Protein 6J8E (pdb70)

Solvent-accessible surface area: 66584 Å² total; per-residue (Å²): 8,148,77,12,135,28,88,34,40,79,66,35,80,15,105,68,39,45,64,2,97,1,46,0,56,7,105,5,43,9,109,16,55,73,157,109,5,40,0,29,0,10,2,9,103,50,101,150,53,96,82,74,60,5,0,46,11,170,110,134,54,60,42,72,118,37,165,91,2,96,99,32,6,66,50,32,25,56,10,57,152,66,27,0,0,3,25,5,84,84,0,67,79,104,4,80,5,15,2,0,0,31,0,74,1,27,72,6,123,33,136,1,89,3,83,0,72,0,59,25,81,124,96,101,129,129,89,3,58,116,69,41,116,111,84,126,22,66,109,81,7,64,66,10,0,83,60,6,13,98,49,22,46,63,46,102,93,51,133,156,3,129,102,44,61,129,70,11,23,38,46,1,45,104,9,18,72,8,30,88,90,18,127,28,88,103,176,101,133,112,39,15,74,199,53,90,62,9,146,26,5,127,43,1,28,59,80,18,92,55,105,118,139,143,131,113,46,162,141,54,85,102,118,14,85,106,11,39,22,1,55,3,5,10,31,14,23,122,33,0,100,104,30,36,46,42,19,121,77,8,67,152,71,10,68,48,2,80,98,6,11,76,28,28,11,10,16,32,0,0,39,0,1,2,17,1,57,1,32,2,43,22,8,2,0,51,172,66,104,171,193,142,119,115,105,46,11,121,69,75,86,39,21,63,78,83,109,34,79,70,39,7,33,6,0,12,142,55,104,61,7,0,125,42,56,180,52,61,78,22,35,76,7,18,116,16,6,27,41,18,18,1,1,1,17,52,30,80,62,0,65,18,2,1,40,6,1,15,36,59,6,45,2,31,48,0,2,37,26,0,0,31,9,11,0,49,76,41,70,104,18,0,52,81,4,12,66,59,2,0,21,9,4,46,0,4,31,63,0,21,1,12,46,3,48,78,89,55,52,111,52,80,98,77,118,80,122,152,136,102,84,135,50,150,107,131,105,33,98,122,22,79,122,64,48,158,112,78,156,55,75,106,35,25,47,97,33,2,56,71,6,15,100,55,3,20,88,34,64,53,102,52,96,147,141,63,42,54,75,12,68,94,16,24,97,84,22,10,38,68,3,21,44,33,24,110,105,49,58,73,25,81,78,58,174,154,1,106,136,108,34,69,17,82,52,6,13,109,2,6,45,39,11,73,133,54,93,57,128,86,111,51,157,73,104,56,64,59,51,3,58,24,4,45,3,9,26,32,39,0,137,98,100,83,8,5,51,87,2,53,130,6,36,43,26,9,123,48,96,27,13,62,13,44,60,3,38,58,21,35,13,42,16,31,0,2,24,1,10,61,46,0,4,139,20,2,47,56,2,3,26,76,0,12,57,89,28,70,18,4,12,27,15,4,30,47,42,34,11,0,46,7,2,5,29,5,3,31,18,32,27,2,2,28,6,0,14,10,0,8,51,10,21,34,83,111,74,0,52,82,22,4,41,102,5,18,90,70,2,58,24,2,37,33,8,9,30,18,0,0,10,48,45,55,72,120,78,195,145,180,161,93,92,59,108,70,11,96,134,74,22,99,88,101,196,42,87,90,84,2,26,116,22,4,94,81,5,8,33,18,3,16,109,39,25,37,116,22,72,96,91,134,85,63,66,74,126,29,101,161,24,49,80,84,24,17,108,38,10,39,108,11,10,80,33,29,70,50,10,52,20,130,140,78,2,64,96,70,79,69,14,104,44,15,43,101,13,3,44,46,26,67,68,35,42,82,7,108,79,132,55,132,62,131,98,70,51,28,109,55,43,137,53,63,37,1,55,26,2,40,14,4,16,19,56,72,92,11,15,66,37,0,19,85,8,34,120,45,14,70,91,31,18,85,62,2,71,78,3,21,81,58,12,32,20,13,14,0,2,40,0,6,30,25,3,12,3,38,7,47,25,0,19,37,118,101,53,31,31,27,33,91,43,115,89,0,65,37,79,71,86,0,96,60,46,73,137,67,136,93,44,5,61,52,60,30,40,80,16,4,1,16,57,21,52,56,0,56,15,0,0,32,10,0,19,38,49,57,14,10,15,69,2,5,20,18,0,0,10,1,60,70,53,76,55,0,8,94,47,28,76,49,35,134,39,6,79,15,4,15,83,0,13,69,62,0,22,43,10,17,59,1,8,21,23,9,30,15,37,70,29,21,54,108,24,59,134,171,130,67,42,104,34,18,6,8,10,122,106,27,52,147,148,19,76,62,45,76,146,106,38,86,123,145,93,128,176,72,80,85,127,7,68,144,146,176,47,13,137,59,18,73,144,23,80,107,118,114,52,51,80,54,10,35,101,47,2,56,100,0,26,89,18,0,53,65,26,48,19,105,60,65,134,118,67,60,69,108,18,100,157,64,19,44,84,15,32,95,76,13,41,32,10,6,74,58,45,61,100,3,40,129,164,75,8,99,89,80,46,69,36,76,74,18,69,74,14,9,71,82,13,54,56,24,65,153,76,22,86,74,34,128,154,150,175,91,36,100,78,95,74,60,62,64,51,38,22,33,7,12,16,0,67,30,43,15,56,46,35,138,18,8,74,51,21,66,37,2,22,82,5,0,70,22,3,15,120,3,0,25,50,16,24,107,14,25,14,24,13,28,0,10,44,0,6,68,62,4,12,55,10,74,138,55,96,20,4,36,83,14,2,4,0,35,26,49,42,13,0,35,7,1,0,37,6,2,22,34,22,7,13,0,39,12,6,1,34,1,0,16,7,77,21,92,95,38,10,70,66,105,113,81,45,124,58,22,105,68,119,8,14,37,15,73,37,85,63,0,55,147,10,0,34,22,3,14,91,66,7,93,33,4,36,17,19,19,62,14,10,1,31,46,19,10,53,44,32,45,109,120,149,103,34,46,26,71,4,72,56,2,56,13,19,6,94,27,45

InterPro domains:
  IPR000048 IQ motif, EF-hand binding site [SM00015] (1904-1926)
  IPR001696 Voltage gated sodium channel, alpha subunit [PR00170] (1758-1777)
  IPR001696 Voltage gated sodium channel, alpha subunit [PR00170] (1793-1806)
  IPR005821 Ion transport domain [PF00520] (128-434)
  IPR005821 Ion transport domain [PF00520] (759-990)
  IPR005821 Ion transport domain [PF00520] (1207-1482)
  IPR005821 Ion transport domain [PF00520] (1531-1786)
  IPR010526 Sodium ion transport-associated domain [PF06512] (997-1203)
  IPR024583 Voltage-gated Na+ ion channel, cytoplasmic domain [PF11933] (558-709)
  IPR027359 Voltage-dependent channel domain superfamily [G3DSA:1.20.120.350] (121-232)
  IPR027359 Voltage-dependent channel domain superfamily [G3DSA:1.20.120.350] (751-865)
  IPR027359 Voltage-dependent channel domain superfamily [G3DSA:1.20.120.350] (1200-1326)
  IPR027359 Voltage-dependent channel domain superfamily [G3DSA:1.20.120.350] (1523-1643)
  IPR043203 Voltage-gated cation channel calcium and sodium [PTHR10037] (41-1985)
  IPR044564 Voltage-gated sodium channel alpha subunit, inactivation gate [cd13433] (1474-1526)
  IPR058542 SCN5A-like, C-terminal IQ motif [PF24609] (1898-1930)

Foldseek 3Di:
DQAWDKDWDQEAEEEAQAKDKGWIFTDDPDFADLQPKKKWKWWAAAPPGDTHTAWMRHSHIDGNQDPVQGPQKAFDFDVRRRIGMIMRGRDHQVPFGKMKMWIDRPPRPHIDIDIYGYHYDD/DQLVVLAVCLPDVVNLVVLLVLLVVVLVVLQDQDDDPVCVVVLVVSLVSLVVNVVSQQRNADDDPDPTGPPPDPLVVLSVVQNVVSCQVVPVDRDDPCLPPLNVCSSLVCNCVRPPPNVVVVVLLVVLVVLCVQLVVVLLLVLLLLLLLCLLQFFLLQQKAKFADDPPVPDVNVLPDLVRTDDDLPPSFGAHAEPDPQAADDDPRIHIDRDDQGPDQSQAGSFFSVSSSVLLVCLQLVALNVVVVNSRCNRRHPVCCVSVVVSCCVRNPQSVLVSLLSSLVSVVVVVVVVVVVVVCVVVVVLVVVQVVLQPDDPDDCPVVVLLVLLVVVLVLLQFAFPPDDPVSVVCSVVVVVVSLVCLLVVLVSVCRHCDPPVLVVPVVSVVSVVLSVLSCVLVVCVPPVVPNLNVLVNNPCNLVCCVPLVLSVLLVVLVVCCCPVVVSLVVVLVSLLSSLLSSCLSNQQVQCLVPVVQPDDPSDHDPQGNNGSVSSSVLLVVVLLSHLPSVLSSSCSRRNNPVSVVSSVVSNVVNNSSLSVSLSVSQCVSPCPPVLVVVLVVLQCQVPDPVNLVVVLVLLVVLLVLLQPPFPCLVVPVPVVVVSVVSLVVSLVVLVVNLVSCCSNQNPVRQVVDVLSVLSVVLSVLSVVLVVCVVVPVPDDPVSVVSVLVSLSSNVNCQVSDPLNVLVVVVLVVCVVLQVSLVVSLVSVVSSLLSSQLVLWAQQQWFKDQVVSGDTDACVQFWFQVSQVVVVVVPGRIDRDGLLQARRRSVSSVVQVVCLLSVFNVVSHVQSSLQRDDHGTHGDGRPNVPCVVSSVVCNVSSRSSSVSSNLSSVVVVVVVVQVVPVHDAGSFDPVRVVVLVVLVVVLPDDDDDPQDWPPDDVLRVVVVVCPDVVVVVVLLVVVVVVSVLSSPGGRPDDPVNVVVSVVVLVVVLVVLVVNLVSCCVGVPDPLVPDVLSVLSVVLSVLCVCLVVCVVVCVVDDHDVSVNSVSNSSNSSSVVSNVVPDDPVSLSVSLVVSLVNSLVSLVVNVVSVLSSLLSSQLVAWLQADCPFPRDPSATNRRSSNSSVNLVCCLSPNNLVRRLVSQSFDDPPNWFQACCDPPDPHGIRYHDNVVSCVSNVVSNVVSVSSVVVVSVSSSVSSVVSVVVD/DDDPVDPCCVVPHDVD

Structure (mmCIF, N/CA/C/O backbone):
data_6J8E
#
_entry.id   6J8E
#
_cell.length_a   1
_cell.length_b   1
_cell.length_c   1
_cell.angle_alpha   90
_cell.angle_beta   90
_cell.angle_gamma   90
#
_symmetry.space_group_name_H-M   'P 1'
#
loop_
_entity.id
_entity.type
_entity.pdbx_description
1 polymer 'Sodium channel subunit beta-2'
2 polymer 'Sodium channel protein type 2 subunit alpha'
3 polymer 'Mu-conotoxin KIIIA'
4 branched beta-D-mannopyranose-(1-4)-2-acetamido-2-deoxy-beta-D-glucopyranose-(1-4)-2-acetamido-2-deoxy-beta-D-glucopyranose
5 branched 2-acetamido-2-deoxy-beta-D-glucopyranose-(1-4)-2-acetamido-2-deoxy-beta-D-glucopyranose
6 non-polymer 2-acetamido-2-deoxy-beta-D-glucopyranose
7 non-polymer (3beta,14beta,17beta,25R)-3-[4-methoxy-3-(methoxymethyl)butoxy]spirost-5-en
8 non-polymer 'SODIUM ION'
#
loop_
_atom_site.group_PDB
_atom_site.id
_atom_site.type_symbol
_atom_site.label_atom_id
_atom_site.label_alt_id
_atom_site.label_comp_id
_atom_site.label_asym_id
_atom_site.label_entity_id
_atom_site.label_seq_id
_atom_site.pdbx_PDB_ins_code
_atom_site.Cartn_x
_atom_site.Cartn_y
_atom_site.Cartn_z
_atom_site.occupancy
_atom_site.B_iso_or_equiv
_atom_site.auth_seq_id
_atom_site.auth_comp_id
_atom_site.auth_asym_id
_atom_site.auth_atom_id
_atom_site.pdbx_PDB_model_num
ATOM 1 N N . GLY A 1 1 ? 143.657 157.131 154.988 1.00 59.29 27 GLY C N 1
ATOM 2 C CA . GLY A 1 1 ? 143.235 157.106 156.376 1.00 98.25 27 GLY C CA 1
ATOM 3 C C . GLY A 1 1 ? 144.363 156.767 157.332 1.00 128.37 27 GLY C C 1
ATOM 4 O O . GLY A 1 1 ? 144.158 156.076 158.331 1.00 86.15 27 GLY C O 1
ATOM 5 N N .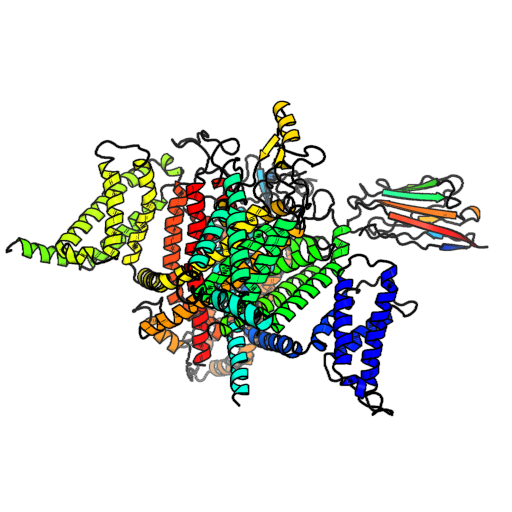 ARG A 1 2 ? 145.558 157.264 157.023 1.00 158.46 28 ARG C N 1
ATOM 6 C CA . ARG A 1 2 ? 146.746 157.035 157.844 1.00 90.52 28 ARG C CA 1
ATOM 7 C C . ARG A 1 2 ? 146.571 157.639 159.240 1.00 57.96 28 ARG C C 1
ATOM 8 O O . ARG A 1 2 ? 147.007 157.065 160.241 1.00 58.42 28 ARG C O 1
ATOM 16 N N . SER A 1 3 ? 145.942 158.810 159.286 1.00 53.93 29 SER C N 1
ATOM 17 C CA . SER A 1 3 ? 145.554 159.449 160.539 1.00 49.22 29 SER C CA 1
ATOM 18 C C . SER A 1 3 ? 144.122 159.975 160.426 1.00 44.19 29 SER C C 1
ATOM 19 O O . SER A 1 3 ? 143.609 160.166 159.322 1.00 43.87 29 SER C O 1
ATOM 22 N N . MET A 1 4 ? 143.478 160.183 161.571 1.00 38.95 30 MET C N 1
ATOM 23 C CA . MET A 1 4 ? 142.116 160.698 161.619 1.00 33.40 30 MET C CA 1
ATOM 24 C C . MET A 1 4 ? 142.127 162.221 161.796 1.00 31.75 30 MET C C 1
ATOM 25 O O . MET A 1 4 ? 142.611 162.725 162.805 1.00 30.82 30 MET C O 1
ATOM 30 N N . GLU A 1 5 ? 141.603 162.948 160.811 1.00 30.04 31 GLU C N 1
ATOM 31 C CA . GLU A 1 5 ? 141.480 164.353 160.451 1.00 28.69 31 GLU C CA 1
ATOM 32 C C . GLU A 1 5 ? 140.797 165.095 161.594 1.00 26.25 31 GLU C C 1
ATOM 33 O O . GLU A 1 5 ? 139.682 164.741 161.994 1.00 26.97 31 GLU C O 1
ATOM 39 N N . VAL A 1 6 ? 141.476 166.109 162.121 1.00 23.24 32 VAL C N 1
ATOM 40 C CA . VAL A 1 6 ? 140.956 166.971 163.175 1.00 20.87 32 VAL C CA 1
ATOM 41 C C . VAL A 1 6 ? 140.992 168.396 162.652 1.00 22.34 32 VAL C C 1
ATOM 42 O O . VAL A 1 6 ? 142.045 168.871 162.218 1.00 25.95 32 VAL C O 1
ATOM 46 N N . THR A 1 7 ? 139.852 169.071 162.697 1.00 19.66 33 THR C N 1
ATOM 47 C CA . THR A 1 7 ? 139.712 170.409 162.146 1.00 20.85 33 THR C CA 1
ATOM 48 C C . THR A 1 7 ? 139.652 171.412 163.287 1.00 18.42 33 THR C C 1
ATOM 49 O O . THR A 1 7 ? 138.720 171.380 164.101 1.00 18.39 33 THR C O 1
ATOM 53 N N . VAL A 1 8 ? 140.644 172.294 163.335 1.00 18.60 34 VAL C N 1
ATOM 54 C CA . VAL A 1 8 ? 140.699 173.397 164.294 1.00 16.25 34 VAL C CA 1
ATOM 55 C C . VAL A 1 8 ? 141.284 174.603 163.584 1.00 18.82 34 VAL C C 1
ATOM 56 O O . VAL A 1 8 ? 141.981 174.468 162.570 1.00 20.71 34 VAL C O 1
ATOM 60 N N . PRO A 1 9 ? 141.040 175.799 164.116 1.00 18.56 35 PRO C N 1
ATOM 61 C CA . PRO A 1 9 ? 141.760 176.979 163.619 1.00 18.00 35 PRO C CA 1
ATOM 62 C C . PRO A 1 9 ? 143.177 176.979 164.171 1.00 17.83 35 PRO C C 1
ATOM 63 O O . PRO A 1 9 ? 143.393 176.865 165.377 1.00 19.39 35 PRO C O 1
ATOM 67 N N . ALA A 1 10 ? 144.154 177.124 163.284 1.00 18.14 36 ALA C N 1
ATOM 68 C CA . ALA A 1 10 ? 145.538 177.144 163.740 1.00 18.92 36 ALA C CA 1
ATOM 69 C C . ALA A 1 10 ? 145.802 178.332 164.658 1.00 18.89 36 ALA C C 1
ATOM 70 O O . ALA A 1 10 ? 146.566 178.217 165.619 1.00 18.68 36 ALA C O 1
ATOM 72 N N . THR A 1 11 ? 145.182 179.477 164.374 1.00 19.31 37 THR C N 1
ATOM 73 C CA . THR A 1 11 ? 145.281 180.675 165.193 1.00 19.16 37 THR C CA 1
ATOM 74 C C . THR A 1 11 ? 143.867 181.136 165.496 1.00 19.05 37 THR C C 1
ATOM 75 O O . THR A 1 11 ? 143.011 181.146 164.607 1.00 20.90 37 THR C O 1
ATOM 79 N N . LEU A 1 12 ? 143.615 181.485 166.750 1.00 18.57 38 LEU C N 1
ATOM 80 C CA . LEU A 1 12 ? 142.322 182.004 167.172 1.00 18.17 38 LEU C CA 1
ATOM 81 C C . LEU A 1 12 ? 142.578 183.284 167.947 1.00 17.51 38 LEU C C 1
ATOM 82 O O . LEU A 1 12 ? 143.254 183.258 168.978 1.00 19.44 38 LEU C O 1
ATOM 87 N N . ASN A 1 13 ? 142.070 184.399 167.433 1.00 17.92 39 ASN C N 1
ATOM 88 C CA . ASN A 1 13 ? 142.281 185.721 168.009 1.00 18.34 39 ASN C CA 1
ATOM 89 C C . ASN A 1 13 ? 140.986 186.167 168.661 1.00 21.18 39 ASN C C 1
ATOM 90 O O . ASN A 1 13 ? 139.954 186.271 167.990 1.00 23.01 39 ASN C O 1
ATOM 95 N N . VAL A 1 14 ? 141.046 186.451 169.958 1.00 19.83 40 VAL C N 1
ATOM 96 C CA . VAL A 1 14 ? 139.864 186.757 170.752 1.00 21.28 40 VAL C CA 1
ATOM 97 C C . VAL A 1 14 ? 140.134 188.002 171.587 1.00 22.59 40 VAL C C 1
ATOM 98 O O . VAL A 1 14 ? 141.228 188.165 172.134 1.00 24.24 40 VAL C O 1
ATOM 102 N N . LEU A 1 15 ? 139.132 188.871 171.698 1.00 23.47 41 LEU C N 1
ATOM 103 C CA . LEU A 1 15 ? 139.264 190.069 172.515 1.00 26.53 41 LEU C CA 1
ATOM 104 C C . LEU A 1 15 ? 139.242 189.716 173.997 1.00 26.75 41 LEU C C 1
ATOM 105 O O . LEU A 1 15 ? 138.473 188.858 174.441 1.00 27.09 41 LEU C O 1
ATOM 110 N N . ASN A 1 16 ? 140.089 190.397 174.765 1.00 29.56 42 ASN C N 1
ATOM 111 C CA . ASN A 1 16 ? 140.075 190.258 176.214 1.00 32.41 42 ASN C CA 1
ATOM 112 C C . ASN A 1 16 ? 138.679 190.541 176.749 1.00 31.51 42 ASN C C 1
ATOM 113 O O . ASN A 1 16 ? 138.070 191.565 176.429 1.00 34.01 42 ASN C O 1
ATOM 118 N N . GLY A 1 17 ? 138.170 189.621 177.565 1.00 28.77 43 GLY C N 1
ATOM 119 C CA . GLY A 1 17 ? 136.861 189.751 178.162 1.00 29.70 43 GLY C CA 1
ATOM 120 C C . GLY A 1 17 ? 135.743 189.069 177.405 1.00 29.16 43 GLY C C 1
ATOM 121 O O . GLY A 1 17 ? 134.671 188.855 177.975 1.00 32.81 43 GLY C O 1
ATOM 122 N N . SER A 1 18 ? 135.953 188.725 176.139 1.00 27.84 44 SER C N 1
ATOM 123 C CA A SER A 1 18 ? 134.937 188.013 175.381 0.54 27.21 44 SER C CA 1
ATOM 124 C CA B SER A 1 18 ? 134.934 188.016 175.387 0.46 27.56 44 SER C CA 1
ATOM 125 C C . SER A 1 18 ? 135.031 186.517 175.659 1.00 25.46 44 SER C C 1
ATOM 126 O O . SER A 1 18 ? 135.954 186.032 176.315 1.00 26.78 44 SER C O 1
ATOM 131 N N . ASP A 1 19 ? 134.051 185.780 175.146 1.00 25.46 45 ASP C N 1
ATOM 132 C CA . ASP A 1 19 ? 134.052 184.330 175.244 1.00 24.43 45 ASP C CA 1
ATOM 133 C C . ASP A 1 19 ? 134.751 183.765 174.017 1.00 22.21 45 ASP C C 1
ATOM 134 O O . ASP A 1 19 ? 134.539 184.236 172.896 1.00 25.88 45 ASP C O 1
ATOM 139 N N . ALA A 1 20 ? 135.604 182.779 174.234 1.00 19.62 46 ALA C N 1
ATOM 140 C CA . ALA A 1 20 ? 136.359 182.148 173.161 1.00 18.66 46 ALA C CA 1
ATOM 141 C C . ALA A 1 20 ? 135.904 180.703 173.033 1.00 17.74 46 ALA C C 1
ATOM 142 O O . ALA A 1 20 ? 136.187 179.882 173.911 1.00 18.51 46 ALA C O 1
ATOM 144 N N . ARG A 1 21 ? 135.222 180.387 171.941 1.00 18.83 47 ARG C N 1
ATOM 145 C CA . ARG A 1 21 ? 134.951 179.000 171.610 1.00 18.33 47 ARG C CA 1
ATOM 146 C C . ARG A 1 21 ? 136.144 178.463 170.838 1.00 15.48 47 ARG C C 1
ATOM 147 O O . ARG A 1 21 ? 136.559 179.048 169.830 1.00 17.63 47 ARG C O 1
ATOM 155 N N . LEU A 1 22 ? 136.722 177.397 171.344 1.00 15.02 48 LEU C N 1
ATOM 156 C CA . LEU A 1 22 ? 137.815 176.712 170.678 1.00 14.66 48 LEU C CA 1
ATOM 157 C C . LEU A 1 22 ? 137.198 175.588 169.860 1.00 14.09 48 LEU C C 1
ATOM 158 O O . LEU A 1 22 ? 136.865 174.532 170.418 1.00 15.90 48 LEU C O 1
ATOM 163 N N . PRO A 1 23 ? 136.990 175.779 168.554 1.00 16.07 49 PRO C N 1
ATOM 164 C CA . PRO A 1 23 ? 136.296 174.751 167.770 1.00 17.30 49 PRO C CA 1
ATOM 165 C C . PRO A 1 23 ? 137.195 173.568 167.472 1.00 16.74 49 PRO C C 1
ATOM 166 O O . PRO A 1 23 ? 138.369 173.723 167.134 1.00 20.84 49 PRO C O 1
ATOM 170 N N . CYS A 1 24 ? 136.616 172.368 167.494 1.00 15.67 50 CYS C N 1
ATOM 171 C CA . CYS A 1 24 ? 137.389 171.146 167.275 1.00 16.15 50 CYS C CA 1
ATOM 172 C C . CYS A 1 24 ? 136.523 169.941 166.865 1.00 16.52 50 CYS C C 1
ATOM 173 O O . CYS A 1 24 ? 135.967 169.259 167.728 1.00 17.77 50 CYS C O 1
ATOM 176 N N . THR A 1 25 ? 136.413 169.678 165.558 1.00 16.56 51 THR C N 1
ATOM 177 C CA . THR A 1 25 ? 135.647 168.540 165.073 1.00 17.81 51 THR C CA 1
ATOM 178 C C . THR A 1 25 ? 136.613 167.515 164.494 1.00 18.92 51 THR C C 1
ATOM 179 O O . THR A 1 25 ? 137.765 167.826 164.182 1.00 19.52 51 THR C O 1
ATOM 183 N N . PHE A 1 26 ? 136.148 166.281 164.374 1.00 18.18 52 PHE C N 1
ATOM 184 C CA . PHE A 1 26 ? 136.947 165.221 163.791 1.00 18.30 52 PHE C CA 1
ATOM 185 C C . PHE A 1 26 ? 136.028 164.366 162.946 1.00 21.15 52 PHE C C 1
ATOM 186 O O . PHE A 1 26 ? 134.832 164.288 163.217 1.00 23.35 52 PHE C O 1
ATOM 194 N N . ASN A 1 27 ? 136.561 163.774 161.892 1.00 22.61 53 ASN C N 1
ATOM 195 C CA . ASN A 1 27 ? 135.826 162.728 161.245 1.00 26.34 53 ASN C CA 1
ATOM 196 C C . ASN A 1 27 ? 136.586 161.453 161.477 1.00 26.62 53 ASN C C 1
ATOM 197 O O . ASN A 1 27 ? 137.715 161.294 161.027 1.00 27.31 53 ASN C O 1
ATOM 202 N N . SER A 1 28 ? 135.939 160.551 162.195 1.00 26.17 54 SER C N 1
ATOM 203 C CA . SER A 1 28 ? 136.390 159.197 162.366 1.00 27.76 54 SER C CA 1
ATOM 204 C C . SER A 1 28 ? 135.200 158.396 161.895 1.00 29.14 54 SER C C 1
ATOM 205 O O . SER A 1 28 ? 134.068 158.683 162.270 1.00 29.99 54 SER C O 1
ATOM 208 N N . CYS A 1 29 ? 135.461 157.386 161.072 1.00 29.53 55 CYS C N 1
ATOM 209 C CA . CYS A 1 29 ? 134.421 156.634 160.367 1.00 30.45 55 CYS C CA 1
ATOM 210 C C . CYS A 1 29 ? 133.498 155.757 161.232 1.00 30.60 55 CYS C C 1
ATOM 211 O O . CYS A 1 29 ? 132.384 155.452 160.837 1.00 35.00 55 CYS C O 1
ATOM 214 N N . TYR A 1 30 ? 133.977 155.355 162.401 1.00 29.95 56 TYR C N 1
ATOM 215 C CA . TYR A 1 30 ? 133.195 154.621 163.403 1.00 31.64 56 TYR C CA 1
ATOM 216 C C . TYR A 1 30 ? 132.379 155.516 164.338 1.00 29.84 56 TYR C C 1
ATOM 217 O O . TYR A 1 30 ? 132.771 156.641 164.630 1.00 27.25 56 TYR C O 1
ATOM 226 N N . THR A 1 31 ? 131.250 154.997 164.815 1.00 31.56 57 THR C N 1
ATOM 227 C CA . THR A 1 31 ? 130.342 155.743 165.686 1.00 31.01 57 THR C CA 1
ATOM 228 C C . THR A 1 31 ? 130.970 156.014 167.043 1.00 29.47 57 THR C C 1
ATOM 229 O O . THR A 1 31 ? 131.801 155.239 167.495 1.00 29.43 57 THR C O 1
ATOM 233 N N . VAL A 1 32 ? 130.602 157.121 167.686 1.00 29.38 58 VAL C N 1
ATOM 234 C CA . VAL A 1 32 ? 131.272 157.484 168.924 1.00 26.68 58 VAL C CA 1
ATOM 235 C C . VAL A 1 32 ? 130.595 156.735 170.059 1.00 30.17 58 VAL C C 1
ATOM 236 O O . VAL A 1 32 ? 129.445 157.020 170.411 1.00 32.69 58 VAL C O 1
ATOM 240 N N . ASN A 1 33 ? 131.323 155.781 170.635 1.00 30.62 59 ASN C N 1
ATOM 241 C CA . ASN A 1 33 ? 130.843 154.997 171.766 1.00 31.34 59 ASN C CA 1
ATOM 242 C C . ASN A 1 33 ? 131.293 155.699 173.039 1.00 29.94 59 ASN C C 1
ATOM 243 O O . ASN A 1 33 ? 132.487 155.725 173.346 1.00 27.73 59 ASN C O 1
ATOM 248 N N . HIS A 1 34 ? 130.340 156.268 173.780 1.00 27.81 60 HIS C N 1
ATOM 249 C CA . HIS A 1 34 ? 130.704 157.021 174.974 1.00 29.69 60 HIS C CA 1
ATOM 250 C C . HIS A 1 34 ? 131.422 156.167 176.007 1.00 29.15 60 HIS C C 1
ATOM 251 O O . HIS A 1 34 ? 132.105 156.720 176.877 1.00 28.01 60 HIS C O 1
ATOM 258 N N . LYS A 1 35 ? 131.282 154.840 175.953 1.00 30.15 61 LYS C N 1
ATOM 259 C CA . LYS A 1 35 ? 131.969 153.988 176.919 1.00 28.85 61 LYS C CA 1
ATOM 260 C C . LYS A 1 35 ? 133.435 153.761 176.576 1.00 27.60 61 LYS C C 1
ATOM 261 O O . LYS A 1 35 ? 134.191 153.284 177.433 1.00 30.47 61 LYS C O 1
ATOM 267 N N . GLN A 1 36 ? 133.859 154.130 175.366 1.00 25.50 62 GLN C N 1
ATOM 268 C CA . GLN A 1 36 ? 135.240 153.941 174.933 1.00 25.67 62 GLN C CA 1
ATOM 269 C C . GLN A 1 36 ? 135.893 155.205 174.402 1.00 24.87 62 GLN C C 1
ATOM 270 O O . GLN A 1 36 ? 137.128 155.281 174.409 1.00 25.76 62 GLN C O 1
ATOM 276 N N . PHE A 1 37 ? 135.120 156.190 173.965 1.00 24.94 63 PHE C N 1
ATOM 277 C CA . PHE A 1 37 ? 135.666 157.421 173.414 1.00 22.11 63 PHE C CA 1
ATOM 278 C C . PHE A 1 37 ? 136.550 158.124 174.432 1.00 20.75 63 PHE C C 1
ATOM 279 O O . PHE A 1 37 ? 136.234 158.174 175.622 1.00 21.85 63 PHE C O 1
ATOM 287 N N . SER A 1 38 ? 137.640 158.715 173.949 1.00 19.15 64 SER C N 1
ATOM 288 C CA . SER A 1 38 ? 138.588 159.418 174.806 1.00 19.96 64 SER C CA 1
ATOM 289 C C . SER A 1 38 ? 138.897 160.785 174.227 1.00 16.53 64 SER C C 1
ATOM 290 O O . SER A 1 38 ? 139.173 160.909 173.033 1.00 18.08 64 SER C O 1
ATOM 293 N N . LEU A 1 39 ? 138.858 161.803 175.080 1.00 15.90 65 LEU C N 1
ATOM 294 C CA . LEU A 1 39 ? 139.217 163.169 174.709 1.00 15.19 65 LEU C CA 1
ATOM 295 C C . LEU A 1 39 ? 140.050 163.762 175.828 1.00 14.13 65 LEU C C 1
ATOM 296 O O . LEU A 1 39 ? 139.665 163.667 176.990 1.00 15.20 65 LEU C O 1
ATOM 301 N N . ASN A 1 40 ? 141.165 164.392 175.477 1.00 13.32 66 ASN C N 1
ATOM 302 C CA . ASN A 1 40 ? 141.957 165.158 176.431 1.00 14.55 66 ASN C CA 1
ATOM 303 C C . ASN A 1 40 ? 142.203 166.527 175.826 1.00 13.47 66 ASN C C 1
ATOM 304 O O . ASN A 1 40 ? 142.652 166.615 174.684 1.00 15.54 66 ASN C O 1
ATOM 309 N N . TRP A 1 41 ? 141.931 167.580 176.593 1.00 11.88 67 TRP C N 1
ATOM 310 C CA . TRP A 1 41 ? 142.322 168.938 176.245 1.00 12.40 67 TRP C CA 1
ATOM 311 C C . TRP A 1 41 ? 143.430 169.389 177.182 1.00 12.55 67 TRP C C 1
ATOM 312 O O . TRP A 1 41 ? 143.304 169.254 178.409 1.00 13.01 67 TRP C O 1
ATOM 323 N N . THR A 1 42 ? 144.499 169.955 176.607 1.00 13.50 68 THR C N 1
ATOM 324 C CA . THR A 1 42 ? 145.609 170.468 177.392 1.00 14.27 68 THR C CA 1
ATOM 325 C C . THR A 1 42 ? 145.967 171.875 176.960 1.00 14.30 68 THR C C 1
ATOM 326 O O . THR A 1 42 ? 145.673 172.314 175.845 1.00 16.12 68 THR C O 1
ATOM 330 N N . TYR A 1 43 ? 146.728 172.522 177.823 1.00 13.98 69 TYR C N 1
ATOM 331 C CA . TYR A 1 43 ? 147.336 173.805 177.537 1.00 14.64 69 TYR C CA 1
ATOM 332 C C . TYR A 1 43 ? 148.845 173.700 177.709 1.00 15.53 69 TYR C C 1
ATOM 333 O O . TYR A 1 43 ? 149.326 173.074 178.658 1.00 19.55 69 TYR C O 1
ATOM 342 N N . GLN A 1 44 ? 149.588 174.314 176.794 1.00 14.57 70 GLN C N 1
ATOM 343 C CA . GLN A 1 44 ? 151.008 174.566 177.008 1.00 14.18 70 GLN C CA 1
ATOM 344 C C . GLN A 1 44 ? 151.333 176.000 176.608 1.00 14.68 70 GLN C C 1
ATOM 345 O O . GLN A 1 44 ? 150.803 176.514 175.616 1.00 14.79 70 GLN C O 1
ATOM 351 N N . GLU A 1 45 ? 152.201 176.642 177.395 1.00 14.47 71 GLU C N 1
ATOM 352 C CA . GLU A 1 45 ? 152.557 178.035 177.146 1.00 16.27 71 GLU C CA 1
ATOM 353 C C . GLU A 1 45 ? 153.330 178.190 175.842 1.00 16.83 71 GLU C C 1
ATOM 354 O O . GLU A 1 45 ? 153.257 179.244 175.201 1.00 19.71 71 GLU C O 1
ATOM 360 N N . CYS A 1 46 ? 154.065 177.156 175.439 1.00 14.14 72 CYS C N 1
ATOM 361 C CA . CYS A 1 46 ? 154.914 177.211 174.258 1.00 17.31 72 CYS C CA 1
ATOM 362 C C . CYS A 1 46 ? 155.107 175.792 173.744 1.00 18.14 72 CYS C C 1
ATOM 363 O O . CYS A 1 46 ? 154.830 174.817 174.448 1.00 17.56 72 CYS C O 1
ATOM 366 N N . ASN A 1 47 ? 155.603 175.686 172.507 1.00 22.50 73 ASN C N 1
ATOM 367 C CA . ASN A 1 47 ? 155.732 174.374 171.877 1.00 23.47 73 ASN C CA 1
ATOM 368 C C . ASN A 1 47 ? 156.658 173.455 172.663 1.00 22.09 73 ASN C C 1
ATOM 369 O O . ASN A 1 47 ? 156.527 172.228 172.589 1.00 24.02 73 ASN C O 1
ATOM 374 N N . ASN A 1 48 ? 157.599 174.021 173.411 1.00 24.28 74 ASN C N 1
ATOM 375 C CA . ASN A 1 48 ? 158.571 173.244 174.163 1.00 28.08 74 ASN C CA 1
ATOM 376 C C . ASN A 1 48 ? 158.359 173.389 175.670 1.00 28.52 74 ASN C C 1
ATOM 377 O O . ASN A 1 48 ? 159.291 173.204 176.459 1.00 30.49 74 ASN C O 1
ATOM 382 N N . CYS A 1 49 ? 157.126 173.696 176.077 1.00 27.87 75 CYS C N 1
ATOM 383 C CA . CYS A 1 49 ? 156.736 173.921 177.465 1.00 28.14 75 CYS C CA 1
ATOM 384 C C . CYS A 1 49 ? 155.838 172.790 177.950 1.00 26.86 75 CYS C C 1
ATOM 385 O O . CYS A 1 49 ? 155.383 171.945 177.171 1.00 23.06 75 CYS C O 1
ATOM 388 N N . SER A 1 50 ? 155.534 172.803 179.250 1.00 29.28 76 SER C N 1
ATOM 389 C CA . SER A 1 50 ? 154.736 171.719 179.823 1.00 27.64 76 SER C CA 1
ATOM 390 C C . SER A 1 50 ? 153.246 171.815 179.516 1.00 27.42 76 SER C C 1
ATOM 391 O O . SER A 1 50 ? 152.650 172.894 179.591 1.00 27.43 76 SER C O 1
ATOM 394 N N . GLU A 1 51 ? 152.629 170.673 179.218 1.00 25.37 77 GLU C N 1
ATOM 395 C CA . GLU A 1 51 ? 151.199 170.623 178.963 1.00 24.06 77 GLU C CA 1
ATOM 396 C C . GLU A 1 51 ? 150.438 170.378 180.257 1.00 21.62 77 GLU C C 1
ATOM 397 O O . GLU A 1 51 ? 150.842 169.558 181.083 1.00 25.21 77 GLU C O 1
ATOM 403 N N . GLU A 1 52 ? 149.343 171.117 180.437 1.00 19.66 78 GLU C N 1
ATOM 404 C CA . GLU A 1 52 ? 148.457 170.982 181.592 1.00 18.16 78 GLU C CA 1
ATOM 405 C C . GLU A 1 52 ? 147.091 170.523 181.094 1.00 17.21 78 GLU C C 1
ATOM 406 O O . GLU A 1 52 ? 146.399 171.272 180.397 1.00 17.42 78 GLU C O 1
ATOM 412 N N . MET A 1 53 ? 146.694 169.300 181.448 1.00 17.09 79 MET C N 1
ATOM 413 C CA . MET A 1 53 ? 145.371 168.817 181.071 1.00 17.22 79 MET C CA 1
ATOM 414 C C . MET A 1 53 ? 144.322 169.593 181.850 1.00 17.20 79 MET C C 1
ATOM 415 O O . MET A 1 53 ? 144.437 169.753 183.070 1.00 19.15 79 MET C O 1
ATOM 420 N N . PHE A 1 54 ? 143.299 170.093 181.156 1.00 16.07 80 PHE C N 1
ATOM 421 C CA . PHE A 1 54 ? 142.251 170.842 181.835 1.00 15.52 80 PHE C CA 1
ATOM 422 C C . PHE A 1 54 ? 140.852 170.281 181.668 1.00 15.88 80 PHE C C 1
ATOM 423 O O . PHE A 1 54 ? 139.971 170.637 182.453 1.00 16.24 80 PHE C O 1
ATOM 431 N N . LEU A 1 55 ? 140.630 169.394 180.702 1.00 14.10 81 LEU C N 1
ATOM 432 C CA . LEU A 1 55 ? 139.337 168.764 180.534 1.00 15.34 81 LEU C CA 1
ATOM 433 C C . LEU A 1 55 ? 139.564 167.418 179.874 1.00 14.24 81 LEU C C 1
ATOM 434 O O . LEU A 1 55 ? 140.456 167.268 179.037 1.00 14.49 81 LEU C O 1
ATOM 439 N N . GLN A 1 56 ? 138.724 166.451 180.231 1.00 16.23 82 GLN C N 1
ATOM 440 C CA . GLN A 1 56 ? 138.842 165.100 179.717 1.00 17.80 82 GLN C CA 1
ATOM 441 C C . GLN A 1 56 ? 137.448 164.517 179.549 1.00 17.82 82 GLN C C 1
ATOM 442 O O . GLN A 1 56 ? 136.545 164.797 180.342 1.00 18.29 82 GLN C O 1
ATOM 448 N N . PHE A 1 57 ? 137.275 163.696 178.515 1.00 17.38 83 PHE C N 1
ATOM 449 C CA . PHE A 1 57 ? 136.081 162.866 178.392 1.00 19.17 83 PHE C CA 1
ATOM 450 C C . PHE A 1 57 ? 136.494 161.425 178.647 1.00 22.03 83 PHE C C 1
ATOM 451 O O . PHE A 1 57 ? 137.299 160.868 177.899 1.00 23.48 83 PHE C O 1
ATOM 459 N N . ARG A 1 58 ? 135.956 160.852 179.725 1.00 23.53 84 ARG C N 1
ATOM 460 C CA . ARG A 1 58 ? 136.113 159.438 180.060 1.00 26.08 84 ARG C CA 1
ATOM 461 C C . ARG A 1 58 ? 134.760 159.018 180.625 1.00 24.48 84 ARG C C 1
ATOM 462 O O . ARG A 1 58 ? 134.478 159.272 181.800 1.00 25.28 84 ARG C O 1
ATOM 470 N N . MET A 1 59 ? 133.914 158.422 179.772 1.00 24.74 85 MET C N 1
ATOM 471 C CA . MET A 1 59 ? 132.524 158.080 180.104 1.00 25.70 85 MET C CA 1
ATOM 472 C C . MET A 1 59 ? 131.628 159.320 180.133 1.00 24.26 85 MET C C 1
ATOM 473 O O . MET A 1 59 ? 130.463 159.275 179.719 1.00 27.10 85 MET C O 1
ATOM 478 N N . LYS A 1 60 ? 132.173 160.437 180.597 1.00 23.36 86 LYS C N 1
ATOM 479 C CA . LYS A 1 60 ? 131.473 161.708 180.702 1.00 21.83 86 LYS C CA 1
ATOM 480 C C . LYS A 1 60 ? 132.554 162.781 180.737 1.00 17.91 86 LYS C C 1
ATOM 481 O O . LYS A 1 60 ? 133.746 162.479 180.819 1.00 18.26 86 LYS C O 1
ATOM 487 N N . ILE A 1 61 ? 132.125 164.041 180.713 1.00 19.79 87 ILE C N 1
ATOM 488 C CA . ILE A 1 61 ? 133.068 165.154 180.800 1.00 18.61 87 ILE C CA 1
ATOM 489 C C . ILE A 1 61 ? 133.606 165.255 182.220 1.00 17.65 87 ILE C C 1
ATOM 490 O O . ILE A 1 61 ? 132.844 165.246 183.194 1.00 19.25 87 ILE C O 1
ATOM 495 N N . ILE A 1 62 ? 134.928 165.391 182.330 1.00 16.19 88 ILE C N 1
ATOM 496 C CA . ILE A 1 62 ? 135.611 165.673 183.585 1.00 16.09 88 ILE C CA 1
ATOM 497 C C . ILE A 1 62 ? 136.321 167.006 183.398 1.00 16.10 88 ILE C C 1
ATOM 498 O O . ILE A 1 62 ? 137.254 167.119 182.589 1.00 17.31 88 ILE C O 1
ATOM 503 N N . ASN A 1 63 ? 135.885 168.017 184.134 1.00 15.93 89 ASN C N 1
ATOM 504 C CA . ASN A 1 63 ? 136.528 169.322 184.131 1.00 17.90 89 ASN C CA 1
ATOM 505 C C . ASN A 1 63 ? 137.484 169.360 185.316 1.00 16.05 89 ASN C C 1
ATOM 506 O O . ASN A 1 63 ? 137.050 169.227 186.465 1.00 17.58 89 ASN C O 1
ATOM 511 N N . LEU A 1 64 ? 138.784 169.494 185.036 1.00 16.56 90 LEU C N 1
ATOM 512 C CA . LEU A 1 64 ? 139.781 169.418 186.102 1.00 17.81 90 LEU C CA 1
ATOM 513 C C . LEU A 1 64 ? 139.839 170.675 186.953 1.00 19.44 90 LEU C C 1
ATOM 514 O O . LEU A 1 64 ? 140.503 170.667 187.997 1.00 19.53 90 LEU C O 1
ATOM 519 N N . LYS A 1 65 ? 139.166 171.744 186.543 1.00 20.90 91 LYS C N 1
ATOM 520 C CA . LYS A 1 65 ? 139.088 172.973 187.328 1.00 21.86 91 LYS C CA 1
ATOM 521 C C . LYS A 1 65 ? 140.475 173.494 187.700 1.00 22.27 91 LYS C C 1
ATOM 522 O O . LYS A 1 65 ? 140.755 173.818 188.853 1.00 24.53 91 LYS C O 1
ATOM 528 N N . LEU A 1 66 ? 141.328 173.662 186.696 1.00 23.63 92 LEU C N 1
ATOM 529 C CA . LEU A 1 66 ? 142.678 174.152 186.944 1.00 24.98 92 LEU C CA 1
ATOM 530 C C . LEU A 1 66 ? 142.603 175.537 187.576 1.00 24.08 92 LEU C C 1
ATOM 531 O O . LEU A 1 66 ? 141.758 176.354 187.209 1.00 25.83 92 LEU C O 1
ATOM 536 N N . GLU A 1 67 ? 143.485 175.789 188.538 1.00 26.28 93 GLU C N 1
ATOM 537 C CA . GLU A 1 67 ? 143.420 177.000 189.351 1.00 25.10 93 GLU C CA 1
ATOM 538 C C . GLU A 1 67 ? 143.585 178.280 188.538 1.00 26.30 93 GLU C C 1
ATOM 539 O O . GLU A 1 67 ? 142.885 179.265 188.777 1.00 28.20 93 GLU C O 1
ATOM 545 N N . ARG A 1 68 ? 144.632 178.314 187.716 1.00 30.00 94 ARG C N 1
ATOM 546 C CA . ARG A 1 68 ? 144.924 179.480 186.887 1.00 30.00 94 ARG C CA 1
ATOM 547 C C . ARG A 1 68 ? 143.858 179.710 185.827 1.00 30.00 94 ARG C C 1
ATOM 548 O O . ARG A 1 68 ? 143.417 180.838 185.604 1.00 30.00 94 ARG C O 1
ATOM 556 N N . PHE A 1 69 ? 143.380 178.642 185.200 1.00 22.44 95 PHE C N 1
ATOM 557 C CA . PHE A 1 69 ? 142.288 178.789 184.239 1.00 24.72 95 PHE C CA 1
ATOM 558 C C . PHE A 1 69 ? 140.993 179.245 184.919 1.00 29.97 95 PHE C C 1
ATOM 559 O O . PHE A 1 69 ? 140.515 180.351 184.671 1.00 30.87 95 PHE C O 1
ATOM 567 N N . GLN A 1 70 ? 140.434 178.396 185.780 1.00 34.85 96 GLN C N 1
ATOM 568 C CA . GLN A 1 70 ? 139.208 178.726 186.508 1.00 40.29 96 GLN C CA 1
ATOM 569 C C . GLN A 1 70 ? 138.012 177.867 186.095 1.00 43.19 96 GLN C C 1
ATOM 570 O O . GLN A 1 70 ? 138.155 176.892 185.358 1.00 46.11 96 GLN C O 1
ATOM 576 N N . ASP A 1 71 ? 137.178 178.455 186.809 1.00 41.13 97 ASP C N 1
ATOM 577 C CA . ASP A 1 71 ? 135.947 177.704 186.577 1.00 38.19 97 ASP C CA 1
ATOM 578 C C . ASP A 1 71 ? 135.256 178.135 185.287 1.00 30.48 97 ASP C C 1
ATOM 579 O O . ASP A 1 71 ? 134.205 177.606 184.925 1.00 30.73 97 ASP C O 1
ATOM 584 N N . ARG A 1 72 ? 135.854 179.102 184.601 1.00 26.58 98 ARG C N 1
ATOM 585 C CA . ARG A 1 72 ? 135.283 179.663 183.383 1.00 24.52 98 ARG C CA 1
ATOM 586 C C . ARG A 1 72 ? 135.136 178.617 182.280 1.00 20.81 98 ARG C C 1
ATOM 587 O O . ARG A 1 72 ? 134.159 178.630 181.531 1.00 22.37 98 ARG C O 1
ATOM 595 N N . VAL A 1 73 ? 136.109 177.718 182.179 1.00 20.55 99 VAL C N 1
ATOM 596 C CA . VAL A 1 73 ? 136.131 176.735 181.100 1.00 19.11 99 VAL C CA 1
ATOM 597 C C . VAL A 1 73 ? 134.918 175.806 181.127 1.00 19.06 99 VAL C C 1
ATOM 598 O O . VAL A 1 73 ? 134.460 175.383 182.189 1.00 22.28 99 VAL C O 1
ATOM 602 N N . GLU A 1 74 ? 134.409 175.503 179.937 1.00 18.99 100 GLU C N 1
ATOM 603 C CA . GLU A 1 74 ? 133.220 174.685 179.757 1.00 19.25 100 GLU C CA 1
ATOM 604 C C . GLU A 1 74 ? 133.406 173.812 178.529 1.00 16.60 100 GLU C C 1
ATOM 605 O O . GLU A 1 74 ? 134.000 174.230 177.535 1.00 18.53 100 GLU C O 1
ATOM 611 N N . PHE A 1 75 ? 132.861 172.606 178.583 1.00 16.34 101 PHE C N 1
ATOM 612 C CA . PHE A 1 75 ? 132.723 171.840 177.354 1.00 15.92 101 PHE C CA 1
ATOM 613 C C . PHE A 1 75 ? 131.656 172.495 176.485 1.00 17.01 101 PHE C C 1
ATOM 614 O O . PHE A 1 75 ? 130.668 173.040 176.984 1.00 22.94 101 PHE C O 1
ATOM 622 N N . SER A 1 76 ? 131.885 172.482 175.180 1.00 16.17 102 SER C N 1
ATOM 623 C CA A SER A 1 76 ? 131.014 173.157 174.226 0.71 19.87 102 SER C CA 1
ATOM 624 C CA B SER A 1 76 ? 130.958 173.124 174.254 0.29 19.30 102 SER C CA 1
ATOM 625 C C . SER A 1 76 ? 130.781 172.287 173.000 1.00 21.28 102 SER C C 1
ATOM 626 O O . SER A 1 76 ? 130.517 172.825 171.918 1.00 27.12 102 SER C O 1
ATOM 631 N N . GLY A 1 77 ? 130.907 170.971 173.136 1.00 20.32 103 GLY C N 1
ATOM 632 C CA . GLY A 1 77 ? 130.773 170.081 172.006 1.00 19.99 103 GLY C CA 1
ATOM 633 C C . GLY A 1 77 ? 129.661 169.074 172.161 1.00 20.42 103 GLY C C 1
ATOM 634 O O . GLY A 1 77 ? 128.727 169.256 172.949 1.00 22.54 103 GLY C O 1
ATOM 635 N N . ASN A 1 78 ? 129.772 168.002 171.398 1.00 19.91 104 ASN C N 1
ATOM 636 C CA . ASN A 1 78 ? 128.787 166.936 171.332 1.00 20.90 104 ASN C CA 1
ATOM 637 C C . ASN A 1 78 ? 129.512 165.756 170.708 1.00 21.42 104 ASN C C 1
ATOM 638 O O . ASN A 1 78 ? 129.614 165.682 169.480 1.00 20.79 104 ASN C O 1
ATOM 643 N N . PRO A 1 79 ? 130.079 164.850 171.513 1.00 21.64 105 PRO C N 1
ATOM 644 C CA . PRO A 1 79 ? 130.941 163.808 170.931 1.00 21.47 105 PRO C CA 1
ATOM 645 C C . PRO A 1 79 ? 130.252 162.964 169.877 1.00 21.58 105 PRO C C 1
ATOM 646 O O . PRO A 1 79 ? 130.877 162.615 168.868 1.00 21.73 105 PRO C O 1
ATOM 650 N N . SER A 1 80 ? 128.977 162.623 170.079 1.00 23.72 106 SER C N 1
ATOM 651 C CA A SER A 1 80 ? 128.276 161.790 169.107 0.80 24.99 106 SER C CA 1
ATOM 652 C CA B SER A 1 80 ? 128.263 161.793 169.113 0.20 24.47 106 SER C CA 1
ATOM 653 C C . SER A 1 80 ? 128.161 162.470 167.752 1.00 25.24 106 SER C C 1
ATOM 654 O O . SER A 1 80 ? 128.014 161.782 166.730 1.00 28.86 106 SER C O 1
ATOM 659 N N . LYS A 1 81 ? 128.205 163.799 167.718 1.00 25.32 107 LYS C N 1
ATOM 660 C CA . LYS A 1 81 ? 128.221 164.570 166.487 1.00 25.36 107 LYS C CA 1
ATOM 661 C C . LYS A 1 81 ? 129.634 164.976 166.086 1.00 22.26 107 LYS C C 1
ATOM 662 O O . LYS A 1 81 ? 129.809 165.894 165.272 1.00 24.67 107 LYS C O 1
ATOM 668 N N . TYR A 1 82 ? 130.647 164.320 166.656 1.00 20.45 108 TYR C N 1
ATOM 669 C CA . TYR A 1 82 ? 132.038 164.498 166.247 1.00 19.46 108 TYR C CA 1
ATOM 670 C C . TYR A 1 82 ? 132.559 165.898 166.550 1.00 19.85 108 TYR C C 1
ATOM 671 O O . TYR A 1 82 ? 133.449 166.398 165.864 1.00 20.12 108 TYR C O 1
ATOM 680 N N . ASP A 1 83 ? 132.011 166.529 167.584 1.00 18.74 109 ASP C N 1
ATOM 681 C CA . ASP A 1 83 ? 132.391 167.876 167.985 1.00 17.94 109 ASP C CA 1
ATOM 682 C C . ASP A 1 83 ? 132.895 167.812 169.420 1.00 15.80 109 ASP C C 1
ATOM 683 O O . ASP A 1 83 ? 132.177 167.357 170.317 1.00 17.15 109 ASP C O 1
ATOM 688 N N . VAL A 1 84 ? 134.138 168.240 169.632 1.00 14.47 110 VAL C N 1
ATOM 689 C CA . VAL A 1 84 ? 134.753 168.201 170.960 1.00 13.02 110 VAL C CA 1
ATOM 690 C C . VAL A 1 84 ? 135.206 169.591 171.394 1.00 12.12 110 VAL C C 1
ATOM 691 O O . VAL A 1 84 ? 136.136 169.731 172.193 1.00 13.06 110 VAL C O 1
ATOM 695 N N . SER A 1 85 ? 134.521 170.621 170.910 1.00 13.47 111 SER C N 1
ATOM 696 C CA A SER A 1 85 ? 134.897 171.999 171.190 0.86 12.13 111 SER C CA 1
ATOM 697 C CA B SER A 1 85 ? 134.915 171.991 171.186 0.14 13.85 111 SER C CA 1
ATOM 698 C C . SER A 1 85 ? 134.786 172.322 172.674 1.00 13.14 111 SER C C 1
ATOM 699 O O . SER A 1 85 ? 134.002 171.719 173.420 1.00 14.01 111 SER C O 1
ATOM 704 N N . VAL A 1 86 ? 135.567 173.315 173.094 1.00 13.43 112 VAL C N 1
ATOM 705 C CA . VAL A 1 86 ? 135.496 173.844 174.445 1.00 15.46 112 VAL C CA 1
ATOM 706 C C . VAL A 1 86 ? 135.256 175.345 174.368 1.00 17.19 112 VAL C C 1
ATOM 707 O O . VAL A 1 86 ? 135.442 175.982 173.329 1.00 16.90 112 VAL C O 1
ATOM 711 N N . MET A 1 87 ? 134.814 175.897 175.488 1.00 18.07 113 MET C N 1
ATOM 712 C CA . MET A 1 87 ? 134.510 177.310 175.629 1.00 20.49 113 MET C CA 1
ATOM 713 C C . MET A 1 87 ? 135.335 177.851 176.784 1.00 19.74 113 MET C C 1
ATOM 714 O O . MET A 1 87 ? 135.388 177.243 177.860 1.00 22.42 113 MET C O 1
ATOM 719 N N . LEU A 1 88 ? 135.984 178.978 176.566 1.00 19.36 114 LEU C N 1
ATOM 720 C CA . LEU A 1 88 ? 136.690 179.681 177.623 1.00 19.66 114 LEU C CA 1
ATOM 721 C C . LEU A 1 88 ? 135.975 181.012 177.810 1.00 20.36 114 LEU C C 1
ATOM 722 O O . LEU A 1 88 ? 136.080 181.900 176.964 1.00 21.05 114 LEU C O 1
ATOM 727 N N . ARG A 1 89 ? 135.221 181.131 178.895 1.00 21.88 115 ARG C N 1
ATOM 728 C CA . ARG A 1 89 ? 134.456 182.344 179.136 1.00 24.67 115 ARG C CA 1
ATOM 729 C C . ARG A 1 89 ? 135.367 183.481 179.583 1.00 26.11 115 ARG C C 1
ATOM 730 O O . ARG A 1 89 ? 136.389 183.269 180.242 1.00 26.63 115 ARG C O 1
ATOM 738 N N . ASN A 1 90 ? 134.975 184.702 179.215 1.00 26.52 116 ASN C N 1
ATOM 739 C CA . ASN A 1 90 ? 135.570 185.923 179.752 1.00 26.93 116 ASN C CA 1
ATOM 740 C C . ASN A 1 90 ? 137.100 185.834 179.709 1.00 26.60 116 ASN C C 1
ATOM 741 O O . ASN A 1 90 ? 137.797 185.885 180.721 1.00 28.91 116 ASN C O 1
ATOM 746 N N . VAL A 1 91 ? 137.616 185.679 178.487 1.00 26.44 117 VAL C N 1
ATOM 747 C CA . VAL A 1 91 ? 139.027 185.371 178.305 1.00 25.99 117 VAL C CA 1
ATOM 748 C C . VAL A 1 91 ? 139.902 186.471 178.883 1.00 28.41 117 VAL C C 1
ATOM 749 O O . VAL A 1 91 ? 139.616 187.668 178.741 1.00 29.73 117 VAL C O 1
ATOM 753 N N . GLN A 1 92 ? 140.998 186.058 179.505 1.00 29.34 118 GLN C N 1
ATOM 754 C CA . GLN A 1 92 ? 141.972 186.921 180.151 1.00 30.19 118 GLN C CA 1
ATOM 755 C C . GLN A 1 92 ? 143.301 186.866 179.404 1.00 29.44 118 GLN C C 1
ATOM 756 O O . GLN A 1 92 ? 143.582 185.902 178.686 1.00 29.09 118 GLN C O 1
ATOM 762 N N . PRO A 1 93 ? 144.159 187.881 179.559 1.00 31.14 119 PRO C N 1
ATOM 763 C CA . PRO A 1 93 ? 145.432 187.862 178.819 1.00 31.20 119 PRO C CA 1
ATOM 764 C C . PRO A 1 93 ? 146.282 186.640 179.096 1.00 30.10 119 PRO C C 1
ATOM 765 O O . PRO A 1 93 ? 146.968 186.162 178.187 1.00 32.45 119 PRO C O 1
ATOM 769 N N . GLU A 1 94 ? 146.242 186.100 180.317 1.00 29.30 120 GLU C N 1
ATOM 770 C CA . GLU A 1 94 ? 147.051 184.934 180.651 1.00 30.62 120 GLU C CA 1
ATOM 771 C C . GLU A 1 94 ? 146.583 183.670 179.937 1.00 26.80 120 GLU C C 1
ATOM 772 O O . GLU A 1 94 ? 147.317 182.677 179.938 1.00 28.27 120 GLU C O 1
ATOM 778 N N . ASP A 1 95 ? 145.394 183.686 179.328 1.00 24.93 121 ASP C N 1
ATOM 779 C CA . ASP A 1 95 ? 144.906 182.529 178.584 1.00 24.29 121 ASP C CA 1
ATOM 780 C C . ASP A 1 95 ? 145.640 182.349 177.256 1.00 23.05 121 ASP C C 1
ATOM 781 O O . ASP A 1 95 ? 145.530 181.289 176.633 1.00 23.57 121 ASP C O 1
ATOM 786 N N . GLU A 1 96 ? 146.366 183.362 176.791 1.00 23.64 122 GLU C N 1
ATOM 787 C CA . GLU A 1 96 ? 147.150 183.207 175.580 1.00 23.14 122 GLU C CA 1
ATOM 788 C C . GLU A 1 96 ? 148.056 181.985 175.685 1.00 21.52 122 GLU C C 1
ATOM 789 O O . GLU A 1 96 ? 148.692 181.747 176.715 1.00 25.60 122 GLU C O 1
ATOM 795 N N . GLY A 1 97 ? 148.113 181.204 174.611 1.00 21.36 123 GLY C N 1
ATOM 796 C CA . GLY A 1 97 ? 148.976 180.038 174.579 1.00 21.61 123 GLY C CA 1
ATOM 797 C C . GLY A 1 97 ? 148.464 179.008 173.585 1.00 19.82 123 GLY C C 1
ATOM 798 O O . GLY A 1 97 ? 147.741 179.339 172.651 1.00 20.96 123 GLY C O 1
ATOM 799 N N . ILE A 1 98 ? 148.868 177.760 173.811 1.00 18.91 124 ILE C N 1
ATOM 800 C CA . ILE A 1 98 ? 148.577 176.657 172.900 1.00 18.86 124 ILE C CA 1
ATOM 801 C C . ILE A 1 98 ? 147.589 175.715 173.569 1.00 16.06 124 ILE C C 1
ATOM 802 O O . ILE A 1 98 ? 147.803 175.277 174.707 1.00 16.99 124 ILE C O 1
ATOM 807 N N . TYR A 1 99 ? 146.517 175.403 172.857 1.00 16.27 125 TYR C N 1
ATOM 808 C CA . TYR A 1 99 ? 145.487 174.482 173.323 1.00 15.58 125 TYR C CA 1
ATOM 809 C C . TYR A 1 99 ? 145.496 173.252 172.421 1.00 15.42 125 TYR C C 1
ATOM 810 O O . TYR A 1 99 ? 145.394 173.379 171.194 1.00 17.68 125 TYR C O 1
ATOM 819 N N . ASN A 1 100 ? 145.652 172.070 173.023 1.00 14.44 126 ASN C N 1
ATOM 820 C CA . ASN A 1 100 ? 145.733 170.805 172.299 1.00 13.89 126 ASN C CA 1
ATOM 821 C C . ASN A 1 100 ? 144.507 169.960 172.607 1.00 14.62 126 ASN C C 1
ATOM 822 O O . ASN A 1 100 ? 144.133 169.824 173.777 1.00 14.68 126 ASN C O 1
ATOM 827 N N . CYS A 1 101 ? 143.900 169.397 171.555 1.00 14.77 127 CYS C N 1
ATOM 828 C CA . CYS A 1 101 ? 142.803 168.413 171.643 1.00 17.15 127 CYS C CA 1
ATOM 829 C C . CYS A 1 101 ? 143.364 167.072 171.170 1.00 14.98 127 CYS C C 1
ATOM 830 O O . CYS A 1 101 ? 143.879 166.982 170.056 1.00 18.77 127 CYS C O 1
ATOM 833 N N . TYR A 1 102 ? 143.267 166.035 172.011 1.00 14.24 128 TYR C N 1
ATOM 834 C CA . TYR A 1 102 ? 143.678 164.681 171.646 1.00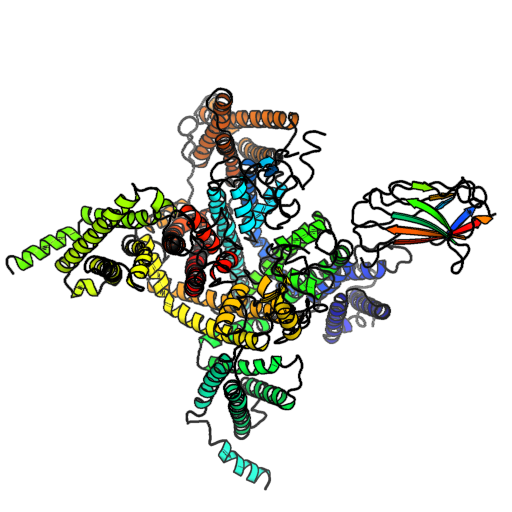 13.91 128 TYR C CA 1
ATOM 835 C C . TYR A 1 102 ? 142.463 163.768 171.694 1.00 15.46 128 TYR C C 1
ATOM 836 O O . TYR A 1 102 ? 141.737 163.745 172.689 1.00 16.09 128 TYR C O 1
ATOM 845 N N . ILE A 1 103 ? 142.249 163.012 170.620 1.00 15.55 129 ILE C N 1
ATOM 846 C CA . ILE A 1 103 ? 141.003 162.286 170.402 1.00 15.65 129 ILE C CA 1
ATOM 847 C C . ILE A 1 103 ? 141.314 160.834 170.061 1.00 17.16 129 ILE C C 1
ATOM 848 O O . ILE A 1 103 ? 142.113 160.554 169.158 1.00 18.94 129 ILE C O 1
ATOM 853 N N . MET A 1 104 ? 140.650 159.912 170.751 1.00 19.94 130 MET C N 1
ATOM 854 C CA . MET A 1 104 ? 140.672 158.507 170.382 1.00 25.11 130 MET C CA 1
ATOM 855 C C . MET A 1 104 ? 139.239 158.017 170.296 1.00 23.27 130 MET C C 1
ATOM 856 O O . MET A 1 104 ? 138.439 158.257 171.205 1.00 21.98 130 MET C O 1
ATOM 861 N N . ASN A 1 105 ? 138.917 157.338 169.202 1.00 24.71 131 ASN C N 1
ATOM 862 C CA . ASN A 1 105 ? 137.570 156.837 168.934 1.00 27.34 131 ASN C CA 1
ATOM 863 C C . ASN A 1 105 ? 137.692 155.357 168.603 1.00 30.31 131 ASN C C 1
ATOM 864 O O . ASN A 1 105 ? 137.598 154.961 167.433 1.00 32.64 131 ASN C O 1
ATOM 869 N N . PRO A 1 106 ? 137.912 154.501 169.614 1.00 29.01 132 PRO C N 1
ATOM 870 C CA . PRO A 1 106 ? 138.039 153.062 169.363 1.00 29.53 132 PRO C CA 1
ATOM 871 C C . PRO A 1 106 ? 136.807 152.522 168.631 1.00 32.11 132 PRO C C 1
ATOM 872 O O . PRO A 1 106 ? 135.699 152.977 168.914 1.00 33.25 132 PRO C O 1
ATOM 876 N N . PRO A 1 107 ? 136.987 151.555 167.711 1.00 34.72 133 PRO C N 1
ATOM 877 C CA . PRO A 1 107 ? 138.224 150.849 167.375 1.00 36.67 133 PRO C CA 1
ATOM 878 C C . PRO A 1 107 ? 139.052 151.531 166.287 1.00 40.44 133 PRO C C 1
ATOM 879 O O . PRO A 1 107 ? 139.974 150.912 165.761 1.00 40.71 133 PRO C O 1
ATOM 883 N N . ASP A 1 108 ? 138.735 152.781 165.953 1.00 41.80 134 ASP C N 1
ATOM 884 C CA . ASP A 1 108 ? 139.579 153.530 165.030 1.00 44.85 134 ASP C CA 1
ATOM 885 C C . ASP A 1 108 ? 141.000 153.546 165.576 1.00 49.38 134 ASP C C 1
ATOM 886 O O . ASP A 1 108 ? 141.226 153.864 166.747 1.00 50.76 134 ASP C O 1
ATOM 891 N N . ARG A 1 109 ? 141.962 153.188 164.725 1.00 51.70 135 ARG C N 1
ATOM 892 C CA . ARG A 1 109 ? 143.323 152.969 165.208 1.00 56.08 135 ARG C CA 1
ATOM 893 C C . ARG A 1 109 ? 144.033 154.279 165.526 1.00 56.53 135 ARG C C 1
ATOM 894 O O . ARG A 1 109 ? 144.737 154.377 166.538 1.00 58.65 135 ARG C O 1
ATOM 902 N N . HIS A 1 110 ? 143.868 155.270 164.656 1.00 55.63 136 HIS C N 1
ATOM 903 C CA . HIS A 1 110 ? 144.623 156.515 164.755 1.00 54.01 136 HIS C CA 1
ATOM 904 C C . HIS A 1 110 ? 144.095 157.492 165.803 1.00 46.82 136 HIS C C 1
ATOM 905 O O . HIS A 1 110 ? 142.890 157.712 165.918 1.00 45.28 136 HIS C O 1
ATOM 912 N N . ARG A 1 111 ? 145.020 158.079 166.557 1.00 39.43 137 ARG C N 1
ATOM 913 C CA . ARG A 1 111 ? 144.703 159.132 167.507 1.00 34.42 137 ARG C CA 1
ATOM 914 C C . ARG A 1 111 ? 144.759 160.469 166.777 1.00 30.14 137 ARG C C 1
ATOM 915 O O . ARG A 1 111 ? 145.633 160.694 165.938 1.00 33.78 137 ARG C O 1
ATOM 923 N N . GLY A 1 112 ? 143.804 161.344 167.079 1.00 24.27 138 GLY C N 1
ATOM 924 C CA . GLY A 1 112 ? 143.752 162.666 166.491 1.00 22.80 138 GLY C CA 1
ATOM 925 C C . GLY A 1 112 ? 144.360 163.713 167.406 1.00 19.17 138 GLY C C 1
ATOM 926 O O . GLY A 1 112 ? 144.367 163.568 168.630 1.00 19.61 138 GLY C O 1
ATOM 927 N N . HIS A 1 113 ? 144.871 164.780 166.798 1.00 19.95 139 HIS C N 1
ATOM 928 C CA . HIS A 1 113 ? 145.471 165.873 167.554 1.00 18.17 139 HIS C CA 1
ATOM 929 C C . HIS A 1 113 ? 145.199 167.180 166.834 1.00 16.82 139 HIS C C 1
ATOM 930 O O . HIS A 1 113 ? 145.630 167.351 165.689 1.00 21.58 139 HIS C O 1
ATOM 937 N N . GLY A 1 114 ? 144.501 168.093 167.497 1.00 15.91 140 GLY C N 1
ATOM 938 C CA . GLY A 1 114 ? 144.322 169.455 167.011 1.00 17.14 140 GLY C CA 1
ATOM 939 C C . GLY A 1 114 ? 145.080 170.409 167.917 1.00 16.58 140 GLY C C 1
ATOM 940 O O . GLY A 1 114 ? 145.151 170.196 169.130 1.00 17.02 140 GLY C O 1
ATOM 941 N N . LYS A 1 115 ? 145.657 171.449 167.323 1.00 17.55 141 LYS C N 1
ATOM 942 C CA . LYS A 1 115 ? 146.437 172.431 168.069 1.00 16.38 141 LYS C CA 1
ATOM 943 C C . LYS A 1 115 ? 145.984 173.831 167.680 1.00 16.10 141 LYS C C 1
ATOM 944 O O . LYS A 1 115 ? 146.004 174.184 166.498 1.00 19.85 141 LYS C O 1
ATOM 950 N N . ILE A 1 116 ? 145.569 174.619 168.667 1.00 14.99 142 ILE C N 1
ATOM 951 C CA . ILE A 1 116 ? 145.101 175.988 168.458 1.00 15.43 142 ILE C CA 1
ATOM 952 C C . ILE A 1 116 ? 146.031 176.943 169.199 1.00 14.14 142 ILE C C 1
ATOM 953 O O . ILE A 1 116 ? 146.311 176.750 170.387 1.00 17.18 142 ILE C O 1
ATOM 958 N N . HIS A 1 117 ? 146.473 177.991 168.512 1.00 16.21 143 HIS C N 1
ATOM 959 C CA . HIS A 1 117 ? 147.214 179.072 169.143 1.00 17.53 143 HIS C CA 1
ATOM 960 C C . HIS A 1 117 ? 146.220 180.184 169.440 1.00 16.05 143 HIS C C 1
ATOM 961 O O . HIS A 1 117 ? 145.724 180.844 168.519 1.00 17.64 143 HIS C O 1
ATOM 968 N N . LEU A 1 118 ? 145.907 180.366 170.717 1.00 15.98 144 LEU C N 1
ATOM 969 C CA . LEU A 1 118 ? 144.964 181.382 171.151 1.00 16.73 144 LEU C CA 1
ATOM 970 C C . LEU A 1 118 ? 145.732 182.658 171.463 1.00 16.57 144 LEU C C 1
ATOM 971 O O . LEU A 1 118 ? 146.651 182.641 172.286 1.00 19.08 144 LEU C O 1
ATOM 976 N N . GLN A 1 119 ? 145.344 183.756 170.825 1.00 17.20 145 GLN C N 1
ATOM 977 C CA . GLN A 1 119 ? 145.938 185.063 171.071 1.00 18.16 145 GLN C CA 1
ATOM 978 C C . GLN A 1 119 ? 144.871 185.996 171.622 1.00 19.21 145 GLN C C 1
ATOM 979 O O . GLN A 1 119 ? 143.730 185.996 171.149 1.00 20.72 145 GLN C O 1
ATOM 985 N N . VAL A 1 120 ? 145.236 186.779 172.635 1.00 22.64 146 VAL C N 1
ATOM 986 C CA . VAL A 1 120 ? 144.290 187.643 173.327 1.00 22.77 146 VAL C CA 1
ATOM 987 C C . VAL A 1 120 ? 144.571 189.084 172.926 1.00 22.33 146 VAL C C 1
ATOM 988 O O . VAL A 1 120 ? 145.664 189.611 173.171 1.00 24.09 146 VAL C O 1
ATOM 992 N N . LEU A 1 121 ? 143.579 189.714 172.319 1.00 22.44 147 LEU C N 1
ATOM 993 C CA . LEU A 1 121 ? 143.678 191.079 171.835 1.00 24.02 147 LEU C CA 1
ATOM 994 C C . LEU A 1 121 ? 143.213 192.060 172.904 1.00 26.60 147 LEU C C 1
ATOM 995 O O . LEU A 1 121 ? 142.453 191.716 173.810 1.00 30.06 147 LEU C O 1
ATOM 1000 N N . MET A 1 122 ? 143.677 193.300 172.781 1.00 28.04 148 MET C N 1
ATOM 1001 C CA . MET A 1 122 ? 143.326 194.362 173.724 1.00 31.94 148 MET C CA 1
ATOM 1002 C C . MET A 1 122 ? 141.824 194.622 173.709 1.00 36.25 148 MET C C 1
ATOM 1003 O O . MET A 1 122 ? 141.200 194.769 174.764 1.00 41.03 148 MET C O 1
ATOM 1005 N N . PRO B 2 160 ? 151.304 183.841 107.815 1.00 78.96 117 PRO A N 1
ATOM 1006 C CA . PRO B 2 160 ? 151.188 183.592 109.256 1.00 78.96 117 PRO A CA 1
ATOM 1007 C C . PRO B 2 160 ? 149.741 183.345 109.662 1.00 78.96 117 PRO A C 1
ATOM 1008 O O . PRO B 2 160 ? 149.023 182.639 108.953 1.00 78.96 117 PRO A O 1
ATOM 1012 N N . ILE B 2 161 ? 149.333 183.939 110.783 1.00 77.55 118 ILE A N 1
ATOM 1013 C CA . ILE B 2 161 ? 147.975 183.819 111.324 1.00 77.55 118 ILE A CA 1
ATOM 1014 C C . ILE B 2 161 ? 147.406 182.395 111.265 1.00 77.55 118 ILE A C 1
ATOM 1015 O O . ILE B 2 161 ? 147.979 181.467 111.837 1.00 77.55 118 ILE A O 1
ATOM 1020 N N . ARG B 2 162 ? 146.288 182.229 110.565 1.00 77.93 119 ARG A N 1
ATOM 1021 C CA . ARG B 2 162 ? 145.648 180.927 110.436 1.00 77.93 119 ARG A CA 1
ATOM 1022 C C . ARG B 2 162 ? 146.575 179.923 109.759 1.00 77.93 119 ARG A C 1
ATOM 1023 O O . ARG B 2 162 ? 146.655 178.766 110.169 1.00 77.93 119 ARG A O 1
ATOM 1031 N N . LYS B 2 163 ? 147.276 180.374 108.724 1.00 80.75 120 LYS A N 1
ATOM 1032 C CA . LYS B 2 163 ? 148.201 179.514 107.995 1.00 80.75 120 LYS A CA 1
ATOM 1033 C C . LYS B 2 163 ? 149.313 179.034 108.916 1.00 80.75 120 LYS A C 1
ATOM 1034 O O . LYS B 2 163 ? 149.698 177.866 108.887 1.00 80.75 120 LYS A O 1
ATOM 1040 N N . LEU B 2 164 ? 149.821 179.958 109.726 1.00 78.30 121 LEU A N 1
ATOM 1041 C CA . LEU B 2 164 ? 150.905 179.683 110.661 1.00 78.30 121 LEU A CA 1
ATOM 1042 C C . LEU B 2 164 ? 150.539 178.660 111.731 1.00 78.30 121 LEU A C 1
ATOM 1043 O O . LEU B 2 164 ? 151.213 177.642 111.882 1.00 78.30 121 LEU A O 1
ATOM 1048 N N . ALA B 2 165 ? 149.469 178.933 112.471 1.00 77.69 122 ALA A N 1
ATOM 1049 C CA . ALA B 2 165 ? 149.030 178.038 113.538 1.00 77.69 122 ALA A CA 1
ATOM 1050 C C . ALA B 2 165 ? 148.043 176.978 113.057 1.00 77.69 122 ALA A C 1
ATOM 1051 O O . ALA B 2 165 ? 146.931 176.875 113.571 1.00 77.69 122 ALA A O 1
ATOM 1053 N N . ILE B 2 166 ? 148.457 176.192 112.068 1.00 78.16 123 ILE A N 1
ATOM 1054 C CA . ILE B 2 166 ? 147.616 175.135 111.520 1.00 78.16 123 ILE A CA 1
ATOM 1055 C C . ILE B 2 166 ? 148.453 173.906 111.189 1.00 78.16 123 ILE A C 1
ATOM 1056 O O . ILE B 2 166 ? 148.039 172.774 111.434 1.00 78.16 123 ILE A O 1
ATOM 1061 N N . LYS B 2 167 ? 149.637 174.143 110.634 1.00 79.09 124 LYS A N 1
ATOM 1062 C CA . LYS B 2 167 ? 150.541 173.065 110.256 1.00 79.09 124 LYS A CA 1
ATOM 1063 C C . LYS B 2 167 ? 150.798 172.105 111.412 1.00 79.09 124 LYS A C 1
ATOM 1064 O O . LYS B 2 167 ? 150.672 170.891 111.259 1.00 79.09 124 LYS A O 1
ATOM 1070 N N . ILE B 2 168 ? 151.155 172.653 112.568 1.00 78.18 125 ILE A N 1
ATOM 1071 C CA . ILE B 2 168 ? 151.440 171.827 113.736 1.00 78.18 125 ILE A CA 1
ATOM 1072 C C . ILE B 2 168 ? 150.352 170.778 113.948 1.00 78.18 125 ILE A C 1
ATOM 1073 O O . ILE B 2 168 ? 150.644 169.641 114.329 1.00 78.18 125 ILE A O 1
ATOM 1078 N N . LEU B 2 169 ? 149.095 171.119 113.653 1.00 75.62 126 LEU A N 1
ATOM 1079 C CA . LEU B 2 169 ? 147.938 170.282 113.968 1.00 75.62 126 LEU A CA 1
ATOM 1080 C C . LEU B 2 169 ? 147.905 168.972 113.182 1.00 75.62 126 LEU A C 1
ATOM 1081 O O . LEU B 2 169 ? 147.306 167.985 113.621 1.00 75.62 126 LEU A O 1
ATOM 1086 N N . VAL B 2 170 ? 148.586 168.932 112.043 1.00 76.78 127 VAL A N 1
ATOM 1087 C CA . VAL B 2 170 ? 148.381 167.866 111.072 1.00 76.78 127 VAL A CA 1
ATOM 1088 C C . VAL B 2 170 ? 149.469 166.802 111.199 1.00 76.78 127 VAL A C 1
ATOM 1089 O O . VAL B 2 170 ? 149.216 165.621 110.930 1.00 76.78 127 VAL A O 1
ATOM 1093 N N . HIS B 2 171 ? 150.664 167.189 111.660 1.00 75.92 128 HIS A N 1
ATOM 1094 C CA . HIS B 2 171 ? 151.779 166.243 111.740 1.00 75.92 128 HIS A CA 1
ATOM 1095 C C . HIS B 2 171 ? 151.520 165.134 112.749 1.00 75.92 128 HIS A C 1
ATOM 1096 O O . HIS B 2 171 ? 150.949 165.366 113.817 1.00 75.92 128 HIS A O 1
ATOM 1103 N N . SER B 2 172 ? 151.950 163.920 112.398 1.00 72.29 129 SER A N 1
ATOM 1104 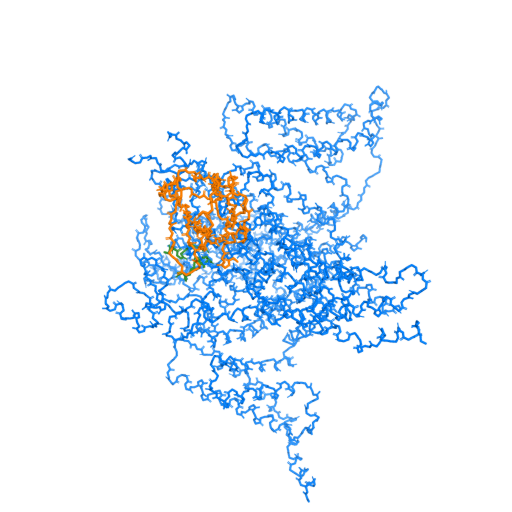C CA . SER B 2 172 ? 151.871 162.796 113.318 1.00 72.29 129 SER A CA 1
ATOM 1105 C C . SER B 2 172 ? 152.820 162.959 114.497 1.00 72.29 129 SER A C 1
ATOM 1106 O O . SER B 2 172 ? 152.611 162.334 115.540 1.00 72.29 129 SER A O 1
ATOM 1109 N N . LEU B 2 173 ? 153.850 163.793 114.349 1.00 72.05 130 LEU A N 1
ATOM 1110 C CA . LEU B 2 173 ? 154.760 164.094 115.449 1.00 72.05 130 LEU A CA 1
ATOM 1111 C C . LEU B 2 173 ? 154.045 164.856 116.559 1.00 72.05 130 LEU A C 1
ATOM 1112 O O . LEU B 2 173 ? 154.420 164.757 117.732 1.00 72.05 130 LEU A O 1
ATOM 1117 N N . PHE B 2 174 ? 153.014 165.624 116.208 1.00 68.60 131 PHE A N 1
ATOM 1118 C CA . PHE B 2 174 ? 152.217 166.299 117.222 1.00 68.60 131 PHE A CA 1
ATOM 1119 C C . PHE B 2 174 ? 151.247 165.339 117.890 1.00 68.60 131 PHE A C 1
ATOM 1120 O O . PHE B 2 174 ? 150.852 165.546 119.042 1.00 68.60 131 PHE A O 1
ATOM 1128 N N . ASN B 2 175 ? 150.854 164.277 117.193 1.00 65.94 132 ASN A N 1
ATOM 1129 C CA . ASN B 2 175 ? 149.940 163.325 117.808 1.00 65.94 132 ASN A CA 1
ATOM 1130 C C . ASN B 2 175 ? 150.701 162.296 118.634 1.00 65.94 132 ASN A C 1
ATOM 1131 O O . ASN B 2 175 ? 150.083 161.464 119.304 1.00 65.94 132 ASN A O 1
ATOM 1136 N N . MET B 2 176 ? 152.034 162.311 118.589 1.00 67.09 133 MET A N 1
ATOM 1137 C CA . MET B 2 176 ? 152.782 161.308 119.340 1.00 67.09 133 MET A CA 1
ATOM 1138 C C . MET B 2 176 ? 153.168 161.806 120.723 1.00 67.09 133 MET A C 1
ATOM 1139 O O . MET B 2 176 ? 153.176 161.025 121.680 1.00 67.09 133 MET A O 1
ATOM 1144 N N . LEU B 2 177 ? 153.508 163.092 120.859 1.00 63.68 134 LEU A N 1
ATOM 1145 C CA . LEU B 2 177 ? 153.936 163.556 122.173 1.00 63.68 134 LEU A CA 1
ATOM 1146 C C . LEU B 2 177 ? 152.746 163.707 123.106 1.00 63.68 134 LEU A C 1
ATOM 1147 O O . LEU B 2 177 ? 152.902 163.619 124.324 1.00 63.68 134 LEU A O 1
ATOM 1152 N N . ILE B 2 178 ? 151.546 163.917 122.557 1.00 62.74 135 ILE A N 1
ATOM 1153 C CA . ILE B 2 178 ? 150.349 163.864 123.392 1.00 62.74 135 ILE A CA 1
ATOM 1154 C C . ILE B 2 178 ? 150.032 162.421 123.775 1.00 62.74 135 ILE A C 1
ATOM 1155 O O . ILE B 2 178 ? 149.611 162.143 124.903 1.00 62.74 135 ILE A O 1
ATOM 1160 N N . MET B 2 179 ? 150.294 161.476 122.871 1.00 59.76 136 MET A N 1
ATOM 1161 C CA . MET B 2 179 ? 149.944 160.083 123.123 1.00 59.76 136 MET A CA 1
ATOM 1162 C C . MET B 2 179 ? 150.868 159.464 124.162 1.00 59.76 136 MET A C 1
ATOM 1163 O O . MET B 2 179 ? 150.468 158.555 124.893 1.00 59.76 136 MET A O 1
ATOM 1168 N N . CYS B 2 180 ? 152.096 159.968 124.271 1.00 59.72 137 CYS A N 1
ATOM 1169 C CA . CYS B 2 180 ? 152.989 159.459 125.303 1.00 59.72 137 CYS A CA 1
ATOM 1170 C C . CYS B 2 180 ? 152.914 160.307 126.566 1.00 59.72 137 CYS A C 1
ATOM 1171 O O . CYS B 2 180 ? 153.385 159.886 127.624 1.00 59.72 137 CYS A O 1
ATOM 1174 N N . THR B 2 181 ? 152.343 161.512 126.474 1.00 60.48 138 THR A N 1
ATOM 1175 C CA . THR B 2 181 ? 152.082 162.300 127.677 1.00 60.48 138 THR A CA 1
ATOM 1176 C C . THR B 2 181 ? 150.967 161.675 128.502 1.00 60.48 138 THR A C 1
ATOM 1177 O O . THR B 2 181 ? 151.039 161.645 129.737 1.00 60.48 138 THR A O 1
ATOM 1181 N N . ILE B 2 182 ? 149.931 161.163 127.836 1.00 56.51 139 ILE A N 1
ATOM 1182 C CA . ILE B 2 182 ? 148.846 160.502 128.551 1.00 56.51 139 ILE A CA 1
ATOM 1183 C C . ILE B 2 182 ? 149.337 159.207 129.181 1.00 56.51 139 ILE A C 1
ATOM 1184 O O . ILE B 2 182 ? 149.033 158.912 130.342 1.00 56.51 139 ILE A O 1
ATOM 1189 N N . LEU B 2 183 ? 150.131 158.432 128.437 1.00 53.91 140 LEU A N 1
ATOM 1190 C CA . LEU B 2 183 ? 150.670 157.185 128.969 1.00 53.91 140 LEU A CA 1
ATOM 1191 C C . LEU B 2 183 ? 151.663 157.439 130.090 1.00 53.91 140 LEU A C 1
ATOM 1192 O O . LEU B 2 183 ? 151.792 156.621 131.004 1.00 53.91 140 LEU A O 1
ATOM 1197 N N . THR B 2 184 ? 152.368 158.569 130.046 1.00 54.44 141 THR A N 1
ATOM 1198 C CA . THR B 2 184 ? 153.222 158.945 131.168 1.00 54.44 141 THR A CA 1
ATOM 1199 C C . THR B 2 184 ? 152.385 159.287 132.392 1.00 54.44 141 THR A C 1
ATOM 1200 O O . THR B 2 184 ? 152.750 158.946 133.523 1.00 54.44 141 THR A O 1
ATOM 1204 N N . ASN B 2 185 ? 151.232 159.924 132.184 1.00 56.33 142 ASN A N 1
ATOM 1205 C CA . ASN B 2 185 ? 150.425 160.335 133.324 1.00 56.33 142 ASN A CA 1
ATOM 1206 C C . ASN B 2 185 ? 149.596 159.170 133.859 1.00 56.33 142 ASN A C 1
ATOM 1207 O O . ASN B 2 185 ? 149.283 159.123 135.053 1.00 56.33 142 ASN A O 1
ATOM 1212 N N . CYS B 2 186 ? 149.247 158.209 132.993 1.00 48.99 143 CYS A N 1
ATOM 1213 C CA . CYS B 2 186 ? 148.567 156.997 133.449 1.00 48.99 143 CYS A CA 1
ATOM 1214 C C . CYS B 2 186 ? 149.453 156.169 134.375 1.00 48.99 143 CYS A C 1
ATOM 1215 O O . CYS B 2 186 ? 148.950 155.429 135.224 1.00 48.99 143 CYS A O 1
ATOM 1218 N N . VAL B 2 187 ? 150.772 156.280 134.229 1.00 50.27 144 VAL A N 1
ATOM 1219 C CA . VAL B 2 187 ? 151.685 155.670 135.192 1.00 50.27 144 VAL A CA 1
ATOM 1220 C C . VAL B 2 187 ? 151.638 156.422 136.519 1.00 50.27 144 VAL A C 1
ATOM 1221 O O . VAL B 2 187 ? 151.791 155.828 137.592 1.00 50.27 144 VAL A O 1
ATOM 1225 N N . PHE B 2 188 ? 151.375 157.728 136.483 1.00 53.40 145 PHE A N 1
ATOM 1226 C CA . PHE B 2 188 ? 151.406 158.497 137.726 1.00 53.40 145 PHE A CA 1
ATOM 1227 C C . PHE B 2 188 ? 150.081 158.421 138.475 1.00 53.40 145 PHE A C 1
ATOM 1228 O O . PHE B 2 188 ? 150.016 158.762 139.660 1.00 53.40 145 PHE A O 1
ATOM 1236 N N . MET B 2 189 ? 149.010 157.985 137.804 1.00 50.95 146 MET A N 1
ATOM 1237 C CA . MET B 2 189 ? 147.757 157.711 138.504 1.00 50.95 146 MET A CA 1
ATOM 1238 C C . MET B 2 189 ? 147.873 156.475 139.387 1.00 50.95 146 MET A C 1
ATOM 1239 O O . MET B 2 189 ? 147.092 156.304 140.328 1.00 50.95 146 MET A O 1
ATOM 1244 N N . THR B 2 190 ? 148.828 155.599 139.074 1.00 48.41 147 THR A N 1
ATOM 1245 C CA . THR B 2 190 ? 149.039 154.365 139.816 1.00 48.41 147 THR A CA 1
ATOM 1246 C C . THR B 2 190 ? 149.506 154.633 141.244 1.00 48.41 147 THR A C 1
ATOM 1247 O O . THR B 2 190 ? 149.111 153.917 142.171 1.00 48.41 147 THR A O 1
ATOM 1251 N N . MET B 2 191 ? 150.311 155.676 141.451 1.00 54.77 148 MET A N 1
ATOM 1252 C CA . MET B 2 191 ? 150.898 155.930 142.765 1.00 54.77 148 MET A CA 1
ATOM 1253 C C . MET B 2 191 ? 149.842 156.405 143.754 1.00 54.77 148 MET A C 1
ATOM 1254 O O . MET B 2 191 ? 149.053 157.303 143.451 1.00 54.77 148 MET A O 1
ATOM 1259 N N . SER B 2 192 ? 149.834 155.794 144.941 1.00 58.10 149 SER A N 1
ATOM 1260 C CA . SER B 2 192 ? 148.751 156.019 145.893 1.00 58.10 149 SER A CA 1
ATOM 1261 C C . SER B 2 192 ? 148.876 157.386 146.545 1.00 58.10 149 SER A C 1
ATOM 1262 O O . SER B 2 192 ? 148.010 158.252 146.377 1.00 58.10 149 SER A O 1
ATOM 1265 N N . ASN B 2 193 ? 149.954 157.599 147.288 1.00 67.99 150 ASN A N 1
ATOM 1266 C CA . ASN B 2 193 ? 150.279 158.941 147.744 1.00 67.99 150 ASN A CA 1
ATOM 1267 C C . ASN B 2 193 ? 151.251 159.602 146.775 1.00 67.99 150 ASN A C 1
ATOM 1268 O O . ASN B 2 193 ? 152.336 159.060 146.511 1.00 67.99 150 ASN A O 1
ATOM 1273 N N . PRO B 2 194 ? 150.879 160.725 146.176 1.00 70.19 151 PRO A N 1
ATOM 1274 C CA . PRO B 2 194 ? 151.818 161.469 145.348 1.00 70.19 151 PRO A CA 1
ATOM 1275 C C . PRO B 2 194 ? 152.897 162.102 146.205 1.00 70.19 151 PRO A C 1
ATOM 1276 O O . PRO B 2 194 ? 152.595 162.762 147.211 1.00 70.19 151 PRO A O 1
ATOM 1280 N N . PRO B 2 195 ? 154.171 161.913 145.850 1.00 77.52 152 PRO A N 1
ATOM 1281 C CA . PRO B 2 195 ? 155.254 162.598 146.571 1.00 77.52 152 PRO A CA 1
ATOM 1282 C C . PRO B 2 195 ? 155.263 164.108 146.374 1.00 77.52 152 PRO A C 1
ATOM 1283 O O . PRO B 2 195 ? 154.475 164.650 145.593 1.00 77.52 152 PRO A O 1
ATOM 1287 N N . ASP B 2 196 ? 156.154 164.801 147.084 1.00 82.08 153 ASP A N 1
ATOM 1288 C CA . ASP B 2 196 ? 156.247 166.249 146.930 1.00 82.08 153 ASP A CA 1
ATOM 1289 C C . ASP B 2 196 ? 156.872 166.639 145.595 1.00 82.08 153 ASP A C 1
ATOM 1290 O O . ASP B 2 196 ? 156.501 167.660 145.005 1.00 82.08 153 ASP A O 1
ATOM 1295 N N . TRP B 2 197 ? 157.822 165.834 145.112 1.00 85.42 154 TRP A N 1
ATOM 1296 C CA . TRP B 2 197 ? 158.558 166.176 143.906 1.00 85.42 154 TRP A CA 1
ATOM 1297 C C . TRP B 2 197 ? 157.760 165.922 142.638 1.00 85.42 154 TRP A C 1
ATOM 1298 O O . TRP B 2 197 ? 158.157 166.400 141.576 1.00 85.42 154 TRP A O 1
ATOM 1309 N N . THR B 2 198 ? 156.661 165.169 142.712 1.00 81.58 155 THR A N 1
ATOM 1310 C CA . THR B 2 198 ? 155.894 164.884 141.502 1.00 81.58 155 THR A CA 1
ATOM 1311 C C . THR B 2 198 ? 154.968 166.029 141.127 1.00 81.58 155 THR A C 1
ATOM 1312 O O . THR B 2 198 ? 154.300 165.960 140.092 1.00 81.58 155 THR A O 1
ATOM 1316 N N . LYS B 2 199 ? 154.908 167.077 141.950 1.00 79.72 156 LYS A N 1
ATOM 1317 C CA . LYS B 2 199 ? 153.913 168.123 141.747 1.00 79.72 156 LYS A CA 1
ATOM 1318 C C . LYS B 2 199 ? 154.264 169.001 140.550 1.00 79.72 156 LYS A C 1
ATOM 1319 O O . LYS B 2 199 ? 153.373 169.455 139.823 1.00 79.72 156 LYS A O 1
ATOM 1325 N N . ASN B 2 200 ? 155.559 169.229 140.311 1.00 78.67 157 ASN A N 1
ATOM 1326 C CA . ASN B 2 200 ? 155.959 170.044 139.167 1.00 78.67 157 ASN A CA 1
ATOM 1327 C C . ASN B 2 200 ? 155.847 169.260 137.862 1.00 78.67 157 ASN A C 1
ATOM 1328 O O . ASN B 2 200 ? 155.846 169.843 136.772 1.00 78.67 157 ASN A O 1
ATOM 1333 N N . VAL B 2 201 ? 155.761 167.930 137.956 1.00 75.77 158 VAL A N 1
ATOM 1334 C CA . VAL B 2 201 ? 155.517 167.116 136.768 1.00 75.77 158 VAL A CA 1
ATOM 1335 C C . VAL B 2 201 ? 154.028 167.105 136.450 1.00 75.77 158 VAL A C 1
ATOM 1336 O O . VAL B 2 201 ? 153.621 167.036 135.284 1.00 75.77 158 VAL A O 1
ATOM 1340 N N . GLU B 2 202 ? 153.191 167.222 137.483 1.00 78.38 159 GLU A N 1
ATOM 1341 C CA . GLU B 2 202 ? 151.755 167.372 137.271 1.00 78.38 159 GLU A CA 1
ATOM 1342 C C . GLU B 2 202 ? 151.417 168.739 136.679 1.00 78.38 159 GLU A C 1
ATOM 1343 O O . GLU B 2 202 ? 150.335 168.925 136.113 1.00 78.38 159 GLU A O 1
ATOM 1349 N N . TYR B 2 203 ? 152.317 169.717 136.827 1.00 75.75 160 TYR A N 1
ATOM 1350 C CA . TYR B 2 203 ? 152.121 171.009 136.178 1.00 75.75 160 TYR A CA 1
ATOM 1351 C C . TYR B 2 203 ? 152.521 170.965 134.715 1.00 75.75 160 TYR A C 1
ATOM 1352 O O . TYR B 2 203 ? 151.961 171.706 133.902 1.00 75.75 160 TYR A O 1
ATOM 1361 N N . THR B 2 204 ? 153.490 170.116 134.370 1.00 72.61 161 THR A N 1
ATOM 1362 C CA . THR B 2 204 ? 153.891 169.957 132.978 1.00 72.61 161 THR A CA 1
ATOM 1363 C C . THR B 2 204 ? 152.764 169.350 132.151 1.00 72.61 161 THR A C 1
ATOM 1364 O O . THR B 2 204 ? 152.514 169.772 131.017 1.00 72.61 161 THR A O 1
ATOM 1368 N N . PHE B 2 205 ? 152.054 168.378 132.725 1.00 68.13 162 PHE A N 1
ATOM 1369 C CA . PHE B 2 205 ? 150.948 167.729 132.033 1.00 68.13 162 PHE A CA 1
ATOM 1370 C C . PHE B 2 205 ? 149.793 168.693 131.812 1.00 68.13 162 PHE A C 1
ATOM 1371 O O . PHE B 2 205 ? 149.096 168.613 130.797 1.00 68.13 162 PHE A O 1
ATOM 1379 N N . THR B 2 206 ? 149.588 169.623 132.742 1.00 70.68 163 THR A N 1
ATOM 1380 C CA . THR B 2 206 ? 148.574 170.652 132.548 1.00 70.68 163 THR A CA 1
ATOM 1381 C C . THR B 2 206 ? 149.035 171.668 131.506 1.00 70.68 163 THR A C 1
ATOM 1382 O O . THR B 2 206 ? 148.216 172.278 130.809 1.00 70.68 163 THR A O 1
ATOM 1386 N N . GLY B 2 207 ? 150.350 171.825 131.350 1.00 67.94 164 GLY A N 1
ATOM 1387 C CA . GLY B 2 207 ? 150.861 172.752 130.355 1.00 67.94 164 GLY A CA 1
ATOM 1388 C C . GLY B 2 207 ? 150.782 172.207 128.942 1.00 67.94 164 GLY A C 1
ATOM 1389 O O . GLY B 2 207 ? 150.505 172.951 127.997 1.00 67.94 164 GLY A O 1
ATOM 1390 N N . ILE B 2 208 ? 151.028 170.906 128.777 1.00 67.40 165 ILE A N 1
ATOM 1391 C CA . ILE B 2 208 ? 150.990 170.293 127.450 1.00 67.40 165 ILE A CA 1
ATOM 1392 C C . ILE B 2 208 ? 149.554 170.193 126.946 1.00 67.40 165 ILE A C 1
ATOM 1393 O O . ILE B 2 208 ? 149.278 170.412 125.761 1.00 67.40 165 ILE A O 1
ATOM 1398 N N . TYR B 2 209 ? 148.615 169.896 127.843 1.00 67.10 166 TYR A N 1
ATOM 1399 C CA . TYR B 2 209 ? 147.217 169.778 127.445 1.00 67.10 166 TYR A CA 1
ATOM 1400 C C . TYR B 2 209 ? 146.609 171.143 127.164 1.00 67.10 166 TYR A C 1
ATOM 1401 O O . TYR B 2 209 ? 145.619 171.253 126.433 1.00 67.10 166 TYR A O 1
ATOM 1410 N N . THR B 2 210 ? 147.169 172.195 127.758 1.00 72.01 167 THR A N 1
ATOM 1411 C CA . THR B 2 210 ? 146.746 173.544 127.406 1.00 72.01 167 THR A CA 1
ATOM 1412 C C . THR B 2 210 ? 147.280 173.926 126.033 1.00 72.01 167 THR A C 1
ATOM 1413 O O . THR B 2 210 ? 146.569 174.524 125.219 1.00 72.01 167 THR A O 1
ATOM 1417 N N . PHE B 2 211 ? 148.532 173.558 125.756 1.00 71.62 168 PHE A N 1
ATOM 1418 C CA . PHE B 2 211 ? 149.157 173.885 124.479 1.00 71.62 168 PHE A CA 1
ATOM 1419 C C . PHE B 2 211 ? 148.500 173.130 123.334 1.00 71.62 168 PHE A C 1
ATOM 1420 O O . PHE B 2 211 ? 148.343 173.665 122.234 1.00 71.62 168 PHE A O 1
ATOM 1428 N N . GLU B 2 212 ? 148.100 171.883 123.583 1.00 72.75 169 GLU A N 1
ATOM 1429 C CA . GLU B 2 212 ? 147.413 171.092 122.569 1.00 72.75 169 GLU A CA 1
ATOM 1430 C C . GLU B 2 212 ? 146.029 171.652 122.269 1.00 72.75 169 GLU A C 1
ATOM 1431 O O . GLU B 2 212 ? 145.542 171.546 121.139 1.00 72.75 169 GLU A O 1
ATOM 1437 N N . SER B 2 213 ? 145.381 172.260 123.261 1.00 74.00 170 SER A N 1
ATOM 1438 C CA . SER B 2 213 ? 144.122 172.940 122.990 1.00 74.00 170 SER A CA 1
ATOM 1439 C C . SER B 2 213 ? 144.352 174.394 122.607 1.00 74.00 170 SER A C 1
ATOM 1440 O O . SER B 2 213 ? 143.403 175.099 122.259 1.00 74.00 170 SER A O 1
ATOM 1443 N N . LEU B 2 214 ? 145.597 174.870 122.680 1.00 73.17 171 LEU A N 1
ATOM 1444 C CA . LEU B 2 214 ? 145.898 176.204 122.168 1.00 73.17 171 LEU A CA 1
ATOM 1445 C C . LEU B 2 214 ? 146.119 176.164 120.667 1.00 73.17 171 LEU A C 1
ATOM 1446 O O . LEU B 2 214 ? 145.804 177.126 119.964 1.00 73.17 171 LEU A O 1
ATOM 1451 N N . ILE B 2 215 ? 146.676 175.065 120.158 1.00 73.24 172 ILE A N 1
ATOM 1452 C CA . ILE B 2 215 ? 146.864 174.934 118.716 1.00 73.24 172 ILE A CA 1
ATOM 1453 C C . ILE B 2 215 ? 145.530 174.623 118.046 1.00 73.24 172 ILE A C 1
ATOM 1454 O O . ILE B 2 215 ? 145.325 174.912 116.864 1.00 73.24 172 ILE A O 1
ATOM 1459 N N . LYS B 2 216 ? 144.570 174.111 118.814 1.00 74.35 173 LYS A N 1
ATOM 1460 C CA . LYS B 2 216 ? 143.313 173.679 118.218 1.00 74.35 173 LYS A CA 1
ATOM 1461 C C . LYS B 2 216 ? 142.249 174.774 118.296 1.00 74.35 173 LYS A C 1
ATOM 1462 O O . LYS B 2 216 ? 141.278 174.754 117.537 1.00 74.35 173 LYS A O 1
ATOM 1468 N N . ILE B 2 217 ? 142.411 175.749 119.197 1.00 74.90 174 ILE A N 1
ATOM 1469 C CA . ILE B 2 217 ? 141.546 176.929 119.141 1.00 74.90 174 ILE A CA 1
ATOM 1470 C C . ILE B 2 217 ? 142.064 177.906 118.099 1.00 74.90 174 ILE A C 1
ATOM 1471 O O . ILE B 2 217 ? 141.332 178.783 117.624 1.00 74.90 174 ILE A O 1
ATOM 1476 N N . LEU B 2 218 ? 143.337 177.777 117.738 1.00 74.59 175 LEU A N 1
ATOM 1477 C CA . LEU B 2 218 ? 143.970 178.754 116.869 1.00 74.59 175 LEU A CA 1
ATOM 1478 C C . LEU B 2 218 ? 144.075 178.203 115.454 1.00 74.59 175 LEU A C 1
ATOM 1479 O O . LEU B 2 218 ? 144.679 178.825 114.574 1.00 74.59 175 LEU A O 1
ATOM 1484 N N . ALA B 2 219 ? 143.488 177.029 115.220 1.00 75.45 176 ALA A N 1
ATOM 1485 C CA . ALA B 2 219 ? 143.506 176.446 113.885 1.00 75.45 176 ALA A CA 1
ATOM 1486 C C . ALA B 2 219 ? 142.158 176.576 113.195 1.00 75.45 176 ALA A C 1
ATOM 1487 O O . ALA B 2 219 ? 142.088 176.639 111.964 1.00 75.45 176 ALA A O 1
ATOM 1489 N N . ARG B 2 220 ? 141.073 176.599 113.964 1.00 74.33 177 ARG A N 1
ATOM 1490 C CA . ARG B 2 220 ? 139.764 176.362 113.369 1.00 74.33 177 ARG A CA 1
ATOM 1491 C C . ARG B 2 220 ? 139.175 177.626 112.753 1.00 74.33 177 ARG A C 1
ATOM 1492 O O . ARG B 2 220 ? 138.992 177.698 111.532 1.00 74.33 177 ARG A O 1
ATOM 1500 N N . GLY B 2 221 ? 138.878 178.635 113.567 1.00 80.71 178 GLY A N 1
ATOM 1501 C CA . GLY B 2 221 ? 138.266 179.849 113.049 1.00 80.71 178 GLY A CA 1
ATOM 1502 C C . GLY B 2 221 ? 138.636 181.046 113.894 1.00 80.71 178 GLY A C 1
ATOM 1503 O O . GLY B 2 221 ? 138.657 180.976 115.127 1.00 80.71 178 GLY A O 1
ATOM 1504 N N . PHE B 2 222 ? 138.976 182.152 113.239 1.00 82.65 179 PHE A N 1
ATOM 1505 C CA . PHE B 2 222 ? 139.404 183.352 113.957 1.00 82.65 179 PHE A CA 1
ATOM 1506 C C . PHE B 2 222 ? 138.599 184.607 113.640 1.00 82.65 179 PHE A C 1
ATOM 1507 O O . PHE B 2 222 ? 137.655 184.573 112.854 1.00 82.65 179 PHE A O 1
ATOM 1515 N N . CYS B 2 223 ? 139.004 185.711 114.266 1.00 84.00 180 CYS A N 1
ATOM 1516 C CA . CYS B 2 223 ? 138.367 187.018 114.099 1.00 84.00 180 CYS A CA 1
ATOM 1517 C C . CYS B 2 223 ? 136.861 186.980 114.347 1.00 84.00 180 CYS A C 1
ATOM 1518 O O . CYS B 2 223 ? 136.063 187.099 113.416 1.00 84.00 180 CYS A O 1
ATOM 1521 N N . LEU B 2 224 ? 136.490 186.823 115.615 1.00 83.18 181 LEU A N 1
ATOM 1522 C CA . LEU B 2 224 ? 135.090 186.769 116.029 1.00 83.18 181 LEU A CA 1
ATOM 1523 C C . LEU B 2 224 ? 134.270 185.796 115.188 1.00 83.18 181 LEU A C 1
ATOM 1524 O O . LEU B 2 224 ? 133.268 186.176 114.583 1.00 83.18 181 LEU A O 1
ATOM 1529 N N . GLU B 2 225 ? 134.702 184.539 115.155 1.00 81.04 182 GLU A N 1
ATOM 1530 C CA . GLU B 2 225 ? 134.001 183.512 114.393 1.00 81.04 182 GLU A CA 1
ATOM 1531 C C . GLU B 2 225 ? 133.635 182.327 115.278 1.00 81.04 182 GLU A C 1
ATOM 1532 O O . GLU B 2 225 ? 134.326 181.308 115.280 1.00 81.04 182 GLU A O 1
ATOM 1538 N N . ASP B 2 226 ? 132.504 182.451 115.963 1.00 80.11 183 ASP A N 1
ATOM 1539 C CA . ASP B 2 226 ? 131.975 181.397 116.823 1.00 80.11 183 ASP A CA 1
ATOM 1540 C C . ASP B 2 226 ? 133.022 180.681 117.664 1.00 80.11 183 ASP A C 1
ATOM 1541 O O . ASP B 2 226 ? 133.652 181.282 118.534 1.00 80.11 183 ASP A O 1
ATOM 1546 N N . PHE B 2 227 ? 133.204 179.391 117.398 1.00 81.61 184 PHE A N 1
ATOM 1547 C CA . PHE B 2 227 ? 134.146 178.598 118.174 1.00 81.61 184 PHE A CA 1
ATOM 1548 C C . PHE B 2 227 ? 135.110 177.902 117.218 1.00 81.61 184 PHE A C 1
ATOM 1549 O O . PHE B 2 227 ? 135.630 178.523 116.292 1.00 81.61 184 PHE A O 1
ATOM 1557 N N . THR B 2 228 ? 135.376 176.612 117.435 1.00 80.81 185 THR A N 1
ATOM 1558 C CA . THR B 2 228 ? 136.268 175.841 116.577 1.00 80.81 185 THR A CA 1
ATOM 1559 C C . THR B 2 228 ? 135.869 174.365 116.602 1.00 80.81 185 THR A C 1
ATOM 1560 O O . THR B 2 228 ? 135.192 173.892 115.690 1.00 80.81 185 THR A O 1
ATOM 1564 N N . PHE B 2 229 ? 136.302 173.657 117.639 1.00 77.39 186 PHE A N 1
ATOM 1565 C CA . PHE B 2 229 ? 135.998 172.240 117.787 1.00 77.39 186 PHE A CA 1
ATOM 1566 C C . PHE B 2 229 ? 134.925 172.024 118.847 1.00 77.39 186 PHE A C 1
ATOM 1567 O O . PHE B 2 229 ? 135.098 171.223 119.766 1.00 77.39 186 PHE A O 1
ATOM 1575 N N . LEU B 2 230 ? 133.815 172.742 118.712 1.00 77.45 187 LEU A N 1
ATOM 1576 C CA . LEU B 2 230 ? 132.709 172.629 119.655 1.00 77.45 187 LEU A CA 1
ATOM 1577 C C . LEU B 2 230 ? 131.606 171.726 119.110 1.00 77.45 187 LEU A C 1
ATOM 1578 O O . LEU B 2 230 ? 130.448 171.830 119.517 1.00 77.45 187 LEU A O 1
ATOM 1583 N N . ARG B 2 231 ? 131.972 170.840 118.189 1.00 79.23 188 ARG A N 1
ATOM 1584 C CA . ARG B 2 231 ? 131.019 169.918 117.587 1.00 79.23 188 ARG A CA 1
ATOM 1585 C C . ARG B 2 231 ? 131.418 168.470 117.850 1.00 79.23 188 ARG A C 1
ATOM 1586 O O . ARG B 2 231 ? 130.574 167.574 117.837 1.00 79.23 188 ARG A O 1
ATOM 1594 N N . ASP B 2 232 ? 132.707 168.245 118.087 1.00 75.31 189 ASP A N 1
ATOM 1595 C CA . ASP B 2 232 ? 133.200 166.905 118.350 1.00 75.31 189 ASP A CA 1
ATOM 1596 C C . ASP B 2 232 ? 132.913 166.530 119.798 1.00 75.31 189 ASP A C 1
ATOM 1597 O O . ASP B 2 232 ? 133.089 167.362 120.691 1.00 75.31 189 ASP A O 1
ATOM 1602 N N . PRO B 2 233 ? 132.460 165.304 120.066 1.00 72.55 190 PRO A N 1
ATOM 1603 C CA . PRO B 2 233 ? 132.206 164.916 121.460 1.00 72.55 190 PRO A CA 1
ATOM 1604 C C . PRO B 2 233 ? 133.468 164.753 122.284 1.00 72.55 190 PRO A C 1
ATOM 1605 O O . PRO B 2 233 ? 133.387 164.678 123.515 1.00 72.55 190 PRO A O 1
ATOM 1609 N N . TRP B 2 234 ? 134.637 164.688 121.644 1.00 65.74 191 TRP A N 1
ATOM 1610 C CA . TRP B 2 234 ? 135.859 164.394 122.379 1.00 65.74 191 TRP A CA 1
ATOM 1611 C C . TRP B 2 234 ? 136.572 165.664 122.807 1.00 65.74 191 TRP A C 1
ATOM 1612 O O . TRP B 2 234 ? 137.404 165.638 123.719 1.00 65.74 191 TRP A O 1
ATOM 1623 N N . ASN B 2 235 ? 136.263 166.789 122.164 1.00 73.17 192 ASN A N 1
ATOM 1624 C CA . ASN B 2 235 ? 136.814 168.055 122.626 1.00 73.17 192 ASN A CA 1
ATOM 1625 C C . ASN B 2 235 ? 136.036 168.596 123.815 1.00 73.17 192 ASN A C 1
ATOM 1626 O O . ASN B 2 235 ? 136.507 169.505 124.507 1.00 73.17 192 ASN A O 1
ATOM 1631 N N . TRP B 2 236 ? 134.838 168.061 124.064 1.00 72.41 193 TRP A N 1
ATOM 1632 C CA . TRP B 2 236 ? 134.157 168.358 125.320 1.00 72.41 193 TRP A CA 1
ATOM 1633 C C . TRP B 2 236 ? 134.925 167.755 126.481 1.00 72.41 193 TRP A C 1
ATOM 1634 O O . TRP B 2 236 ? 135.040 168.367 127.546 1.00 72.41 193 TRP A O 1
ATOM 1645 N N . LEU B 2 237 ? 135.467 166.551 126.280 1.00 73.50 194 LEU A N 1
ATOM 1646 C CA . LEU B 2 237 ? 136.306 165.922 127.292 1.00 73.50 194 LEU A CA 1
ATOM 1647 C C . LEU B 2 237 ? 137.615 166.678 127.466 1.00 73.50 194 LEU A C 1
ATOM 1648 O O . LEU B 2 237 ? 138.170 166.722 128.570 1.00 73.50 194 LEU A O 1
ATOM 1653 N N . ASP B 2 238 ? 138.120 167.287 126.390 1.00 74.67 195 ASP A N 1
ATOM 1654 C CA . ASP B 2 238 ? 139.311 168.119 126.518 1.00 74.67 195 ASP A CA 1
ATOM 1655 C C . ASP B 2 238 ? 138.990 169.429 127.220 1.00 74.67 195 ASP A C 1
ATOM 1656 O O . ASP B 2 238 ? 139.810 169.946 127.982 1.00 74.67 195 ASP A O 1
ATOM 1661 N N . PHE B 2 239 ? 137.802 169.982 126.978 1.00 77.72 196 PHE A N 1
ATOM 1662 C CA . PHE B 2 239 ? 137.409 171.204 127.669 1.00 77.72 196 PHE A CA 1
ATOM 1663 C C . PHE B 2 239 ? 137.105 170.927 129.133 1.00 77.72 196 PHE A C 1
ATOM 1664 O O . PHE B 2 239 ? 137.370 171.766 130.000 1.00 77.72 196 PHE A O 1
ATOM 1672 N N . THR B 2 240 ? 136.554 169.746 129.423 1.00 77.38 197 THR A N 1
ATOM 1673 C CA . THR B 2 240 ? 136.280 169.356 130.801 1.00 77.38 197 THR A CA 1
ATOM 1674 C C . THR B 2 240 ? 137.574 169.168 131.581 1.00 77.38 197 THR A C 1
ATOM 1675 O O . THR B 2 240 ? 137.668 169.566 132.747 1.00 77.38 197 THR A O 1
ATOM 1679 N N . VAL B 2 241 ? 138.602 168.611 130.941 1.00 78.00 198 VAL A N 1
ATOM 1680 C CA . VAL B 2 241 ? 139.810 168.294 131.686 1.00 78.00 198 VAL A CA 1
ATOM 1681 C C . VAL B 2 241 ? 140.719 169.513 131.819 1.00 78.00 198 VAL A C 1
ATOM 1682 O O . VAL B 2 241 ? 141.525 169.573 132.751 1.00 78.00 198 VAL A O 1
ATOM 1686 N N . ILE B 2 242 ? 140.594 170.512 130.943 1.00 79.35 199 ILE A N 1
ATOM 1687 C CA . ILE B 2 242 ? 141.362 171.742 131.099 1.00 79.35 199 ILE A CA 1
ATOM 1688 C C . ILE B 2 242 ? 140.720 172.598 132.181 1.00 79.35 199 ILE A C 1
ATOM 1689 O O . ILE B 2 242 ? 141.402 173.076 133.095 1.00 79.35 199 ILE A O 1
ATOM 1694 N N . THR B 2 243 ? 139.400 172.773 132.107 1.00 82.47 200 THR A N 1
ATOM 1695 C CA . THR B 2 243 ? 138.679 173.589 133.081 1.00 82.47 200 THR A CA 1
ATOM 1696 C C . THR B 2 243 ? 138.626 172.955 134.467 1.00 82.47 200 THR A C 1
ATOM 1697 O O . THR B 2 243 ? 138.324 173.642 135.444 1.00 82.47 200 THR A O 1
ATOM 1701 N N . PHE B 2 244 ? 138.897 171.651 134.577 1.00 83.20 201 PHE A N 1
ATOM 1702 C CA . PHE B 2 244 ? 139.080 171.064 135.903 1.00 83.20 201 PHE A CA 1
ATOM 1703 C C . PHE B 2 244 ? 140.519 171.181 136.383 1.00 83.20 201 PHE A C 1
ATOM 1704 O O . PHE B 2 244 ? 140.758 171.280 137.590 1.00 83.20 201 PHE A O 1
ATOM 1712 N N . ALA B 2 245 ? 141.492 171.146 135.471 1.00 82.30 202 ALA A N 1
ATOM 1713 C CA . ALA B 2 245 ? 142.885 171.162 135.905 1.00 82.30 202 ALA A CA 1
ATOM 1714 C C . ALA B 2 245 ? 143.352 172.541 136.334 1.00 82.30 202 ALA A C 1
ATOM 1715 O O . ALA B 2 245 ? 144.367 172.641 137.031 1.00 82.30 202 ALA A O 1
ATOM 1717 N N . TYR B 2 246 ? 142.653 173.595 135.940 1.00 84.47 203 TYR A N 1
ATOM 1718 C CA . TYR B 2 246 ? 142.954 174.925 136.439 1.00 84.47 203 TYR A CA 1
ATOM 1719 C C . TYR B 2 246 ? 142.100 175.345 137.617 1.00 84.47 203 TYR A C 1
ATOM 1720 O O . TYR B 2 246 ? 142.506 176.249 138.343 1.00 84.47 203 TYR A O 1
ATOM 1729 N N . VAL B 2 247 ? 140.950 174.703 137.849 1.00 84.79 204 VAL A N 1
ATOM 1730 C CA . VAL B 2 247 ? 140.017 175.191 138.867 1.00 84.79 204 VAL A CA 1
ATOM 1731 C C . VAL B 2 247 ? 140.534 174.848 140.263 1.00 84.79 204 VAL A C 1
ATOM 1732 O O . VAL B 2 247 ? 140.118 175.436 141.267 1.00 84.79 204 VAL A O 1
ATOM 1736 N N . THR B 2 248 ? 141.486 173.916 140.342 1.00 85.07 205 THR A N 1
ATOM 1737 C CA . THR B 2 248 ? 142.248 173.700 141.564 1.00 85.07 205 THR A CA 1
ATOM 1738 C C . THR B 2 248 ? 143.448 174.644 141.682 1.00 85.07 205 THR A C 1
ATOM 1739 O O . THR B 2 248 ? 144.324 174.413 142.522 1.00 85.07 205 THR A O 1
ATOM 1743 N N . GLU B 2 249 ? 143.493 175.702 140.869 1.00 87.07 206 GLU A N 1
ATOM 1744 C CA . GLU B 2 249 ? 144.570 176.682 140.888 1.00 87.07 206 GLU A CA 1
ATOM 1745 C C . GLU B 2 249 ? 143.918 178.069 140.804 1.00 87.07 206 GLU A C 1
ATOM 1746 O O . GLU B 2 249 ? 144.366 178.982 140.123 1.00 87.07 206 GLU A O 1
ATOM 1752 N N . PHE B 2 250 ? 142.821 178.212 141.539 1.00 89.31 207 PHE A N 1
ATOM 1753 C CA . PHE B 2 250 ? 142.092 179.472 141.579 1.00 89.31 207 PHE A CA 1
ATOM 1754 C C . PHE B 2 250 ? 142.084 180.037 142.995 1.00 89.31 207 PHE A C 1
ATOM 1755 O O . PHE B 2 250 ? 141.024 180.218 143.595 1.00 89.31 207 PHE A O 1
ATOM 1763 N N . VAL B 2 251 ? 143.278 180.306 143.517 1.00 88.44 208 VAL A N 1
ATOM 1764 C CA . VAL B 2 251 ? 143.447 180.849 144.863 1.00 88.44 208 VAL A CA 1
ATOM 1765 C C . VAL B 2 251 ? 142.665 180.054 145.905 1.00 88.44 208 VAL A C 1
ATOM 1766 O O . VAL B 2 251 ? 143.176 179.090 146.475 1.00 88.44 208 VAL A O 1
ATOM 1770 N N . ASP B 2 252 ? 141.424 180.463 146.148 1.00 90.22 209 ASP A N 1
ATOM 1771 C CA . ASP B 2 252 ? 140.573 179.790 147.122 1.00 90.22 209 ASP A CA 1
ATOM 1772 C C . ASP B 2 252 ? 139.311 179.246 146.460 1.00 90.22 209 ASP A C 1
ATOM 1773 O O . ASP B 2 252 ? 138.322 179.963 146.310 1.00 90.22 209 ASP A O 1
ATOM 1778 N N . LEU B 2 253 ? 139.350 177.977 146.065 1.00 90.27 210 LEU A N 1
ATOM 1779 C CA . LEU B 2 253 ? 138.204 177.351 145.421 1.00 90.27 210 LEU A CA 1
ATOM 1780 C C . LEU B 2 253 ? 137.751 176.122 146.209 1.00 90.27 210 LEU A C 1
ATOM 1781 O O . LEU B 2 253 ? 136.566 175.991 146.532 1.00 90.27 210 LEU A O 1
ATOM 1786 N N . GLY B 2 254 ? 138.674 175.217 146.518 1.00 89.46 211 GLY A N 1
ATOM 1787 C CA . GLY B 2 254 ? 138.299 174.000 147.211 1.00 89.46 211 GLY A CA 1
ATOM 1788 C C . GLY B 2 254 ? 138.533 173.454 148.602 1.00 89.46 211 GLY A C 1
ATOM 1789 O O . GLY B 2 254 ? 137.634 173.476 149.447 1.00 89.46 211 GLY A O 1
ATOM 1790 N N . ASN B 2 255 ? 139.749 172.959 148.851 1.00 90.50 212 ASN A N 1
ATOM 1791 C CA . ASN B 2 255 ? 140.083 172.448 150.177 1.00 90.50 212 ASN A CA 1
ATOM 1792 C C . ASN B 2 255 ? 139.819 170.955 150.321 1.00 90.50 212 ASN A C 1
ATOM 1793 O O . ASN B 2 255 ? 140.762 170.159 150.399 1.00 90.50 212 ASN A O 1
ATOM 1798 N N . VAL B 2 256 ? 138.546 170.558 150.376 1.00 86.86 213 VAL A N 1
ATOM 1799 C CA . VAL B 2 256 ? 138.177 169.151 150.513 1.00 86.86 213 VAL A CA 1
ATOM 1800 C C . VAL B 2 256 ? 138.549 168.365 149.256 1.00 86.86 213 VAL A C 1
ATOM 1801 O O . VAL B 2 256 ? 139.356 167.431 149.338 1.00 86.86 213 VAL A O 1
ATOM 1805 N N . SER B 2 257 ? 138.003 168.764 148.097 1.00 80.59 214 SER A N 1
ATOM 1806 C CA . SER B 2 257 ? 138.250 168.177 146.779 1.00 80.59 214 SER A CA 1
ATOM 1807 C C . SER B 2 257 ? 138.047 166.666 146.758 1.00 80.59 214 SER A C 1
ATOM 1808 O O . SER B 2 257 ? 139.005 165.910 146.558 1.00 80.59 214 SER A O 1
ATOM 1811 N N . ALA B 2 258 ? 136.809 166.217 146.995 1.00 77.60 215 ALA A N 1
ATOM 1812 C CA . ALA B 2 258 ? 136.511 164.788 146.933 1.00 77.60 215 ALA A CA 1
ATOM 1813 C C . ALA B 2 258 ? 136.607 164.253 145.511 1.00 77.60 215 ALA A C 1
ATOM 1814 O O . ALA B 2 258 ? 136.814 163.051 145.311 1.00 77.60 215 ALA A O 1
ATOM 1816 N N . LEU B 2 259 ? 136.463 165.123 144.514 1.00 76.39 216 LEU A N 1
ATOM 1817 C CA . LEU B 2 259 ? 136.495 164.705 143.116 1.00 76.39 216 LEU A CA 1
ATOM 1818 C C . LEU B 2 259 ? 137.885 164.915 142.513 1.00 76.39 216 LEU A C 1
ATOM 1819 O O . LEU B 2 259 ? 138.093 165.674 141.568 1.00 76.39 216 LEU A O 1
ATOM 1824 N N . ARG B 2 260 ? 138.851 164.197 143.089 1.00 71.26 217 ARG A N 1
ATOM 1825 C CA . ARG B 2 260 ? 140.083 163.869 142.386 1.00 71.26 217 ARG A CA 1
ATOM 1826 C C . ARG B 2 260 ? 139.877 162.751 141.376 1.00 71.26 217 ARG A C 1
ATOM 1827 O O . ARG B 2 260 ? 140.804 162.430 140.628 1.00 71.26 217 ARG A O 1
ATOM 1835 N N . THR B 2 261 ? 138.687 162.150 141.351 1.00 65.83 218 THR A N 1
ATOM 1836 C CA . THR B 2 261 ? 138.380 161.052 140.456 1.00 65.83 218 THR A CA 1
ATOM 1837 C C . THR B 2 261 ? 138.005 161.565 139.068 1.00 65.83 218 THR A C 1
ATOM 1838 O O . THR B 2 261 ? 137.837 160.776 138.137 1.00 65.83 218 THR A O 1
ATOM 1842 N N . PHE B 2 262 ? 137.889 162.883 138.901 1.00 71.14 219 PHE A N 1
ATOM 1843 C CA . PHE B 2 262 ? 137.799 163.474 137.572 1.00 71.14 219 PHE A CA 1
ATOM 1844 C C . PHE B 2 262 ? 139.151 163.592 136.891 1.00 71.14 219 PHE A C 1
ATOM 1845 O O . PHE B 2 262 ? 139.208 164.023 135.737 1.00 71.14 219 PHE A O 1
ATOM 1853 N N . ARG B 2 263 ? 140.231 163.203 137.568 1.00 70.36 220 ARG A N 1
ATOM 1854 C CA . ARG B 2 263 ? 141.533 163.141 136.923 1.00 70.36 220 ARG A CA 1
ATOM 1855 C C . ARG B 2 263 ? 141.681 161.894 136.058 1.00 70.36 220 ARG A C 1
ATOM 1856 O O . ARG B 2 263 ? 142.675 161.764 135.344 1.00 70.36 220 ARG A O 1
ATOM 1864 N N . VAL B 2 264 ? 140.724 160.962 136.11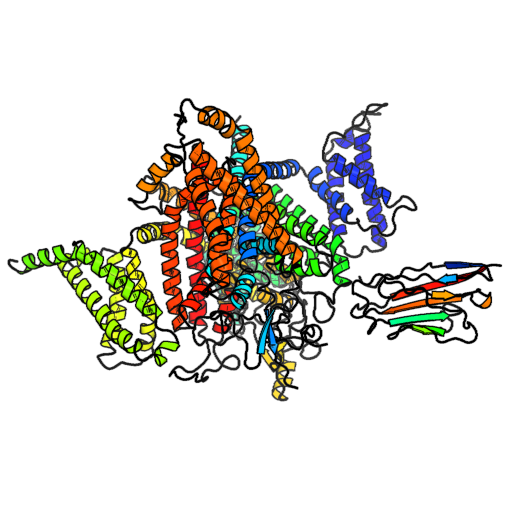2 1.00 61.40 221 VAL A N 1
ATOM 1865 C CA . VAL B 2 264 ? 140.792 159.803 135.232 1.00 61.40 221 VAL A CA 1
ATOM 1866 C C . VAL B 2 264 ? 140.179 160.118 133.885 1.00 61.40 221 VAL A C 1
ATOM 1867 O O . VAL B 2 264 ? 140.245 159.295 132.968 1.00 61.40 221 VAL A O 1
ATOM 1871 N N . LEU B 2 265 ? 139.561 161.292 133.743 1.00 68.10 222 LEU A N 1
ATOM 1872 C CA . LEU B 2 265 ? 138.967 161.649 132.463 1.00 68.10 222 LEU A CA 1
ATOM 1873 C C . LEU B 2 265 ? 140.035 161.943 131.422 1.00 68.10 222 LEU A C 1
ATOM 1874 O O . LEU B 2 265 ? 139.784 161.809 130.221 1.00 68.10 222 LEU A O 1
ATOM 1879 N N . ARG B 2 266 ? 141.242 162.306 131.861 1.00 66.62 223 ARG A N 1
ATOM 1880 C CA . ARG B 2 266 ? 142.341 162.473 130.921 1.00 66.62 223 ARG A CA 1
ATOM 1881 C C . ARG B 2 266 ? 142.927 161.126 130.517 1.00 66.62 223 ARG A C 1
ATOM 1882 O O . ARG B 2 266 ? 143.728 161.051 129.581 1.00 66.62 223 ARG A O 1
ATOM 1890 N N . ALA B 2 267 ? 142.542 160.051 131.209 1.00 61.49 224 ALA A N 1
ATOM 1891 C CA . ALA B 2 267 ? 142.896 158.709 130.758 1.00 61.49 224 ALA A CA 1
ATOM 1892 C C . ALA B 2 267 ? 141.895 158.192 129.733 1.00 61.49 224 ALA A C 1
ATOM 1893 O O . ALA B 2 267 ? 142.139 157.179 129.071 1.00 61.49 224 ALA A O 1
ATOM 1895 N N . LEU B 2 268 ? 140.754 158.874 129.595 1.00 60.75 225 LEU A N 1
ATOM 1896 C CA . LEU B 2 268 ? 139.843 158.600 128.488 1.00 60.75 225 LEU A CA 1
ATOM 1897 C C . LEU B 2 268 ? 140.258 159.346 127.234 1.00 60.75 225 LEU A C 1
ATOM 1898 O O . LEU B 2 268 ? 139.579 159.258 126.208 1.00 60.75 225 LEU A O 1
ATOM 1903 N N . LYS B 2 269 ? 141.355 160.102 127.302 1.00 61.63 226 LYS A N 1
ATOM 1904 C CA . LYS B 2 269 ? 141.832 160.824 126.131 1.00 61.63 226 LYS A CA 1
ATOM 1905 C C . LYS B 2 269 ? 142.680 159.911 125.250 1.00 61.63 226 LYS A C 1
ATOM 1906 O O . LYS B 2 269 ? 143.032 160.272 124.122 1.00 61.63 226 LYS A O 1
ATOM 1912 N N . THR B 2 270 ? 142.998 158.712 125.744 1.00 54.93 227 THR A N 1
ATOM 1913 C CA . THR B 2 270 ? 143.665 157.668 124.973 1.00 54.93 227 THR A CA 1
ATOM 1914 C C . THR B 2 270 ? 142.826 157.248 123.778 1.00 54.93 227 THR A C 1
ATOM 1915 O O . THR B 2 270 ? 143.368 156.897 122.730 1.00 54.93 227 THR A O 1
ATOM 1919 N N . ILE B 2 271 ? 141.504 157.269 123.941 1.00 54.72 228 ILE A N 1
ATOM 1920 C CA . ILE B 2 271 ? 140.592 156.955 122.846 1.00 54.72 228 ILE A CA 1
ATOM 1921 C C . ILE B 2 271 ? 140.698 158.010 121.753 1.00 54.72 228 ILE A C 1
ATOM 1922 O O . ILE B 2 271 ? 140.679 157.695 120.556 1.00 54.72 228 ILE A O 1
ATOM 1927 N N . SER B 2 272 ? 140.877 159.269 122.145 1.00 58.72 229 SER A N 1
ATOM 1928 C CA . SER B 2 272 ? 140.889 160.353 121.170 1.00 58.72 229 SER A CA 1
ATOM 1929 C C . SER B 2 272 ? 142.176 160.380 120.351 1.00 58.72 229 SER A C 1
ATOM 1930 O O . SER B 2 272 ? 142.174 160.855 119.212 1.00 58.72 229 SER A O 1
ATOM 1933 N N . VAL B 2 273 ? 143.283 159.873 120.902 1.00 54.86 230 VAL A N 1
ATOM 1934 C CA . VAL B 2 273 ? 144.581 160.127 120.280 1.00 54.86 230 VAL A CA 1
ATOM 1935 C C . VAL B 2 273 ? 145.140 158.874 119.612 1.00 54.86 230 VAL A C 1
ATOM 1936 O O . VAL B 2 273 ? 145.960 158.968 118.693 1.00 54.86 230 VAL A O 1
ATOM 1940 N N . ILE B 2 274 ? 144.728 157.694 120.054 1.00 49.88 231 ILE A N 1
ATOM 1941 C CA . ILE B 2 274 ? 145.249 156.456 119.468 1.00 49.88 231 ILE A CA 1
ATOM 1942 C C . ILE B 2 274 ? 144.391 156.086 118.263 1.00 49.88 231 ILE A C 1
ATOM 1943 O O . ILE B 2 274 ? 143.167 155.959 118.406 1.00 49.88 231 ILE A O 1
ATOM 1948 N N . PRO B 2 275 ? 144.986 155.915 117.077 1.00 47.56 232 PRO A N 1
ATOM 1949 C CA . PRO B 2 275 ? 144.183 155.768 115.852 1.00 47.56 232 PRO A CA 1
ATOM 1950 C C . PRO B 2 275 ? 143.461 154.437 115.713 1.00 47.56 232 PRO A C 1
ATOM 1951 O O . PRO B 2 275 ? 144.076 153.406 115.431 1.00 47.56 232 PRO A O 1
ATOM 1955 N N . GLY B 2 276 ? 142.145 154.457 115.893 1.00 42.91 233 GLY A N 1
ATOM 1956 C CA . GLY B 2 276 ? 141.344 153.269 115.704 1.00 42.91 233 GLY A CA 1
ATOM 1957 C C . GLY B 2 276 ? 140.481 152.905 116.891 1.00 42.91 233 GLY A C 1
ATOM 1958 O O . GLY B 2 276 ? 139.772 151.895 116.856 1.00 42.91 233 GLY A O 1
ATOM 1959 N N . LEU B 2 277 ? 140.517 153.718 117.947 1.00 40.44 234 LEU A N 1
ATOM 1960 C CA . LEU B 2 277 ? 139.748 153.388 119.143 1.00 40.44 234 LEU A CA 1
ATOM 1961 C C . LEU B 2 277 ? 138.436 154.155 119.209 1.00 40.44 234 LEU A C 1
ATOM 1962 O O . LEU B 2 277 ? 137.585 153.857 120.051 1.00 40.44 234 LEU A O 1
ATOM 1967 N N . LYS B 2 278 ? 138.252 155.157 118.352 1.00 42.20 235 LYS A N 1
ATOM 1968 C CA . LYS B 2 278 ? 136.937 155.783 118.256 1.00 42.20 235 LYS A CA 1
ATOM 1969 C C . LYS B 2 278 ? 135.956 154.869 117.542 1.00 42.20 235 LYS A C 1
ATOM 1970 O O . LYS B 2 278 ? 134.746 154.929 117.784 1.00 42.20 235 LYS A O 1
ATOM 1976 N N . THR B 2 279 ? 136.467 154.023 116.650 1.00 37.94 236 THR A N 1
ATOM 1977 C CA . THR B 2 279 ? 135.620 153.124 115.878 1.00 37.94 236 THR A CA 1
ATOM 1978 C C . THR B 2 279 ? 135.065 152.014 116.758 1.00 37.94 236 THR A C 1
ATOM 1979 O O . THR B 2 279 ? 133.890 151.647 116.650 1.00 37.94 236 THR A O 1
ATOM 1983 N N . ILE B 2 280 ? 135.885 151.505 117.675 1.00 35.62 237 ILE A N 1
ATOM 1984 C CA . ILE B 2 280 ? 135.500 150.337 118.460 1.00 35.62 237 ILE A CA 1
ATOM 1985 C C . ILE B 2 280 ? 134.581 150.732 119.607 1.00 35.62 237 ILE A C 1
ATOM 1986 O O . ILE B 2 280 ? 133.564 150.076 119.858 1.00 35.62 237 ILE A O 1
ATOM 1991 N N . VAL B 2 281 ? 134.913 151.822 120.302 1.00 36.71 238 VAL A N 1
ATOM 1992 C CA . VAL B 2 281 ? 134.034 152.356 121.338 1.00 36.71 238 VAL A CA 1
ATOM 1993 C C . VAL B 2 281 ? 132.708 152.810 120.735 1.00 36.71 238 VAL A C 1
ATOM 1994 O O . VAL B 2 281 ? 131.643 152.627 121.330 1.00 36.71 238 VAL A O 1
ATOM 1998 N N . GLY B 2 282 ? 132.736 153.317 119.505 1.00 37.00 239 GLY A N 1
ATOM 1999 C CA . GLY B 2 282 ? 131.493 153.659 118.833 1.00 37.00 239 GLY A CA 1
ATOM 2000 C C . GLY B 2 282 ? 130.746 152.446 118.307 1.00 37.00 239 GLY A C 1
ATOM 2001 O O . GLY B 2 282 ? 129.577 152.543 117.934 1.00 37.00 239 GLY A O 1
ATOM 2002 N N . ALA B 2 283 ? 131.410 151.290 118.257 1.00 37.36 240 ALA A N 1
ATOM 2003 C CA . ALA B 2 283 ? 130.743 150.078 117.789 1.00 37.36 240 ALA A CA 1
ATOM 2004 C C . ALA B 2 283 ? 130.198 149.258 118.949 1.00 37.36 240 ALA A C 1
ATOM 2005 O O . ALA B 2 283 ? 129.436 148.309 118.740 1.00 37.36 240 ALA A O 1
ATOM 2007 N N . LEU B 2 284 ? 130.595 149.588 120.179 1.00 35.37 241 LEU A N 1
ATOM 2008 C CA . LEU B 2 284 ? 130.051 148.889 121.339 1.00 35.37 241 LEU A CA 1
ATOM 2009 C C . LEU B 2 284 ? 128.843 149.610 121.912 1.00 35.37 241 LEU A C 1
ATOM 2010 O O . LEU B 2 284 ? 127.964 148.978 122.503 1.00 35.37 241 LEU A O 1
ATOM 2015 N N . ILE B 2 285 ? 128.782 150.932 121.758 1.00 39.98 242 ILE A N 1
ATOM 2016 C CA . ILE B 2 285 ? 127.578 151.660 122.146 1.00 39.98 242 ILE A CA 1
ATOM 2017 C C . ILE B 2 285 ? 126.438 151.317 121.199 1.00 39.98 242 ILE A C 1
ATOM 2018 O O . ILE B 2 285 ? 125.275 151.225 121.606 1.00 39.98 242 ILE A O 1
ATOM 2023 N N . GLN B 2 286 ? 126.768 151.075 119.929 1.00 42.31 243 GLN A N 1
ATOM 2024 C CA . GLN B 2 286 ? 125.776 150.694 118.931 1.00 42.31 243 GLN A CA 1
ATOM 2025 C C . GLN B 2 286 ? 125.191 149.318 119.226 1.00 42.31 243 GLN A C 1
ATOM 2026 O O . GLN B 2 286 ? 124.040 149.036 118.875 1.00 42.31 243 GLN A O 1
ATOM 2032 N N . SER B 2 287 ? 125.950 148.462 119.911 1.00 42.25 244 SER A N 1
ATOM 2033 C CA . SER B 2 287 ? 125.477 147.108 120.177 1.00 42.25 244 SER A CA 1
ATOM 2034 C C . SER B 2 287 ? 124.650 147.040 121.459 1.00 42.25 244 SER A C 1
ATOM 2035 O O . SER B 2 287 ? 123.876 146.097 121.656 1.00 42.25 244 SER A O 1
ATOM 2038 N N . VAL B 2 288 ? 124.805 148.024 122.349 1.00 45.22 245 VAL A N 1
ATOM 2039 C CA . VAL B 2 288 ? 123.953 148.125 123.534 1.00 45.22 245 VAL A CA 1
ATOM 2040 C C . VAL B 2 288 ? 122.531 148.515 123.143 1.00 45.22 245 VAL A C 1
ATOM 2041 O O . VAL B 2 288 ? 121.559 148.095 123.783 1.00 45.22 245 VAL A O 1
ATOM 2045 N N . LYS B 2 289 ? 122.385 149.265 122.049 1.00 48.81 246 LYS A N 1
ATOM 2046 C CA . LYS B 2 289 ? 121.072 149.668 121.550 1.00 48.81 246 LYS A CA 1
ATOM 2047 C C . LYS B 2 289 ? 120.250 148.470 121.076 1.00 48.81 246 LYS A C 1
ATOM 2048 O O . LYS B 2 289 ? 119.016 148.529 121.059 1.00 48.81 246 LYS A O 1
ATOM 2054 N N . LYS B 2 290 ? 120.912 147.370 120.713 1.00 46.11 247 LYS A N 1
ATOM 2055 C CA . LYS B 2 290 ? 120.194 146.152 120.352 1.00 46.11 247 LYS A CA 1
ATOM 2056 C C . LYS B 2 290 ? 119.709 145.412 121.591 1.00 46.11 247 LYS A C 1
ATOM 2057 O O . LYS B 2 290 ? 118.734 144.657 121.532 1.00 46.11 247 LYS A O 1
ATOM 2063 N N . LEU B 2 291 ? 120.367 145.623 122.726 1.00 44.34 248 LEU A N 1
ATOM 2064 C CA . LEU B 2 291 ? 120.031 144.883 123.935 1.00 44.34 248 LEU A CA 1
ATOM 2065 C C . LEU B 2 291 ? 118.839 145.442 124.687 1.00 44.34 248 LEU A C 1
ATOM 2066 O O . LEU B 2 291 ? 118.516 144.933 125.758 1.00 44.34 248 LEU A O 1
ATOM 2071 N N . SER B 2 292 ? 118.178 146.469 124.151 1.00 49.14 249 SER A N 1
ATOM 2072 C CA . SER B 2 292 ? 117.181 147.213 124.917 1.00 49.14 249 SER A CA 1
ATOM 2073 C C . SER B 2 292 ? 115.938 146.383 125.199 1.00 49.14 249 SER A C 1
ATOM 2074 O O . SER B 2 292 ? 115.231 146.629 126.177 1.00 49.14 249 SER A O 1
ATOM 2077 N N . ASP B 2 293 ? 115.667 145.384 124.367 1.00 44.42 250 ASP A N 1
ATOM 2078 C CA . ASP B 2 293 ? 114.432 144.632 124.523 1.00 44.42 250 ASP A CA 1
ATOM 2079 C C . ASP B 2 293 ? 114.648 143.412 125.409 1.00 44.42 250 ASP A C 1
ATOM 2080 O O . ASP B 2 293 ? 113.714 142.935 126.060 1.00 44.42 250 ASP A O 1
ATOM 2085 N N . VAL B 2 294 ? 115.875 142.894 125.447 1.00 38.61 251 VAL A N 1
ATOM 2086 C CA . VAL B 2 294 ? 116.214 141.851 126.408 1.00 38.61 251 VAL A CA 1
ATOM 2087 C C . VAL B 2 294 ? 116.238 142.429 127.815 1.00 38.61 251 VAL A C 1
ATOM 2088 O O . VAL B 2 294 ? 115.753 141.808 128.763 1.00 38.61 251 VAL A O 1
ATOM 2092 N N . MET B 2 295 ? 116.752 143.652 127.963 1.00 40.18 252 MET A N 1
ATOM 2093 C CA . MET B 2 295 ? 116.935 144.226 129.292 1.00 40.18 252 MET A CA 1
ATOM 2094 C C . MET B 2 295 ? 115.619 144.694 129.900 1.00 40.18 252 MET A C 1
ATOM 2095 O O . MET B 2 295 ? 115.558 144.993 131.096 1.00 40.18 252 MET A O 1
ATOM 2100 N N . ILE B 2 296 ? 114.558 144.778 129.099 1.00 37.81 253 ILE A N 1
ATOM 2101 C CA . ILE B 2 296 ? 113.232 144.969 129.674 1.00 37.81 253 ILE A CA 1
ATOM 2102 C C . ILE B 2 296 ? 112.693 143.644 130.202 1.00 37.81 253 ILE A C 1
ATOM 2103 O O . ILE B 2 296 ? 112.063 143.596 131.261 1.00 37.81 253 ILE A O 1
ATOM 2108 N N . LEU B 2 297 ? 112.981 142.541 129.506 1.00 34.36 254 LEU A N 1
ATOM 2109 C CA . LEU B 2 297 ? 112.523 141.231 129.960 1.00 34.36 254 LEU A CA 1
ATOM 2110 C C . LEU B 2 297 ? 113.309 140.748 131.173 1.00 34.36 254 LEU A C 1
ATOM 2111 O O . LEU B 2 297 ? 112.748 140.090 132.054 1.00 34.36 254 LEU A O 1
ATOM 2116 N N . THR B 2 298 ? 114.606 141.060 131.243 1.00 32.33 255 THR A N 1
ATOM 2117 C CA . THR B 2 298 ? 115.391 140.658 132.405 1.00 32.33 255 THR A CA 1
ATOM 2118 C C . THR B 2 298 ? 114.965 141.414 133.652 1.00 32.33 255 THR A C 1
ATOM 2119 O O . THR B 2 298 ? 114.921 140.839 134.740 1.00 32.33 255 THR A O 1
ATOM 2123 N N . VAL B 2 299 ? 114.637 142.700 133.522 1.00 31.10 256 VAL A N 1
ATOM 2124 C CA . VAL B 2 299 ? 114.251 143.453 134.710 1.00 31.10 256 VAL A CA 1
ATOM 2125 C C . VAL B 2 299 ? 112.808 143.128 135.086 1.00 31.10 256 VAL A C 1
ATOM 2126 O O . VAL B 2 299 ? 112.414 143.248 136.249 1.00 31.10 256 VAL A O 1
ATOM 2130 N N . PHE B 2 300 ? 112.012 142.669 134.118 1.00 32.02 257 PHE A N 1
ATOM 2131 C CA . PHE B 2 300 ? 110.674 142.175 134.418 1.00 32.02 257 PHE A CA 1
ATOM 2132 C C . PHE B 2 300 ? 110.735 140.854 135.172 1.00 32.02 257 PHE A C 1
ATOM 2133 O O . PHE B 2 300 ? 110.046 140.678 136.181 1.00 32.02 257 PHE A O 1
ATOM 2141 N N . CYS B 2 301 ? 111.560 139.917 134.702 1.00 28.78 258 CYS A N 1
ATOM 2142 C CA . CYS B 2 301 ? 111.650 138.606 135.339 1.00 28.78 258 CYS A CA 1
ATOM 2143 C C . CYS B 2 301 ? 112.372 138.676 136.674 1.00 28.78 258 CYS A C 1
ATOM 2144 O O . CYS B 2 301 ? 112.044 137.930 137.597 1.00 28.78 258 CYS A O 1
ATOM 2147 N N . LEU B 2 302 ? 113.336 139.583 136.823 1.00 27.12 259 LEU A N 1
ATOM 2148 C CA . LEU B 2 302 ? 113.958 139.740 138.132 1.00 27.12 259 LEU A CA 1
ATOM 2149 C C . LEU B 2 302 ? 113.079 140.544 139.073 1.00 27.12 259 LEU A C 1
ATOM 2150 O O . LEU B 2 302 ? 113.453 140.764 140.223 1.00 27.12 259 LEU A O 1
ATOM 2155 N N . SER B 2 303 ? 111.937 141.040 138.593 1.00 27.07 260 SER A N 1
ATOM 2156 C CA . SER B 2 303 ? 110.971 141.676 139.481 1.00 27.07 260 SER A CA 1
ATOM 2157 C C . SER B 2 303 ? 109.845 140.718 139.842 1.00 27.07 260 SER A C 1
ATOM 2158 O O . SER B 2 303 ? 109.347 140.734 140.971 1.00 27.07 260 SER A O 1
ATOM 2161 N N . VAL B 2 304 ? 109.408 139.899 138.884 1.00 26.42 261 VAL A N 1
ATOM 2162 C CA . VAL B 2 304 ? 108.366 138.913 139.153 1.00 26.42 261 VAL A CA 1
ATOM 2163 C C . VAL B 2 304 ? 108.899 137.816 140.061 1.00 26.42 261 VAL A C 1
ATOM 2164 O O . VAL B 2 304 ? 108.201 137.346 140.961 1.00 26.42 261 VAL A O 1
ATOM 2168 N N . PHE B 2 305 ? 110.159 137.429 139.881 1.00 24.88 262 PHE A N 1
ATOM 2169 C CA . PHE B 2 305 ? 110.758 136.470 140.799 1.00 24.88 262 PHE A CA 1
ATOM 2170 C C . PHE B 2 305 ? 111.141 137.118 142.123 1.00 24.88 262 PHE A C 1
ATOM 2171 O O . PHE B 2 305 ? 111.282 136.426 143.133 1.00 24.88 262 PHE A O 1
ATOM 2179 N N . ALA B 2 306 ? 111.294 138.442 142.152 1.00 23.90 263 ALA A N 1
ATOM 2180 C CA . ALA B 2 306 ? 111.617 139.108 143.412 1.00 23.90 263 ALA A CA 1
ATOM 2181 C C . ALA B 2 306 ? 110.371 139.371 144.240 1.00 23.90 263 ALA A C 1
ATOM 2182 O O . ALA B 2 306 ? 110.465 139.601 145.448 1.00 23.90 263 ALA A O 1
ATOM 2184 N N . LEU B 2 307 ? 109.194 139.360 143.611 1.00 27.10 264 LEU A N 1
ATOM 2185 C CA . LEU B 2 307 ? 107.966 139.435 144.391 1.00 27.10 264 LEU A CA 1
ATOM 2186 C C . LEU B 2 307 ? 107.548 138.072 144.925 1.00 27.10 264 LEU A C 1
ATOM 2187 O O . LEU B 2 307 ? 106.819 138.002 145.919 1.00 27.10 264 LEU A O 1
ATOM 2192 N N . ILE B 2 308 ? 107.982 136.985 144.282 1.00 25.70 265 ILE A N 1
ATOM 2193 C CA . ILE B 2 308 ? 107.652 135.651 144.771 1.00 25.70 265 ILE A CA 1
ATOM 2194 C C . ILE B 2 308 ? 108.434 135.336 146.036 1.00 25.70 265 ILE A C 1
ATOM 2195 O O . ILE B 2 308 ? 107.872 134.844 147.017 1.00 25.70 265 ILE A O 1
ATOM 2200 N N . GLY B 2 309 ? 109.730 135.645 146.052 1.00 24.57 266 GLY A N 1
ATOM 2201 C CA . GLY B 2 309 ? 110.510 135.442 147.260 1.00 24.57 266 GLY A CA 1
ATOM 2202 C C . GLY B 2 309 ? 110.165 136.428 148.357 1.00 24.57 266 GLY A C 1
ATOM 2203 O O . GLY B 2 309 ? 110.370 136.149 149.534 1.00 24.57 266 GLY A O 1
ATOM 2204 N N . LEU B 2 310 ? 109.622 137.588 147.989 1.00 27.80 267 LEU A N 1
ATOM 2205 C CA . LEU B 2 310 ? 109.202 138.562 148.993 1.00 27.80 267 LEU A CA 1
ATOM 2206 C C . LEU B 2 310 ? 107.869 138.175 149.620 1.00 27.80 267 LEU A C 1
ATOM 2207 O O . LEU B 2 310 ? 107.543 138.635 150.713 1.00 27.80 267 LEU A O 1
ATOM 2212 N N . GLN B 2 311 ? 107.079 137.329 148.956 1.00 33.15 268 GLN A N 1
ATOM 2213 C CA . GLN B 2 311 ? 105.906 136.769 149.625 1.00 33.15 268 GLN A CA 1
ATOM 2214 C C . GLN B 2 311 ? 106.251 135.498 150.396 1.00 33.15 268 GLN A C 1
ATOM 2215 O O . GLN B 2 311 ? 105.707 135.258 151.477 1.00 33.15 268 GLN A O 1
ATOM 2221 N N . LEU B 2 312 ? 107.149 134.670 149.859 1.00 28.67 269 LEU A N 1
ATOM 2222 C CA . LEU B 2 312 ? 107.460 133.405 150.516 1.00 28.67 269 LEU A CA 1
ATOM 2223 C C . LEU B 2 312 ? 108.423 133.601 151.681 1.00 28.67 269 LEU A C 1
ATOM 2224 O O . LEU B 2 312 ? 108.157 133.144 152.797 1.00 28.67 269 LEU A O 1
ATOM 2229 N N . PHE B 2 313 ? 109.552 134.264 151.448 1.00 28.13 270 PHE A N 1
ATOM 2230 C CA . PHE B 2 313 ? 110.621 134.327 152.431 1.00 28.13 270 PHE A CA 1
ATOM 2231 C C . PHE B 2 313 ? 110.722 135.717 153.032 1.00 28.13 270 PHE A C 1
ATOM 2232 O O . PHE B 2 313 ? 111.525 136.523 152.591 1.00 28.13 270 PHE A O 1
ATOM 2240 N N . MET B 2 314 ? 109.792 136.012 153.933 1.00 31.33 271 MET A N 1
ATOM 2241 C CA . MET B 2 314 ? 109.710 137.315 154.569 1.00 31.33 271 MET A CA 1
ATOM 2242 C C . MET B 2 314 ? 110.445 137.317 155.890 1.00 31.33 271 MET A C 1
ATOM 2243 O O . MET B 2 314 ? 109.923 136.876 156.912 1.00 31.33 271 MET A O 1
ATOM 2248 N N . GLY B 2 315 ? 111.669 137.821 155.859 1.00 26.18 272 GLY A N 1
ATOM 2249 C CA . GLY B 2 315 ? 112.479 137.869 157.050 1.00 26.18 272 GLY A CA 1
ATOM 2250 C C . GLY B 2 315 ? 112.896 136.491 157.513 1.00 26.18 272 GLY A C 1
ATOM 2251 O O . GLY B 2 315 ? 113.672 136.380 158.462 1.00 26.18 272 GLY A O 1
ATOM 2252 N N . ASN B 2 316 ? 112.403 135.431 156.873 1.00 23.97 273 ASN A N 1
ATOM 2253 C CA . ASN B 2 316 ? 112.838 134.120 157.343 1.00 23.97 273 ASN A CA 1
ATOM 2254 C C . ASN B 2 316 ? 114.331 134.074 157.619 1.00 23.97 273 ASN A C 1
ATOM 2255 O O . ASN B 2 316 ? 114.792 133.209 158.364 1.00 23.97 273 ASN A O 1
ATOM 2260 N N . LEU B 2 317 ? 115.109 134.983 157.037 1.00 18.34 274 LEU A N 1
ATOM 2261 C CA . LEU B 2 317 ? 116.543 134.915 157.278 1.00 18.34 274 LEU A CA 1
ATOM 2262 C C . LEU B 2 317 ? 116.945 135.540 158.602 1.00 18.34 274 LEU A C 1
ATOM 2263 O O . LEU B 2 317 ? 118.135 135.554 158.920 1.00 18.34 274 LEU A O 1
ATOM 2268 N N . ARG B 2 318 ? 115.992 136.043 159.380 1.00 25.66 275 ARG A N 1
ATOM 2269 C CA . ARG B 2 318 ? 116.261 136.532 160.719 1.00 25.66 275 ARG A CA 1
ATOM 2270 C C . ARG B 2 318 ? 115.913 135.530 161.801 1.00 25.66 275 ARG A C 1
ATOM 2271 O O . ARG B 2 318 ? 115.860 135.925 162.965 1.00 25.66 275 ARG A O 1
ATOM 2279 N N . ASN B 2 319 ? 115.682 134.259 161.474 1.00 22.95 276 ASN A N 1
ATOM 2280 C CA . ASN B 2 319 ? 115.519 133.271 162.532 1.00 22.95 276 ASN A CA 1
ATOM 2281 C C . ASN B 2 319 ? 116.876 132.930 163.127 1.00 22.95 276 ASN A C 1
ATOM 2282 O O . ASN B 2 319 ? 117.778 132.463 162.433 1.00 22.95 276 ASN A O 1
ATOM 2287 N N . LYS B 2 320 ? 117.013 133.157 164.424 1.00 20.68 277 LYS A N 1
ATOM 2288 C CA . LYS B 2 320 ? 118.210 132.795 165.156 1.00 20.68 277 LYS A CA 1
ATOM 2289 C C . LYS B 2 320 ? 117.797 131.841 166.261 1.00 20.68 277 LYS A C 1
ATOM 2290 O O . LYS B 2 320 ? 116.641 131.823 166.682 1.00 20.68 277 LYS A O 1
ATOM 2296 N N . CYS B 2 321 ? 118.737 131.031 166.722 1.00 25.83 278 CYS A N 1
ATOM 2297 C CA . CYS B 2 321 ? 118.412 129.902 167.576 1.00 25.83 278 CYS A CA 1
ATOM 2298 C C . CYS B 2 321 ? 118.827 130.261 168.996 1.00 25.83 278 CYS A C 1
ATOM 2299 O O . CYS B 2 321 ? 119.984 130.074 169.376 1.00 25.83 278 CYS A O 1
ATOM 2302 N N . LEU B 2 322 ? 117.874 130.776 169.770 1.00 29.38 279 LEU A N 1
ATOM 2303 C CA . LEU B 2 322 ? 118.113 131.401 171.064 1.00 29.38 279 LEU A CA 1
ATOM 2304 C C . LEU B 2 322 ? 117.906 130.428 172.212 1.00 29.38 279 LEU A C 1
ATOM 2305 O O . LEU B 2 322 ? 116.976 129.622 172.192 1.00 29.38 279 LEU A O 1
ATOM 2310 N N . GLN B 2 323 ? 118.766 130.532 173.229 1.00 35.09 280 GLN A N 1
ATOM 2311 C CA . GLN B 2 323 ? 118.693 129.681 174.413 1.00 35.09 280 GLN A CA 1
ATOM 2312 C C . GLN B 2 323 ? 117.675 130.224 175.408 1.00 35.09 280 GLN A C 1
ATOM 2313 O O . GLN B 2 323 ? 117.563 131.434 175.605 1.00 35.09 280 GLN A O 1
ATOM 2319 N N . TRP B 2 324 ? 116.938 129.320 176.034 1.00 39.99 281 TRP A N 1
ATOM 2320 C CA . TRP B 2 324 ? 115.980 129.664 177.072 1.00 39.99 281 TRP A CA 1
ATOM 2321 C C . TRP B 2 324 ? 116.697 129.678 178.423 1.00 39.99 281 TRP A C 1
ATOM 2322 O O . TRP B 2 324 ? 117.323 128.667 178.774 1.00 39.99 281 TRP A O 1
ATOM 2333 N N . PRO B 2 325 ? 116.576 130.751 179.224 1.00 44.41 282 PRO A N 1
ATOM 2334 C CA . PRO B 2 325 ? 117.691 131.216 180.092 1.00 44.41 282 PRO A CA 1
ATOM 2335 C C . PRO B 2 325 ? 118.105 130.205 181.144 1.00 44.41 282 PRO A C 1
ATOM 2336 O O . PRO B 2 325 ? 117.283 129.771 181.965 1.00 44.41 282 PRO A O 1
ATOM 2340 N N . PRO B 2 326 ? 119.384 129.811 181.149 1.00 47.96 283 PRO A N 1
ATOM 2341 C CA . PRO B 2 326 ? 119.845 128.779 182.086 1.00 47.96 283 PRO A CA 1
ATOM 2342 C C . PRO B 2 326 ? 119.968 129.279 183.518 1.00 47.96 283 PRO A C 1
ATOM 2343 O O . PRO B 2 326 ? 119.630 128.555 184.462 1.00 47.96 283 PRO A O 1
ATOM 2347 N N . ASP B 2 327 ? 120.437 130.512 183.689 1.00 49.63 284 ASP A N 1
ATOM 2348 C CA . ASP B 2 327 ? 120.576 131.130 185.005 1.00 49.63 284 ASP A CA 1
ATOM 2349 C C . ASP B 2 327 ? 120.563 132.653 184.896 1.00 49.63 284 ASP A C 1
ATOM 2350 O O . ASP B 2 327 ? 119.612 133.232 184.376 1.00 49.63 284 ASP A O 1
ATOM 2355 N N . PHE B 2 357 ? 113.757 144.971 181.411 1.00 65.58 314 PHE A N 1
ATOM 2356 C CA . PHE B 2 357 ? 114.260 144.562 180.105 1.00 65.58 314 PHE A CA 1
ATOM 2357 C C . PHE B 2 357 ? 114.043 143.071 179.886 1.00 65.58 314 PHE A C 1
ATOM 2358 O O . PHE B 2 357 ? 114.992 142.300 179.770 1.00 65.58 314 PHE A O 1
ATOM 2366 N N . ASN B 2 358 ? 112.781 142.670 179.843 1.00 56.41 315 ASN A N 1
ATOM 2367 C CA . ASN B 2 358 ? 112.402 141.400 179.256 1.00 56.41 315 ASN A CA 1
ATOM 2368 C C . ASN B 2 358 ? 111.986 141.613 177.808 1.00 56.41 315 ASN A C 1
ATOM 2369 O O . ASN B 2 358 ? 111.173 142.491 177.529 1.00 56.41 315 ASN A O 1
ATOM 2374 N N . TRP B 2 359 ? 112.521 140.719 176.983 1.00 48.93 316 TRP A N 1
ATOM 2375 C CA . TRP B 2 359 ? 112.326 140.592 175.545 1.00 48.93 316 TRP A CA 1
ATOM 2376 C C . TRP B 2 359 ? 113.175 141.437 174.627 1.00 48.93 316 TRP A C 1
ATOM 2377 O O . TRP B 2 359 ? 113.977 140.883 173.904 1.00 48.93 316 TRP A O 1
ATOM 2388 N N . ASP B 2 360 ? 112.991 142.747 174.611 1.00 49.57 317 ASP A N 1
ATOM 2389 C CA . ASP B 2 360 ? 113.809 143.568 173.735 1.00 49.57 317 ASP A CA 1
ATOM 2390 C C . ASP B 2 360 ? 115.254 143.444 174.203 1.00 49.57 317 ASP A C 1
ATOM 2391 O O . ASP B 2 360 ? 116.135 142.963 173.478 1.00 49.57 317 ASP A O 1
ATOM 2396 N N . GLU B 2 361 ? 115.475 143.802 175.463 1.00 46.17 318 GLU A N 1
ATOM 2397 C CA . GLU B 2 361 ? 116.802 143.756 176.074 1.00 46.17 318 GLU A CA 1
ATOM 2398 C C . GLU B 2 361 ? 117.455 142.371 176.154 1.00 46.17 318 GLU A C 1
ATOM 2399 O O . GLU B 2 361 ? 118.677 142.271 176.217 1.00 46.17 318 GLU A O 1
ATOM 2405 N N . TYR B 2 362 ? 116.660 141.308 176.185 1.00 40.11 319 TYR A N 1
ATOM 2406 C CA . TYR B 2 362 ? 117.235 139.976 176.240 1.00 40.11 319 TYR A CA 1
ATOM 2407 C C . TYR B 2 362 ? 117.465 139.367 174.868 1.00 40.11 319 TYR A C 1
ATOM 2408 O O . TYR B 2 362 ? 118.355 138.537 174.708 1.00 40.11 319 TYR A O 1
ATOM 2417 N N . ILE B 2 363 ? 116.680 139.767 173.874 1.00 40.01 320 ILE A N 1
ATOM 2418 C CA . ILE B 2 363 ? 116.853 139.162 172.561 1.00 40.01 320 ILE A CA 1
ATOM 2419 C C . ILE B 2 363 ? 117.803 139.989 171.724 1.00 40.01 320 ILE A C 1
ATOM 2420 O O . ILE B 2 363 ? 117.963 139.747 170.535 1.00 40.01 320 ILE A O 1
ATOM 2425 N N . GLU B 2 364 ? 118.457 140.957 172.356 1.00 40.14 321 GLU A N 1
ATOM 2426 C CA . GLU B 2 364 ? 119.369 141.826 171.622 1.00 40.14 321 GLU A CA 1
ATOM 2427 C C . GLU B 2 364 ? 120.774 141.787 172.205 1.00 40.14 321 GLU A C 1
ATOM 2428 O O . GLU B 2 364 ? 121.395 142.836 172.384 1.00 40.14 321 GLU A O 1
ATOM 2434 N N . ASP B 2 365 ? 121.287 140.596 172.512 1.00 36.85 322 ASP A N 1
ATOM 2435 C CA . ASP B 2 365 ? 122.568 140.510 173.201 1.00 36.85 322 ASP A CA 1
ATOM 2436 C C . ASP B 2 365 ? 123.670 140.021 172.272 1.00 36.85 322 ASP A C 1
ATOM 2437 O O . ASP B 2 365 ? 124.841 140.368 172.474 1.00 36.85 322 ASP A O 1
ATOM 2442 N N . LYS B 2 366 ? 123.322 139.142 171.312 1.00 35.56 323 LYS A N 1
ATOM 2443 C CA . LYS B 2 366 ? 124.173 138.489 170.302 1.00 35.56 323 LYS A CA 1
ATOM 2444 C C . LYS B 2 366 ? 125.058 137.406 170.940 1.00 35.56 323 LYS A C 1
ATOM 2445 O O . LYS B 2 366 ? 125.676 136.602 170.237 1.00 35.56 323 LYS A O 1
ATOM 2451 N N . SER B 2 367 ? 125.055 137.303 172.268 1.00 36.11 324 SER A N 1
ATOM 2452 C CA . SER B 2 367 ? 125.673 136.190 172.971 1.00 36.11 324 SER A CA 1
ATOM 2453 C C . SER B 2 367 ? 124.670 135.127 173.391 1.00 36.11 324 SER A C 1
ATOM 2454 O O . SER B 2 367 ? 125.079 134.040 173.808 1.00 36.11 324 SER A O 1
ATOM 2457 N N . HIS B 2 368 ? 123.372 135.419 173.296 1.00 34.40 325 HIS A N 1
ATOM 2458 C CA . HIS B 2 368 ? 122.344 134.457 173.677 1.00 34.40 325 HIS A CA 1
ATOM 2459 C C . HIS B 2 368 ? 121.977 133.563 172.507 1.00 34.40 325 HIS A C 1
ATOM 2460 O O . HIS B 2 368 ? 121.176 132.636 172.656 1.00 34.40 325 HIS A O 1
ATOM 2467 N N . PHE B 2 369 ? 122.538 133.850 171.341 1.00 28.82 326 PHE A N 1
ATOM 2468 C CA . PHE B 2 369 ? 122.348 133.064 170.142 1.00 28.82 326 PHE A CA 1
ATOM 2469 C C . PHE B 2 369 ? 123.448 132.004 170.077 1.00 28.82 326 PHE A C 1
ATOM 2470 O O . PHE B 2 369 ? 124.355 131.969 170.906 1.00 28.82 326 PHE A O 1
ATOM 2478 N N . TYR B 2 370 ? 123.371 131.145 169.066 1.00 23.04 327 TYR A N 1
ATOM 2479 C CA . TYR B 2 370 ? 124.299 130.029 168.924 1.00 23.04 327 TYR A CA 1
ATOM 2480 C C . TYR B 2 370 ? 125.140 130.172 167.676 1.00 23.04 327 TYR A C 1
ATOM 2481 O O . TYR B 2 370 ? 124.601 130.170 166.583 1.00 23.04 327 TYR A O 1
ATOM 2490 N N . PHE B 2 371 ? 126.458 130.280 167.835 1.00 26.97 328 PHE A N 1
ATOM 2491 C CA . PHE B 2 371 ? 127.353 130.428 166.694 1.00 26.97 328 PHE A CA 1
ATOM 2492 C C . PHE B 2 371 ? 128.036 129.096 166.440 1.00 26.97 328 PHE A C 1
ATOM 2493 O O . PHE B 2 371 ? 128.618 128.511 167.357 1.00 26.97 328 PHE A O 1
ATOM 2501 N N . LEU B 2 372 ? 127.985 128.630 165.200 1.00 30.66 329 LEU A N 1
ATOM 2502 C CA . LEU B 2 372 ? 128.569 127.346 164.834 1.00 30.66 329 LEU A CA 1
ATOM 2503 C C . LEU B 2 372 ? 130.017 127.536 164.397 1.00 30.66 329 LEU A C 1
ATOM 2504 O O . LEU B 2 372 ? 130.277 128.160 163.365 1.00 30.66 329 LEU A O 1
ATOM 2509 N N . GLU B 2 373 ? 130.893 126.880 165.151 1.00 35.72 330 GLU A N 1
ATOM 2510 C CA . GLU B 2 373 ? 132.326 126.838 164.918 1.00 35.72 330 GLU A CA 1
ATOM 2511 C C . GLU B 2 373 ? 132.855 128.145 164.404 1.00 35.72 330 GLU A C 1
ATOM 2512 O O . GLU B 2 373 ? 133.452 128.228 163.333 1.00 35.72 330 GLU A O 1
ATOM 2518 N N . GLY B 2 374 ? 132.614 129.173 165.202 1.00 38.76 331 GLY A N 1
ATOM 2519 C CA . GLY B 2 374 ? 133.128 130.502 164.916 1.00 38.76 331 GLY A CA 1
ATOM 2520 C C . GLY B 2 374 ? 132.829 130.975 163.512 1.00 38.76 331 GLY A C 1
ATOM 2521 O O . GLY B 2 374 ? 133.759 131.186 162.727 1.00 38.76 331 GLY A O 1
ATOM 2522 N N . GLN B 2 375 ? 131.562 131.154 163.152 1.00 37.40 332 GLN A N 1
ATOM 2523 C CA . GLN B 2 375 ? 131.225 131.555 161.785 1.00 37.40 332 GLN A CA 1
ATOM 2524 C C . GLN B 2 375 ? 130.836 133.026 161.694 1.00 37.40 332 GLN A C 1
ATOM 2525 O O . GLN B 2 375 ? 130.640 133.578 160.621 1.00 37.40 332 GLN A O 1
ATOM 2531 N N . ASN B 2 376 ? 130.774 133.639 162.863 1.00 35.71 333 ASN A N 1
ATOM 2532 C CA . ASN B 2 376 ? 130.258 134.993 163.138 1.00 35.71 333 ASN A CA 1
ATOM 2533 C C . ASN B 2 376 ? 128.925 135.320 162.471 1.00 35.71 333 ASN A C 1
ATOM 2534 O O . ASN B 2 376 ? 128.587 136.496 162.334 1.00 35.71 333 ASN A O 1
ATOM 2539 N N . ASP B 2 377 ? 128.113 134.315 162.142 1.00 29.22 334 ASP A N 1
ATOM 2540 C CA . ASP B 2 377 ? 126.867 134.526 161.430 1.00 29.22 334 ASP A CA 1
ATOM 2541 C C . ASP B 2 377 ? 125.686 133.705 161.904 1.00 29.22 334 ASP A C 1
ATOM 2542 O O . ASP B 2 377 ? 124.804 133.448 161.078 1.00 29.22 334 ASP A O 1
ATOM 2547 N N . ALA B 2 378 ? 125.669 133.236 163.161 1.00 23.03 335 ALA A N 1
ATOM 2548 C CA . ALA B 2 378 ? 124.430 133.032 163.912 1.00 23.03 335 ALA A CA 1
ATOM 2549 C C . ALA B 2 378 ? 123.411 132.091 163.287 1.00 23.03 335 ALA A C 1
ATOM 2550 O O . ALA B 2 378 ? 122.532 132.606 162.591 1.00 23.03 335 ALA A O 1
ATOM 2552 N N . LEU B 2 379 ? 123.599 130.760 163.425 1.00 21.54 336 LEU A N 1
ATOM 2553 C CA . LEU B 2 379 ? 122.834 129.715 162.725 1.00 21.54 336 LEU A CA 1
ATOM 2554 C C . LEU B 2 379 ? 121.353 129.994 162.559 1.00 21.54 336 LEU A C 1
ATOM 2555 O O . LEU B 2 379 ? 120.704 130.564 163.434 1.00 21.54 336 LEU A O 1
ATOM 2560 N N . LEU B 2 380 ? 120.847 129.625 161.397 1.00 21.02 337 LEU A N 1
ATOM 2561 C CA . LEU B 2 380 ? 119.452 129.781 161.065 1.00 21.02 337 LEU A CA 1
ATOM 2562 C C . LEU B 2 380 ? 118.697 128.500 161.399 1.00 21.02 337 LEU A C 1
ATOM 2563 O O . LEU B 2 380 ? 119.231 127.394 161.336 1.00 21.02 337 LEU A O 1
ATOM 2568 N N . CYS B 2 381 ? 117.442 128.661 161.787 1.00 23.29 338 CYS A N 1
ATOM 2569 C CA . CYS B 2 381 ? 116.655 127.522 162.217 1.00 23.29 338 CYS A CA 1
ATOM 2570 C C . CYS B 2 381 ? 115.241 127.690 161.693 1.00 23.29 338 CYS A C 1
ATOM 2571 O O . CYS B 2 381 ? 114.851 128.778 161.276 1.00 23.29 338 CYS A O 1
ATOM 2574 N N . GLY B 2 382 ? 114.477 126.613 161.721 1.00 23.81 339 GLY A N 1
ATOM 2575 C CA . GLY B 2 382 ? 113.068 126.652 161.365 1.00 23.81 339 GLY A CA 1
ATOM 2576 C C . GLY B 2 382 ? 112.223 125.898 162.372 1.00 23.81 339 GLY A C 1
ATOM 2577 O O . GLY B 2 382 ? 112.678 124.918 162.959 1.00 23.81 339 GLY A O 1
ATOM 2578 N N . ASN B 2 383 ? 110.993 126.379 162.585 1.00 29.55 340 ASN A N 1
ATOM 2579 C CA . ASN B 2 383 ? 109.999 125.578 163.294 1.00 29.55 340 ASN A CA 1
ATOM 2580 C C . ASN B 2 383 ? 109.428 124.488 162.402 1.00 29.55 340 ASN A C 1
ATOM 2581 O O . ASN B 2 383 ? 108.883 123.494 162.897 1.00 29.55 340 ASN A O 1
ATOM 2586 N N . SER B 2 384 ? 109.531 124.664 161.090 1.00 29.03 341 SER A N 1
ATOM 2587 C CA . SER B 2 384 ? 109.109 123.638 160.152 1.00 29.03 341 SER A CA 1
ATOM 2588 C C . SER B 2 384 ? 109.984 122.399 160.273 1.00 29.03 341 SER A C 1
ATOM 2589 O O . SER B 2 384 ? 111.136 122.464 160.707 1.00 29.03 341 SER A O 1
ATOM 2592 N N . SER B 2 385 ? 109.409 121.255 159.930 1.00 30.69 342 SER A N 1
ATOM 2593 C CA . SER B 2 385 ? 110.188 120.033 159.865 1.00 30.69 342 SER A CA 1
ATOM 2594 C C . SER B 2 385 ? 110.461 119.687 158.414 1.00 30.69 342 SER A C 1
ATOM 2595 O O . SER B 2 385 ? 109.524 119.544 157.627 1.00 30.69 342 SER A O 1
ATOM 2598 N N . ASP B 2 386 ? 111.731 119.349 158.148 1.00 25.62 343 ASP A N 1
ATOM 2599 C CA . ASP B 2 386 ? 112.591 119.475 156.960 1.00 25.62 343 ASP A CA 1
ATOM 2600 C C . ASP B 2 386 ? 113.260 120.844 156.903 1.00 25.62 343 ASP A C 1
ATOM 2601 O O . ASP B 2 386 ? 113.840 121.206 155.876 1.00 25.62 343 ASP A O 1
ATOM 2606 N N . ALA B 2 387 ? 113.181 121.611 157.985 1.00 24.24 344 ALA A N 1
ATOM 2607 C CA . ALA B 2 387 ? 114.013 122.793 158.106 1.00 24.24 344 ALA A CA 1
ATOM 2608 C C . ALA B 2 387 ? 115.181 122.509 159.038 1.00 24.24 344 ALA A C 1
ATOM 2609 O O . ALA B 2 387 ? 115.412 121.378 159.463 1.00 24.24 344 ALA A O 1
ATOM 2611 N N . GLY B 2 388 ? 115.934 123.558 159.343 1.00 24.16 345 GLY A N 1
ATOM 2612 C CA . GLY B 2 388 ? 117.083 123.389 160.210 1.00 24.16 345 GLY A CA 1
ATOM 2613 C C . GLY B 2 388 ? 116.659 123.231 161.656 1.00 24.16 345 GLY A C 1
ATOM 2614 O O . GLY B 2 388 ? 115.744 123.903 162.134 1.00 24.16 345 GLY A O 1
ATOM 2615 N N . GLN B 2 389 ? 117.317 122.320 162.349 1.00 25.88 346 GLN A N 1
ATOM 2616 C CA . GLN B 2 389 ? 117.024 122.113 163.753 1.00 25.88 346 GLN A CA 1
ATOM 2617 C C . GLN B 2 389 ? 117.967 122.934 164.621 1.00 25.88 346 GLN A C 1
ATOM 2618 O O . GLN B 2 389 ? 119.045 123.353 164.200 1.00 25.88 346 GLN A O 1
ATOM 2624 N N . CYS B 2 390 ? 117.545 123.159 165.856 1.00 27.16 347 CYS A N 1
ATOM 2625 C CA . CYS B 2 390 ? 118.369 123.787 166.865 1.00 27.16 347 CYS A CA 1
ATOM 2626 C C . CYS B 2 390 ? 118.803 122.749 167.889 1.00 27.16 347 CYS A C 1
ATOM 2627 O O . CYS B 2 390 ? 118.072 121.789 168.147 1.00 27.16 347 CYS A O 1
ATOM 2630 N N . PRO B 2 391 ? 119.993 122.887 168.464 1.00 22.40 348 PRO A N 1
ATOM 2631 C CA . PRO B 2 391 ? 120.414 121.929 169.492 1.00 22.40 348 PRO A CA 1
ATOM 2632 C C . PRO B 2 391 ? 119.660 122.126 170.797 1.00 22.40 348 PRO A C 1
ATOM 2633 O O . PRO B 2 391 ? 118.976 123.131 170.996 1.00 22.40 348 PRO A O 1
ATOM 2637 N N . GLU B 2 392 ? 119.789 121.142 171.684 1.00 28.50 349 GLU A N 1
ATOM 2638 C CA . GLU B 2 392 ? 118.915 120.972 172.838 1.00 28.50 349 GLU A CA 1
ATOM 2639 C C . GLU B 2 392 ? 119.011 122.108 173.848 1.00 28.50 349 GLU A C 1
ATOM 2640 O O . GLU B 2 392 ? 120.106 122.491 174.272 1.00 28.50 349 GLU A O 1
ATOM 2646 N N . GLY B 2 393 ? 117.862 122.649 174.234 1.00 28.15 350 GLY A N 1
ATOM 2647 C CA . GLY B 2 393 ? 117.821 123.818 175.077 1.00 28.15 350 GLY A CA 1
ATOM 2648 C C . GLY B 2 393 ? 117.732 125.135 174.344 1.00 28.15 350 GLY A C 1
ATOM 2649 O O . GLY B 2 393 ? 117.830 126.184 174.989 1.00 28.15 350 GLY A O 1
ATOM 2650 N N . TYR B 2 394 ? 117.578 125.127 173.018 1.00 24.52 351 TYR A N 1
ATOM 2651 C CA . TYR B 2 394 ? 117.474 126.361 172.246 1.00 24.52 351 TYR A CA 1
ATOM 2652 C C . TYR B 2 394 ? 116.136 126.351 171.525 1.00 24.52 351 TYR A C 1
ATOM 2653 O O . TYR B 2 394 ? 115.532 125.288 171.370 1.00 24.52 351 TYR A O 1
ATOM 2662 N N . ILE B 2 395 ? 115.663 127.527 171.105 1.00 31.19 352 ILE A N 1
ATOM 2663 C CA . ILE B 2 395 ? 114.453 127.677 170.297 1.00 31.19 352 ILE A CA 1
ATOM 2664 C C . ILE B 2 395 ? 114.741 128.701 169.210 1.00 31.19 352 ILE A C 1
ATOM 2665 O O . ILE B 2 395 ? 115.654 129.520 169.344 1.00 31.19 352 ILE A O 1
ATOM 2670 N N . CYS B 2 396 ? 113.963 128.671 168.131 1.00 27.99 353 CYS A N 1
ATOM 2671 C CA . CYS B 2 396 ? 114.163 129.608 167.032 1.00 27.99 353 CYS A CA 1
ATOM 2672 C C . CYS B 2 396 ? 113.189 130.770 167.173 1.00 27.99 353 CYS A C 1
ATOM 2673 O O . CYS B 2 396 ? 111.990 130.565 167.379 1.00 27.99 353 CYS A O 1
ATOM 2676 N N . VAL B 2 397 ? 113.719 131.989 167.126 1.00 27.44 354 VAL A N 1
ATOM 2677 C CA . VAL B 2 397 ? 112.936 133.211 167.214 1.00 27.44 354 VAL A CA 1
ATOM 2678 C C . VAL B 2 397 ? 113.473 134.159 166.153 1.00 27.44 354 VAL A C 1
ATOM 2679 O O . VAL B 2 397 ? 114.685 134.274 165.965 1.00 27.44 354 VAL A O 1
ATOM 2683 N N . LYS B 2 398 ? 112.567 134.818 165.432 1.00 26.72 355 LYS A N 1
ATOM 2684 C CA . LYS B 2 398 ? 112.948 135.882 164.504 1.00 26.72 355 LYS A CA 1
ATOM 2685 C C . LYS B 2 398 ? 113.324 137.138 165.286 1.00 26.72 355 LYS A C 1
ATOM 2686 O O . LYS B 2 398 ? 112.476 137.918 165.722 1.00 26.72 355 LYS A O 1
ATOM 2692 N N . ALA B 2 399 ? 114.632 137.310 165.463 1.00 27.43 356 ALA A N 1
ATOM 2693 C CA . ALA B 2 399 ? 115.214 138.508 166.055 1.00 27.43 356 ALA A CA 1
ATOM 2694 C C . ALA B 2 399 ? 116.693 138.530 165.735 1.00 27.43 356 ALA A C 1
ATOM 2695 O O . ALA B 2 399 ? 117.399 137.572 166.048 1.00 27.43 356 ALA A O 1
ATOM 2697 N N . GLY B 2 400 ? 117.159 139.615 165.154 1.00 25.22 357 GLY A N 1
ATOM 2698 C CA . GLY B 2 400 ? 118.556 139.732 164.792 1.00 25.22 357 GLY A CA 1
ATOM 2699 C C . GLY B 2 400 ? 118.710 140.654 163.604 1.00 25.22 357 GLY A C 1
ATOM 2700 O O . GLY B 2 400 ? 117.793 141.366 163.223 1.00 25.22 357 GLY A O 1
ATOM 2701 N N . ARG B 2 401 ? 119.911 140.632 163.028 1.00 23.32 358 ARG A N 1
ATOM 2702 C CA . ARG B 2 401 ? 120.203 141.591 161.974 1.00 23.32 358 ARG A CA 1
ATOM 2703 C C . ARG B 2 401 ? 119.760 141.087 160.600 1.00 23.32 358 ARG A C 1
ATOM 2704 O O . ARG B 2 401 ? 118.673 141.445 160.137 1.00 23.32 358 ARG A O 1
ATOM 2712 N N . ASN B 2 402 ? 120.559 140.217 159.970 1.00 21.71 359 ASN A N 1
ATOM 2713 C CA . ASN B 2 402 ? 120.417 139.440 158.732 1.00 21.71 359 ASN A CA 1
ATOM 2714 C C . ASN B 2 402 ? 121.769 138.773 158.506 1.00 21.71 359 ASN A C 1
ATOM 2715 O O . ASN B 2 402 ? 122.738 139.144 159.178 1.00 21.71 359 ASN A O 1
ATOM 2720 N N . PRO B 2 403 ? 121.902 137.808 157.601 1.00 22.06 360 PRO A N 1
ATOM 2721 C CA . PRO B 2 403 ? 123.239 137.333 157.249 1.00 22.06 360 PRO A CA 1
ATOM 2722 C C . PRO B 2 403 ? 124.087 138.316 156.451 1.00 22.06 360 PRO A C 1
ATOM 2723 O O . PRO B 2 403 ? 123.612 139.243 155.799 1.00 22.06 360 PRO A O 1
ATOM 2727 N N . ASN B 2 404 ? 125.386 138.057 156.569 1.00 23.48 361 ASN A N 1
ATOM 2728 C CA . ASN B 2 404 ? 126.617 138.503 155.917 1.00 23.48 361 ASN A CA 1
ATOM 2729 C C . ASN B 2 404 ? 127.135 139.882 156.290 1.00 23.48 361 ASN A C 1
ATOM 2730 O O . ASN B 2 404 ? 128.328 139.993 156.578 1.00 23.48 361 ASN A O 1
ATOM 2735 N N . TYR B 2 405 ? 126.227 140.850 156.340 1.00 25.40 362 TYR A N 1
ATOM 2736 C CA . TYR B 2 405 ? 126.452 142.141 156.954 1.00 25.40 362 TYR A CA 1
ATOM 2737 C C . TYR B 2 405 ? 125.109 142.808 157.168 1.00 25.40 362 TYR A C 1
ATOM 2738 O O . TYR B 2 405 ? 125.046 144.019 157.273 1.00 25.40 362 TYR A O 1
ATOM 2747 N N . GLY B 2 406 ? 124.019 142.052 157.200 1.00 21.82 363 GLY A N 1
ATOM 2748 C CA . GLY B 2 406 ? 122.744 142.719 157.080 1.00 21.82 363 GLY A CA 1
ATOM 2749 C C . GLY B 2 406 ? 122.216 142.801 155.668 1.00 21.82 363 GLY A C 1
ATOM 2750 O O . GLY B 2 406 ? 121.019 143.039 155.489 1.00 21.82 363 GLY A O 1
ATOM 2751 N N . TYR B 2 407 ? 123.063 142.515 154.683 1.00 20.97 364 TYR A N 1
ATOM 2752 C CA . TYR B 2 407 ? 122.701 142.600 153.268 1.00 20.97 364 TYR A CA 1
ATOM 2753 C C . TYR B 2 407 ? 122.020 141.415 152.586 1.00 20.97 364 TYR A C 1
ATOM 2754 O O . TYR B 2 407 ? 121.977 141.387 151.366 1.00 20.97 364 TYR A O 1
ATOM 2763 N N . THR B 2 408 ? 121.564 140.412 153.316 1.00 22.18 365 THR A N 1
ATOM 2764 C CA . THR B 2 408 ? 120.935 139.280 152.646 1.00 22.18 365 THR A CA 1
ATOM 2765 C C . THR B 2 408 ? 119.554 138.986 153.190 1.00 22.18 365 THR A C 1
ATOM 2766 O O . THR B 2 408 ? 119.422 138.417 154.258 1.00 22.18 365 THR A O 1
ATOM 2770 N N . SER B 2 409 ? 118.523 139.375 152.449 1.00 22.56 366 SER A N 1
ATOM 2771 C CA . SER B 2 409 ? 117.163 139.269 152.949 1.00 22.56 366 SER A CA 1
ATOM 2772 C C . SER B 2 409 ? 116.100 139.310 151.866 1.00 22.56 366 SER A C 1
ATOM 2773 O O . SER B 2 409 ? 116.393 139.541 150.707 1.00 22.56 366 SER A O 1
ATOM 2776 N N . PHE B 2 410 ? 114.865 139.056 152.285 1.00 24.88 367 PHE A N 1
ATOM 2777 C CA . PHE B 2 410 ? 113.668 139.083 151.452 1.00 24.88 367 PHE A CA 1
ATOM 2778 C C . PHE B 2 410 ? 112.684 139.808 152.361 1.00 24.88 367 PHE A C 1
ATOM 2779 O O . PHE B 2 410 ? 111.657 139.283 152.758 1.00 24.88 367 PHE A O 1
ATOM 2787 N N . ASP B 2 411 ? 113.027 141.047 152.684 1.00 27.36 368 ASP A N 1
ATOM 2788 C CA . ASP B 2 411 ? 112.187 141.913 153.496 1.00 27.36 368 ASP A CA 1
ATOM 2789 C C . ASP B 2 411 ? 112.586 143.325 153.126 1.00 27.36 368 ASP A C 1
ATOM 2790 O O . ASP B 2 411 ? 113.512 143.902 153.679 1.00 27.36 368 ASP A O 1
ATOM 2795 N N . THR B 2 412 ? 111.858 143.857 152.163 1.00 28.67 369 THR A N 1
ATOM 2796 C CA . THR B 2 412 ? 112.072 145.174 151.559 1.00 28.67 369 THR A CA 1
ATOM 2797 C C . THR B 2 412 ? 112.568 145.036 150.125 1.00 28.67 369 THR A C 1
ATOM 2798 O O . THR B 2 412 ? 113.783 145.001 149.913 1.00 28.67 369 THR A O 1
ATOM 2802 N N . PHE B 2 413 ? 111.614 144.931 149.174 1.00 27.68 370 PHE A N 1
ATOM 2803 C CA . PHE B 2 413 ? 111.765 144.542 147.756 1.00 27.68 370 PHE A CA 1
ATOM 2804 C C . PHE B 2 413 ? 113.112 144.883 147.115 1.00 27.68 370 PHE A C 1
ATOM 2805 O O . PHE B 2 413 ? 113.575 144.153 146.233 1.00 27.68 370 PHE A O 1
ATOM 2813 N N . SER B 2 414 ? 113.715 146.015 147.485 1.00 27.84 371 SER A N 1
ATOM 2814 C CA . SER B 2 414 ? 115.069 146.342 147.054 1.00 27.84 371 SER A CA 1
ATOM 2815 C C . SER B 2 414 ? 116.083 145.268 147.441 1.00 27.84 371 SER A C 1
ATOM 2816 O O . SER B 2 414 ? 116.979 144.953 146.655 1.00 27.84 371 SER A O 1
ATOM 2819 N N . TRP B 2 415 ? 115.969 144.694 148.641 1.00 26.11 372 TRP A N 1
ATOM 2820 C CA . TRP B 2 415 ? 116.927 143.664 149.031 1.00 26.11 372 TRP A CA 1
ATOM 2821 C C . TRP B 2 415 ? 116.618 142.326 148.380 1.00 26.11 372 TRP A C 1
ATOM 2822 O O . TRP B 2 415 ? 117.523 141.518 148.158 1.00 26.11 372 TRP A O 1
ATOM 2833 N N . ALA B 2 416 ? 115.345 142.051 148.107 1.00 24.27 373 ALA A N 1
ATOM 2834 C CA . ALA B 2 416 ? 115.001 140.855 147.348 1.00 24.27 373 ALA A CA 1
ATOM 2835 C C . ALA B 2 416 ? 115.405 141.000 145.889 1.00 24.27 373 ALA A C 1
ATOM 2836 O O . ALA B 2 416 ? 115.654 140.007 145.206 1.00 24.27 373 ALA A O 1
ATOM 2838 N N . PHE B 2 417 ? 115.468 142.231 145.385 1.00 24.54 374 PHE A N 1
ATOM 2839 C CA . PHE B 2 417 ? 115.926 142.435 144.016 1.00 24.54 374 PHE A CA 1
ATOM 2840 C C . PHE B 2 417 ? 117.429 142.223 143.913 1.00 24.54 374 PHE A C 1
ATOM 2841 O O . PHE B 2 417 ? 117.937 141.850 142.852 1.00 24.54 374 PHE A O 1
ATOM 2849 N N . LEU B 2 418 ? 118.158 142.458 145.004 1.00 23.23 375 LEU A N 1
ATOM 2850 C CA . LEU B 2 418 ? 119.602 142.257 144.990 1.00 23.23 375 LEU A CA 1
ATOM 2851 C C . LEU B 2 418 ? 119.953 140.778 144.954 1.00 23.23 375 LEU A C 1
ATOM 2852 O O . LEU B 2 418 ? 120.918 140.377 144.296 1.00 23.23 375 LEU A O 1
ATOM 2857 N N . SER B 2 419 ? 119.164 139.948 145.635 1.00 22.32 376 SER A N 1
ATOM 2858 C CA . SER B 2 419 ? 119.543 138.553 145.809 1.00 22.32 376 SER A CA 1
ATOM 2859 C C . SER B 2 419 ? 119.022 137.674 144.691 1.00 22.32 376 SER A C 1
ATOM 2860 O O . SER B 2 419 ? 119.448 136.525 144.558 1.00 22.32 376 SER A O 1
ATOM 2863 N N . LEU B 2 420 ? 118.106 138.179 143.876 1.00 22.84 377 LEU A N 1
ATOM 2864 C CA . LEU B 2 420 ? 117.745 137.411 142.694 1.00 22.84 377 LEU A CA 1
ATOM 2865 C C . LEU B 2 420 ? 118.519 137.888 141.480 1.00 22.84 377 LEU A C 1
ATOM 2866 O O . LEU B 2 420 ? 118.567 137.201 140.459 1.00 22.84 377 LEU A O 1
ATOM 2871 N N . PHE B 2 421 ? 119.149 139.054 141.575 1.00 24.49 378 PHE A N 1
ATOM 2872 C CA . PHE B 2 421 ? 120.167 139.397 140.596 1.00 24.49 378 PHE A CA 1
ATOM 2873 C C . PHE B 2 421 ? 121.459 138.643 140.886 1.00 24.49 378 PHE A C 1
ATOM 2874 O O . PHE B 2 421 ? 122.249 138.368 139.980 1.00 24.49 378 PHE A O 1
ATOM 2882 N N . ARG B 2 422 ? 121.680 138.295 142.150 1.00 22.18 379 ARG A N 1
ATOM 2883 C CA . ARG B 2 422 ? 122.824 137.477 142.537 1.00 22.18 379 ARG A CA 1
ATOM 2884 C C . ARG B 2 422 ? 122.595 136.005 142.196 1.00 22.18 379 ARG A C 1
ATOM 2885 O O . ARG B 2 422 ? 123.551 135.256 141.982 1.00 22.18 379 ARG A O 1
ATOM 2893 N N . LEU B 2 423 ? 121.335 135.574 142.118 1.00 23.61 380 LEU A N 1
ATOM 2894 C CA . LEU B 2 423 ? 121.042 134.229 141.635 1.00 23.61 380 LEU A CA 1
ATOM 2895 C C . LEU B 2 423 ? 121.084 134.158 140.119 1.00 23.61 380 LEU A C 1
ATOM 2896 O O . LEU B 2 423 ? 121.272 133.078 139.559 1.00 23.61 380 LEU A O 1
ATOM 2901 N N . MET B 2 424 ? 120.889 135.284 139.444 1.00 25.31 381 MET A N 1
ATOM 2902 C CA . MET B 2 424 ? 120.911 135.315 137.990 1.00 25.31 381 MET A CA 1
ATOM 2903 C C . MET B 2 424 ? 122.336 135.318 137.456 1.00 25.31 381 MET A C 1
ATOM 2904 O O . MET B 2 424 ? 122.586 134.807 136.362 1.00 25.31 381 MET A O 1
ATOM 2909 N N . THR B 2 425 ? 123.276 135.865 138.218 1.00 24.46 382 THR A N 1
ATOM 2910 C CA . THR B 2 425 ? 124.685 135.856 137.867 1.00 24.46 382 THR A CA 1
ATOM 2911 C C . THR B 2 425 ? 125.436 134.711 138.525 1.00 24.46 382 THR A C 1
ATOM 2912 O O . THR B 2 425 ? 126.623 134.528 138.241 1.00 24.46 382 THR A O 1
ATOM 2916 N N . GLN B 2 426 ? 124.717 133.914 139.302 1.00 23.23 383 GLN A N 1
ATOM 2917 C CA . GLN B 2 426 ? 125.264 132.745 139.956 1.00 23.23 383 GLN A CA 1
ATOM 2918 C C . GLN B 2 426 ? 126.576 133.104 140.574 1.00 23.23 383 GLN A C 1
ATOM 2919 O O . GLN B 2 426 ? 127.629 132.725 140.089 1.00 23.23 383 GLN A O 1
ATOM 2925 N N . ASP B 2 427 ? 126.505 133.853 141.656 1.00 21.59 384 ASP A N 1
ATOM 2926 C CA . ASP B 2 427 ? 127.697 134.361 142.283 1.00 21.59 384 ASP A CA 1
ATOM 2927 C C . ASP B 2 427 ? 127.672 134.069 143.758 1.00 21.59 384 ASP A C 1
ATOM 2928 O O . ASP B 2 427 ? 127.254 134.902 144.534 1.00 21.59 384 ASP A O 1
ATOM 2933 N N . PHE B 2 428 ? 128.117 132.881 144.141 1.00 20.15 385 PHE A N 1
ATOM 2934 C CA . PHE B 2 428 ? 128.162 132.493 145.540 1.00 20.15 385 PHE A CA 1
ATOM 2935 C C . PHE B 2 428 ? 126.751 132.201 145.973 1.00 20.15 385 PHE A C 1
ATOM 2936 O O . PHE B 2 428 ? 126.417 132.298 147.136 1.00 20.15 385 PHE A O 1
ATOM 2944 N N . TRP B 2 429 ? 125.925 131.836 145.008 1.00 19.02 386 TRP A N 1
ATOM 2945 C CA . TRP B 2 429 ? 124.486 131.712 145.201 1.00 19.02 386 TRP A CA 1
ATOM 2946 C C . TRP B 2 429 ? 124.150 130.525 146.073 1.00 19.02 386 TRP A C 1
ATOM 2947 O O . TRP B 2 429 ? 123.047 130.444 146.617 1.00 19.02 386 TRP A O 1
ATOM 2958 N N . GLU B 2 430 ? 125.099 129.612 146.197 1.00 19.04 387 GLU A N 1
ATOM 2959 C CA . GLU B 2 430 ? 124.899 128.390 146.945 1.00 19.04 387 GLU A CA 1
ATOM 2960 C C . GLU B 2 430 ? 125.003 128.603 148.439 1.00 19.04 387 GLU A C 1
ATOM 2961 O O . GLU B 2 430 ? 124.639 127.728 149.205 1.00 19.04 387 GLU A O 1
ATOM 2967 N N . ASN B 2 431 ? 125.494 129.759 148.864 1.00 19.07 388 ASN A N 1
ATOM 2968 C CA . ASN B 2 431 ? 125.325 130.157 150.253 1.00 19.07 388 ASN A CA 1
ATOM 2969 C C . ASN B 2 431 ? 123.945 130.758 150.461 1.00 19.07 388 ASN A C 1
ATOM 2970 O O . ASN B 2 431 ? 123.339 130.570 151.514 1.00 19.07 388 ASN A O 1
ATOM 2975 N N . LEU B 2 432 ? 123.422 131.460 149.457 1.00 19.30 389 LEU A N 1
ATOM 2976 C CA . LEU B 2 432 ? 122.064 131.983 149.542 1.00 19.30 389 LEU A CA 1
ATOM 2977 C C . LEU B 2 432 ? 121.046 130.853 149.457 1.00 19.30 389 LEU A C 1
ATOM 2978 O O . LEU B 2 432 ? 119.996 130.899 150.104 1.00 19.30 389 LEU A O 1
ATOM 2983 N N . TYR B 2 433 ? 121.351 129.835 148.657 1.00 18.33 390 TYR A N 1
ATOM 2984 C CA . TYR B 2 433 ? 120.566 128.608 148.566 1.00 18.33 390 TYR A CA 1
ATOM 2985 C C . TYR B 2 433 ? 120.488 127.881 149.902 1.00 18.33 390 TYR A C 1
ATOM 2986 O O . TYR B 2 433 ? 119.403 127.490 150.337 1.00 18.33 390 TYR A O 1
ATOM 2995 N N . GLN B 2 434 ? 121.619 127.728 150.587 1.00 19.64 391 GLN A N 1
ATOM 2996 C CA . GLN B 2 434 ? 121.642 126.920 151.798 1.00 19.64 391 GLN A CA 1
ATOM 2997 C C . GLN B 2 434 ? 121.217 127.707 153.028 1.00 19.64 391 GLN A C 1
ATOM 2998 O O . GLN B 2 434 ? 120.835 127.109 154.037 1.00 19.64 391 GLN A O 1
ATOM 3004 N N . LEU B 2 435 ? 121.328 129.039 152.996 1.00 19.39 392 LEU A N 1
ATOM 3005 C CA . LEU B 2 435 ? 120.792 129.847 154.089 1.00 19.39 392 LEU A CA 1
ATOM 3006 C C . LEU B 2 435 ? 119.280 129.783 154.124 1.00 19.39 392 LEU A C 1
ATOM 3007 O O . LEU B 2 435 ? 118.675 129.702 155.195 1.00 19.39 392 LEU A O 1
ATOM 3012 N N . THR B 2 436 ? 118.654 129.839 152.955 1.00 19.28 393 THR A N 1
ATOM 3013 C CA . THR B 2 436 ? 117.208 129.955 152.892 1.00 19.28 393 THR A CA 1
ATOM 3014 C C . THR B 2 436 ? 116.533 128.637 153.234 1.00 19.28 393 THR A C 1
ATOM 3015 O O . THR B 2 436 ? 115.532 128.616 153.954 1.00 19.28 393 THR A O 1
ATOM 3019 N N . LEU B 2 437 ? 117.084 127.519 152.759 1.00 18.88 394 LEU A N 1
ATOM 3020 C CA . LEU B 2 437 ? 116.476 126.225 153.041 1.00 18.88 394 LEU A CA 1
ATOM 3021 C C . LEU B 2 437 ? 116.715 125.795 154.480 1.00 18.88 394 LEU A C 1
ATOM 3022 O O . LEU B 2 437 ? 116.059 124.876 154.974 1.00 18.88 394 LEU A O 1
ATOM 3027 N N . ARG B 2 438 ? 117.643 126.443 155.175 1.00 37.35 395 ARG A N 1
ATOM 3028 C CA . ARG B 2 438 ? 117.843 126.111 156.575 1.00 37.35 395 ARG A CA 1
ATOM 3029 C C . ARG B 2 438 ? 116.774 126.765 157.441 1.00 37.35 395 ARG A C 1
ATOM 3030 O O . ARG B 2 438 ? 116.441 126.266 158.517 1.00 37.35 395 ARG A O 1
ATOM 3038 N N . ALA B 2 439 ? 116.186 127.861 156.965 1.00 23.76 396 ALA A N 1
ATOM 3039 C CA . ALA B 2 439 ? 115.227 128.590 157.789 1.00 23.76 396 ALA A CA 1
ATOM 3040 C C . ALA B 2 439 ? 113.814 128.515 157.228 1.00 23.76 396 ALA A C 1
ATOM 3041 O O . ALA B 2 439 ? 112.845 128.724 157.963 1.00 23.76 396 ALA A O 1
ATOM 3043 N N . ALA B 2 440 ? 113.663 128.225 155.942 1.00 21.60 397 ALA A N 1
ATOM 3044 C CA . ALA B 2 440 ? 112.346 128.005 155.360 1.00 21.60 397 ALA A CA 1
ATOM 3045 C C . ALA B 2 440 ? 111.966 126.538 155.314 1.00 21.60 397 ALA A C 1
ATOM 3046 O O . ALA B 2 440 ? 110.787 126.208 155.476 1.00 21.60 397 ALA A O 1
ATOM 3048 N N . GLY B 2 441 ? 112.927 125.655 155.125 1.00 20.43 398 GLY A N 1
ATOM 3049 C CA . GLY B 2 441 ? 112.646 124.256 154.913 1.00 20.43 398 GLY A CA 1
ATOM 3050 C C . GLY B 2 441 ? 113.216 123.768 153.596 1.00 20.43 398 GLY A C 1
ATOM 3051 O O . GLY B 2 441 ? 113.382 124.516 152.641 1.00 20.43 398 GLY A O 1
ATOM 3052 N N . LYS B 2 442 ? 113.496 122.476 153.544 1.00 21.59 399 LYS A N 1
ATOM 3053 C CA . LYS B 2 442 ? 114.103 121.885 152.360 1.00 21.59 399 LYS A CA 1
ATOM 3054 C C . LYS B 2 442 ? 113.143 121.648 151.212 1.00 21.59 399 LYS A C 1
ATOM 3055 O O . LYS B 2 442 ? 113.577 121.138 150.181 1.00 21.59 399 LYS A O 1
ATOM 3061 N N . THR B 2 443 ? 111.864 121.975 151.348 1.00 23.22 400 THR A N 1
ATOM 3062 C CA . THR B 2 443 ? 110.940 121.806 150.235 1.00 23.22 400 THR A CA 1
ATOM 3063 C C . THR B 2 443 ? 110.782 123.067 149.401 1.00 23.22 400 THR A C 1
ATOM 3064 O O . THR B 2 443 ? 110.080 123.039 148.389 1.00 23.22 400 THR A O 1
ATOM 3068 N N . TYR B 2 444 ? 111.420 124.163 149.788 1.00 23.37 401 TYR A N 1
ATOM 3069 C CA . TYR B 2 444 ? 111.466 125.364 148.972 1.00 23.37 401 TYR A CA 1
ATOM 3070 C C . TYR B 2 444 ? 112.640 125.378 148.011 1.00 23.37 401 TYR A C 1
ATOM 3071 O O . TYR B 2 444 ? 113.011 126.448 147.525 1.00 23.37 401 TYR A O 1
ATOM 3080 N N . MET B 2 445 ? 113.233 124.219 147.714 1.00 22.68 402 MET A N 1
ATOM 3081 C CA . MET B 2 445 ? 114.195 124.153 146.623 1.00 22.68 402 MET A CA 1
ATOM 3082 C C . MET B 2 445 ? 113.506 124.277 145.277 1.00 22.68 402 MET A C 1
ATOM 3083 O O . MET B 2 445 ? 114.171 124.514 144.268 1.00 22.68 402 MET A O 1
ATOM 3088 N N . ILE B 2 446 ? 112.183 124.096 145.238 1.00 23.08 403 ILE A N 1
ATOM 3089 C CA . ILE B 2 446 ? 111.427 124.221 143.999 1.00 23.08 403 ILE A CA 1
ATOM 3090 C C . ILE B 2 446 ? 111.441 125.668 143.527 1.00 23.08 403 ILE A C 1
ATOM 3091 O O . ILE B 2 446 ? 111.393 125.946 142.324 1.00 23.08 403 ILE A O 1
ATOM 3096 N N . PHE B 2 447 ? 111.545 126.609 144.463 1.00 22.34 404 PHE A N 1
ATOM 3097 C CA . PHE B 2 447 ? 111.822 127.989 144.091 1.00 22.34 404 PHE A CA 1
ATOM 3098 C C . PHE B 2 447 ? 113.199 128.129 143.464 1.00 22.34 404 PHE A C 1
ATOM 3099 O O . PHE B 2 447 ? 113.360 128.835 142.469 1.00 22.34 404 PHE A O 1
ATOM 3107 N N . PHE B 2 448 ? 114.202 127.460 144.026 1.00 20.86 405 PHE A N 1
ATOM 3108 C CA . PHE B 2 448 ? 115.571 127.655 143.563 1.00 20.86 405 PHE A CA 1
ATOM 3109 C C . PHE B 2 448 ? 115.846 126.928 142.256 1.00 20.86 405 PHE A C 1
ATOM 3110 O O . PHE B 2 448 ? 116.626 127.414 141.437 1.00 20.86 405 PHE A O 1
ATOM 3118 N N . VAL B 2 449 ? 115.242 125.758 142.047 1.00 20.58 406 VAL A N 1
ATOM 3119 C CA . VAL B 2 449 ? 115.423 125.048 140.782 1.00 20.58 406 VAL A CA 1
ATOM 3120 C C . VAL B 2 449 ? 114.736 125.802 139.652 1.00 20.58 406 VAL A C 1
ATOM 3121 O O . VAL B 2 449 ? 115.262 125.893 138.537 1.00 20.58 406 VAL A O 1
ATOM 3125 N N . LEU B 2 450 ? 113.579 126.405 139.938 1.00 20.70 407 LEU A N 1
ATOM 3126 C CA . LEU B 2 450 ? 112.861 127.181 138.931 1.00 20.70 407 LEU A CA 1
ATOM 3127 C C . LEU B 2 450 ? 113.558 128.494 138.609 1.00 20.70 407 LEU A C 1
ATOM 3128 O O . LEU B 2 450 ? 113.476 128.972 137.475 1.00 20.70 407 LEU A O 1
ATOM 3133 N N . VAL B 2 451 ? 114.242 129.099 139.580 1.00 21.56 408 VAL A N 1
ATOM 3134 C CA . VAL B 2 451 ? 114.800 130.424 139.338 1.00 21.56 408 VAL A CA 1
ATOM 3135 C C . VAL B 2 451 ? 116.208 130.314 138.750 1.00 21.56 408 VAL A C 1
ATOM 3136 O O . VAL B 2 451 ? 116.667 131.215 138.046 1.00 21.56 408 VAL A O 1
ATOM 3140 N N . ILE B 2 452 ? 116.911 129.207 139.009 1.00 21.19 409 ILE A N 1
ATOM 3141 C CA . ILE B 2 452 ? 118.155 128.940 138.292 1.00 21.19 409 ILE A CA 1
ATOM 3142 C C . ILE B 2 452 ? 117.849 128.598 136.843 1.00 21.19 409 ILE A C 1
ATOM 3143 O O . ILE B 2 452 ? 118.574 129.001 135.928 1.00 21.19 409 ILE A O 1
ATOM 3148 N N . PHE B 2 453 ? 116.740 127.919 136.599 1.00 23.86 410 PHE A N 1
ATOM 3149 C CA . PHE B 2 453 ? 116.391 127.566 135.236 1.00 23.86 410 PHE A CA 1
ATOM 3150 C C . PHE B 2 453 ? 115.804 128.732 134.447 1.00 23.86 410 PHE A C 1
ATOM 3151 O O . PHE B 2 453 ? 116.218 128.980 133.315 1.00 23.86 410 PHE A O 1
ATOM 3159 N N . LEU B 2 454 ? 114.836 129.452 135.012 1.00 24.43 411 LEU A N 1
ATOM 3160 C CA . LEU B 2 454 ? 114.248 130.568 134.276 1.00 24.43 411 LEU A CA 1
ATOM 3161 C C . LEU B 2 454 ? 115.158 131.791 134.286 1.00 24.43 411 LEU A C 1
ATOM 3162 O O . LEU B 2 454 ? 115.182 132.561 133.322 1.00 24.43 411 LEU A O 1
ATOM 3167 N N . GLY B 2 455 ? 115.906 131.992 135.363 1.00 24.50 412 GLY A N 1
ATOM 3168 C CA . GLY B 2 455 ? 116.716 133.188 135.482 1.00 24.50 412 GLY A CA 1
ATOM 3169 C C . GLY B 2 455 ? 118.179 133.063 135.112 1.00 24.50 412 GLY A C 1
ATOM 3170 O O . GLY B 2 455 ? 118.694 133.886 134.358 1.00 24.50 412 GLY A O 1
ATOM 3171 N N . SER B 2 456 ? 118.872 132.053 135.624 1.00 26.59 413 SER A N 1
ATOM 3172 C CA . SER B 2 456 ? 120.300 131.953 135.346 1.00 26.59 413 SER A CA 1
ATOM 3173 C C . SER B 2 456 ? 120.559 131.303 133.995 1.00 26.59 413 SER A C 1
ATOM 3174 O O . SER B 2 456 ? 121.626 131.488 133.405 1.00 26.59 413 SER A O 1
ATOM 3177 N N . PHE B 2 457 ? 119.616 130.513 133.495 1.00 29.57 414 PHE A N 1
ATOM 3178 C CA . PHE B 2 457 ? 119.857 129.846 132.225 1.00 29.57 414 PHE A CA 1
ATOM 3179 C C . PHE B 2 457 ? 119.280 130.645 131.060 1.00 29.57 414 PHE A C 1
ATOM 3180 O O . PHE B 2 457 ? 120.001 130.989 130.122 1.00 29.57 414 PHE A O 1
ATOM 3188 N N . TYR B 2 458 ? 117.983 130.962 131.107 1.00 32.62 415 TYR A N 1
ATOM 3189 C CA . TYR B 2 458 ? 117.321 131.594 129.964 1.00 32.62 415 TYR A CA 1
ATOM 3190 C C . TYR B 2 458 ? 117.765 133.029 129.743 1.00 32.62 415 TYR A C 1
ATOM 3191 O O . TYR B 2 458 ? 117.885 133.467 128.595 1.00 32.62 415 TYR A O 1
ATOM 3200 N N . LEU B 2 459 ? 117.976 133.792 130.810 1.00 30.32 416 LEU A N 1
ATOM 3201 C CA . LEU B 2 459 ? 118.370 135.180 130.616 1.00 30.32 416 LEU A CA 1
ATOM 3202 C C . LEU B 2 459 ? 119.817 135.275 130.148 1.00 30.32 416 LEU A C 1
ATOM 3203 O O . LEU B 2 459 ? 120.157 136.166 129.369 1.00 30.32 416 LEU A O 1
ATOM 3208 N N . ILE B 2 460 ? 120.674 134.346 130.576 1.00 30.87 417 ILE A N 1
ATOM 3209 C CA . ILE B 2 460 ? 122.051 134.337 130.088 1.00 30.87 417 ILE A CA 1
ATOM 3210 C C . ILE B 2 460 ? 122.112 133.809 128.656 1.00 30.87 417 ILE A C 1
ATOM 3211 O O . ILE B 2 460 ? 122.952 134.246 127.862 1.00 30.87 417 ILE A O 1
ATOM 3216 N N . ASN B 2 461 ? 121.186 132.917 128.277 1.00 31.54 418 ASN A N 1
ATOM 3217 C CA . ASN B 2 461 ? 121.043 132.573 126.860 1.00 31.54 418 ASN A CA 1
ATOM 3218 C C . ASN B 2 461 ? 120.631 133.767 126.022 1.00 31.54 418 ASN A C 1
ATOM 3219 O O . ASN B 2 461 ? 121.274 134.050 125.012 1.00 31.54 418 ASN A O 1
ATOM 3224 N N . LEU B 2 462 ? 119.592 134.485 126.437 1.00 31.17 419 LEU A N 1
ATOM 3225 C CA . LEU B 2 462 ? 119.027 135.553 125.620 1.00 31.17 419 LEU A CA 1
ATOM 3226 C C . LEU B 2 462 ? 119.931 136.770 125.542 1.00 31.17 419 LEU A C 1
ATOM 3227 O O . LEU B 2 462 ? 119.903 137.485 124.542 1.00 31.17 419 LEU A O 1
ATOM 3232 N N . ILE B 2 463 ? 120.720 137.043 126.581 1.00 30.55 420 ILE A N 1
ATOM 3233 C CA . ILE B 2 463 ? 121.682 138.135 126.481 1.00 30.55 420 ILE A CA 1
ATOM 3234 C C . ILE B 2 463 ? 122.796 137.771 125.512 1.00 30.55 420 ILE A C 1
ATOM 3235 O O . ILE B 2 463 ? 123.142 138.554 124.624 1.00 30.55 420 ILE A O 1
ATOM 3240 N N . LEU B 2 464 ? 123.325 136.558 125.619 1.00 32.24 421 LEU A N 1
ATOM 3241 C CA . LEU B 2 464 ? 124.476 136.189 124.807 1.00 32.24 421 LEU A CA 1
ATOM 3242 C C . LEU B 2 464 ? 124.069 135.820 123.390 1.00 32.24 421 LEU A C 1
ATOM 3243 O O . LEU B 2 464 ? 124.913 135.783 122.491 1.00 32.24 421 LEU A O 1
ATOM 3248 N N . ALA B 2 465 ? 122.781 135.558 123.162 1.00 30.10 422 ALA A N 1
ATOM 3249 C CA . ALA B 2 465 ? 122.320 135.304 121.802 1.00 30.10 422 ALA A CA 1
ATOM 3250 C C . ALA B 2 465 ? 122.094 136.597 121.029 1.00 30.10 422 ALA A C 1
ATOM 3251 O O . ALA B 2 465 ? 122.226 136.617 119.804 1.00 30.10 422 ALA A O 1
ATOM 3253 N N . VAL B 2 466 ? 121.742 137.682 121.717 1.00 29.73 423 VAL A N 1
ATOM 3254 C CA . VAL B 2 466 ? 121.420 138.927 121.025 1.00 29.73 423 VAL A CA 1
ATOM 3255 C C . VAL B 2 466 ? 122.678 139.775 120.836 1.00 29.73 423 VAL A C 1
ATOM 3256 O O . VAL B 2 466 ? 122.786 140.547 119.876 1.00 29.73 423 VAL A O 1
ATOM 3260 N N . VAL B 2 467 ? 123.681 139.592 121.696 1.00 28.89 424 VAL A N 1
ATOM 3261 C CA . VAL B 2 467 ? 124.981 140.204 121.441 1.00 28.89 424 VAL A CA 1
ATOM 3262 C C . VAL B 2 467 ? 125.662 139.540 120.250 1.00 28.89 424 VAL A C 1
ATOM 3263 O O . VAL B 2 467 ? 126.238 140.215 119.390 1.00 28.89 424 VAL A O 1
ATOM 3267 N N . ALA B 2 468 ? 125.587 138.212 120.164 1.00 30.61 425 ALA A N 1
ATOM 3268 C CA . ALA B 2 468 ? 126.238 137.507 119.066 1.00 30.61 425 ALA A CA 1
ATOM 3269 C C . ALA B 2 468 ? 125.480 137.688 117.766 1.00 30.61 425 ALA A C 1
ATOM 3270 O O . ALA B 2 468 ? 126.045 137.515 116.684 1.00 30.61 425 ALA A O 1
ATOM 3272 N N . MET B 2 469 ? 124.195 138.022 117.853 1.00 34.13 426 MET A N 1
ATOM 3273 C CA . MET B 2 469 ? 123.433 138.348 116.656 1.00 34.13 426 MET A CA 1
ATOM 3274 C C . MET B 2 469 ? 123.729 139.768 116.205 1.00 34.13 426 MET A C 1
ATOM 3275 O O . MET B 2 469 ? 123.723 140.061 115.007 1.00 34.13 426 MET A O 1
ATOM 3280 N N . ALA B 2 470 ? 124.003 140.660 117.155 1.00 33.16 427 ALA A N 1
ATOM 3281 C CA . ALA B 2 470 ? 124.342 142.034 116.815 1.00 33.16 427 ALA A CA 1
ATOM 3282 C C . ALA B 2 470 ? 125.734 142.130 116.218 1.00 33.16 427 ALA A C 1
ATOM 3283 O O . ALA B 2 470 ? 125.944 142.873 115.259 1.00 33.16 427 ALA A O 1
ATOM 3285 N N . TYR B 2 471 ? 126.701 141.398 116.775 1.00 35.24 428 TYR A N 1
ATOM 3286 C CA . TYR B 2 471 ? 128.051 141.406 116.220 1.00 35.24 428 TYR A CA 1
ATOM 3287 C C . TYR B 2 471 ? 128.094 140.740 114.847 1.00 35.24 428 TYR A C 1
ATOM 3288 O O . TYR B 2 471 ? 128.942 141.070 114.013 1.00 35.24 428 TYR A O 1
ATOM 3297 N N . GLU B 2 472 ? 127.182 139.805 114.591 1.00 37.77 429 GLU A N 1
ATOM 3298 C CA . GLU B 2 472 ? 127.210 139.064 113.336 1.00 37.77 429 GLU A CA 1
ATOM 3299 C C . GLU B 2 472 ? 126.792 139.943 112.166 1.00 37.77 429 GLU A C 1
ATOM 3300 O O . GLU B 2 472 ? 127.214 139.717 111.027 1.00 37.77 429 GLU A O 1
ATOM 3306 N N . GLU B 2 473 ? 125.968 140.956 112.421 1.00 43.91 430 GLU A N 1
ATOM 3307 C CA . GLU B 2 473 ? 125.559 141.842 111.339 1.00 43.91 430 GLU A CA 1
ATOM 3308 C C . GLU B 2 473 ? 126.391 143.118 111.316 1.00 43.91 430 GLU A C 1
ATOM 3309 O O . GLU B 2 473 ? 126.214 143.964 110.434 1.00 43.91 430 GLU A O 1
ATOM 3315 N N . GLN B 2 474 ? 127.294 143.285 112.283 1.00 47.20 431 GLN A N 1
ATOM 3316 C CA . GLN B 2 474 ? 128.259 144.376 112.204 1.00 47.20 431 GLN A CA 1
ATOM 3317 C C . GLN B 2 474 ? 129.392 144.035 111.248 1.00 47.20 431 GLN A C 1
ATOM 3318 O O . GLN B 2 474 ? 129.735 144.828 110.367 1.00 47.20 431 GLN A O 1
ATOM 3324 N N . ASN B 2 475 ? 129.988 142.851 111.397 1.00 49.26 432 ASN A N 1
ATOM 3325 C CA . ASN B 2 475 ? 131.074 142.501 110.492 1.00 49.26 432 ASN A CA 1
ATOM 3326 C C . ASN B 2 475 ? 130.541 142.081 109.129 1.00 49.26 432 ASN A C 1
ATOM 3327 O O . ASN B 2 475 ? 131.276 142.090 108.141 1.00 49.26 432 ASN A O 1
ATOM 3332 N N . GLN B 2 476 ? 129.262 141.716 109.053 1.00 53.77 433 GLN A N 1
ATOM 3333 C CA . GLN B 2 476 ? 128.656 141.455 107.753 1.00 53.77 433 GLN A CA 1
ATOM 3334 C C . GLN B 2 476 ? 128.499 142.738 106.948 1.00 53.77 433 GLN A C 1
ATOM 3335 O O . GLN B 2 476 ? 128.772 142.759 105.743 1.00 53.77 433 GLN A O 1
ATOM 3341 N N . ALA B 2 477 ? 128.076 143.823 107.600 1.00 56.80 434 ALA A N 1
ATOM 3342 C CA . ALA B 2 477 ? 127.876 145.085 106.895 1.00 56.80 434 ALA A CA 1
ATOM 3343 C C . ALA B 2 477 ? 129.201 145.754 106.556 1.00 56.80 434 ALA A C 1
ATOM 3344 O O . ALA B 2 477 ? 129.258 146.619 105.677 1.00 56.80 434 ALA A O 1
ATOM 3346 N N . THR B 2 478 ? 130.247 145.368 107.279 1.00 61.59 435 THR A N 1
ATOM 3347 C CA . THR B 2 478 ? 131.579 145.909 107.061 1.00 61.59 435 THR A CA 1
ATOM 3348 C C . THR B 2 478 ? 132.198 145.186 105.878 1.00 61.59 435 THR A C 1
ATOM 3349 O O . THR B 2 478 ? 132.847 145.796 105.030 1.00 61.59 435 THR A O 1
ATOM 3353 N N . LEU B 2 479 ? 131.992 143.873 105.829 1.00 67.08 436 LEU A N 1
ATOM 3354 C CA . LEU B 2 479 ? 132.509 143.060 104.739 1.00 67.08 436 LEU A CA 1
ATOM 3355 C C . LEU B 2 479 ? 131.791 143.461 103.458 1.00 67.08 436 LEU A C 1
ATOM 3356 O O . LEU B 2 479 ? 132.411 143.615 102.406 1.00 67.08 436 LEU A O 1
ATOM 3361 N N . GLU B 2 480 ? 130.477 143.630 103.560 1.00 71.28 437 GLU A N 1
ATOM 3362 C CA . GLU B 2 480 ? 129.664 144.037 102.420 1.00 71.28 437 GLU A CA 1
ATOM 3363 C C . GLU B 2 480 ? 130.075 145.426 101.946 1.00 71.28 437 GLU A C 1
ATOM 3364 O O . GLU B 2 480 ? 130.167 145.682 100.745 1.00 71.28 437 GLU A O 1
ATOM 3370 N N . GLU B 2 481 ? 130.332 146.317 102.899 1.00 75.88 438 GLU A N 1
ATOM 3371 C CA . GLU B 2 481 ? 130.748 147.680 102.589 1.00 75.88 438 GLU A CA 1
ATOM 3372 C C . GLU B 2 481 ? 132.098 147.684 101.878 1.00 75.88 438 GLU A C 1
ATOM 3373 O O . GLU B 2 481 ? 132.323 148.472 100.961 1.00 75.88 438 GLU A O 1
ATOM 3379 N N . ALA B 2 482 ? 132.994 146.799 102.306 1.00 79.97 439 ALA A N 1
ATOM 3380 C CA . ALA B 2 482 ? 134.312 146.694 101.701 1.00 79.97 439 ALA A CA 1
ATOM 3381 C C . ALA B 2 482 ? 134.184 146.145 100.286 1.00 79.97 439 ALA A C 1
ATOM 3382 O O . ALA B 2 482 ? 134.911 146.555 99.382 1.00 79.97 439 ALA A O 1
ATOM 3384 N N . GLU B 2 483 ? 133.249 145.218 100.103 1.00 81.28 440 GLU A N 1
ATOM 3385 C CA . GLU B 2 483 ? 132.917 144.718 98.776 1.00 81.28 440 GLU A CA 1
ATOM 3386 C C . GLU B 2 483 ? 132.444 145.853 97.876 1.00 81.28 440 GLU A C 1
ATOM 3387 O O . GLU B 2 483 ? 132.848 145.951 96.718 1.00 81.28 440 GLU A O 1
ATOM 3393 N N . GLN B 2 484 ? 131.585 146.711 98.418 1.00 83.82 441 GLN A N 1
ATOM 3394 C CA . GLN B 2 484 ? 131.056 147.842 97.666 1.00 83.82 441 GLN A CA 1
ATOM 3395 C C . GLN B 2 484 ? 132.161 148.831 97.312 1.00 83.82 441 GLN A C 1
ATOM 3396 O O . GLN B 2 484 ? 133.124 148.995 98.061 1.00 83.82 441 GLN A O 1
ATOM 3402 N N . ASP B 2 783 ? 191.863 133.887 100.859 1.00 87.40 740 ASP A N 1
ATOM 3403 C CA . ASP B 2 783 ? 191.092 132.649 100.826 1.00 87.40 740 ASP A CA 1
ATOM 3404 C C . ASP B 2 783 ? 189.946 132.686 101.831 1.00 87.40 740 ASP A C 1
ATOM 3405 O O . ASP B 2 783 ? 189.479 131.641 102.290 1.00 87.40 740 ASP A O 1
ATOM 3410 N N . CYS B 2 784 ? 189.501 133.894 102.167 1.00 89.47 741 CYS A N 1
ATOM 3411 C CA . CYS B 2 784 ? 188.410 134.088 103.117 1.00 89.47 741 CYS A CA 1
ATOM 3412 C C . CYS B 2 784 ? 187.090 133.566 102.560 1.00 89.47 741 CYS A C 1
ATOM 3413 O O . CYS B 2 784 ? 186.649 132.474 102.920 1.00 89.47 741 CYS A O 1
ATOM 3416 N N . CYS B 2 785 ? 186.476 134.345 101.669 1.00 91.55 742 CYS A N 1
ATOM 3417 C CA . CYS B 2 785 ? 185.204 133.980 101.038 1.00 91.55 742 CYS A CA 1
ATOM 3418 C C . CYS B 2 785 ? 185.252 132.564 100.471 1.00 91.55 742 CYS A C 1
ATOM 3419 O O . CYS B 2 785 ? 184.390 131.734 100.779 1.00 91.55 742 CYS A O 1
ATOM 3422 N N . LYS B 2 786 ? 186.294 132.298 99.686 1.00 88.61 743 LYS A N 1
ATOM 3423 C CA . LYS B 2 786 ? 186.522 130.994 99.082 1.00 88.61 743 LYS A CA 1
ATOM 3424 C C . LYS B 2 786 ? 186.408 129.857 100.096 1.00 88.61 743 LYS A C 1
ATOM 3425 O O . LYS B 2 786 ? 185.488 129.023 99.985 1.00 88.61 743 LYS A O 1
ATOM 3431 N N . PRO B 2 787 ? 187.313 129.807 101.083 1.00 89.22 744 PRO A N 1
ATOM 3432 C CA . PRO B 2 787 ? 187.198 128.704 102.032 1.00 89.22 744 PRO A CA 1
ATOM 3433 C C . PRO B 2 787 ? 186.071 128.760 103.059 1.00 89.22 744 PRO A C 1
ATOM 3434 O O . PRO B 2 787 ? 185.724 127.733 103.638 1.00 89.22 744 PRO A O 1
ATOM 3438 N N . TRP B 2 788 ? 185.447 129.922 103.202 1.00 89.65 745 TRP A N 1
ATOM 3439 C CA . TRP B 2 788 ? 184.288 130.057 104.070 1.00 89.65 745 TRP A CA 1
ATOM 3440 C C . TRP B 2 788 ? 183.206 129.241 103.369 1.00 89.65 745 TRP A C 1
ATOM 3441 O O . TRP B 2 788 ? 182.553 128.397 103.985 1.00 89.65 745 TRP A O 1
ATOM 3452 N N . LEU B 2 789 ? 183.066 129.453 102.054 1.00 87.90 746 LEU A N 1
ATOM 3453 C CA . LEU B 2 789 ? 182.111 128.714 101.239 1.00 87.90 746 LEU A CA 1
ATOM 3454 C C . LEU B 2 789 ? 182.496 127.234 101.185 1.00 87.90 746 LEU A C 1
ATOM 3455 O O . LEU B 2 789 ? 181.625 126.364 101.161 1.00 87.90 746 LEU A O 1
ATOM 3460 N N . LYS B 2 790 ? 183.800 126.946 101.174 1.00 87.60 747 LYS A N 1
ATOM 3461 C CA . LYS B 2 790 ? 184.276 125.569 101.154 1.00 87.60 747 LYS A CA 1
ATOM 3462 C C . LYS B 2 790 ? 183.838 124.819 102.414 1.00 87.60 747 LYS A C 1
ATOM 3463 O O . LYS B 2 790 ? 183.479 123.644 102.350 1.00 87.60 747 LYS A O 1
ATOM 3469 N N . VAL B 2 791 ? 183.869 125.502 103.557 1.00 88.27 748 VAL A N 1
ATOM 3470 C CA . VAL B 2 791 ? 183.473 124.895 104.823 1.00 88.27 748 VAL A CA 1
ATOM 3471 C C . VAL B 2 791 ? 181.959 124.923 105.015 1.00 88.27 748 VAL A C 1
ATOM 3472 O O . VAL B 2 791 ? 181.413 124.167 105.819 1.00 88.27 748 VAL A O 1
ATOM 3476 N N . LYS B 2 792 ? 181.285 125.797 104.275 1.00 84.10 749 LYS A N 1
ATOM 3477 C CA . LYS B 2 792 ? 179.836 125.924 104.367 1.00 84.10 749 LYS A CA 1
ATOM 3478 C C . LYS B 2 792 ? 179.134 124.795 103.621 1.00 84.10 749 LYS A C 1
ATOM 3479 O O . LYS B 2 792 ? 178.380 124.022 104.212 1.00 84.10 749 LYS A O 1
ATOM 3485 N N . HIS B 2 793 ? 179.388 124.705 102.320 1.00 85.51 750 HIS A N 1
ATOM 3486 C CA . HIS B 2 793 ? 178.779 123.670 101.493 1.00 85.51 750 HIS A CA 1
ATOM 3487 C C . HIS B 2 793 ? 178.447 122.439 102.329 1.00 85.51 750 HIS A C 1
ATOM 3488 O O . HIS B 2 793 ? 177.334 121.915 102.267 1.00 85.51 750 HIS A O 1
ATOM 3495 N N . LEU B 2 794 ? 179.420 121.984 103.113 1.00 83.13 751 LEU A N 1
ATOM 3496 C CA . LEU B 2 794 ? 179.231 120.816 103.964 1.00 83.13 751 LEU A CA 1
ATOM 3497 C C . LEU B 2 794 ? 178.014 120.992 104.865 1.00 83.13 751 LEU A C 1
ATOM 3498 O O . LEU B 2 794 ? 177.136 120.131 104.914 1.00 83.13 751 LEU A O 1
ATOM 3503 N N . VAL B 2 795 ? 177.968 122.114 105.577 1.00 82.00 752 VAL A N 1
ATOM 3504 C CA . VAL B 2 795 ? 176.857 122.403 106.475 1.00 82.00 752 VAL A CA 1
ATOM 3505 C C . VAL B 2 795 ? 175.529 122.363 105.727 1.00 82.00 752 VAL A C 1
ATOM 3506 O O . VAL B 2 795 ? 174.573 121.728 106.173 1.00 82.00 752 VAL A O 1
ATOM 3510 N N . ASN B 2 796 ? 175.477 123.045 104.588 1.00 84.29 753 ASN A N 1
ATOM 3511 C CA . ASN B 2 796 ? 174.268 123.088 103.775 1.00 84.29 753 ASN A CA 1
ATOM 3512 C C . ASN B 2 796 ? 173.786 121.692 103.397 1.00 84.29 753 ASN A C 1
ATOM 3513 O O . ASN B 2 796 ? 172.597 121.389 103.488 1.00 84.29 753 ASN A O 1
ATOM 3518 N N . LEU B 2 797 ? 174.719 120.844 102.974 1.00 85.23 754 LEU A N 1
ATOM 3519 C CA . LEU B 2 797 ? 174.389 119.479 102.583 1.00 85.23 754 LEU A CA 1
ATOM 3520 C C . LEU B 2 797 ? 173.994 118.643 103.796 1.00 85.23 754 LEU A C 1
ATOM 3521 O O . LEU B 2 797 ? 174.507 117.543 103.996 1.00 85.23 754 LEU A O 1
ATOM 3526 N N . VAL B 2 798 ? 173.080 119.172 104.602 1.00 82.92 755 VAL A N 1
ATOM 3527 C CA . VAL B 2 798 ? 172.619 118.473 105.795 1.00 82.92 755 VAL A CA 1
ATOM 3528 C C . VAL B 2 798 ? 171.202 118.908 106.169 1.00 82.92 755 VAL A C 1
ATOM 3529 O O . VAL B 2 798 ? 170.706 119.912 105.657 1.00 82.92 755 VAL A O 1
ATOM 3533 N N . VAL B 2 799 ? 170.568 118.134 107.051 1.00 81.61 756 VAL A N 1
ATOM 3534 C CA . VAL B 2 799 ? 169.205 118.377 107.545 1.00 81.61 756 VAL A CA 1
ATOM 3535 C C . VAL B 2 799 ? 168.204 118.885 106.502 1.00 81.61 756 VAL A C 1
ATOM 3536 O O . VAL B 2 799 ? 167.507 119.876 106.718 1.00 81.61 756 VAL A O 1
ATOM 3540 N N . MET B 2 800 ? 168.136 118.186 105.373 1.00 87.89 757 MET A N 1
ATOM 3541 C CA . MET B 2 800 ? 167.224 118.547 104.295 1.00 87.89 757 MET A CA 1
ATOM 3542 C C . MET B 2 800 ? 166.530 117.300 103.760 1.00 87.89 757 MET A C 1
ATOM 3543 O O . MET B 2 800 ? 165.614 117.384 102.942 1.00 87.89 757 MET A O 1
ATOM 3548 N N . ASP B 2 801 ? 166.976 116.142 104.236 1.00 88.61 758 ASP A N 1
ATOM 3549 C CA . ASP B 2 801 ? 166.415 114.856 103.819 1.00 88.61 758 ASP A CA 1
ATOM 3550 C C . ASP B 2 801 ? 166.301 113.743 104.872 1.00 88.61 758 ASP A C 1
ATOM 3551 O O . ASP B 2 801 ? 165.273 113.049 104.867 1.00 88.61 758 ASP A O 1
ATOM 3556 N N . PRO B 2 802 ? 167.288 113.484 105.783 1.00 86.94 759 PRO A N 1
ATOM 3557 C CA . PRO B 2 802 ? 167.007 112.485 106.825 1.00 86.94 759 PRO A CA 1
ATOM 3558 C C . PRO B 2 802 ? 166.075 113.023 107.897 1.00 86.94 759 PRO A C 1
ATOM 3559 O O . PRO B 2 802 ? 165.748 114.214 107.920 1.00 86.94 759 PRO A O 1
ATOM 3563 N N . PHE B 2 803 ? 165.651 112.145 108.807 1.00 79.67 760 PHE A N 1
ATOM 3564 C CA . PHE B 2 803 ? 164.725 112.515 109.869 1.00 79.67 760 PHE A CA 1
ATOM 3565 C C . PHE B 2 803 ? 165.457 113.129 111.062 1.00 79.67 760 PHE A C 1
ATOM 3566 O O . PHE B 2 803 ? 165.159 112.832 112.219 1.00 79.67 760 PHE A O 1
ATOM 3574 N N . VAL B 2 804 ? 166.359 114.071 110.777 1.00 74.23 761 VAL A N 1
ATOM 3575 C CA . VAL B 2 804 ? 167.073 114.820 111.803 1.00 74.23 761 VAL A CA 1
ATOM 3576 C C . VAL B 2 804 ? 166.313 116.071 112.206 1.00 74.23 761 VAL A C 1
ATOM 3577 O O . VAL B 2 804 ? 166.553 116.617 113.289 1.00 74.23 761 VAL A O 1
ATOM 3581 N N . ASP B 2 805 ? 165.375 116.526 111.379 1.00 71.15 762 ASP A N 1
ATOM 3582 C CA . ASP B 2 805 ? 164.384 117.494 111.812 1.00 71.15 762 ASP A CA 1
ATOM 3583 C C . ASP B 2 805 ? 163.212 116.817 112.500 1.00 71.15 762 ASP A C 1
ATOM 3584 O O . ASP B 2 805 ? 162.439 117.493 113.186 1.00 71.15 762 ASP A O 1
ATOM 3589 N N . LEU B 2 806 ? 163.056 115.506 112.329 1.00 65.33 763 LEU A N 1
ATOM 3590 C CA . LEU B 2 806 ? 162.116 114.709 113.104 1.00 65.33 763 LEU A CA 1
ATOM 3591 C C . LEU B 2 806 ? 162.750 114.150 114.367 1.00 65.33 763 LEU A C 1
ATOM 3592 O O . LEU B 2 806 ? 162.035 113.790 115.305 1.00 65.33 763 LEU A O 1
ATOM 3597 N N . ALA B 2 807 ? 164.080 114.108 114.427 1.00 61.94 764 ALA A N 1
ATOM 3598 C CA . ALA B 2 807 ? 164.757 113.689 115.647 1.00 61.94 764 ALA A CA 1
ATOM 3599 C C . ALA B 2 807 ? 164.741 114.796 116.691 1.00 61.94 764 ALA A C 1
ATOM 3600 O O . ALA B 2 807 ? 165.042 114.561 117.863 1.00 61.94 764 ALA A O 1
ATOM 3602 N N . ILE B 2 808 ? 164.409 116.021 116.283 1.00 57.55 765 ILE A N 1
ATOM 3603 C CA . ILE B 2 808 ? 164.322 117.117 117.242 1.00 57.55 765 ILE A CA 1
ATOM 3604 C C . ILE B 2 808 ? 162.963 117.117 117.928 1.00 57.55 765 ILE A C 1
ATOM 3605 O O . ILE B 2 808 ? 162.863 117.367 119.135 1.00 57.55 765 ILE A O 1
ATOM 3610 N N . THR B 2 809 ? 161.901 116.777 117.192 1.00 53.82 766 THR A N 1
ATOM 3611 C CA . THR B 2 809 ? 160.571 116.775 117.797 1.00 53.82 766 THR A CA 1
ATOM 3612 C C . THR B 2 809 ? 160.374 115.574 118.715 1.00 53.82 766 THR A C 1
ATOM 3613 O O . THR B 2 809 ? 159.408 115.528 119.480 1.00 53.82 766 THR A O 1
ATOM 3617 N N . ILE B 2 810 ? 161.269 114.588 118.652 1.00 51.97 767 ILE A N 1
ATOM 3618 C CA . ILE B 2 810 ? 161.233 113.516 119.639 1.00 51.97 767 ILE A CA 1
ATOM 3619 C C . ILE B 2 810 ? 162.146 113.863 120.810 1.00 51.97 767 ILE A C 1
ATOM 3620 O O . ILE B 2 810 ? 162.009 113.323 121.913 1.00 51.97 767 ILE A O 1
ATOM 3625 N N . CYS B 2 811 ? 163.062 114.809 120.603 1.00 50.70 768 CYS A N 1
ATOM 3626 C CA . CYS B 2 811 ? 163.849 115.322 121.718 1.00 50.70 768 CYS A CA 1
ATOM 3627 C C . CYS B 2 811 ? 163.104 116.416 122.466 1.00 50.70 768 CYS A C 1
ATOM 3628 O O . CYS B 2 811 ? 163.494 116.786 123.575 1.00 50.70 768 CYS A O 1
ATOM 3631 N N . ILE B 2 812 ? 162.031 116.945 121.881 1.00 46.76 769 ILE A N 1
ATOM 3632 C CA . ILE B 2 812 ? 161.219 117.925 122.596 1.00 46.76 769 ILE A CA 1
ATOM 3633 C C . ILE B 2 812 ? 160.162 117.225 123.442 1.00 46.76 769 ILE A C 1
ATOM 3634 O O . ILE B 2 812 ? 159.947 117.578 124.609 1.00 46.76 769 ILE A O 1
ATOM 3639 N N . VAL B 2 813 ? 159.517 116.192 122.895 1.00 43.15 770 VAL A N 1
ATOM 3640 C CA . VAL B 2 813 ? 158.477 115.502 123.655 1.00 43.15 770 VAL A CA 1
ATOM 3641 C C . VAL B 2 813 ? 159.093 114.545 124.667 1.00 43.15 770 VAL A C 1
ATOM 3642 O O . VAL B 2 813 ? 158.393 114.001 125.525 1.00 43.15 770 VAL A O 1
ATOM 3646 N N . LEU B 2 814 ? 160.402 114.304 124.577 1.00 42.91 771 LEU A N 1
ATOM 3647 C CA . LEU B 2 814 ? 161.107 113.698 125.703 1.00 42.91 771 LEU A CA 1
ATOM 3648 C C . LEU B 2 814 ? 161.467 114.745 126.743 1.00 42.91 771 LEU A C 1
ATOM 3649 O O . LEU B 2 814 ? 161.402 114.474 127.944 1.00 42.91 771 LEU A O 1
ATOM 3654 N N . ASN B 2 815 ? 161.836 115.950 126.299 1.00 42.71 772 ASN A N 1
ATOM 3655 C CA . ASN B 2 815 ? 162.236 117.011 127.220 1.00 42.71 772 ASN A CA 1
ATOM 3656 C C . ASN B 2 815 ? 161.064 117.476 128.069 1.00 42.71 772 ASN A C 1
ATOM 3657 O O . ASN B 2 815 ? 161.240 117.848 129.232 1.00 42.71 772 ASN A O 1
ATOM 3662 N N . THR B 2 816 ? 159.862 117.476 127.492 1.00 40.20 773 THR A N 1
ATOM 3663 C CA . THR B 2 816 ? 158.654 117.768 128.252 1.00 40.20 773 THR A CA 1
ATOM 3664 C C . THR B 2 816 ? 158.424 116.725 129.337 1.00 40.20 773 THR A C 1
ATOM 3665 O O . THR B 2 816 ? 158.035 117.063 130.459 1.00 40.20 773 THR A O 1
ATOM 3669 N N . LEU B 2 817 ? 158.724 115.460 129.044 1.00 39.94 774 LEU A N 1
ATOM 3670 C CA . LEU B 2 817 ? 158.398 114.401 129.988 1.00 39.94 774 LEU A CA 1
ATOM 3671 C C . LEU B 2 817 ? 159.427 114.284 131.099 1.00 39.94 774 LEU A C 1
ATOM 3672 O O . LEU B 2 817 ? 159.102 113.818 132.195 1.00 39.94 774 LEU A O 1
ATOM 3677 N N . PHE B 2 818 ? 160.681 114.649 130.837 1.00 42.18 775 PHE A N 1
ATOM 3678 C CA . PHE B 2 818 ? 161.643 114.697 131.933 1.00 42.18 775 PHE A CA 1
ATOM 3679 C C . PHE B 2 818 ? 161.310 115.816 132.904 1.00 42.18 775 PHE A C 1
ATOM 3680 O O . PHE B 2 818 ? 161.457 115.655 134.118 1.00 42.18 775 PHE A O 1
ATOM 3688 N N . MET B 2 819 ? 160.815 116.942 132.396 1.00 39.80 776 MET A N 1
ATOM 3689 C CA . MET B 2 819 ? 160.464 118.040 133.285 1.00 39.80 776 MET A CA 1
ATOM 3690 C C . MET B 2 819 ? 159.160 117.768 134.017 1.00 39.80 776 MET A C 1
ATOM 3691 O O . MET B 2 819 ? 158.938 118.296 135.109 1.00 39.80 776 MET A O 1
ATOM 3696 N N . ALA B 2 820 ? 158.297 116.923 133.449 1.00 36.14 777 ALA A N 1
ATOM 3697 C CA . ALA B 2 820 ? 157.049 116.577 134.117 1.00 36.14 777 ALA A CA 1
ATOM 3698 C C . ALA B 2 820 ? 157.251 115.618 135.279 1.00 36.14 777 ALA A C 1
ATOM 3699 O O . ALA B 2 820 ? 156.367 115.508 136.129 1.00 36.14 777 ALA A O 1
ATOM 3701 N N . MET B 2 821 ? 158.384 114.918 135.340 1.00 38.88 778 MET A N 1
ATOM 3702 C CA . MET B 2 821 ? 158.633 113.988 136.435 1.00 38.88 778 MET A CA 1
ATOM 3703 C C . MET B 2 821 ? 159.190 114.653 137.682 1.00 38.88 778 MET A C 1
ATOM 3704 O O . MET B 2 821 ? 159.435 113.953 138.667 1.00 38.88 778 MET A O 1
ATOM 3709 N N . GLU B 2 822 ? 159.398 115.965 137.674 1.00 36.57 779 GLU A N 1
ATOM 3710 C CA . GLU B 2 822 ? 159.844 116.645 138.880 1.00 36.57 779 GLU A CA 1
ATOM 3711 C C . GLU B 2 822 ? 158.699 116.720 139.883 1.00 36.57 779 GLU A C 1
ATOM 3712 O O . GLU B 2 822 ? 157.541 116.917 139.506 1.00 36.57 779 GLU A O 1
ATOM 3718 N N . HIS B 2 823 ? 159.021 116.542 141.159 1.00 35.53 780 HIS A N 1
ATOM 3719 C CA . HIS B 2 823 ? 158.001 116.487 142.193 1.00 35.53 780 HIS A CA 1
ATOM 3720 C C . HIS B 2 823 ? 158.652 116.814 143.535 1.00 35.53 780 HIS A C 1
ATOM 3721 O O . HIS B 2 823 ? 159.807 117.247 143.585 1.00 35.53 780 HIS A O 1
ATOM 3728 N N . TYR B 2 824 ? 157.903 116.629 144.622 1.00 33.98 781 TYR A N 1
ATOM 3729 C CA . TYR B 2 824 ? 158.377 116.865 145.962 1.00 33.98 781 TYR A CA 1
ATOM 3730 C C . TYR B 2 824 ? 157.785 115.790 146.863 1.00 33.98 781 TYR A C 1
ATOM 3731 O O . TYR B 2 824 ? 156.579 115.529 146.777 1.00 33.98 781 TYR A O 1
ATOM 3740 N N . PRO B 2 825 ? 158.584 115.157 147.732 1.00 35.57 782 PRO A N 1
ATOM 3741 C CA . PRO B 2 825 ? 160.039 115.288 147.812 1.00 35.57 782 PRO A CA 1
ATOM 3742 C C . PRO B 2 825 ? 160.726 114.197 147.022 1.00 35.57 782 PRO A C 1
ATOM 3743 O O . PRO B 2 825 ? 160.341 113.034 147.101 1.00 35.57 782 PRO A O 1
ATOM 3747 N N . MET B 2 826 ? 161.724 114.563 146.231 1.00 43.96 783 MET A N 1
ATOM 3748 C CA . MET B 2 826 ? 162.461 113.598 145.434 1.00 43.96 783 MET A CA 1
ATOM 3749 C C . MET B 2 826 ? 163.883 113.512 145.962 1.00 43.96 783 MET A C 1
ATOM 3750 O O . MET B 2 826 ? 164.472 114.525 146.351 1.00 43.96 783 MET A O 1
ATOM 3755 N N . THR B 2 827 ? 164.410 112.296 146.017 1.00 53.87 784 THR A N 1
ATOM 3756 C CA . THR B 2 827 ? 165.729 112.076 146.584 1.00 53.87 784 THR A CA 1
ATOM 3757 C C . THR B 2 827 ? 166.821 112.386 145.575 1.00 53.87 784 THR A C 1
ATOM 3758 O O . THR B 2 827 ? 166.564 112.590 144.387 1.00 53.87 784 THR A O 1
ATOM 3762 N N . GLU B 2 828 ? 168.057 112.430 146.064 1.00 61.31 785 GLU A N 1
ATOM 3763 C CA . GLU B 2 828 ? 169.191 112.459 145.159 1.00 61.31 785 GLU A CA 1
ATOM 3764 C C . GLU B 2 828 ? 169.334 111.069 144.546 1.00 61.31 785 GLU A C 1
ATOM 3765 O O . GLU B 2 828 ? 168.858 110.083 145.120 1.00 61.31 785 GLU A O 1
ATOM 3771 N N . GLN B 2 829 ? 169.978 111.020 143.361 1.00 61.20 786 GLN A N 1
ATOM 3772 C CA . GLN B 2 829 ? 170.024 109.973 142.326 1.00 61.20 786 GLN A CA 1
ATOM 3773 C C . GLN B 2 829 ? 168.725 109.979 141.514 1.00 61.20 786 GLN A C 1
ATOM 3774 O O . GLN B 2 829 ? 168.655 109.370 140.444 1.00 61.20 786 GLN A O 1
ATOM 3780 N N . PHE B 2 830 ? 167.724 110.751 141.926 1.00 54.11 787 PHE A N 1
ATOM 3781 C CA . PHE B 2 830 ? 166.630 111.069 141.020 1.00 54.11 787 PHE A CA 1
ATOM 3782 C C . PHE B 2 830 ? 166.701 112.501 140.529 1.00 54.11 787 PHE A C 1
ATOM 3783 O O . PHE B 2 830 ? 166.370 112.769 139.372 1.00 54.11 787 PHE A O 1
ATOM 3791 N N . SER B 2 831 ? 167.116 113.429 141.390 1.00 56.89 788 SER A N 1
ATOM 3792 C CA . SER B 2 831 ? 167.358 114.794 140.943 1.00 56.89 788 SER A CA 1
ATOM 3793 C C . SER B 2 831 ? 168.607 114.877 140.079 1.00 56.89 788 SER A C 1
ATOM 3794 O O . SER B 2 831 ? 168.751 115.801 139.271 1.00 56.89 788 SER A O 1
ATOM 3797 N N . SER B 2 832 ? 169.528 113.924 140.242 1.00 56.12 789 SER A N 1
ATOM 3798 C CA . SER B 2 832 ? 170.720 113.891 139.404 1.00 56.12 789 SER A CA 1
ATOM 3799 C C . SER B 2 832 ? 170.382 113.479 137.978 1.00 56.12 789 SER A C 1
ATOM 3800 O O . SER B 2 832 ? 171.062 113.882 137.032 1.00 56.12 789 SER A O 1
ATOM 3803 N N . VAL B 2 833 ? 169.340 112.667 137.803 1.00 52.49 790 VAL A N 1
ATOM 3804 C CA . VAL B 2 833 ? 168.843 112.380 136.464 1.00 52.49 790 VAL A CA 1
ATOM 3805 C C . VAL B 2 833 ? 168.139 113.607 135.899 1.00 52.49 790 VAL A C 1
ATOM 3806 O O . VAL B 2 833 ? 168.175 113.864 134.690 1.00 52.49 790 VAL A O 1
ATOM 3810 N N . LEU B 2 834 ? 167.532 114.410 136.770 1.00 50.66 791 LEU A N 1
ATOM 3811 C CA . LEU B 2 834 ? 166.849 115.621 136.334 1.00 50.66 791 LEU A CA 1
ATOM 3812 C C . LEU B 2 834 ? 167.828 116.736 135.984 1.00 50.66 791 LEU A C 1
ATOM 3813 O O . LEU B 2 834 ? 167.499 117.622 135.188 1.00 50.66 791 LEU A O 1
ATOM 3818 N N . SER B 2 835 ? 169.030 116.723 136.565 1.00 53.09 792 SER A N 1
ATOM 3819 C CA . SER B 2 835 ? 169.926 117.865 136.399 1.00 53.09 792 SER A CA 1
ATOM 3820 C C . SER B 2 835 ? 171.007 117.590 135.365 1.00 53.09 792 SER A C 1
ATOM 3821 O O . SER B 2 835 ? 171.475 118.511 134.689 1.00 53.09 792 SER A O 1
ATOM 3824 N N . VAL B 2 836 ? 171.440 116.337 135.244 1.00 51.93 793 VAL A N 1
ATOM 3825 C CA . VAL B 2 836 ? 172.279 115.960 134.111 1.00 51.93 793 VAL A CA 1
ATOM 3826 C C . VAL B 2 836 ? 171.442 115.937 132.839 1.00 51.93 793 VAL A C 1
ATOM 3827 O O . VAL B 2 836 ? 171.911 116.312 131.758 1.00 51.93 793 VAL A O 1
ATOM 3831 N N . GLY B 2 837 ? 170.166 115.570 132.965 1.00 50.67 794 GLY A N 1
ATOM 3832 C CA . GLY B 2 837 ? 169.316 115.442 131.794 1.00 50.67 794 GLY A CA 1
ATOM 3833 C C . GLY B 2 837 ? 168.941 116.768 131.162 1.00 50.67 794 GLY A C 1
ATOM 3834 O O . GLY B 2 837 ? 168.709 116.838 129.957 1.00 50.67 794 GLY A O 1
ATOM 3835 N N . ASN B 2 838 ? 168.862 117.834 131.962 1.00 50.48 795 ASN A N 1
ATOM 3836 C CA . ASN B 2 838 ? 168.499 119.132 131.398 1.00 50.48 795 ASN A CA 1
ATOM 3837 C C . ASN B 2 838 ? 169.646 119.738 130.605 1.00 50.48 795 ASN A C 1
ATOM 3838 O O . ASN B 2 838 ? 169.417 120.498 129.658 1.00 50.48 795 ASN A O 1
ATOM 3843 N N . LEU B 2 839 ? 170.887 119.408 130.965 1.00 50.91 796 LEU A N 1
ATOM 3844 C CA . LEU B 2 839 ? 172.028 119.891 130.195 1.00 50.91 796 LEU A CA 1
ATOM 3845 C C . LEU B 2 839 ? 172.130 119.185 128.849 1.00 50.91 796 LEU A C 1
ATOM 3846 O O . LEU B 2 839 ? 172.675 119.741 127.891 1.00 50.91 796 LEU A O 1
ATOM 3851 N N . VAL B 2 840 ? 171.601 117.964 128.755 1.00 49.56 797 VAL A N 1
ATOM 3852 C CA . VAL B 2 840 ? 171.740 117.177 127.533 1.00 49.56 797 VAL A CA 1
ATOM 3853 C C . VAL B 2 840 ? 170.844 117.725 126.429 1.00 49.56 797 VAL A C 1
ATOM 3854 O O . VAL B 2 840 ? 171.280 117.887 125.283 1.00 49.56 797 VAL A O 1
ATOM 3858 N N . PHE B 2 841 ? 169.587 118.030 126.753 1.00 48.83 798 PHE A N 1
ATOM 3859 C CA . PHE B 2 841 ? 168.694 118.608 125.754 1.00 48.83 798 PHE A CA 1
ATOM 3860 C C . PHE B 2 841 ? 169.088 120.041 125.424 1.00 48.83 798 PHE A C 1
ATOM 3861 O O . PHE B 2 841 ? 168.938 120.480 124.281 1.00 48.83 798 PHE A O 1
ATOM 3869 N N . THR B 2 842 ? 169.591 120.785 126.412 1.00 51.35 799 THR A N 1
ATOM 3870 C CA . THR B 2 842 ? 170.045 122.151 126.163 1.00 51.35 799 THR A CA 1
ATOM 3871 C C . THR B 2 842 ? 171.282 122.158 125.275 1.00 51.35 799 THR A C 1
ATOM 3872 O O . THR B 2 842 ? 171.440 123.036 124.419 1.00 51.35 799 THR A O 1
ATOM 3876 N N . GLY B 2 843 ? 172.147 121.157 125.434 1.00 52.36 800 GLY A N 1
ATOM 3877 C CA . GLY B 2 843 ? 173.330 121.071 124.597 1.00 52.36 800 GLY A CA 1
ATOM 3878 C C . GLY B 2 843 ? 173.010 120.730 123.156 1.00 52.36 800 GLY A C 1
ATOM 3879 O O . GLY B 2 843 ? 173.713 121.157 122.241 1.00 52.36 800 GLY A O 1
ATOM 3880 N N . ILE B 2 844 ? 171.941 119.966 122.929 1.00 52.83 801 ILE A N 1
ATOM 3881 C CA . ILE B 2 844 ? 171.625 119.562 121.562 1.00 52.83 801 ILE A CA 1
ATOM 3882 C C . ILE B 2 844 ? 170.522 120.446 120.989 1.00 52.83 801 ILE A C 1
ATOM 3883 O O . ILE B 2 844 ? 170.018 120.205 119.888 1.00 52.83 801 ILE A O 1
ATOM 3888 N N . PHE B 2 845 ? 170.124 121.476 121.735 1.00 52.59 802 PHE A N 1
ATOM 3889 C CA . PHE B 2 845 ? 169.304 122.538 121.160 1.00 52.59 802 PHE A CA 1
ATOM 3890 C C . PHE B 2 845 ? 170.145 123.778 120.898 1.00 52.59 802 PHE A C 1
ATOM 3891 O O . PHE B 2 845 ? 169.753 124.658 120.124 1.00 52.59 802 PHE A O 1
ATOM 3899 N N . THR B 2 846 ? 171.305 123.868 121.550 1.00 56.57 803 THR A N 1
ATOM 3900 C CA . THR B 2 846 ? 172.251 124.935 121.253 1.00 56.57 803 THR A CA 1
ATOM 3901 C C . THR B 2 846 ? 173.133 124.547 120.077 1.00 56.57 803 THR A C 1
ATOM 3902 O O . THR B 2 846 ? 173.468 125.387 119.234 1.00 56.57 803 THR A O 1
ATOM 3906 N N . ALA B 2 847 ? 173.501 123.269 119.994 1.00 57.44 804 ALA A N 1
ATOM 3907 C CA . ALA B 2 847 ? 174.264 122.790 118.850 1.00 57.44 804 ALA A CA 1
ATOM 3908 C C . ALA B 2 847 ? 173.413 122.773 117.590 1.00 57.44 804 ALA A C 1
ATOM 3909 O O . ALA B 2 847 ? 173.925 122.981 116.486 1.00 57.44 804 ALA A O 1
ATOM 3911 N N . GLU B 2 848 ? 172.108 122.543 117.732 1.00 59.35 805 GLU A N 1
ATOM 3912 C CA . GLU B 2 848 ? 171.261 122.386 116.555 1.00 59.35 805 GLU A CA 1
ATOM 3913 C C . GLU B 2 848 ? 170.954 123.733 115.907 1.00 59.35 805 GLU A C 1
ATOM 3914 O O . GLU B 2 848 ? 170.668 123.798 114.708 1.00 59.35 805 GLU A O 1
ATOM 3920 N N . MET B 2 849 ? 171.026 124.825 116.672 1.00 60.71 806 MET A N 1
ATOM 3921 C CA . MET B 2 849 ? 170.816 126.137 116.064 1.00 60.71 806 MET A CA 1
ATOM 3922 C C . MET B 2 849 ? 172.138 126.764 115.645 1.00 60.71 806 MET A C 1
ATOM 3923 O O . MET B 2 849 ? 172.166 127.655 114.793 1.00 60.71 806 MET A O 1
ATOM 3928 N N . PHE B 2 850 ? 173.245 126.320 116.239 1.00 61.79 807 PHE A N 1
ATOM 3929 C CA . PHE B 2 850 ? 174.553 126.666 115.692 1.00 61.79 807 PHE A CA 1
ATOM 3930 C C . PHE B 2 850 ? 174.770 125.988 114.352 1.00 61.79 807 PHE A C 1
ATOM 3931 O O . PHE B 2 850 ? 175.275 126.602 113.409 1.00 61.79 807 PHE A O 1
ATOM 3939 N N . LEU B 2 851 ? 174.386 124.718 114.248 1.00 62.55 808 LEU A N 1
ATOM 3940 C CA . LEU B 2 851 ? 174.497 123.993 112.990 1.00 62.55 808 LEU A CA 1
ATOM 3941 C C . LEU B 2 851 ? 173.393 124.340 112.002 1.00 62.55 808 LEU A C 1
ATOM 3942 O O . LEU B 2 851 ? 173.378 123.781 110.900 1.00 62.55 808 LEU A O 1
ATOM 3947 N N . LYS B 2 852 ? 172.461 125.221 112.366 1.00 66.10 809 LYS A N 1
ATOM 3948 C CA . LYS B 2 852 ? 171.460 125.672 111.408 1.00 66.10 809 LYS A CA 1
ATOM 3949 C C . LYS B 2 852 ? 171.822 127.045 110.849 1.00 66.10 809 LYS A C 1
ATOM 3950 O O . LYS B 2 852 ? 171.502 127.359 109.701 1.00 66.10 809 LYS A O 1
ATOM 3956 N N . ILE B 2 853 ? 172.526 127.868 111.634 1.00 67.77 810 ILE A N 1
ATOM 3957 C CA . ILE B 2 853 ? 172.962 129.173 111.145 1.00 67.77 810 ILE A CA 1
ATOM 3958 C C . ILE B 2 853 ? 174.257 129.086 110.353 1.00 67.77 810 ILE A C 1
ATOM 3959 O O . ILE B 2 853 ? 174.840 130.120 110.017 1.00 67.77 810 ILE A O 1
ATOM 3964 N N . ILE B 2 854 ? 174.749 127.881 110.071 1.00 70.64 811 ILE A N 1
ATOM 3965 C CA . ILE B 2 854 ? 175.888 127.771 109.170 1.00 70.64 811 ILE A CA 1
ATOM 3966 C C . ILE B 2 854 ? 175.414 127.683 107.728 1.00 70.64 811 ILE A C 1
ATOM 3967 O O . ILE B 2 854 ? 175.878 128.433 106.863 1.00 70.64 811 ILE A O 1
ATOM 3972 N N . ALA B 2 855 ? 174.443 126.813 107.453 1.00 77.20 812 ALA A N 1
ATOM 3973 C CA . ALA B 2 855 ? 174.076 126.465 106.085 1.00 77.20 812 ALA A CA 1
ATOM 3974 C C . ALA B 2 855 ? 172.720 127.013 105.650 1.00 77.20 812 ALA A C 1
ATOM 3975 O O . ALA B 2 855 ? 172.040 126.377 104.837 1.00 77.20 812 ALA A O 1
ATOM 3977 N N . MET B 2 856 ? 172.315 128.179 106.151 1.00 84.62 813 MET A N 1
ATOM 3978 C CA . MET B 2 856 ? 171.006 128.748 105.856 1.00 84.62 813 MET A CA 1
ATOM 3979 C C . MET B 2 856 ? 171.114 130.264 105.675 1.00 84.62 813 MET A C 1
ATOM 3980 O O . MET B 2 856 ? 170.107 130.975 105.611 1.00 84.62 813 MET A O 1
ATOM 3985 N N . ASP B 2 857 ? 172.354 130.757 105.539 1.00 82.35 814 ASP A N 1
ATOM 3986 C CA . ASP B 2 857 ? 172.730 132.136 105.225 1.00 82.35 814 ASP A CA 1
ATOM 3987 C C . ASP B 2 857 ? 172.138 133.166 106.187 1.00 82.35 814 ASP A C 1
ATOM 3988 O O . ASP B 2 857 ? 171.155 133.827 105.839 1.00 82.35 814 ASP A O 1
ATOM 3993 N N . PRO B 2 858 ? 172.672 133.313 107.403 1.00 80.14 815 PRO A N 1
ATOM 3994 C CA . PRO B 2 858 ? 172.331 134.492 108.213 1.00 80.14 815 PRO A CA 1
ATOM 3995 C C . PRO B 2 858 ? 172.849 135.776 107.569 1.00 80.14 815 PRO A C 1
ATOM 3996 O O . PRO B 2 858 ? 173.909 135.739 106.936 1.00 80.14 815 PRO A O 1
ATOM 4000 N N . TYR B 2 859 ? 172.152 136.909 107.697 1.00 83.11 816 TYR A N 1
ATOM 4001 C CA . TYR B 2 859 ? 170.875 137.038 108.403 1.00 83.11 816 TYR A CA 1
ATOM 4002 C C . TYR B 2 859 ? 169.643 136.931 107.515 1.00 83.11 816 TYR A C 1
ATOM 4003 O O . TYR B 2 859 ? 168.781 137.805 107.546 1.00 83.11 816 TYR A O 1
ATOM 4012 N N . TYR B 2 860 ? 169.558 135.865 106.727 1.00 80.94 817 TYR A N 1
ATOM 4013 C CA . TYR B 2 860 ? 168.288 135.412 106.178 1.00 80.94 817 TYR A CA 1
ATOM 4014 C C . TYR B 2 860 ? 167.787 134.220 106.982 1.00 80.94 817 TYR A C 1
ATOM 4015 O O . TYR B 2 860 ? 166.840 133.536 106.591 1.00 80.94 817 TYR A O 1
ATOM 4024 N N . TYR B 2 861 ? 168.431 133.986 108.124 1.00 70.44 818 TYR A N 1
ATOM 4025 C CA . TYR B 2 861 ? 167.986 133.069 109.160 1.00 70.44 818 TYR A CA 1
ATOM 4026 C C . TYR B 2 861 ? 166.902 133.689 110.026 1.00 70.44 818 TYR A C 1
ATOM 4027 O O . TYR B 2 861 ? 165.970 133.003 110.447 1.00 70.44 818 TYR A O 1
ATOM 4036 N N . PHE B 2 862 ? 167.001 134.988 110.287 1.00 69.79 819 PHE A N 1
ATOM 4037 C CA . PHE B 2 862 ? 165.974 135.724 111.020 1.00 69.79 819 PHE A CA 1
ATOM 4038 C C . PHE B 2 862 ? 164.860 136.216 110.102 1.00 69.79 819 PHE A C 1
ATOM 4039 O O . PHE B 2 862 ? 164.490 137.392 110.130 1.00 69.79 819 PHE A O 1
ATOM 4047 N N . GLN B 2 863 ? 164.312 135.312 109.288 1.00 76.17 820 GLN A N 1
ATOM 4048 C CA . GLN B 2 863 ? 163.313 135.611 108.274 1.00 76.17 820 GLN A CA 1
ATOM 4049 C C . GLN B 2 863 ? 162.079 134.733 108.397 1.00 76.17 820 GLN A C 1
ATOM 4050 O O . GLN B 2 863 ? 160.976 135.199 108.087 1.00 76.17 820 GLN A O 1
ATOM 4056 N N . GLU B 2 864 ? 162.224 133.501 108.890 1.00 69.31 821 GLU A N 1
ATOM 4057 C CA . GLU B 2 864 ? 161.118 132.563 109.030 1.00 69.31 821 GLU A CA 1
ATOM 4058 C C . GLU B 2 864 ? 160.240 132.847 110.245 1.00 69.31 821 GLU A C 1
ATOM 4059 O O . GLU B 2 864 ? 159.020 132.664 110.165 1.00 69.31 821 GLU A O 1
ATOM 4065 N N . GLY B 2 865 ? 160.813 133.326 111.344 1.00 59.07 822 GLY A N 1
ATOM 4066 C CA . GLY B 2 865 ? 160.045 133.538 112.555 1.00 59.07 822 GLY A CA 1
ATOM 4067 C C . GLY B 2 865 ? 160.155 132.428 113.580 1.00 59.07 822 GLY A C 1
ATOM 4068 O O . GLY B 2 865 ? 160.379 132.708 114.760 1.00 59.07 822 GLY A O 1
ATOM 4069 N N . TRP B 2 866 ? 159.972 131.172 113.158 1.00 55.11 823 TRP A N 1
ATOM 4070 C CA . TRP B 2 866 ? 160.196 130.046 114.060 1.00 55.11 823 TRP A CA 1
ATOM 4071 C C . TRP B 2 866 ? 161.654 129.929 114.472 1.00 55.11 823 TRP A C 1
ATOM 4072 O O . TRP B 2 866 ? 161.940 129.547 115.610 1.00 55.11 823 TRP A O 1
ATOM 4083 N N . ASN B 2 867 ? 162.584 130.241 113.569 1.00 60.40 824 ASN A N 1
ATOM 4084 C CA . ASN B 2 867 ? 163.998 130.146 113.911 1.00 60.40 824 ASN A CA 1
ATOM 4085 C C . ASN B 2 867 ? 164.423 131.305 114.805 1.00 60.40 824 ASN A C 1
ATOM 4086 O O . ASN B 2 867 ? 165.386 131.187 115.571 1.00 60.40 824 ASN A O 1
ATOM 4091 N N . ILE B 2 868 ? 163.719 132.434 114.715 1.00 57.04 825 ILE A N 1
ATOM 4092 C CA . ILE B 2 868 ? 163.869 133.537 115.658 1.00 57.04 825 ILE A CA 1
ATOM 4093 C C . ILE B 2 868 ? 163.389 133.055 117.017 1.00 57.04 825 ILE A C 1
ATOM 4094 O O . ILE B 2 868 ? 164.062 133.248 118.035 1.00 57.04 825 ILE A O 1
ATOM 4099 N N . PHE B 2 869 ? 162.212 132.423 117.029 1.00 52.99 826 PHE A N 1
ATOM 4100 C CA . PHE B 2 869 ? 161.634 131.839 118.233 1.00 52.99 826 PHE A CA 1
ATOM 4101 C C . PHE B 2 869 ? 162.519 130.745 118.816 1.00 52.99 826 PHE A C 1
ATOM 4102 O O . PHE B 2 869 ? 162.612 130.591 120.037 1.00 52.99 826 PHE A O 1
ATOM 4110 N N . ASP B 2 870 ? 163.171 129.972 117.944 1.00 54.74 827 ASP A N 1
ATOM 4111 C CA . ASP B 2 870 ? 164.111 128.953 118.395 1.00 54.74 827 ASP A CA 1
ATOM 4112 C C . ASP B 2 870 ? 165.340 129.584 119.034 1.00 54.74 827 ASP A C 1
ATOM 4113 O O . ASP B 2 870 ? 165.769 129.151 120.107 1.00 54.74 827 ASP A O 1
ATOM 4118 N N . GLY B 2 871 ? 165.901 130.619 118.409 1.00 56.55 828 GLY A N 1
ATOM 4119 C CA . GLY B 2 871 ? 167.112 131.221 118.942 1.00 56.55 828 GLY A CA 1
ATOM 4120 C C . GLY B 2 871 ? 166.868 132.014 120.209 1.00 56.55 828 GLY A C 1
ATOM 4121 O O . GLY B 2 871 ? 167.786 132.231 121.002 1.00 56.55 828 GLY A O 1
ATOM 4122 N N . PHE B 2 872 ? 165.627 132.448 120.422 1.00 54.90 829 PHE A N 1
ATOM 4123 C CA . PHE B 2 872 ? 165.294 133.190 121.632 1.00 54.90 829 PHE A CA 1
ATOM 4124 C C . PHE B 2 872 ? 165.248 132.268 122.846 1.00 54.90 829 PHE A C 1
ATOM 4125 O O . PHE B 2 872 ? 165.689 132.644 123.938 1.00 54.90 829 PHE A O 1
ATOM 4133 N N . ILE B 2 873 ? 164.713 131.056 122.670 1.00 53.91 830 ILE A N 1
ATOM 4134 C CA . ILE B 2 873 ? 164.655 130.084 123.759 1.00 53.91 830 ILE A CA 1
ATOM 4135 C C . ILE B 2 873 ? 166.052 129.586 124.106 1.00 53.91 830 ILE A C 1
ATOM 4136 O O . ILE B 2 873 ? 166.388 129.422 125.285 1.00 53.91 830 ILE A O 1
ATOM 4141 N N . VAL B 2 874 ? 166.886 129.344 123.089 1.00 56.12 831 VAL A N 1
ATOM 4142 C CA . VAL B 2 874 ? 168.272 128.923 123.295 1.00 56.12 831 VAL A CA 1
ATOM 4143 C C . VAL B 2 874 ? 169.080 129.977 124.042 1.00 56.12 831 VAL A C 1
ATOM 4144 O O . VAL B 2 874 ? 169.881 129.629 124.920 1.00 56.12 831 VAL A O 1
ATOM 4148 N N . SER B 2 875 ? 168.844 131.259 123.754 1.00 57.47 832 SER A N 1
ATOM 4149 C CA . SER B 2 875 ? 169.529 132.346 124.446 1.00 57.47 832 SER A CA 1
ATOM 4150 C C . SER B 2 875 ? 169.198 132.381 125.933 1.00 57.47 832 SER A C 1
ATOM 4151 O O . SER B 2 875 ? 170.108 132.417 126.768 1.00 57.47 832 SER A O 1
ATOM 4154 N N . LEU B 2 876 ? 167.912 132.338 126.290 1.00 57.98 833 LEU A N 1
ATOM 4155 C CA . LEU B 2 876 ? 167.545 132.405 127.702 1.00 57.98 833 LEU A CA 1
ATOM 4156 C C . LEU B 2 876 ? 167.839 131.097 128.421 1.00 57.98 833 LEU A C 1
ATOM 4157 O O . LEU B 2 876 ? 167.891 131.062 129.654 1.00 57.98 833 LEU A O 1
ATOM 4162 N N . SER B 2 877 ? 168.027 130.008 127.676 1.00 59.24 834 SER A N 1
ATOM 4163 C CA . SER B 2 877 ? 168.447 128.765 128.312 1.00 59.24 834 SER A CA 1
ATOM 4164 C C . SER B 2 877 ? 169.916 128.829 128.701 1.00 59.24 834 SER A C 1
ATOM 4165 O O . SER B 2 877 ? 170.345 128.166 129.653 1.00 59.24 834 SER A O 1
ATOM 4168 N N . LEU B 2 878 ? 170.704 129.619 127.967 1.00 60.98 835 LEU A N 1
ATOM 4169 C CA . LEU B 2 878 ? 172.108 129.807 128.320 1.00 60.98 835 LEU A CA 1
ATOM 4170 C C . LEU B 2 878 ? 172.275 130.958 129.302 1.00 60.98 835 LEU A C 1
ATOM 4171 O O . LEU B 2 878 ? 173.260 131.012 130.045 1.00 60.98 835 LEU A O 1
ATOM 4176 N N . MET B 2 879 ? 171.328 131.898 129.314 1.00 63.71 836 MET A N 1
ATOM 4177 C CA . MET B 2 879 ? 171.307 132.888 130.382 1.00 63.71 836 MET A CA 1
ATOM 4178 C C . MET B 2 879 ? 170.937 132.239 131.705 1.00 63.71 836 MET A C 1
ATOM 4179 O O . MET B 2 879 ? 171.450 132.627 132.757 1.00 63.71 836 MET A O 1
ATOM 4184 N N . GLU B 2 880 ? 170.051 131.240 131.669 1.00 67.12 837 GLU A N 1
ATOM 4185 C CA . GLU B 2 880 ? 169.674 130.543 132.893 1.00 67.12 837 GLU A CA 1
ATOM 4186 C C . GLU B 2 880 ? 170.812 129.658 133.383 1.00 67.12 837 GLU A C 1
ATOM 4187 O O . GLU B 2 880 ? 171.035 129.530 134.591 1.00 67.12 837 GLU A O 1
ATOM 4193 N N . LEU B 2 881 ? 171.551 129.048 132.458 1.00 68.49 838 LEU A N 1
ATOM 4194 C CA . LEU B 2 881 ? 172.693 128.234 132.854 1.00 68.49 838 LEU A CA 1
ATOM 4195 C C . LEU B 2 881 ? 173.892 129.110 133.186 1.00 68.49 838 LEU A C 1
ATOM 4196 O O . LEU B 2 881 ? 174.763 128.710 133.965 1.00 68.49 838 LEU A O 1
ATOM 4201 N N . GLY B 2 882 ? 173.939 130.317 132.622 1.00 72.86 839 GLY A N 1
ATOM 4202 C CA . GLY B 2 882 ? 175.102 131.173 132.773 1.00 72.86 839 GLY A CA 1
ATOM 4203 C C . GLY B 2 882 ? 175.240 131.825 134.131 1.00 72.86 839 GLY A C 1
ATOM 4204 O O . GLY B 2 882 ? 176.339 132.264 134.482 1.00 72.86 839 GLY A O 1
ATOM 4205 N N . LEU B 2 883 ? 174.157 131.911 134.903 1.00 75.63 840 LEU A N 1
ATOM 4206 C CA . LEU B 2 883 ? 174.224 132.557 136.209 1.00 75.63 840 LEU A CA 1
ATOM 4207 C C . LEU B 2 883 ? 173.856 131.645 137.373 1.00 75.63 840 LEU A C 1
ATOM 4208 O O . LEU B 2 883 ? 174.619 131.589 138.347 1.00 75.63 840 LEU A O 1
ATOM 4213 N N . ALA B 2 884 ? 172.729 130.949 137.274 1.00 81.12 841 ALA A N 1
ATOM 4214 C CA . ALA B 2 884 ? 172.291 130.048 138.331 1.00 81.12 841 ALA A CA 1
ATOM 4215 C C . ALA B 2 884 ? 172.316 130.745 139.686 1.00 81.12 841 ALA A C 1
ATOM 4216 O O . ALA B 2 884 ? 172.513 130.108 140.721 1.00 81.12 841 ALA A O 1
ATOM 4218 N N . ASN B 2 885 ? 172.115 132.058 139.671 1.00 85.30 842 ASN A N 1
ATOM 4219 C CA . ASN B 2 885 ? 172.113 132.849 140.898 1.00 85.30 842 ASN A CA 1
ATOM 4220 C C . ASN B 2 885 ? 170.797 133.591 141.118 1.00 85.30 842 ASN A C 1
ATOM 4221 O O . ASN B 2 885 ? 170.544 134.114 142.204 1.00 85.30 842 ASN A O 1
ATOM 4226 N N . VAL B 2 886 ? 169.970 133.633 140.079 1.00 85.93 843 VAL A N 1
ATOM 4227 C CA . VAL B 2 886 ? 168.681 134.310 140.143 1.00 85.93 843 VAL A CA 1
ATOM 4228 C C . VAL B 2 886 ? 167.862 133.842 141.340 1.00 85.93 843 VAL A C 1
ATOM 4229 O O . VAL B 2 886 ? 167.643 132.645 141.526 1.00 85.93 843 VAL A O 1
ATOM 4233 N N . GLU B 2 887 ? 167.411 134.796 142.148 1.00 87.27 844 GLU A N 1
ATOM 4234 C CA . GLU B 2 887 ? 166.612 134.487 143.328 1.00 87.27 844 GLU A CA 1
ATOM 4235 C C . GLU B 2 887 ? 165.825 135.708 143.792 1.00 87.27 844 GLU A C 1
ATOM 4236 O O . GLU B 2 887 ? 166.396 136.671 144.303 1.00 87.27 844 GLU A O 1
ATOM 4242 N N . GLY B 2 888 ? 164.510 135.661 143.608 1.00 83.52 845 GLY A N 1
ATOM 4243 C CA . GLY B 2 888 ? 163.868 134.518 142.986 1.00 83.52 845 GLY A CA 1
ATOM 4244 C C . GLY B 2 888 ? 163.491 134.781 141.542 1.00 83.52 845 GLY A C 1
ATOM 4245 O O . GLY B 2 888 ? 162.345 135.115 141.240 1.00 83.52 845 GLY A O 1
ATOM 4246 N N . LEU B 2 889 ? 164.459 134.628 140.645 1.00 76.45 846 LEU A N 1
ATOM 4247 C CA . LEU B 2 889 ? 164.225 134.850 139.223 1.00 76.45 846 LEU A CA 1
ATOM 4248 C C . LEU B 2 889 ? 164.528 133.597 138.411 1.00 76.45 846 LEU A C 1
ATOM 4249 O O . LEU B 2 889 ? 164.837 133.675 137.222 1.00 76.45 846 LEU A O 1
ATOM 4254 N N . SER B 2 890 ? 164.437 132.441 139.060 1.00 64.69 847 SER A N 1
ATOM 4255 C CA . SER B 2 890 ? 164.701 131.171 138.396 1.00 64.69 847 SER A CA 1
ATOM 4256 C C . SER B 2 890 ? 163.468 130.676 137.649 1.00 64.69 847 SER A C 1
ATOM 4257 O O . SER B 2 890 ? 163.438 129.547 137.162 1.00 64.69 847 SER A O 1
ATOM 4260 N N . VAL B 2 891 ? 162.451 131.528 137.564 1.00 58.93 848 VAL A N 1
ATOM 4261 C CA . VAL B 2 891 ? 161.219 131.173 136.877 1.00 58.93 848 VAL A CA 1
ATOM 4262 C C . VAL B 2 891 ? 161.571 130.887 135.418 1.00 58.93 848 VAL A C 1
ATOM 4263 O O . VAL B 2 891 ? 160.801 130.256 134.686 1.00 58.93 848 VAL A O 1
ATOM 4267 N N . LEU B 2 892 ? 162.765 131.309 134.994 1.00 59.41 849 LEU A N 1
ATOM 4268 C CA . LEU B 2 892 ? 163.213 131.119 133.620 1.00 59.41 849 LEU A CA 1
ATOM 4269 C C . LEU B 2 892 ? 163.648 129.695 133.303 1.00 59.41 849 LEU A C 1
ATOM 4270 O O . LEU B 2 892 ? 163.887 129.393 132.131 1.00 59.41 849 LEU A O 1
ATOM 4275 N N . ARG B 2 893 ? 163.749 128.808 134.295 1.00 56.08 850 ARG A N 1
ATOM 4276 C CA . ARG B 2 893 ? 163.946 127.400 133.968 1.00 56.08 850 ARG A CA 1
ATOM 4277 C C . ARG B 2 893 ? 162.627 126.738 133.598 1.00 56.08 850 ARG A C 1
ATOM 4278 O O . ARG B 2 893 ? 162.606 125.575 133.184 1.00 56.08 850 ARG A O 1
ATOM 4286 N N . SER B 2 894 ? 161.520 127.462 133.750 1.00 52.03 851 SER A N 1
ATOM 4287 C CA . SER B 2 894 ? 160.256 127.031 133.171 1.00 52.03 851 SER A CA 1
ATOM 4288 C C . SER B 2 894 ? 160.055 127.621 131.783 1.00 52.03 851 SER A C 1
ATOM 4289 O O . SER B 2 894 ? 159.018 127.397 131.152 1.00 52.03 851 SER A O 1
ATOM 4292 N N . PHE B 2 895 ? 161.022 128.389 131.295 1.00 52.04 852 PHE A N 1
ATOM 4293 C CA . PHE B 2 895 ? 160.851 129.082 130.025 1.00 52.04 852 PHE A CA 1
ATOM 4294 C C . PHE B 2 895 ? 161.437 128.238 128.898 1.00 52.04 852 PHE A C 1
ATOM 4295 O O . PHE B 2 895 ? 161.282 128.554 127.716 1.00 52.04 852 PHE A O 1
ATOM 4303 N N . ARG B 2 896 ? 162.098 127.142 129.262 1.00 47.14 853 ARG A N 1
ATOM 4304 C CA . ARG B 2 896 ? 162.462 126.126 128.288 1.00 47.14 853 ARG A CA 1
ATOM 4305 C C . ARG B 2 896 ? 161.327 125.150 128.021 1.00 47.14 853 ARG A C 1
ATOM 4306 O O . ARG B 2 896 ? 161.468 124.279 127.161 1.00 47.14 853 ARG A O 1
ATOM 4314 N N . LEU B 2 897 ? 160.207 125.281 128.740 1.00 40.34 854 LEU A N 1
ATOM 4315 C CA . LEU B 2 897 ? 158.991 124.531 128.446 1.00 40.34 854 LEU A CA 1
ATOM 4316 C C . LEU B 2 897 ? 158.241 125.090 127.255 1.00 40.34 854 LEU A C 1
ATOM 4317 O O . LEU B 2 897 ? 157.150 124.604 126.944 1.00 40.34 854 LEU A O 1
ATOM 4322 N N . LEU B 2 898 ? 158.770 126.123 126.604 1.00 40.98 855 LEU A N 1
ATOM 4323 C CA . LEU B 2 898 ? 157.992 126.836 125.611 1.00 40.98 855 LEU A CA 1
ATOM 4324 C C . LEU B 2 898 ? 158.324 126.325 124.216 1.00 40.98 855 LEU A C 1
ATOM 4325 O O . LEU B 2 898 ? 157.733 126.781 123.235 1.00 40.98 855 LEU A O 1
ATOM 4330 N N . ARG B 2 899 ? 159.221 125.338 124.118 1.00 44.34 856 ARG A N 1
ATOM 4331 C CA . ARG B 2 899 ? 159.567 124.743 122.827 1.00 44.34 856 ARG A CA 1
ATOM 4332 C C . ARG B 2 899 ? 158.487 123.803 122.312 1.00 44.34 856 ARG A C 1
ATOM 4333 O O . ARG B 2 899 ? 158.595 123.293 121.192 1.00 44.34 856 ARG A O 1
ATOM 4341 N N . VAL B 2 900 ? 157.452 123.549 123.111 1.00 39.18 857 VAL A N 1
ATOM 4342 C CA . VAL B 2 900 ? 156.415 122.571 122.811 1.00 39.18 857 VAL A CA 1
ATOM 4343 C C . VAL B 2 900 ? 155.541 123.118 121.687 1.00 39.18 857 VAL A C 1
ATOM 4344 O O . VAL B 2 900 ? 154.927 122.361 120.929 1.00 39.18 857 VAL A O 1
ATOM 4348 N N . PHE B 2 901 ? 155.537 124.440 121.512 1.00 38.09 858 PHE A N 1
ATOM 4349 C CA . PHE B 2 901 ? 154.766 125.033 120.430 1.00 38.09 858 PHE A CA 1
ATOM 4350 C C . PHE B 2 901 ? 155.401 124.835 119.060 1.00 38.09 858 PHE A C 1
ATOM 4351 O O . PHE B 2 901 ? 154.795 125.236 118.064 1.00 38.09 858 PHE A O 1
ATOM 4359 N N . LYS B 2 902 ? 156.580 124.208 118.978 1.00 42.46 859 LYS A N 1
ATOM 4360 C CA . LYS B 2 902 ? 157.111 123.773 117.689 1.00 42.46 859 LYS A CA 1
ATOM 4361 C C . LYS B 2 902 ? 156.304 122.621 117.108 1.00 42.46 859 LYS A C 1
ATOM 4362 O O . LYS B 2 902 ? 156.379 122.348 115.906 1.00 42.46 859 LYS A O 1
ATOM 4368 N N . LEU B 2 903 ? 155.529 121.927 117.943 1.00 38.96 860 LEU A N 1
ATOM 4369 C CA . LEU B 2 903 ? 154.651 120.863 117.474 1.00 38.96 860 LEU A CA 1
ATOM 4370 C C . LEU B 2 903 ? 153.479 121.374 116.649 1.00 38.96 860 LEU A C 1
ATOM 4371 O O . LEU B 2 903 ? 152.800 120.566 116.012 1.00 38.96 860 LEU A O 1
ATOM 4376 N N . ALA B 2 904 ? 153.242 122.686 116.617 1.00 37.74 861 ALA A N 1
ATOM 4377 C CA . ALA B 2 904 ? 152.067 123.218 115.937 1.00 37.74 861 ALA A CA 1
ATOM 4378 C C . ALA B 2 904 ? 152.231 123.214 114.420 1.00 37.74 861 ALA A C 1
ATOM 4379 O O . ALA B 2 904 ? 151.265 123.454 113.690 1.00 37.74 861 ALA A O 1
ATOM 4381 N N . LYS B 2 905 ? 153.443 122.954 113.924 1.00 40.63 862 LYS A N 1
ATOM 4382 C CA . LYS B 2 905 ? 153.629 122.762 112.489 1.00 40.63 862 LYS A CA 1
ATOM 4383 C C . LYS B 2 905 ? 152.927 121.498 112.002 1.00 40.63 862 LYS A C 1
ATOM 4384 O O . LYS B 2 905 ? 152.221 121.517 110.990 1.00 40.63 862 LYS A O 1
ATOM 4390 N N . SER B 2 906 ? 153.111 120.389 112.710 1.00 38.66 863 SER A N 1
ATOM 4391 C CA . SER B 2 906 ? 152.535 119.120 112.295 1.00 38.66 863 SER A CA 1
ATOM 4392 C C . SER B 2 906 ? 151.180 118.852 112.946 1.00 38.66 863 SER A C 1
ATOM 4393 O O . SER B 2 906 ? 150.253 118.407 112.270 1.00 38.66 863 SER A O 1
ATOM 4396 N N . TRP B 2 907 ? 151.057 119.101 114.244 1.00 34.97 864 TRP A N 1
ATOM 4397 C CA . TRP B 2 907 ? 149.797 118.957 114.972 1.00 34.97 864 TRP A CA 1
ATOM 4398 C C . TRP B 2 907 ? 148.926 120.163 114.651 1.00 34.97 864 TRP A C 1
ATOM 4399 O O . TRP B 2 907 ? 149.271 121.275 115.068 1.00 34.97 864 TRP A O 1
ATOM 4410 N N . PRO B 2 908 ? 147.827 120.014 113.916 1.00 32.92 865 PRO A N 1
ATOM 4411 C CA . PRO B 2 908 ? 147.169 121.192 113.346 1.00 32.92 865 PRO A CA 1
ATOM 4412 C C . PRO B 2 908 ? 146.139 121.821 114.263 1.00 32.92 865 PRO A C 1
ATOM 4413 O O . PRO B 2 908 ? 145.544 122.842 113.915 1.00 32.92 865 PRO A O 1
ATOM 4417 N N . THR B 2 909 ? 145.895 121.216 115.418 1.00 30.88 866 THR A N 1
ATOM 4418 C CA . THR B 2 909 ? 144.980 121.794 116.390 1.00 30.88 866 THR A CA 1
ATOM 4419 C C . THR B 2 909 ? 145.710 122.677 117.390 1.00 30.88 866 THR A C 1
ATOM 4420 O O . THR B 2 909 ? 145.133 123.635 117.905 1.00 30.88 866 THR A O 1
ATOM 4424 N N . LEU B 2 910 ? 146.992 122.402 117.641 1.00 30.45 867 LEU A N 1
ATOM 4425 C CA . LEU B 2 910 ? 147.809 123.319 118.426 1.00 30.45 867 LEU A CA 1
ATOM 4426 C C . LEU B 2 910 ? 148.107 124.586 117.634 1.00 30.45 867 LEU A C 1
ATOM 4427 O O . LEU B 2 910 ? 148.363 125.646 118.213 1.00 30.45 867 LEU A O 1
ATOM 4432 N N . ASN B 2 911 ? 148.055 124.501 116.306 1.00 29.67 868 ASN A N 1
ATOM 4433 C CA . ASN B 2 911 ? 148.225 125.692 115.481 1.00 29.67 868 ASN A CA 1
ATOM 4434 C C . ASN B 2 911 ? 146.987 126.581 115.541 1.00 29.67 868 ASN A C 1
ATOM 4435 O O . ASN B 2 911 ? 147.096 127.807 115.457 1.00 29.67 868 ASN A O 1
ATOM 4440 N N . MET B 2 912 ? 145.801 125.981 115.679 1.00 27.51 869 MET A N 1
ATOM 4441 C CA . MET B 2 912 ? 144.581 126.765 115.850 1.00 27.51 869 MET A CA 1
ATOM 4442 C C . MET B 2 912 ? 144.574 127.492 117.188 1.00 27.51 869 MET A C 1
ATOM 4443 O O . MET B 2 912 ? 143.903 128.515 117.345 1.00 27.51 869 MET A O 1
ATOM 4448 N N . LEU B 2 913 ? 145.289 126.955 118.172 1.00 25.81 870 LEU A N 1
ATOM 4449 C CA . LEU B 2 913 ? 145.427 127.630 119.452 1.00 25.81 870 LEU A CA 1
ATOM 4450 C C . LEU B 2 913 ? 146.317 128.858 119.329 1.00 25.81 870 LEU A C 1
ATOM 4451 O O . LEU B 2 913 ? 146.065 129.878 119.972 1.00 25.81 870 LEU A O 1
ATOM 4456 N N . ILE B 2 914 ? 147.375 128.774 118.528 1.00 25.37 871 ILE A N 1
ATOM 4457 C CA . ILE B 2 914 ? 148.281 129.908 118.368 1.00 25.37 871 ILE A CA 1
ATOM 4458 C C . ILE B 2 914 ? 147.640 130.988 117.502 1.00 25.37 871 ILE A C 1
ATOM 4459 O O . ILE B 2 914 ? 147.846 132.186 117.728 1.00 25.37 871 ILE A O 1
ATOM 4464 N N . LYS B 2 915 ? 146.817 130.588 116.529 1.00 24.85 872 LYS A N 1
ATOM 4465 C CA . LYS B 2 915 ? 146.154 131.564 115.670 1.00 24.85 872 LYS A CA 1
ATOM 4466 C C . LYS B 2 915 ? 145.121 132.385 116.428 1.00 24.85 872 LYS A C 1
ATOM 4467 O O . LYS B 2 915 ? 144.869 133.534 116.069 1.00 24.85 872 LYS A O 1
ATOM 4473 N N . ILE B 2 916 ? 144.513 131.821 117.474 1.00 24.29 873 ILE A N 1
ATOM 4474 C CA . ILE B 2 916 ? 143.549 132.579 118.273 1.00 24.29 873 ILE A CA 1
ATOM 4475 C C . ILE B 2 916 ? 144.261 133.576 119.180 1.00 24.29 873 ILE A C 1
ATOM 4476 O O . ILE B 2 916 ? 143.874 134.746 119.258 1.00 24.29 873 ILE A O 1
ATOM 4481 N N . ILE B 2 917 ? 145.311 133.129 119.872 1.00 24.31 874 ILE A N 1
ATOM 4482 C CA . ILE B 2 917 ? 146.100 133.997 120.746 1.00 24.31 874 ILE A CA 1
ATOM 4483 C C . ILE B 2 917 ? 146.792 135.096 119.946 1.00 24.31 874 ILE A C 1
ATOM 4484 O O . ILE B 2 917 ? 146.907 136.239 120.402 1.00 24.31 874 ILE A O 1
ATOM 4489 N N . GLY B 2 918 ? 147.235 134.780 118.732 1.00 23.27 875 GLY A N 1
ATOM 4490 C CA . GLY B 2 918 ? 147.848 135.796 117.898 1.00 23.27 875 GLY A CA 1
ATOM 4491 C C . GLY B 2 918 ? 146.833 136.724 117.266 1.00 23.27 875 GLY A C 1
ATOM 4492 O O . GLY B 2 918 ? 147.181 137.808 116.798 1.00 23.27 875 GLY A O 1
ATOM 4493 N N . ASN B 2 919 ? 145.567 136.308 117.230 1.00 24.12 876 ASN A N 1
ATOM 4494 C CA . ASN B 2 919 ? 144.518 137.152 116.665 1.00 24.12 876 ASN A CA 1
ATOM 4495 C C . ASN B 2 919 ? 144.148 138.265 117.632 1.00 24.12 876 ASN A C 1
ATOM 4496 O O . ASN B 2 919 ? 143.739 139.349 117.212 1.00 24.12 876 ASN A O 1
ATOM 4501 N N . SER B 2 920 ? 144.271 138.004 118.933 1.00 23.00 877 SER A N 1
ATOM 4502 C CA . SER B 2 920 ? 143.985 139.029 119.926 1.00 23.00 877 SER A CA 1
ATOM 4503 C C . SER B 2 920 ? 145.024 140.137 119.888 1.00 23.00 877 SER A C 1
ATOM 4504 O O . SER B 2 920 ? 144.709 141.295 120.148 1.00 23.00 877 SER A O 1
ATOM 4507 N N . VAL B 2 921 ? 146.266 139.808 119.556 1.00 22.23 878 VAL A N 1
ATOM 4508 C CA . VAL B 2 921 ? 147.299 140.834 119.471 1.00 22.23 878 VAL A CA 1
ATOM 4509 C C . VAL B 2 921 ? 147.303 141.448 118.073 1.00 22.23 878 VAL A C 1
ATOM 4510 O O . VAL B 2 921 ? 147.709 142.598 117.873 1.00 22.23 878 VAL A O 1
ATOM 4514 N N . GLY B 2 922 ? 146.760 140.726 117.103 1.00 23.38 879 GLY A N 1
ATOM 4515 C CA . GLY B 2 922 ? 146.797 141.167 115.727 1.00 23.38 879 GLY A CA 1
ATOM 4516 C C . GLY B 2 922 ? 145.547 141.879 115.261 1.00 23.38 879 GLY A C 1
ATOM 4517 O O . GLY B 2 922 ? 145.355 143.058 115.567 1.00 23.38 879 GLY A O 1
ATOM 4518 N N . ALA B 2 923 ? 144.699 141.171 114.510 1.00 23.98 880 ALA A N 1
ATOM 4519 C CA . ALA B 2 923 ? 143.588 141.813 113.813 1.00 23.98 880 ALA A CA 1
ATOM 4520 C C . ALA B 2 923 ? 142.525 142.314 114.779 1.00 23.98 880 ALA A C 1
ATOM 4521 O O . ALA B 2 923 ? 141.796 143.262 114.472 1.00 23.98 880 ALA A O 1
ATOM 4523 N N . LEU B 2 924 ? 142.417 141.694 115.951 1.00 24.85 881 LEU A N 1
ATOM 4524 C CA . LEU B 2 924 ? 141.575 142.214 117.016 1.00 24.85 881 LEU A CA 1
ATOM 4525 C C . LEU B 2 924 ? 142.392 142.914 118.087 1.00 24.85 881 LEU A C 1
ATOM 4526 O O . LEU B 2 924 ? 142.045 142.838 119.265 1.00 24.85 881 LEU A O 1
ATOM 4531 N N . GLY B 2 925 ? 143.473 143.588 117.700 1.00 24.97 882 GLY A N 1
ATOM 4532 C CA . GLY B 2 925 ? 144.382 144.141 118.688 1.00 24.97 882 GLY A CA 1
ATOM 4533 C C . GLY B 2 925 ? 143.869 145.414 119.322 1.00 24.97 882 GLY A C 1
ATOM 4534 O O . GLY B 2 925 ? 144.186 145.715 120.472 1.00 24.97 882 GLY A O 1
ATOM 4535 N N . ASN B 2 926 ? 143.063 146.178 118.588 1.00 27.82 883 ASN A N 1
ATOM 4536 C CA . ASN B 2 926 ? 142.543 147.423 119.134 1.00 27.82 883 ASN A CA 1
ATOM 4537 C C . ASN B 2 926 ? 141.331 147.169 120.018 1.00 27.82 883 ASN A C 1
ATOM 4538 O O . ASN B 2 926 ? 140.886 148.060 120.743 1.00 27.82 883 ASN A O 1
ATOM 4543 N N . LEU B 2 927 ? 140.770 145.961 119.963 1.00 24.96 884 LEU A N 1
ATOM 4544 C CA . LEU B 2 927 ? 139.640 145.647 120.834 1.00 24.96 884 LEU A CA 1
ATOM 4545 C C . LEU B 2 927 ? 140.129 145.141 122.182 1.00 24.96 884 LEU A C 1
ATOM 4546 O O . LEU B 2 927 ? 139.523 145.429 123.216 1.00 24.96 884 LEU A O 1
ATOM 4551 N N . THR B 2 928 ? 141.227 144.387 122.200 1.00 24.02 885 THR A N 1
ATOM 4552 C CA . THR B 2 928 ? 141.820 144.038 123.482 1.00 24.02 885 THR A CA 1
ATOM 4553 C C . THR B 2 928 ? 142.580 145.203 124.097 1.00 24.02 885 THR A C 1
ATOM 4554 O O . THR B 2 928 ? 142.962 145.124 125.266 1.00 24.02 885 THR A O 1
ATOM 4558 N N . LEU B 2 929 ? 142.812 146.276 123.337 1.00 23.83 886 LEU A N 1
ATOM 4559 C CA . LEU B 2 929 ? 143.433 147.462 123.904 1.00 23.83 886 LEU A CA 1
ATOM 4560 C C . LEU B 2 929 ? 142.398 148.301 124.637 1.00 23.83 886 LEU A C 1
ATOM 4561 O O . LEU B 2 929 ? 142.703 148.911 125.664 1.00 23.83 886 LEU A O 1
ATOM 4566 N N . VAL B 2 930 ? 141.166 148.332 124.123 1.00 23.18 887 VAL A N 1
ATOM 4567 C CA . VAL B 2 930 ? 140.055 148.986 124.813 1.00 23.18 887 VAL A CA 1
ATOM 4568 C C . VAL B 2 930 ? 139.729 148.253 126.111 1.00 23.18 887 VAL A C 1
ATOM 4569 O O . VAL B 2 930 ? 139.452 148.875 127.142 1.00 23.18 887 VAL A O 1
ATOM 4573 N N . LEU B 2 931 ? 139.804 146.921 126.090 1.00 22.12 888 LEU A N 1
ATOM 4574 C CA . LEU B 2 931 ? 139.621 146.126 127.299 1.00 22.12 888 LEU A CA 1
ATOM 4575 C C . LEU B 2 931 ? 140.760 146.344 128.283 1.00 22.12 888 LEU A C 1
ATOM 4576 O O . LEU B 2 931 ? 140.581 146.179 129.489 1.00 22.12 888 LEU A O 1
ATOM 4581 N N . ALA B 2 932 ? 141.941 146.709 127.792 1.00 22.48 889 ALA A N 1
ATOM 4582 C CA . ALA B 2 932 ? 143.037 147.031 128.695 1.00 22.48 889 ALA A CA 1
ATOM 4583 C C . ALA B 2 932 ? 142.797 148.358 129.401 1.00 22.48 889 ALA A C 1
ATOM 4584 O O . ALA B 2 932 ? 143.100 148.501 130.588 1.00 22.48 889 ALA A O 1
ATOM 4586 N N . ILE B 2 933 ? 142.220 149.329 128.689 1.00 24.37 890 ILE A N 1
ATOM 4587 C CA . ILE B 2 933 ? 142.048 150.672 129.234 1.00 24.37 890 ILE A CA 1
ATOM 4588 C C . ILE B 2 933 ? 140.893 150.715 130.224 1.00 24.37 890 ILE A C 1
ATOM 4589 O O . ILE B 2 933 ? 141.003 151.324 131.294 1.00 24.37 890 ILE A O 1
ATOM 4594 N N . ILE B 2 934 ? 139.774 150.068 129.889 1.00 21.30 891 ILE A N 1
ATOM 4595 C CA . ILE B 2 934 ? 138.581 150.103 130.735 1.00 21.30 891 ILE A CA 1
ATOM 4596 C C . ILE B 2 934 ? 138.824 149.373 132.052 1.00 21.30 891 ILE A C 1
ATOM 4597 O O . ILE B 2 934 ? 138.370 149.812 133.113 1.00 21.30 891 ILE A O 1
ATOM 4602 N N . VAL B 2 935 ? 139.594 148.285 132.018 1.00 21.59 892 VAL A N 1
ATOM 4603 C CA . VAL B 2 935 ? 140.011 147.627 133.254 1.00 21.59 892 VAL A CA 1
ATOM 4604 C C . VAL B 2 935 ? 140.980 148.513 134.027 1.00 21.59 892 VAL A C 1
ATOM 4605 O O . VAL B 2 935 ? 140.932 148.584 135.261 1.00 21.59 892 VAL A O 1
ATOM 4609 N N . PHE B 2 936 ? 141.844 149.239 133.312 1.00 27.44 893 PHE A N 1
ATOM 4610 C CA . PHE B 2 936 ? 142.765 150.170 133.961 1.00 27.44 893 PHE A CA 1
ATOM 4611 C C . PHE B 2 936 ? 142.035 151.350 134.589 1.00 27.44 893 PHE A C 1
ATOM 4612 O O . PHE B 2 936 ? 142.394 151.785 135.684 1.00 27.44 893 PHE A O 1
ATOM 4620 N N . ILE B 2 937 ? 141.024 151.891 133.912 1.00 24.54 894 ILE A N 1
ATOM 4621 C CA . ILE B 2 937 ? 140.311 153.048 134.446 1.00 24.54 894 ILE A CA 1
ATOM 4622 C C . ILE B 2 937 ? 139.453 152.652 135.637 1.00 24.54 894 ILE A C 1
ATOM 4623 O O . ILE B 2 937 ? 139.417 153.360 136.647 1.00 24.54 894 ILE A O 1
ATOM 4628 N N . PHE B 2 938 ? 138.787 151.494 135.558 1.00 22.47 895 PHE A N 1
ATOM 4629 C CA . PHE B 2 938 ? 138.012 150.966 136.682 1.00 22.47 895 PHE A CA 1
ATOM 4630 C C . PHE B 2 938 ? 138.882 150.670 137.891 1.00 22.47 895 PHE A C 1
ATOM 4631 O O . PHE B 2 938 ? 138.407 150.712 139.028 1.00 22.47 895 PHE A O 1
ATOM 4639 N N . ALA B 2 939 ? 140.157 150.382 137.673 1.00 22.29 896 ALA A N 1
ATOM 4640 C CA . ALA B 2 939 ? 141.042 150.115 138.792 1.00 22.29 896 ALA A CA 1
ATOM 4641 C C . ALA B 2 939 ? 141.594 151.398 139.385 1.00 22.29 896 ALA A C 1
ATOM 4642 O O . ALA B 2 939 ? 141.964 151.427 140.557 1.00 22.29 896 ALA A O 1
ATOM 4644 N N . VAL B 2 940 ? 141.673 152.467 138.591 1.00 25.05 897 VAL A N 1
ATOM 4645 C CA . VAL B 2 940 ? 142.144 153.748 139.112 1.00 25.05 897 VAL A CA 1
ATOM 4646 C C . VAL B 2 940 ? 141.012 154.490 139.814 1.00 25.05 897 VAL A C 1
ATOM 4647 O O . VAL B 2 940 ? 141.224 155.107 140.861 1.00 25.05 897 VAL A O 1
ATOM 4651 N N . VAL B 2 941 ? 139.790 154.398 139.280 1.00 24.11 898 VAL A N 1
ATOM 4652 C CA . VAL B 2 941 ? 138.618 155.041 139.875 1.00 24.11 898 VAL A CA 1
ATOM 4653 C C . VAL B 2 941 ? 138.331 154.529 141.280 1.00 24.11 898 VAL A C 1
ATOM 4654 O O . VAL B 2 941 ? 138.239 155.324 142.221 1.00 24.11 898 VAL A O 1
ATOM 4658 N N . GLY B 2 942 ? 138.217 153.216 141.460 1.00 23.15 899 GLY A N 1
ATOM 4659 C CA . GLY B 2 942 ? 137.853 152.661 142.749 1.00 23.15 899 GLY A CA 1
ATOM 4660 C C . GLY B 2 942 ? 138.944 152.790 143.783 1.00 23.15 899 GLY A C 1
ATOM 4661 O O . GLY B 2 942 ? 138.694 152.759 144.984 1.00 23.15 899 GLY A O 1
ATOM 4662 N N . MET B 2 943 ? 140.167 152.951 143.309 1.00 26.50 900 MET A N 1
ATOM 4663 C CA . MET B 2 943 ? 141.302 153.181 144.185 1.00 26.50 900 MET A CA 1
ATOM 4664 C C . MET B 2 943 ? 141.402 154.643 144.614 1.00 26.50 900 MET A C 1
ATOM 4665 O O . MET B 2 943 ? 141.969 154.936 145.672 1.00 26.50 900 MET A O 1
ATOM 4670 N N . GLN B 2 944 ? 140.795 155.560 143.855 1.00 30.64 901 GLN A N 1
ATOM 4671 C CA . GLN B 2 944 ? 140.739 156.961 144.263 1.00 30.64 901 GLN A CA 1
ATOM 4672 C C . GLN B 2 944 ? 139.507 157.256 145.109 1.00 30.64 901 GLN A C 1
ATOM 4673 O O . GLN B 2 944 ? 139.588 158.010 146.083 1.00 30.64 901 GLN A O 1
ATOM 4679 N N . LEU B 2 945 ? 138.352 156.702 144.733 1.00 28.43 902 LEU A N 1
ATOM 4680 C CA . LEU B 2 945 ? 137.167 156.832 145.571 1.00 28.43 902 LEU A CA 1
ATOM 4681 C C . LEU B 2 945 ? 137.335 156.086 146.878 1.00 28.43 902 LEU A C 1
ATOM 4682 O O . LEU B 2 945 ? 137.339 156.686 147.957 1.00 28.43 902 LEU A O 1
ATOM 4687 N N . PHE B 2 946 ? 137.489 154.773 146.800 1.00 26.54 903 PHE A N 1
ATOM 4688 C CA . PHE B 2 946 ? 137.340 153.935 147.967 1.00 26.54 903 PHE A CA 1
ATOM 4689 C C . PHE B 2 946 ? 138.653 153.631 148.653 1.00 26.54 903 PHE A C 1
ATOM 4690 O O . PHE B 2 946 ? 138.635 153.007 149.709 1.00 26.54 903 PHE A O 1
ATOM 4698 N N . GLY B 2 947 ? 139.779 154.053 148.092 1.00 27.46 904 GLY A N 1
ATOM 4699 C CA . GLY B 2 947 ? 141.062 153.616 148.606 1.00 27.46 904 GLY A CA 1
ATOM 4700 C C . GLY B 2 947 ? 141.391 154.173 149.974 1.00 27.46 904 GLY A C 1
ATOM 4701 O O . GLY B 2 947 ? 142.044 153.513 150.779 1.00 27.46 904 GLY A O 1
ATOM 4702 N N . LYS B 2 948 ? 140.931 155.386 150.265 1.00 31.74 905 LYS A N 1
ATOM 4703 C CA . LYS B 2 948 ? 141.231 155.972 151.563 1.00 31.74 905 LYS A CA 1
ATOM 4704 C C . LYS B 2 948 ? 140.254 155.474 152.618 1.00 31.74 905 LYS A C 1
ATOM 4705 O O . LYS B 2 948 ? 140.587 155.418 153.805 1.00 31.74 905 LYS A O 1
ATOM 4711 N N . SER B 2 949 ? 139.057 155.063 152.193 1.00 30.37 906 SER A N 1
ATOM 4712 C CA . SER B 2 949 ? 138.036 154.638 153.142 1.00 30.37 906 SER A CA 1
ATOM 4713 C C . SER B 2 949 ? 138.307 153.240 153.669 1.00 30.37 906 SER A C 1
ATOM 4714 O O . SER B 2 949 ? 137.792 152.872 154.727 1.00 30.37 906 SER A O 1
ATOM 4717 N N . TYR B 2 950 ? 139.085 152.432 152.942 1.00 27.34 907 TYR A N 1
ATOM 4718 C CA . TYR B 2 950 ? 139.389 151.098 153.450 1.00 27.34 907 TYR A CA 1
ATOM 4719 C C . TYR B 2 950 ? 140.319 151.173 154.646 1.00 27.34 907 TYR A C 1
ATOM 4720 O O . TYR B 2 950 ? 140.092 150.507 155.656 1.00 27.34 907 TYR A O 1
ATOM 4729 N N . LYS B 2 951 ? 141.370 151.981 154.545 1.00 33.52 908 LYS A N 1
ATOM 4730 C CA . LYS B 2 951 ? 142.327 152.101 155.634 1.00 33.52 908 LYS A CA 1
ATOM 4731 C C . LYS B 2 951 ? 141.729 152.840 156.825 1.00 33.52 908 LYS A C 1
ATOM 4732 O O . LYS B 2 951 ? 142.022 152.508 157.976 1.00 33.52 908 LYS A O 1
ATOM 4738 N N . GLU B 2 952 ? 140.857 153.820 156.582 1.00 35.39 909 GLU A N 1
ATOM 4739 C CA . GLU B 2 952 ? 140.364 154.621 157.697 1.00 35.39 909 GLU A CA 1
ATOM 4740 C C . GLU B 2 952 ? 139.181 153.948 158.377 1.00 35.39 909 GLU A C 1
ATOM 4741 O O . GLU B 2 952 ? 138.717 154.402 159.426 1.00 35.39 909 GLU A O 1
ATOM 4747 N N . CYS B 2 953 ? 138.707 152.880 157.741 1.00 37.18 910 CYS A N 1
ATOM 4748 C CA . CYS B 2 953 ? 137.613 152.045 158.209 1.00 37.18 910 CYS A CA 1
ATOM 4749 C C . CYS B 2 953 ? 138.051 150.584 158.086 1.00 37.18 910 CYS A C 1
ATOM 4750 O O . CYS B 2 953 ? 137.413 149.789 157.404 1.00 37.18 910 CYS A O 1
ATOM 4753 N N . VAL B 2 954 ? 139.159 150.219 158.718 1.00 38.92 911 VAL A N 1
ATOM 4754 C CA . VAL B 2 954 ? 139.588 148.817 158.659 1.00 38.92 911 VAL A CA 1
ATOM 4755 C C . VAL B 2 954 ? 138.780 147.935 159.590 1.00 38.92 911 VAL A C 1
ATOM 4756 O O . VAL B 2 954 ? 138.483 146.787 159.255 1.00 38.92 911 VAL A O 1
ATOM 4760 N N . CYS B 2 955 ? 138.401 148.448 160.760 1.00 42.19 912 CYS A N 1
ATOM 4761 C CA . CYS B 2 955 ? 137.925 147.579 161.826 1.00 42.19 912 CYS A CA 1
ATOM 4762 C C . CYS B 2 955 ? 136.511 147.080 161.571 1.00 42.19 912 CYS A C 1
ATOM 4763 O O . CYS B 2 955 ? 136.044 146.177 162.269 1.00 42.19 912 CYS A O 1
ATOM 4766 N N . LYS B 2 956 ? 135.822 147.639 160.577 1.00 35.51 913 LYS A N 1
ATOM 4767 C CA . LYS B 2 956 ? 134.511 147.126 160.205 1.00 35.51 913 LYS A CA 1
ATOM 4768 C C . LYS B 2 956 ? 134.633 145.854 159.380 1.00 35.51 913 LYS A C 1
ATOM 4769 O O . LYS B 2 956 ? 133.743 144.999 159.407 1.00 35.51 913 LYS A O 1
ATOM 4775 N N . ILE B 2 957 ? 135.695 145.761 158.594 1.00 34.40 914 ILE A N 1
ATOM 4776 C CA . ILE B 2 957 ? 135.850 144.653 157.669 1.00 34.40 914 ILE A CA 1
ATOM 4777 C C . ILE B 2 957 ? 137.201 143.969 157.802 1.00 34.40 914 ILE A C 1
ATOM 4778 O O . ILE B 2 957 ? 138.001 143.971 156.883 1.00 34.40 914 ILE A O 1
ATOM 4783 N N . SER B 2 958 ? 137.443 143.365 158.952 1.00 42.14 915 SER A N 1
ATOM 4784 C CA . SER B 2 958 ? 138.682 142.659 159.174 1.00 42.14 915 SER A CA 1
ATOM 4785 C C . SER B 2 958 ? 138.769 142.273 160.626 1.00 42.14 915 SER A C 1
ATOM 4786 O O . SER B 2 958 ? 138.041 142.796 161.450 1.00 42.14 915 SER A O 1
ATOM 4789 N N . ASN B 2 959 ? 139.674 141.362 160.940 1.00 48.45 916 ASN A N 1
ATOM 4790 C CA . ASN B 2 959 ? 139.735 140.781 162.267 1.00 48.45 916 ASN A CA 1
ATOM 4791 C C . ASN B 2 959 ? 140.629 141.529 163.260 1.00 48.45 916 ASN A C 1
ATOM 4792 O O . ASN B 2 959 ? 140.235 141.726 164.401 1.00 48.45 916 ASN A O 1
ATOM 4797 N N . ASP B 2 960 ? 141.818 141.948 162.830 1.00 51.63 917 ASP A N 1
ATOM 4798 C CA . ASP B 2 960 ? 142.766 142.630 163.716 1.00 51.63 917 ASP A CA 1
ATOM 4799 C C . ASP B 2 960 ? 143.064 144.059 163.279 1.00 51.63 917 ASP A C 1
ATOM 4800 O O . ASP B 2 960 ? 144.192 144.528 163.354 1.00 51.63 917 ASP A O 1
ATOM 4805 N N . CYS B 2 961 ? 142.026 144.743 162.833 1.00 50.26 918 CYS A N 1
ATOM 4806 C CA . CYS B 2 961 ? 142.084 146.127 162.347 1.00 50.26 918 CYS A CA 1
ATOM 4807 C C . CYS B 2 961 ? 143.245 146.361 161.380 1.00 50.26 918 CYS A C 1
ATOM 4808 O O . CYS B 2 961 ? 143.982 147.338 161.500 1.00 50.26 918 CYS A O 1
ATOM 4811 N N . GLU B 2 962 ? 143.346 145.473 160.393 1.00 42.06 919 GLU A N 1
ATOM 4812 C CA . GLU B 2 962 ? 144.292 145.582 159.284 1.00 42.06 919 GLU A CA 1
ATOM 4813 C C . GLU B 2 962 ? 143.574 145.349 157.962 1.00 42.06 919 GLU A C 1
ATOM 4814 O O . GLU B 2 962 ? 142.411 144.985 157.953 1.00 42.06 919 GLU A O 1
ATOM 4820 N N . LEU B 2 963 ? 144.252 145.552 156.843 1.00 28.47 920 LEU A N 1
ATOM 4821 C CA . LEU B 2 963 ? 143.578 145.434 155.555 1.00 28.47 920 LEU A CA 1
ATOM 4822 C C . LEU B 2 963 ? 143.203 143.995 155.243 1.00 28.47 920 LEU A C 1
ATOM 4823 O O . LEU B 2 963 ? 143.833 143.076 155.753 1.00 28.47 920 LEU A O 1
ATOM 4828 N N . PRO B 2 964 ? 142.101 143.818 154.387 1.00 24.39 921 PRO A N 1
ATOM 4829 C CA . PRO B 2 964 ? 141.788 142.407 154.128 1.00 24.39 921 PRO A CA 1
ATOM 4830 C C . PRO B 2 964 ? 142.547 141.844 152.936 1.00 24.39 921 PRO A C 1
ATOM 4831 O O . PRO B 2 964 ? 143.292 142.568 152.301 1.00 24.39 921 PRO A O 1
ATOM 4835 N N . ARG B 2 965 ? 142.379 140.563 152.641 1.00 23.54 922 ARG A N 1
ATOM 4836 C CA . ARG B 2 965 ? 143.081 139.972 151.516 1.00 23.54 922 ARG A CA 1
ATOM 4837 C C . ARG B 2 965 ? 142.761 140.712 150.240 1.00 23.54 922 ARG A C 1
ATOM 4838 O O . ARG B 2 965 ? 143.589 140.835 149.356 1.00 23.54 922 ARG A O 1
ATOM 4846 N N . TRP B 2 966 ? 141.537 141.196 150.151 1.00 21.34 923 TRP A N 1
ATOM 4847 C CA . TRP B 2 966 ? 141.030 141.886 148.975 1.00 21.34 923 TRP A CA 1
ATOM 4848 C C . TRP B 2 966 ? 140.625 143.290 149.381 1.00 21.34 923 TRP A C 1
ATOM 4849 O O . TRP B 2 966 ? 139.624 143.473 150.078 1.00 21.34 923 TRP A O 1
ATOM 4860 N N . HIS B 2 967 ? 141.403 144.278 148.957 1.00 19.77 924 HIS A N 1
ATOM 4861 C CA . HIS B 2 967 ? 141.136 145.667 149.300 1.00 19.77 924 HIS A CA 1
ATOM 4862 C C . HIS B 2 967 ? 141.508 146.534 148.113 1.00 19.77 924 HIS A C 1
ATOM 4863 O O . HIS B 2 967 ? 141.839 146.035 147.041 1.00 19.77 924 HIS A O 1
ATOM 4870 N N . MET B 2 968 ? 141.424 147.847 148.308 1.00 19.57 925 MET A N 1
ATOM 4871 C CA . MET B 2 968 ? 141.678 148.815 147.248 1.00 19.57 925 MET A CA 1
ATOM 4872 C C . MET B 2 968 ? 142.612 149.931 147.662 1.00 19.57 925 MET A C 1
ATOM 4873 O O . MET B 2 968 ? 142.477 151.041 147.158 1.00 19.57 925 MET A O 1
ATOM 4878 N N . HIS B 2 969 ? 143.554 149.673 148.560 1.00 24.15 926 HIS A N 1
ATOM 4879 C CA . HIS B 2 969 ? 144.351 150.772 149.076 1.00 24.15 926 HIS A CA 1
ATOM 4880 C C . HIS B 2 969 ? 145.471 151.155 148.114 1.00 24.15 926 HIS A C 1
ATOM 4881 O O . HIS B 2 969 ? 145.945 152.294 148.143 1.00 24.15 926 HIS A O 1
ATOM 4888 N N . ASP B 2 970 ? 145.890 150.241 147.240 1.00 23.63 927 ASP A N 1
ATOM 4889 C CA . ASP B 2 970 ? 146.880 150.539 146.216 1.00 23.63 927 ASP A CA 1
ATOM 4890 C C . ASP B 2 970 ? 146.351 150.091 144.861 1.00 23.63 927 ASP A C 1
ATOM 4891 O O . ASP B 2 970 ? 145.249 149.550 144.755 1.00 23.63 927 ASP A O 1
ATOM 4896 N N . PHE B 2 971 ? 147.160 150.300 143.817 1.00 23.62 928 PHE A N 1
ATOM 4897 C CA . PHE B 2 971 ? 146.707 149.999 142.463 1.00 23.62 928 PHE A CA 1
ATOM 4898 C C . PHE B 2 971 ? 146.695 148.506 142.180 1.00 23.62 928 PHE A C 1
ATOM 4899 O O . PHE B 2 971 ? 145.838 148.025 141.432 1.00 23.62 928 PHE A O 1
ATOM 4907 N N . PHE B 2 972 ? 147.636 147.755 142.751 1.00 19.76 929 PHE A N 1
ATOM 4908 C CA . PHE B 2 972 ? 147.744 146.346 142.392 1.00 19.76 929 PHE A CA 1
ATOM 4909 C C . PHE B 2 972 ? 146.594 145.542 142.976 1.00 19.76 929 PHE A C 1
ATOM 4910 O O . PHE B 2 972 ? 146.027 144.682 142.298 1.00 19.76 929 PHE A O 1
ATOM 4918 N N . HIS B 2 973 ? 146.205 145.837 144.217 1.00 18.34 930 HIS A N 1
ATOM 4919 C CA . HIS B 2 973 ? 145.064 145.143 144.799 1.00 18.34 930 HIS A CA 1
ATOM 4920 C C . HIS B 2 973 ? 143.747 145.618 144.200 1.00 18.34 930 HIS A C 1
ATOM 4921 O O . HIS B 2 973 ? 142.765 144.874 144.190 1.00 18.34 930 HIS A O 1
ATOM 4928 N N . SER B 2 974 ? 143.695 146.847 143.698 1.00 18.41 931 SER A N 1
ATOM 4929 C CA . SER B 2 974 ? 142.459 147.300 143.073 1.00 18.41 931 SER A CA 1
ATOM 4930 C C . SER B 2 974 ? 142.373 146.874 141.611 1.00 18.41 931 SER A C 1
ATOM 4931 O O . SER B 2 974 ? 141.300 146.941 141.006 1.00 18.41 931 SER A O 1
ATOM 4934 N N . PHE B 2 975 ? 143.486 146.438 141.019 1.00 17.22 932 PHE A N 1
ATOM 4935 C CA . PHE B 2 975 ? 143.391 145.697 139.767 1.00 17.22 932 PHE A CA 1
ATOM 4936 C C . PHE B 2 975 ? 142.830 144.302 140.003 1.00 17.22 932 PHE A C 1
ATOM 4937 O O . PHE B 2 975 ? 142.061 143.790 139.185 1.00 17.22 932 PHE A O 1
ATOM 4945 N N . LEU B 2 976 ? 143.184 143.683 141.131 1.00 18.83 933 LEU A N 1
ATOM 4946 C CA . LEU B 2 976 ? 142.784 142.306 141.386 1.00 18.83 933 LEU A CA 1
ATOM 4947 C C . LEU B 2 976 ? 141.306 142.197 141.727 1.00 18.83 933 LEU A C 1
ATOM 4948 O O . LEU B 2 976 ? 140.690 141.162 141.473 1.00 18.83 933 LEU A O 1
ATOM 4953 N N . ILE B 2 977 ? 140.720 143.242 142.311 1.00 16.76 934 ILE A N 1
ATOM 4954 C CA . ILE B 2 977 ? 139.273 143.261 142.521 1.00 16.76 934 ILE A CA 1
ATOM 4955 C C . ILE B 2 977 ? 138.538 143.401 141.196 1.00 16.76 934 ILE A C 1
ATOM 4956 O O . ILE B 2 977 ? 137.536 142.722 140.951 1.00 16.76 934 ILE A O 1
ATOM 4961 N N . VAL B 2 978 ? 139.034 144.265 140.316 1.00 18.22 935 VAL A N 1
ATOM 4962 C CA . VAL B 2 978 ? 138.383 144.491 139.031 1.00 18.22 935 VAL A CA 1
ATOM 4963 C C . VAL B 2 978 ? 138.545 143.267 138.136 1.00 18.22 935 VAL A C 1
ATOM 4964 O O . VAL B 2 978 ? 137.633 142.905 137.382 1.00 18.22 935 VAL A O 1
ATOM 4968 N N . PHE B 2 979 ? 139.675 142.566 138.259 1.00 17.85 936 PHE A N 1
ATOM 4969 C CA . PHE B 2 979 ? 139.844 141.305 137.546 1.00 17.85 936 PHE A CA 1
ATOM 4970 C C . PHE B 2 979 ? 138.953 140.218 138.135 1.00 17.85 936 PHE A C 1
ATOM 4971 O O . PHE B 2 979 ? 138.521 139.313 137.421 1.00 17.85 936 PHE A O 1
ATOM 4979 N N . ARG B 2 980 ? 138.708 140.260 139.431 1.00 18.81 937 ARG A N 1
ATOM 4980 C CA . ARG B 2 980 ? 137.825 139.294 140.050 1.00 18.81 937 ARG A CA 1
ATOM 4981 C C . ARG B 2 980 ? 136.428 139.454 139.489 1.00 18.81 937 ARG A C 1
ATOM 4982 O O . ARG B 2 980 ? 135.846 138.498 139.018 1.00 18.81 937 ARG A O 1
ATOM 4990 N N . VAL B 2 981 ? 135.893 140.668 139.529 1.00 17.87 938 VAL A N 1
ATOM 4991 C CA . VAL B 2 981 ? 134.525 140.921 139.079 1.00 17.87 938 VAL A CA 1
ATOM 4992 C C . VAL B 2 981 ? 134.308 140.353 137.682 1.00 17.87 938 VAL A C 1
ATOM 4993 O O . VAL B 2 981 ? 133.252 139.782 137.387 1.00 17.87 938 VAL A O 1
ATOM 4997 N N . LEU B 2 982 ? 135.324 140.439 136.819 1.00 19.34 939 LEU A N 1
ATOM 4998 C CA . LEU B 2 982 ? 135.207 139.909 135.466 1.00 19.34 939 LEU A CA 1
ATOM 4999 C C . LEU B 2 982 ? 135.279 138.394 135.414 1.00 19.34 939 LEU A C 1
ATOM 5000 O O . LEU B 2 982 ? 135.015 137.811 134.362 1.00 19.34 939 LEU A O 1
ATOM 5005 N N . CYS B 2 983 ? 135.656 137.752 136.507 1.00 17.87 940 CYS A N 1
ATOM 5006 C CA . CYS B 2 983 ? 135.647 136.307 136.634 1.00 17.87 940 CYS A CA 1
ATOM 5007 C C . CYS B 2 983 ? 134.379 135.796 137.299 1.00 17.87 940 CYS A C 1
ATOM 5008 O O . CYS B 2 983 ? 134.208 134.586 137.442 1.00 17.87 940 CYS A O 1
ATOM 5011 N N . GLY B 2 984 ? 133.487 136.690 137.698 1.00 17.75 941 GLY A N 1
ATOM 5012 C CA . GLY B 2 984 ? 132.198 136.305 138.205 1.00 17.75 941 GLY A CA 1
ATOM 5013 C C . GLY B 2 984 ? 131.989 136.529 139.674 1.00 17.75 941 GLY A C 1
ATOM 5014 O O . GLY B 2 984 ? 130.852 136.416 140.134 1.00 17.75 941 GLY A O 1
ATOM 5015 N N . GLU B 2 985 ? 133.046 136.853 140.409 1.00 20.53 942 GLU A N 1
ATOM 5016 C CA . GLU B 2 985 ? 132.925 137.066 141.845 1.00 20.53 942 GLU A CA 1
ATOM 5017 C C . GLU B 2 985 ? 132.823 138.546 142.206 1.00 20.53 942 GLU A C 1
ATOM 5018 O O . GLU B 2 985 ? 133.784 139.136 142.699 1.00 20.53 942 GLU A O 1
ATOM 5024 N N . TRP B 2 986 ? 131.658 139.143 141.966 1.00 21.09 943 TRP A N 1
ATOM 5025 C CA . TRP B 2 986 ? 131.446 140.531 142.344 1.00 21.09 943 TRP A CA 1
ATOM 5026 C C . TRP B 2 986 ? 130.728 140.801 143.659 1.00 21.09 943 TRP A C 1
ATOM 5027 O O . TRP B 2 986 ? 130.713 141.929 144.113 1.00 21.09 943 TRP A O 1
ATOM 5038 N N . ILE B 2 987 ? 130.130 139.790 144.274 1.00 20.11 944 ILE A N 1
ATOM 5039 C CA . ILE B 2 987 ? 129.296 140.015 145.458 1.00 20.11 944 ILE A CA 1
ATOM 5040 C C . ILE B 2 987 ? 130.035 140.143 146.781 1.00 20.11 944 ILE A C 1
ATOM 5041 O O . ILE B 2 987 ? 129.695 140.970 147.582 1.00 20.11 944 ILE A O 1
ATOM 5046 N N . GLU B 2 988 ? 131.040 139.325 147.012 1.00 21.65 945 GLU A N 1
ATOM 5047 C CA . GLU B 2 988 ? 131.730 139.326 148.287 1.00 21.65 945 GLU A CA 1
ATOM 5048 C C . GLU B 2 988 ? 132.555 140.571 148.550 1.00 21.65 945 GLU A C 1
ATOM 5049 O O . GLU B 2 988 ? 132.758 140.945 149.690 1.00 21.65 945 GLU A O 1
ATOM 5055 N N . THR B 2 989 ? 133.064 141.190 147.496 1.00 20.26 946 THR A N 1
ATOM 5056 C CA . THR B 2 989 ? 133.865 142.384 147.625 1.00 20.26 946 THR A CA 1
ATOM 5057 C C . THR B 2 989 ? 132.958 143.589 147.771 1.00 20.26 946 THR A C 1
ATOM 5058 O O . THR B 2 98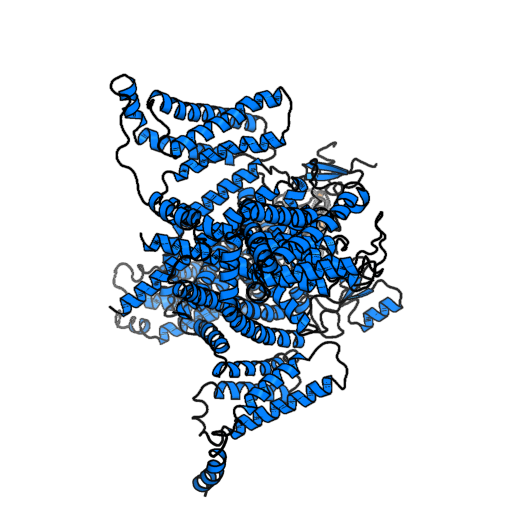9 ? 133.366 144.601 148.303 1.00 20.26 946 THR A O 1
ATOM 5062 N N . MET B 2 990 ? 131.716 143.477 147.319 1.00 18.27 947 MET A N 1
ATOM 5063 C CA . MET B 2 990 ? 130.796 144.604 147.377 1.00 18.27 947 MET A CA 1
ATOM 5064 C C . MET B 2 990 ? 130.243 144.785 148.781 1.00 18.27 947 MET A C 1
ATOM 5065 O O . MET B 2 990 ? 129.901 145.899 149.179 1.00 18.27 947 MET A O 1
ATOM 5070 N N . TRP B 2 991 ? 130.139 143.693 149.542 1.00 19.18 948 TRP A N 1
ATOM 5071 C CA . TRP B 2 991 ? 129.787 143.769 150.955 1.00 19.18 948 TRP A CA 1
ATOM 5072 C C . TRP B 2 991 ? 130.808 144.565 151.743 1.00 19.18 948 TRP A C 1
ATOM 5073 O O . TRP B 2 991 ? 130.451 145.290 152.673 1.00 19.18 948 TRP A O 1
ATOM 5084 N N . ASP B 2 992 ? 132.066 144.470 151.355 1.00 23.09 949 ASP A N 1
ATOM 5085 C CA . ASP B 2 992 ? 133.120 145.131 152.093 1.00 23.09 949 ASP A CA 1
ATOM 5086 C C . ASP B 2 992 ? 133.346 146.558 151.650 1.00 23.09 949 ASP A C 1
ATOM 5087 O O . ASP B 2 992 ? 133.926 147.347 152.365 1.00 23.09 949 ASP A O 1
ATOM 5092 N N . CYS B 2 993 ? 132.878 146.891 150.465 1.00 23.55 950 CYS A N 1
ATOM 5093 C CA . CYS B 2 993 ? 132.832 148.277 150.021 1.00 23.55 950 CYS A CA 1
ATOM 5094 C C . CYS B 2 993 ? 131.650 149.007 150.641 1.00 23.55 950 CYS A C 1
ATOM 5095 O O . CYS B 2 993 ? 131.793 150.139 151.106 1.00 23.55 950 CYS A O 1
ATOM 5098 N N . MET B 2 994 ? 130.462 148.391 150.622 1.00 23.00 951 MET A N 1
ATOM 5099 C CA . MET B 2 994 ? 129.261 149.030 151.162 1.00 23.00 951 MET A CA 1
ATOM 5100 C C . MET B 2 994 ? 129.350 149.219 152.667 1.00 23.00 951 MET A C 1
ATOM 5101 O O . MET B 2 994 ? 128.672 150.078 153.235 1.00 23.00 951 MET A O 1
ATOM 5106 N N . GLU B 2 995 ? 130.170 148.410 153.330 1.00 25.57 952 GLU A N 1
ATOM 5107 C CA . GLU B 2 995 ? 130.350 148.529 154.768 1.00 25.57 952 GLU A CA 1
ATOM 5108 C C . GLU B 2 995 ? 131.305 149.669 155.095 1.00 25.57 952 GLU A C 1
ATOM 5109 O O . GLU B 2 995 ? 131.422 150.093 156.249 1.00 25.57 952 GLU A O 1
ATOM 5115 N N . VAL B 2 996 ? 131.971 150.214 154.081 1.00 24.58 953 VAL A N 1
ATOM 5116 C CA . VAL B 2 996 ? 133.136 151.046 154.344 1.00 24.58 953 VAL A CA 1
ATOM 5117 C C . VAL B 2 996 ? 132.981 152.407 153.667 1.00 24.58 953 VAL A C 1
ATOM 5118 O O . VAL B 2 996 ? 133.643 153.380 154.035 1.00 24.58 953 VAL A O 1
ATOM 5122 N N . ALA B 2 997 ? 132.093 152.498 152.674 1.00 22.61 954 ALA A N 1
ATOM 5123 C CA . ALA B 2 997 ? 131.912 153.702 151.880 1.00 22.61 954 ALA A CA 1
ATOM 5124 C C . ALA B 2 997 ? 130.462 153.954 151.513 1.00 22.61 954 ALA A C 1
ATOM 5125 O O . ALA B 2 997 ? 130.197 154.807 150.663 1.00 22.61 954 ALA A O 1
ATOM 5127 N N . GLY B 2 998 ? 129.528 153.223 152.092 1.00 24.94 955 GLY A N 1
ATOM 5128 C CA . GLY B 2 998 ? 128.130 153.522 151.846 1.00 24.94 955 GLY A CA 1
ATOM 5129 C C . GLY B 2 998 ? 127.574 152.796 150.641 1.00 24.94 955 GLY A C 1
ATOM 5130 O O . GLY B 2 998 ? 128.274 152.492 149.680 1.00 24.94 955 GLY A O 1
ATOM 5131 N N . GLN B 2 999 ? 126.263 152.564 150.683 1.00 27.77 956 GLN A N 1
ATOM 5132 C CA . GLN B 2 999 ? 125.623 151.647 149.748 1.00 27.77 956 GLN A CA 1
ATOM 5133 C C . GLN B 2 999 ? 125.466 152.265 148.372 1.00 27.77 956 GLN A C 1
ATOM 5134 O O . GLN B 2 999 ? 125.593 151.573 147.362 1.00 27.77 956 GLN A O 1
ATOM 5140 N N . THR B 2 1000 ? 125.179 153.564 148.314 1.00 28.67 957 THR A N 1
ATOM 5141 C CA . THR B 2 1000 ? 124.878 154.203 147.037 1.00 28.67 957 THR A CA 1
ATOM 5142 C C . THR B 2 1000 ? 126.111 154.304 146.145 1.00 28.67 957 THR A C 1
ATOM 5143 O O . THR B 2 1000 ? 126.005 154.211 144.918 1.00 28.67 957 THR A O 1
ATOM 5147 N N . MET B 2 1001 ? 127.293 154.450 146.739 1.00 27.75 958 MET A N 1
ATOM 5148 C CA . MET B 2 1001 ? 128.475 154.746 145.944 1.00 27.75 958 MET A CA 1
ATOM 5149 C C . MET B 2 1001 ? 129.202 153.460 145.569 1.00 27.75 958 MET A C 1
ATOM 5150 O O . MET B 2 1001 ? 130.013 153.441 144.640 1.00 27.75 958 MET A O 1
ATOM 5155 N N . CYS B 2 1002 ? 128.890 152.360 146.257 1.00 26.74 959 CYS A N 1
ATOM 5156 C CA . CYS B 2 1002 ? 129.479 151.077 145.894 1.00 26.74 959 CYS A CA 1
ATOM 5157 C C . CYS B 2 1002 ? 128.544 150.262 145.011 1.00 26.74 959 CYS A C 1
ATOM 5158 O O . CYS B 2 1002 ? 128.998 149.404 144.250 1.00 26.74 959 CYS A O 1
ATOM 5161 N N . LEU B 2 1003 ? 127.234 150.495 145.105 1.00 27.19 960 LEU A N 1
ATOM 5162 C CA . LEU B 2 1003 ? 126.317 149.900 144.135 1.00 27.19 960 LEU A CA 1
ATOM 5163 C C . LEU B 2 1003 ? 126.532 150.467 142.745 1.00 27.19 960 LEU A C 1
ATOM 5164 O O . LEU B 2 1003 ? 126.502 149.725 141.764 1.00 27.19 960 LEU A O 1
ATOM 5169 N N . THR B 2 1004 ? 126.724 151.780 142.634 1.00 27.16 961 THR A N 1
ATOM 5170 C CA . THR B 2 1004 ? 126.857 152.396 141.318 1.00 27.16 961 THR A CA 1
ATOM 5171 C C . THR B 2 1004 ? 128.164 151.987 140.645 1.00 27.16 961 THR A C 1
ATOM 5172 O O . THR B 2 1004 ? 128.199 151.758 139.432 1.00 27.16 961 THR A O 1
ATOM 5176 N N . VAL B 2 1005 ? 129.231 151.821 141.424 1.00 26.53 962 VAL A N 1
ATOM 5177 C CA . VAL B 2 1005 ? 130.536 151.538 140.838 1.00 26.53 962 VAL A CA 1
ATOM 5178 C C . VAL B 2 1005 ? 130.653 150.070 140.444 1.00 26.53 962 VAL A C 1
ATOM 5179 O O . VAL B 2 1005 ? 131.049 149.759 139.319 1.00 26.53 962 VAL A O 1
ATOM 5183 N N . PHE B 2 1006 ? 130.279 149.142 141.335 1.00 23.77 963 PHE A N 1
ATOM 5184 C CA . PHE B 2 1006 ? 130.531 147.733 141.026 1.00 23.77 963 PHE A CA 1
ATOM 5185 C C . PHE B 2 1006 ? 129.549 147.189 139.998 1.00 23.77 963 PHE A C 1
ATOM 5186 O O . PHE B 2 1006 ? 129.883 146.259 139.259 1.00 23.77 963 PHE A O 1
ATOM 5194 N N . MET B 2 1007 ? 128.334 147.733 139.937 1.00 27.89 964 MET A N 1
ATOM 5195 C CA . MET B 2 1007 ? 127.419 147.299 138.888 1.00 27.89 964 MET A CA 1
ATOM 5196 C C . MET B 2 1007 ? 127.825 147.848 137.535 1.00 27.89 964 MET A C 1
ATOM 5197 O O . MET B 2 1007 ? 127.529 147.234 136.511 1.00 27.89 964 MET A O 1
ATOM 5202 N N . MET B 2 1008 ? 128.496 148.996 137.506 1.00 26.93 965 MET A N 1
ATOM 5203 C CA . MET B 2 1008 ? 128.971 149.531 136.238 1.00 26.93 965 MET A CA 1
ATOM 5204 C C . MET B 2 1008 ? 130.158 148.730 135.720 1.00 26.93 965 MET A C 1
ATOM 5205 O O . MET B 2 1008 ? 130.305 148.543 134.508 1.00 26.93 965 MET A O 1
ATOM 5210 N N . VAL B 2 1009 ? 131.000 148.238 136.632 1.00 24.21 966 VAL A N 1
ATOM 5211 C CA . VAL B 2 1009 ? 132.130 147.389 136.264 1.00 24.21 966 VAL A CA 1
ATOM 5212 C C . VAL B 2 1009 ? 131.646 146.084 135.645 1.00 24.21 966 VAL A C 1
ATOM 5213 O O . VAL B 2 1009 ? 132.196 145.616 134.646 1.00 24.21 966 VAL A O 1
ATOM 5217 N N . MET B 2 1010 ? 130.585 145.498 136.193 1.00 26.66 967 MET A N 1
ATOM 5218 C CA . MET B 2 1010 ? 130.154 144.202 135.692 1.00 26.66 967 MET A CA 1
ATOM 5219 C C . MET B 2 1010 ? 129.103 144.310 134.596 1.00 26.66 967 MET A C 1
ATOM 5220 O O . MET B 2 1010 ? 128.687 143.289 134.049 1.00 26.66 967 MET A O 1
ATOM 5225 N N . VAL B 2 1011 ? 128.650 145.515 134.267 1.00 27.27 968 VAL A N 1
ATOM 5226 C CA . VAL B 2 1011 ? 127.843 145.679 133.064 1.00 27.27 968 VAL A CA 1
ATOM 5227 C C . VAL B 2 1011 ? 128.723 146.074 131.886 1.00 27.27 968 VAL A C 1
ATOM 5228 O O . VAL B 2 1011 ? 128.642 145.472 130.813 1.00 27.27 968 VAL A O 1
ATOM 5232 N N . ILE B 2 1012 ? 129.597 147.063 132.069 1.00 26.31 969 ILE A N 1
ATOM 5233 C CA . ILE B 2 1012 ? 130.456 147.481 130.967 1.00 26.31 969 ILE A CA 1
ATOM 5234 C C . ILE B 2 1012 ? 131.565 146.463 130.743 1.00 26.31 969 ILE A C 1
ATOM 5235 O O . ILE B 2 1012 ? 131.866 146.104 129.602 1.00 26.31 969 ILE A O 1
ATOM 5240 N N . GLY B 2 1013 ? 132.165 145.959 131.822 1.00 24.91 970 GLY A N 1
ATOM 5241 C CA . GLY B 2 1013 ? 133.313 145.077 131.677 1.00 24.91 970 GLY A CA 1
ATOM 5242 C C . GLY B 2 1013 ? 132.949 143.704 131.149 1.00 24.91 970 GLY A C 1
ATOM 5243 O O . GLY B 2 1013 ? 133.692 143.114 130.366 1.00 24.91 970 GLY A O 1
ATOM 5244 N N . ASN B 2 1014 ? 131.802 143.174 131.571 1.00 27.19 971 ASN A N 1
ATOM 5245 C CA . ASN B 2 1014 ? 131.352 141.896 131.035 1.00 27.19 971 ASN A CA 1
ATOM 5246 C C . ASN B 2 1014 ? 130.815 142.036 129.618 1.00 27.19 971 ASN A C 1
ATOM 5247 O O . ASN B 2 1014 ? 130.692 141.041 128.906 1.00 27.19 971 ASN A O 1
ATOM 5252 N N . LEU B 2 1015 ? 130.488 143.254 129.189 1.00 26.91 972 LEU A N 1
ATOM 5253 C CA . LEU B 2 1015 ? 130.068 143.465 127.807 1.00 26.91 972 LEU A CA 1
ATOM 5254 C C . LEU B 2 1015 ? 131.271 143.509 126.870 1.00 26.91 972 LEU A C 1
ATOM 5255 O O . LEU B 2 1015 ? 131.194 143.054 125.725 1.00 26.91 972 LEU A O 1
ATOM 5260 N N . VAL B 2 1016 ? 132.401 144.037 127.348 1.00 24.95 973 VAL A N 1
ATOM 5261 C CA . VAL B 2 1016 ? 133.591 144.138 126.506 1.00 24.95 973 VAL A CA 1
ATOM 5262 C C . VAL B 2 1016 ? 134.300 142.790 126.415 1.00 24.95 973 VAL A C 1
ATOM 5263 O O . VAL B 2 1016 ? 134.836 142.429 125.361 1.00 24.95 973 VAL A O 1
ATOM 5267 N N . VAL B 2 1017 ? 134.306 142.018 127.507 1.00 25.02 974 VAL A N 1
ATOM 5268 C CA . VAL B 2 1017 ? 134.873 140.668 127.472 1.00 25.02 974 VAL A CA 1
ATOM 5269 C C . VAL B 2 1017 ? 134.042 139.768 126.564 1.00 25.02 974 VAL A C 1
ATOM 5270 O O . VAL B 2 1017 ? 134.581 138.946 125.814 1.00 25.02 974 VAL A O 1
ATOM 5274 N N . LEU B 2 1018 ? 132.726 139.966 126.562 1.00 26.44 975 LEU A N 1
ATOM 5275 C CA . LEU B 2 1018 ? 131.843 139.142 125.752 1.00 26.44 975 LEU A CA 1
ATOM 5276 C C . LEU B 2 1018 ? 131.987 139.468 124.270 1.00 26.44 975 LEU A C 1
ATOM 5277 O O . LEU B 2 1018 ? 131.841 138.585 123.423 1.00 26.44 975 LEU A O 1
ATOM 5282 N N . ASN B 2 1019 ? 132.285 140.723 123.931 1.00 26.33 976 ASN A N 1
ATOM 5283 C CA . ASN B 2 1019 ? 132.517 141.067 122.531 1.00 26.33 976 ASN A CA 1
ATOM 5284 C C . ASN B 2 1019 ? 133.893 140.624 122.064 1.00 26.33 976 ASN A C 1
ATOM 5285 O O . ASN B 2 1019 ? 134.070 140.288 120.892 1.00 26.33 976 ASN A O 1
ATOM 5290 N N . LEU B 2 1020 ? 134.887 140.636 122.949 1.00 24.50 977 LEU A N 1
ATOM 5291 C CA . LEU B 2 1020 ? 136.208 140.164 122.550 1.00 24.50 977 LEU A CA 1
ATOM 5292 C C . LEU B 2 1020 ? 136.228 138.647 122.456 1.00 24.50 977 LEU A C 1
ATOM 5293 O O . LEU B 2 1020 ? 137.011 138.079 121.693 1.00 24.50 977 LEU A O 1
ATOM 5298 N N . PHE B 2 1021 ? 135.356 137.977 123.212 1.00 26.67 978 PHE A N 1
ATOM 5299 C CA . PHE B 2 1021 ? 135.217 136.532 123.095 1.00 26.67 978 PHE A CA 1
ATOM 5300 C C . PHE B 2 1021 ? 134.607 136.143 121.754 1.00 26.67 978 PHE A C 1
ATOM 5301 O O . PHE B 2 1021 ? 135.019 135.153 121.142 1.00 26.67 978 PHE A O 1
ATOM 5309 N N . LEU B 2 1022 ? 133.615 136.901 121.283 1.00 26.77 979 LEU A N 1
ATOM 5310 C CA . LEU B 2 1022 ? 132.915 136.523 120.060 1.00 26.77 979 LEU A CA 1
ATOM 5311 C C . LEU B 2 1022 ? 133.673 136.965 118.819 1.00 26.77 979 LEU A C 1
ATOM 5312 O O . LEU B 2 1022 ? 133.538 136.355 117.756 1.00 26.77 979 LEU A O 1
ATOM 5317 N N . ALA B 2 1023 ? 134.453 138.035 118.923 1.00 27.22 980 ALA A N 1
ATOM 5318 C CA . ALA B 2 1023 ? 135.253 138.452 117.781 1.00 27.22 980 ALA A CA 1
ATOM 5319 C C . ALA B 2 1023 ? 136.431 137.513 117.561 1.00 27.22 980 ALA A C 1
ATOM 5320 O O . ALA B 2 1023 ? 136.893 137.351 116.428 1.00 27.22 980 ALA A O 1
ATOM 5322 N N . LEU B 2 1024 ? 136.938 136.889 118.628 1.00 27.48 981 LEU A N 1
ATOM 5323 C CA . LEU B 2 1024 ? 137.940 135.839 118.468 1.00 27.48 981 LEU A CA 1
ATOM 5324 C C . LEU B 2 1024 ? 137.321 134.575 117.904 1.00 27.48 981 LEU A C 1
ATOM 5325 O O . LEU B 2 1024 ? 137.990 133.780 117.239 1.00 27.48 981 LEU A O 1
ATOM 5330 N N . LEU B 2 1025 ? 136.038 134.372 118.175 1.00 32.13 982 LEU A N 1
ATOM 5331 C CA . LEU B 2 1025 ? 135.368 133.148 117.769 1.00 32.13 982 LEU A CA 1
ATOM 5332 C C . LEU B 2 1025 ? 134.980 133.215 116.301 1.00 32.13 982 LEU A C 1
ATOM 5333 O O . LEU B 2 1025 ? 135.331 132.335 115.513 1.00 32.13 982 LEU A O 1
ATOM 5338 N N . LEU B 2 1026 ? 134.306 134.294 115.900 1.00 33.68 983 LEU A N 1
ATOM 5339 C CA . LEU B 2 1026 ? 133.746 134.372 114.554 1.00 33.68 983 LEU A CA 1
ATOM 5340 C C . LEU B 2 1026 ? 134.782 134.792 113.518 1.00 33.68 983 LEU A C 1
ATOM 5341 O O . LEU B 2 1026 ? 134.456 134.931 112.335 1.00 33.68 983 LEU A O 1
ATOM 5346 N N . SER B 2 1027 ? 136.020 135.040 113.936 1.00 34.57 984 SER A N 1
ATOM 5347 C CA . SER B 2 1027 ? 137.072 135.268 112.953 1.00 34.57 984 SER A CA 1
ATOM 5348 C C . SER B 2 1027 ? 137.905 134.011 112.743 1.00 34.57 984 SER A C 1
ATOM 5349 O O . SER B 2 1027 ? 138.552 133.851 111.703 1.00 34.57 984 SER A O 1
ATOM 5352 N N . SER B 2 1028 ? 137.895 133.102 113.718 1.00 39.70 985 SER A N 1
ATOM 5353 C CA . SER B 2 1028 ? 138.787 131.950 113.663 1.00 39.70 985 SER A CA 1
ATOM 5354 C C . SER B 2 1028 ? 138.220 130.840 112.792 1.00 39.70 985 SER A C 1
ATOM 5355 O O . SER B 2 1028 ? 138.935 130.282 111.952 1.00 39.70 985 SER A O 1
ATOM 5358 N N . PHE B 2 1029 ? 136.944 130.497 112.968 1.00 46.07 986 PHE A N 1
ATOM 5359 C CA . PHE B 2 1029 ? 136.303 129.555 112.051 1.00 46.07 986 PHE A CA 1
ATOM 5360 C C . PHE B 2 1029 ? 135.362 130.262 111.082 1.00 46.07 986 PHE A C 1
ATOM 5361 O O . PHE B 2 1029 ? 134.324 129.732 110.686 1.00 46.07 986 PHE A O 1
ATOM 5369 N N . SER B 2 1030 ? 135.746 131.455 110.640 1.00 53.21 987 SER A N 1
ATOM 5370 C CA . SER B 2 1030 ? 135.025 132.162 109.588 1.00 53.21 987 SER A CA 1
ATOM 5371 C C . SER B 2 1030 ? 135.166 131.444 108.248 1.00 53.21 987 SER A C 1
ATOM 5372 O O . SER B 2 1030 ? 135.550 132.044 107.246 1.00 53.21 987 SER A O 1
ATOM 5375 N N . GLY B 2 1234 ? 114.528 73.041 111.303 1.00 59.32 1191 GLY A N 1
ATOM 5376 C CA . GLY B 2 1234 ? 113.961 72.169 112.316 1.00 59.32 1191 GLY A CA 1
ATOM 5377 C C . GLY B 2 1234 ? 112.455 72.279 112.446 1.00 59.32 1191 GLY A C 1
ATOM 5378 O O . GLY B 2 1234 ? 111.887 73.359 112.300 1.00 59.32 1191 GLY A O 1
ATOM 5379 N N . LYS B 2 1235 ? 111.803 71.153 112.729 1.00 59.88 1192 LYS A N 1
ATOM 5380 C CA . LYS B 2 1235 ? 110.347 71.149 112.824 1.00 59.88 1192 LYS A CA 1
ATOM 5381 C C . LYS B 2 1235 ? 109.871 71.793 114.121 1.00 59.88 1192 LYS A C 1
ATOM 5382 O O . LYS B 2 1235 ? 108.864 72.507 114.133 1.00 59.88 1192 LYS A O 1
ATOM 5388 N N . LEU B 2 1236 ? 110.573 71.540 115.225 1.00 61.66 1193 LEU A N 1
ATOM 5389 C CA . LEU B 2 1236 ? 110.247 72.184 116.491 1.00 61.66 1193 LEU A CA 1
ATOM 5390 C C . LEU B 2 1236 ? 111.250 73.262 116.874 1.00 61.66 1193 LEU A C 1
ATOM 5391 O O . LEU B 2 1236 ? 110.886 74.212 117.576 1.00 61.66 1193 LEU A O 1
ATOM 5396 N N . TRP B 2 1237 ? 112.504 73.124 116.431 1.00 59.37 1194 TRP A N 1
ATOM 5397 C CA . TRP B 2 1237 ? 113.551 74.072 116.801 1.00 59.37 1194 TRP A CA 1
ATOM 5398 C C . TRP B 2 1237 ? 113.327 75.434 116.164 1.00 59.37 1194 TRP A C 1
ATOM 5399 O O . TRP B 2 1237 ? 113.472 76.465 116.828 1.00 59.37 1194 TRP A O 1
ATOM 5410 N N . TRP B 2 1238 ? 112.995 75.461 114.872 1.00 58.26 1195 TRP A N 1
ATOM 5411 C CA . TRP B 2 1238 ? 112.696 76.729 114.220 1.00 58.26 1195 TRP A CA 1
ATOM 5412 C C . TRP B 2 1238 ? 111.311 77.228 114.599 1.00 58.26 1195 TRP A C 1
ATOM 5413 O O . TRP B 2 1238 ? 111.042 78.432 114.553 1.00 58.26 1195 TRP A O 1
ATOM 5424 N N . ASN B 2 1239 ? 110.421 76.325 114.989 1.00 58.96 1196 ASN A N 1
ATOM 5425 C CA . ASN B 2 1239 ? 109.067 76.734 115.320 1.00 58.96 1196 ASN A CA 1
ATOM 5426 C C . ASN B 2 1239 ? 108.957 77.246 116.750 1.00 58.96 1196 ASN A C 1
ATOM 5427 O O . ASN B 2 1239 ? 107.877 77.681 117.158 1.00 58.96 1196 ASN A O 1
ATOM 5432 N N . LEU B 2 1240 ? 110.047 77.181 117.514 1.00 56.12 1197 LEU A N 1
ATOM 5433 C CA . LEU B 2 1240 ? 110.192 77.891 118.778 1.00 56.12 1197 LEU A CA 1
ATOM 5434 C C . LEU B 2 1240 ? 110.841 79.252 118.583 1.00 56.12 1197 LEU A C 1
ATOM 5435 O O . LEU B 2 1240 ? 110.673 80.139 119.426 1.00 56.12 1197 LEU A O 1
ATOM 5440 N N . ARG B 2 1241 ? 111.563 79.433 117.473 1.00 54.21 1198 ARG A N 1
ATOM 5441 C CA . ARG B 2 1241 ? 112.192 80.716 117.175 1.00 54.21 1198 ARG A CA 1
ATOM 5442 C C . ARG B 2 1241 ? 111.159 81.794 116.888 1.00 54.21 1198 ARG A C 1
ATOM 5443 O O . ARG B 2 1241 ? 111.338 82.948 117.292 1.00 54.21 1198 ARG A O 1
ATOM 5451 N N . LYS B 2 1242 ? 110.077 81.439 116.197 1.00 56.49 1199 LYS A N 1
ATOM 5452 C CA . LYS B 2 1242 ? 109.025 82.400 115.884 1.00 56.49 1199 LYS A CA 1
ATOM 5453 C C . LYS B 2 1242 ? 108.240 82.787 117.132 1.00 56.49 1199 LYS A C 1
ATOM 5454 O O . LYS B 2 1242 ? 107.826 83.944 117.277 1.00 56.49 1199 LYS A O 1
ATOM 5460 N N . THR B 2 1243 ? 108.054 81.836 118.050 1.00 57.24 1200 THR A N 1
ATOM 5461 C CA . THR B 2 1243 ? 107.298 82.104 119.269 1.00 57.24 1200 THR A CA 1
ATOM 5462 C C . THR B 2 1243 ? 108.056 83.048 120.194 1.00 57.24 1200 THR A C 1
ATOM 5463 O O . THR B 2 1243 ? 107.461 83.938 120.810 1.00 57.24 1200 THR A O 1
ATOM 5467 N N . CYS B 2 1244 ? 109.374 82.871 120.304 1.00 55.72 1201 CYS A N 1
ATOM 5468 C CA . CYS B 2 1244 ? 110.182 83.810 121.075 1.00 55.72 1201 CYS A CA 1
ATOM 5469 C C . CYS B 2 1244 ? 110.268 85.168 120.392 1.00 55.72 1201 CYS A C 1
ATOM 5470 O O . CYS B 2 1244 ? 110.394 86.195 121.067 1.00 55.72 1201 CYS A O 1
ATOM 5473 N N . TYR B 2 1245 ? 110.203 85.191 119.061 1.00 54.82 1202 TYR A N 1
ATOM 5474 C CA . TYR B 2 1245 ? 110.262 86.453 118.334 1.00 54.82 1202 TYR A CA 1
ATOM 5475 C C . TYR B 2 1245 ? 108.981 87.259 118.517 1.00 54.82 1202 TYR A C 1
ATOM 5476 O O . TYR B 2 1245 ? 109.026 88.490 118.590 1.00 54.82 1202 TYR A O 1
ATOM 5485 N N . LYS B 2 1246 ? 107.831 86.584 118.587 1.00 55.61 1203 LYS A N 1
ATOM 5486 C CA . LYS B 2 1246 ? 106.566 87.286 118.787 1.00 55.61 1203 LYS A CA 1
ATOM 5487 C C . LYS B 2 1246 ? 106.481 87.890 120.182 1.00 55.61 1203 LYS A C 1
ATOM 5488 O O . LYS B 2 1246 ? 105.837 88.929 120.372 1.00 55.61 1203 LYS A O 1
ATOM 5494 N N . ILE B 2 1247 ? 107.148 87.270 121.156 1.00 53.11 1204 ILE A N 1
ATOM 5495 C CA . ILE B 2 1247 ? 107.159 87.791 122.519 1.00 53.11 1204 ILE A CA 1
ATOM 5496 C C . ILE B 2 1247 ? 107.953 89.090 122.596 1.00 53.11 1204 ILE A C 1
ATOM 5497 O O . ILE B 2 1247 ? 107.455 90.109 123.081 1.00 53.11 1204 ILE A O 1
ATOM 5502 N N . VAL B 2 1248 ? 109.194 89.079 122.102 1.00 51.89 1205 VAL A N 1
ATOM 5503 C CA . VAL B 2 1248 ? 110.069 90.231 122.277 1.00 51.89 1205 VAL A CA 1
ATOM 5504 C C . VAL B 2 1248 ? 109.665 91.412 121.398 1.00 51.89 1205 VAL A C 1
ATOM 5505 O O . VAL B 2 1248 ? 110.040 92.549 121.697 1.00 51.89 1205 VAL A O 1
ATOM 5509 N N . GLU B 2 1249 ? 108.886 91.180 120.341 1.00 56.12 1206 GLU A N 1
ATOM 5510 C CA . GLU B 2 1249 ? 108.407 92.236 119.457 1.00 56.12 1206 GLU A CA 1
ATOM 5511 C C . GLU B 2 1249 ? 107.042 92.778 119.866 1.00 56.12 1206 GLU A C 1
ATOM 5512 O O . GLU B 2 1249 ? 106.503 93.649 119.178 1.00 56.12 1206 GLU A O 1
ATOM 5518 N N . HIS B 2 1250 ? 106.480 92.291 120.965 1.00 56.03 1207 HIS A N 1
ATOM 5519 C CA . HIS B 2 1250 ? 105.112 92.592 121.338 1.00 56.03 1207 HIS A CA 1
ATOM 5520 C C . HIS B 2 1250 ? 105.029 93.993 121.938 1.00 56.03 1207 HIS A C 1
ATOM 5521 O O . HIS B 2 1250 ? 106.045 94.650 122.177 1.00 56.03 1207 HIS A O 1
ATOM 5528 N N . ASN B 2 1251 ? 103.805 94.460 122.179 1.00 56.70 1208 ASN A N 1
ATOM 5529 C CA . ASN B 2 1251 ? 103.657 95.772 122.796 1.00 56.70 1208 ASN A CA 1
ATOM 5530 C C . ASN B 2 1251 ? 103.415 95.648 124.297 1.00 56.70 1208 ASN A C 1
ATOM 5531 O O . ASN B 2 1251 ? 103.631 96.606 125.044 1.00 56.70 1208 ASN A O 1
ATOM 5536 N N . TRP B 2 1252 ? 102.953 94.483 124.758 1.00 57.29 1209 TRP A N 1
ATOM 5537 C CA . TRP B 2 1252 ? 102.779 94.283 126.194 1.00 57.29 1209 TRP A CA 1
ATOM 5538 C C . TRP B 2 1252 ? 104.075 93.821 126.848 1.00 57.29 1209 TRP A C 1
ATOM 5539 O O . TRP B 2 1252 ? 104.185 93.813 128.078 1.00 57.29 1209 TRP A O 1
ATOM 5550 N N . PHE B 2 1253 ? 105.067 93.424 126.047 1.00 51.19 1210 PHE A N 1
ATOM 5551 C CA . PHE B 2 1253 ? 106.317 92.952 126.632 1.00 51.19 1210 PHE A CA 1
ATOM 5552 C C . PHE B 2 1253 ? 107.325 94.081 126.770 1.00 51.19 1210 PHE A C 1
ATOM 5553 O O . PHE B 2 1253 ? 108.120 94.095 127.715 1.00 51.19 1210 PHE A O 1
ATOM 5561 N N . GLU B 2 1254 ? 107.326 95.027 125.826 1.00 49.61 1211 GLU A N 1
ATOM 5562 C CA . GLU B 2 1254 ? 108.188 96.196 125.964 1.00 49.61 1211 GLU A CA 1
ATOM 5563 C C . GLU B 2 1254 ? 107.743 97.060 127.134 1.00 49.61 1211 GLU A C 1
ATOM 5564 O O . GLU B 2 1254 ? 108.574 97.576 127.888 1.00 49.61 1211 GLU A O 1
ATOM 5570 N N . THR B 2 1255 ? 106.431 97.176 127.337 1.00 50.03 1212 THR A N 1
ATOM 5571 C CA . THR B 2 1255 ? 105.920 98.007 128.420 1.00 50.03 1212 THR A CA 1
ATOM 5572 C C . THR B 2 1255 ? 106.097 97.305 129.764 1.00 50.03 1212 THR A C 1
ATOM 5573 O O . THR B 2 1255 ? 106.074 97.945 130.819 1.00 50.03 1212 THR A O 1
ATOM 5577 N N . PHE B 2 1256 ? 106.318 95.991 129.744 1.00 45.67 1213 PHE A N 1
ATOM 5578 C CA . PHE B 2 1256 ? 106.639 95.282 130.976 1.00 45.67 1213 PHE A CA 1
ATOM 5579 C C . PHE B 2 1256 ? 108.072 95.553 131.411 1.00 45.67 1213 PHE A C 1
ATOM 5580 O O . PHE B 2 1256 ? 108.338 95.792 132.593 1.00 45.67 1213 PHE A O 1
ATOM 5588 N N . ILE B 2 1257 ? 109.010 95.510 130.463 1.00 41.80 1214 ILE A N 1
ATOM 5589 C CA . ILE B 2 1257 ? 110.427 95.628 130.791 1.00 41.80 1214 ILE A CA 1
ATOM 5590 C C . ILE B 2 1257 ? 110.770 97.052 131.210 1.00 41.80 1214 ILE A C 1
ATOM 5591 O O . ILE B 2 1257 ? 111.521 97.260 132.167 1.00 41.80 1214 ILE A O 1
ATOM 5596 N N . VAL B 2 1258 ? 110.189 98.051 130.540 1.00 39.03 1215 VAL A N 1
ATOM 5597 C CA . VAL B 2 1258 ? 110.424 99.445 130.914 1.00 39.03 1215 VAL A CA 1
ATOM 5598 C C . VAL B 2 1258 ? 109.802 99.740 132.278 1.00 39.03 1215 VAL A C 1
ATOM 5599 O O . VAL B 2 1258 ? 110.321 100.547 133.058 1.00 39.03 1215 VAL A O 1
ATOM 5603 N N . PHE B 2 1259 ? 108.718 99.042 132.614 1.00 38.09 1216 PHE A N 1
ATOM 5604 C CA . PHE B 2 1259 ? 108.181 99.098 133.969 1.00 38.09 1216 PHE A CA 1
ATOM 5605 C C . PHE B 2 1259 ? 109.125 98.429 134.961 1.00 38.09 1216 PHE A C 1
ATOM 5606 O O . PHE B 2 1259 ? 109.266 98.888 136.099 1.00 38.09 1216 PHE A O 1
ATOM 5614 N N . MET B 2 1260 ? 109.788 97.346 134.546 1.00 36.35 1217 MET A N 1
ATOM 5615 C CA . MET B 2 1260 ? 110.724 96.666 135.436 1.00 36.35 1217 MET A CA 1
ATOM 5616 C C . MET B 2 1260 ? 112.053 97.393 135.520 1.00 36.35 1217 MET A C 1
ATOM 5617 O O . MET B 2 1260 ? 112.795 97.216 136.488 1.00 36.35 1217 MET A O 1
ATOM 5622 N N . ILE B 2 1261 ? 112.391 98.188 134.505 1.00 34.28 1218 ILE A N 1
ATOM 5623 C CA . ILE B 2 1261 ? 113.625 98.965 134.570 1.00 34.28 1218 ILE A CA 1
ATOM 5624 C C . ILE B 2 1261 ? 113.482 100.101 135.570 1.00 34.28 1218 ILE A C 1
ATOM 5625 O O . ILE B 2 1261 ? 114.372 100.337 136.395 1.00 34.28 1218 ILE A O 1
ATOM 5630 N N . LEU B 2 1262 ? 112.338 100.780 135.557 1.00 32.14 1219 LEU A N 1
ATOM 5631 C CA . LEU B 2 1262 ? 112.165 101.944 136.415 1.00 32.14 1219 LEU A CA 1
ATOM 5632 C C . LEU B 2 1262 ? 111.973 101.556 137.880 1.00 32.14 1219 LEU A C 1
ATOM 5633 O O . LEU B 2 1262 ? 112.316 102.334 138.774 1.00 32.14 1219 LEU A O 1
ATOM 5638 N N . LEU B 2 1263 ? 111.431 100.368 138.156 1.00 31.17 1220 LEU A N 1
ATOM 5639 C CA . LEU B 2 1263 ? 111.307 99.939 139.546 1.00 31.17 1220 LEU A CA 1
ATOM 5640 C C . LEU B 2 1263 ? 112.617 99.366 140.066 1.00 31.17 1220 LEU A C 1
ATOM 5641 O O . LEU B 2 1263 ? 112.902 99.447 141.263 1.00 31.17 1220 LEU A O 1
ATOM 5646 N N . SER B 2 1264 ? 113.417 98.763 139.186 1.00 30.86 1221 SER A N 1
ATOM 5647 C CA . SER B 2 1264 ? 114.727 98.267 139.595 1.00 30.86 1221 SER A CA 1
ATOM 5648 C C . SER B 2 1264 ? 115.663 99.413 139.941 1.00 30.86 1221 SER A C 1
ATOM 5649 O O . SER B 2 1264 ? 116.548 99.267 140.789 1.00 30.86 1221 SER A O 1
ATOM 5652 N N . SER B 2 1265 ? 115.475 100.564 139.296 1.00 29.04 1222 SER A N 1
ATOM 5653 C CA . SER B 2 1265 ? 116.309 101.722 139.571 1.00 29.04 1222 SER A CA 1
ATOM 5654 C C . SER B 2 1265 ? 115.728 102.556 140.700 1.00 29.04 1222 SER A C 1
ATOM 5655 O O . SER B 2 1265 ? 116.468 103.193 141.452 1.00 29.04 1222 SER A O 1
ATOM 5658 N N . GLY B 2 1266 ? 114.406 102.568 140.834 1.00 27.87 1223 GLY A N 1
ATOM 5659 C CA . GLY B 2 1266 ? 113.796 103.291 141.935 1.00 27.87 1223 GLY A CA 1
ATOM 5660 C C . GLY B 2 1266 ? 113.987 102.594 143.267 1.00 27.87 1223 GLY A C 1
ATOM 5661 O O . GLY B 2 1266 ? 113.898 103.220 144.323 1.00 27.87 1223 GLY A O 1
ATOM 5662 N N . ALA B 2 1267 ? 114.267 101.288 143.237 1.00 28.87 1224 ALA A N 1
ATOM 5663 C CA . ALA B 2 1267 ? 114.551 100.560 144.470 1.00 28.87 1224 ALA A CA 1
ATOM 5664 C C . ALA B 2 1267 ? 115.940 100.886 144.998 1.00 28.87 1224 ALA A C 1
ATOM 5665 O O . ALA B 2 1267 ? 116.278 100.543 146.136 1.00 28.87 1224 ALA A O 1
ATOM 5667 N N . LEU B 2 1268 ? 116.766 101.533 144.177 1.00 28.86 1225 LEU A N 1
ATOM 5668 C CA . LEU B 2 1268 ? 118.093 101.943 144.613 1.00 28.86 1225 LEU A CA 1
ATOM 5669 C C . LEU B 2 1268 ? 118.028 103.167 145.511 1.00 28.86 1225 LEU A C 1
ATOM 5670 O O . LEU B 2 1268 ? 118.985 103.469 146.230 1.00 28.86 1225 LEU A O 1
ATOM 5675 N N . ALA B 2 1269 ? 116.911 103.891 145.481 1.00 28.48 1226 ALA A N 1
ATOM 5676 C CA . ALA B 2 1269 ? 116.809 105.126 146.245 1.00 28.48 1226 ALA A CA 1
ATOM 5677 C C . ALA B 2 1269 ? 116.553 104.872 147.724 1.00 28.48 1226 ALA A C 1
ATOM 5678 O O . ALA B 2 1269 ? 116.697 105.787 148.539 1.00 28.48 1226 ALA A O 1
ATOM 5680 N N . PHE B 2 1270 ? 116.172 103.654 148.095 1.00 33.04 1227 PHE A N 1
ATOM 5681 C CA . PHE B 2 1270 ? 115.773 103.362 149.466 1.00 33.04 1227 PHE A CA 1
ATOM 5682 C C . PHE B 2 1270 ? 116.922 102.889 150.346 1.00 33.04 1227 PHE A C 1
ATOM 5683 O O . PHE B 2 1270 ? 116.676 102.505 151.490 1.00 33.04 1227 PHE A O 1
ATOM 5691 N N . GLU B 2 1271 ? 118.159 102.907 149.863 1.00 35.60 1228 GLU A N 1
ATOM 5692 C CA . GLU B 2 1271 ? 119.275 102.329 150.609 1.00 35.60 1228 GLU A CA 1
ATOM 5693 C C . GLU B 2 1271 ? 120.038 103.417 151.367 1.00 35.60 1228 GLU A C 1
ATOM 5694 O O . GLU B 2 1271 ? 121.230 103.653 151.173 1.00 35.60 1228 GLU A O 1
ATOM 5700 N N . ASP B 2 1272 ? 119.326 104.049 152.290 1.00 31.34 1229 ASP A N 1
ATOM 5701 C CA . ASP B 2 1272 ? 119.857 105.158 153.070 1.00 31.34 1229 ASP A CA 1
ATOM 5702 C C . ASP B 2 1272 ? 120.692 104.624 154.231 1.00 31.34 1229 ASP A C 1
ATOM 5703 O O . ASP B 2 1272 ? 121.063 103.449 154.281 1.00 31.34 1229 ASP A O 1
ATOM 5708 N N . ILE B 2 1273 ? 121.012 105.497 155.186 1.00 30.21 1230 ILE A N 1
ATOM 5709 C CA . ILE B 2 1273 ? 121.554 105.036 156.460 1.00 30.21 1230 ILE A CA 1
ATOM 5710 C C . ILE B 2 1273 ? 120.465 104.339 157.264 1.00 30.21 1230 ILE A C 1
ATOM 5711 O O . ILE B 2 1273 ? 120.725 103.395 158.021 1.00 30.21 1230 ILE A O 1
ATOM 5716 N N . TYR B 2 1274 ? 119.221 104.756 157.065 1.00 32.95 1231 TYR A N 1
ATOM 5717 C CA . TYR B 2 1274 ? 118.085 104.298 157.848 1.00 32.95 1231 TYR A CA 1
ATOM 5718 C C . TYR B 2 1274 ? 117.604 102.904 157.475 1.00 32.95 1231 TYR A C 1
ATOM 5719 O O . TYR B 2 1274 ? 116.694 102.397 158.135 1.00 32.95 1231 TYR A O 1
ATOM 5728 N N . ILE B 2 1275 ? 118.195 102.262 156.465 1.00 35.44 1232 ILE A N 1
ATOM 5729 C CA . ILE B 2 1275 ? 117.631 101.025 155.934 1.00 35.44 1232 ILE A CA 1
ATOM 5730 C C . ILE B 2 1275 ? 117.965 99.847 156.847 1.00 35.44 1232 ILE A C 1
ATOM 5731 O O . ILE B 2 1275 ? 117.320 98.794 156.794 1.00 35.44 1232 ILE A O 1
ATOM 5736 N N . GLU B 2 1276 ? 118.952 100.012 157.729 1.00 37.94 1233 GLU A N 1
ATOM 5737 C CA . GLU B 2 1276 ? 119.183 98.984 158.739 1.00 37.94 1233 GLU A CA 1
ATOM 5738 C C . GLU B 2 1276 ? 118.125 99.034 159.831 1.00 37.94 1233 GLU A C 1
ATOM 5739 O O . GLU B 2 1276 ? 117.824 98.014 160.459 1.00 37.94 1233 GLU A O 1
ATOM 5745 N N . GLN B 2 1277 ? 117.555 100.215 160.077 1.00 37.12 1234 GLN A N 1
ATOM 5746 C CA . GLN B 2 1277 ? 116.659 100.378 161.217 1.00 37.12 1234 GLN A CA 1
ATOM 5747 C C . GLN B 2 1277 ? 115.220 100.057 160.851 1.00 37.12 1234 GLN A C 1
ATOM 5748 O O . GL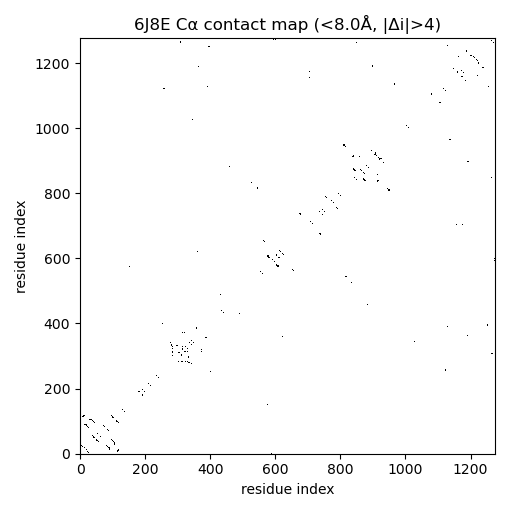N B 2 1277 ? 114.360 99.959 161.734 1.00 37.12 1234 GLN A O 1
ATOM 5754 N N . ARG B 2 1278 ? 114.926 99.898 159.561 1.00 39.53 1235 ARG A N 1
ATOM 5755 C CA . ARG B 2 1278 ? 113.531 99.769 159.156 1.00 39.53 1235 ARG A CA 1
ATOM 5756 C C . ARG B 2 1278 ? 113.031 98.337 159.311 1.00 39.53 1235 ARG A C 1
ATOM 5757 O O . ARG B 2 1278 ? 111.902 98.115 159.762 1.00 39.53 1235 ARG A O 1
ATOM 5765 N N . LYS B 2 1279 ? 113.831 97.357 158.869 1.00 41.18 1236 LYS A N 1
ATOM 5766 C CA . LYS B 2 1279 ? 113.615 95.917 159.050 1.00 41.18 1236 LYS A CA 1
ATOM 5767 C C . LYS B 2 1279 ? 112.342 95.358 158.415 1.00 41.18 1236 LYS A C 1
ATOM 5768 O O . LYS B 2 1279 ? 111.998 94.195 158.643 1.00 41.18 1236 LYS A O 1
ATOM 5774 N N . THR B 2 1280 ? 111.627 96.165 157.635 1.00 40.23 1237 THR A N 1
ATOM 5775 C CA . THR B 2 1280 ? 110.488 95.672 156.877 1.00 40.23 1237 THR A CA 1
ATOM 5776 C C . THR B 2 1280 ? 110.592 96.004 155.399 1.00 40.23 1237 THR A C 1
ATOM 5777 O O . THR B 2 1280 ? 110.007 95.294 154.581 1.00 40.23 1237 THR A O 1
ATOM 5781 N N . ILE B 2 1281 ? 111.319 97.059 155.043 1.00 38.18 1238 ILE A N 1
ATOM 5782 C CA . ILE B 2 1281 ? 111.498 97.447 153.653 1.00 38.18 1238 ILE A CA 1
ATOM 5783 C C . ILE B 2 1281 ? 112.856 96.889 153.256 1.00 38.18 1238 ILE A C 1
ATOM 5784 O O . ILE B 2 1281 ? 113.155 96.715 152.072 1.00 38.18 1238 ILE A O 1
ATOM 5789 N N . LYS B 2 1282 ? 113.666 96.557 154.260 1.00 38.63 1239 LYS A N 1
ATOM 5790 C CA . LYS B 2 1282 ? 114.975 95.962 154.013 1.00 38.63 1239 LYS A CA 1
ATOM 5791 C C . LYS B 2 1282 ? 114.848 94.563 153.426 1.00 38.63 1239 LYS A C 1
ATOM 5792 O O . LYS B 2 1282 ? 115.572 94.203 152.493 1.00 38.63 1239 LYS A O 1
ATOM 5798 N N . THR B 2 1283 ? 113.932 93.755 153.965 1.00 39.91 1240 THR A N 1
ATOM 5799 C CA . THR B 2 1283 ? 113.740 92.413 153.427 1.00 39.91 1240 THR A CA 1
ATOM 5800 C C . THR B 2 1283 ? 112.948 92.449 152.128 1.00 39.91 1240 THR A C 1
ATOM 5801 O O . THR B 2 1283 ? 113.032 91.520 151.319 1.00 39.91 1240 THR A O 1
ATOM 5805 N N . MET B 2 1284 ? 112.161 93.505 151.913 1.00 38.45 1241 MET A N 1
ATOM 5806 C CA . MET B 2 1284 ? 111.530 93.685 150.611 1.00 38.45 1241 MET A CA 1
ATOM 5807 C C . MET B 2 1284 ? 112.563 94.033 149.551 1.00 38.45 1241 MET A C 1
ATOM 5808 O O . MET B 2 1284 ? 112.416 93.656 148.386 1.00 38.45 1241 MET A O 1
ATOM 5813 N N . LEU B 2 1285 ? 113.615 94.758 149.941 1.00 37.45 1242 LEU A N 1
ATOM 5814 C CA . LEU B 2 1285 ? 114.726 95.031 149.033 1.00 37.45 1242 LEU A CA 1
ATOM 5815 C C . LEU B 2 1285 ? 115.513 93.771 148.700 1.00 37.45 1242 LEU A C 1
ATOM 5816 O O . LEU B 2 1285 ? 116.064 93.652 147.601 1.00 37.45 1242 LEU A O 1
ATOM 5821 N N . GLU B 2 1286 ? 115.592 92.824 149.638 1.00 40.04 1243 GLU A N 1
ATOM 5822 C CA . GLU B 2 1286 ? 116.442 91.656 149.423 1.00 40.04 1243 GLU A CA 1
ATOM 5823 C C . GLU B 2 1286 ? 115.731 90.606 148.579 1.00 40.04 1243 GLU A C 1
ATOM 5824 O O . GLU B 2 1286 ? 116.376 89.868 147.826 1.00 40.04 1243 GLU A O 1
ATOM 5830 N N . TYR B 2 1287 ? 114.404 90.513 148.691 1.00 42.16 1244 TYR A N 1
ATOM 5831 C CA . TYR B 2 1287 ? 113.657 89.670 147.763 1.00 42.16 1244 TYR A CA 1
ATOM 5832 C C . TYR B 2 1287 ? 113.596 90.298 146.379 1.00 42.16 1244 TYR A C 1
ATOM 5833 O O . TYR B 2 1287 ? 113.582 89.585 145.374 1.00 42.16 1244 TYR A O 1
ATOM 5842 N N . ALA B 2 1288 ? 113.570 91.630 146.303 1.00 39.05 1245 ALA A N 1
ATOM 5843 C CA . ALA B 2 1288 ? 113.489 92.289 145.003 1.00 39.05 1245 ALA A CA 1
ATOM 5844 C C . ALA B 2 1288 ? 114.824 92.252 144.272 1.00 39.05 1245 ALA A C 1
ATOM 5845 O O . ALA B 2 1288 ? 114.874 92.431 143.053 1.00 39.05 1245 ALA A O 1
ATOM 5847 N N . ASP B 2 1289 ? 115.918 92.004 144.990 1.00 39.66 1246 ASP A N 1
ATOM 5848 C CA . ASP B 2 1289 ? 117.219 91.969 144.332 1.00 39.66 1246 ASP A CA 1
ATOM 5849 C C . ASP B 2 1289 ? 117.433 90.631 143.638 1.00 39.66 1246 ASP A C 1
ATOM 5850 O O . ASP B 2 1289 ? 118.392 90.458 142.879 1.00 39.66 1246 ASP A O 1
ATOM 5855 N N . LYS B 2 1290 ? 116.550 89.667 143.891 1.00 38.30 1247 LYS A N 1
ATOM 5856 C CA . LYS B 2 1290 ? 116.595 88.410 143.154 1.00 38.30 1247 LYS A CA 1
ATOM 5857 C C . LYS B 2 1290 ? 115.586 88.414 142.012 1.00 38.30 1247 LYS A C 1
ATOM 5858 O O . LYS B 2 1290 ? 115.879 87.937 140.911 1.00 38.30 1247 LYS A O 1
ATOM 5864 N N . VAL B 2 1291 ? 114.392 88.963 142.258 1.00 35.85 1248 VAL A N 1
ATOM 5865 C CA . VAL B 2 1291 ? 113.323 88.961 141.262 1.00 35.85 1248 VAL A CA 1
ATOM 5866 C C . VAL B 2 1291 ? 113.685 89.859 140.084 1.00 35.85 1248 VAL A C 1
ATOM 5867 O O . VAL B 2 1291 ? 113.405 89.530 138.925 1.00 35.85 1248 VAL A O 1
ATOM 5871 N N . PHE B 2 1292 ? 114.341 90.989 140.357 1.00 35.74 1249 PHE A N 1
ATOM 5872 C CA . PHE B 2 1292 ? 114.775 91.866 139.276 1.00 35.74 1249 PHE A CA 1
ATOM 5873 C C . PHE B 2 1292 ? 115.884 91.218 138.461 1.00 35.74 1249 PHE A C 1
ATOM 5874 O O . PHE B 2 1292 ? 115.909 91.338 137.236 1.00 35.74 1249 PHE A O 1
ATOM 5882 N N . THR B 2 1293 ? 116.783 90.488 139.118 1.00 35.84 1250 THR A N 1
ATOM 5883 C CA . THR B 2 1293 ? 117.887 89.848 138.409 1.00 35.84 1250 THR A CA 1
ATOM 5884 C C . THR B 2 1293 ? 117.399 88.674 137.563 1.00 35.84 1250 THR A C 1
ATOM 5885 O O . THR B 2 1293 ? 117.865 88.478 136.437 1.00 35.84 1250 THR A O 1
ATOM 5889 N N . TYR B 2 1294 ? 116.423 87.916 138.063 1.00 36.86 1251 TYR A N 1
ATOM 5890 C CA . TYR B 2 1294 ? 115.958 86.740 137.334 1.00 36.86 1251 TYR A CA 1
ATOM 5891 C C . TYR B 2 1294 ? 115.023 87.118 136.194 1.00 36.86 1251 TYR A C 1
ATOM 5892 O O . TYR B 2 1294 ? 114.740 86.293 135.320 1.00 36.86 1251 TYR A O 1
ATOM 5901 N N . ILE B 2 1295 ? 114.517 88.351 136.187 1.00 36.44 1252 ILE A N 1
ATOM 5902 C CA . ILE B 2 1295 ? 113.795 88.830 135.014 1.00 36.44 1252 ILE A CA 1
ATOM 5903 C C . ILE B 2 1295 ? 114.771 89.262 133.930 1.00 36.44 1252 ILE A C 1
ATOM 5904 O O . ILE B 2 1295 ? 114.616 88.897 132.758 1.00 36.44 1252 ILE A O 1
ATOM 5909 N N . PHE B 2 1296 ? 115.826 89.991 134.299 1.00 36.17 1253 PHE A N 1
ATOM 5910 C CA . PHE B 2 1296 ? 116.747 90.473 133.274 1.00 36.17 1253 PHE A CA 1
ATOM 5911 C C . PHE B 2 1296 ? 117.726 89.387 132.833 1.00 36.17 1253 PHE A C 1
ATOM 5912 O O . PHE B 2 1296 ? 118.556 89.622 131.949 1.00 36.17 1253 PHE A O 1
ATOM 5920 N N . ILE B 2 1297 ? 117.652 88.197 133.432 1.00 39.52 1254 ILE A N 1
ATOM 5921 C CA . ILE B 2 1297 ? 118.296 87.027 132.841 1.00 39.52 1254 ILE A CA 1
ATOM 5922 C C . ILE B 2 1297 ? 117.345 86.340 131.869 1.00 39.52 1254 ILE A C 1
ATOM 5923 O O . ILE B 2 1297 ? 117.733 85.962 130.759 1.00 39.52 1254 ILE A O 1
ATOM 5928 N N . LEU B 2 1298 ? 116.072 86.221 132.246 1.00 41.64 1255 LEU A N 1
ATOM 5929 C CA . LEU B 2 1298 ? 115.125 85.459 131.441 1.00 41.64 1255 LEU A CA 1
ATOM 5930 C C . LEU B 2 1298 ? 114.724 86.220 130.182 1.00 41.64 1255 LEU A C 1
ATOM 5931 O O . LEU B 2 1298 ? 114.449 85.608 129.145 1.00 41.64 1255 LEU A O 1
ATOM 5936 N N . GLU B 2 1299 ? 114.687 87.553 130.243 1.00 43.25 1256 GLU A N 1
ATOM 5937 C CA . GLU B 2 1299 ? 114.407 88.302 129.023 1.00 43.25 1256 GLU A CA 1
ATOM 5938 C C . GLU B 2 1299 ? 115.629 88.344 128.122 1.00 43.25 1256 GLU A C 1
ATOM 5939 O O . GLU B 2 1299 ? 115.493 88.513 126.911 1.00 43.25 1256 GLU A O 1
ATOM 5945 N N . MET B 2 1300 ? 116.820 88.197 128.702 1.00 42.66 1257 MET A N 1
ATOM 5946 C CA . MET B 2 1300 ? 118.057 88.145 127.930 1.00 42.66 1257 MET A CA 1
ATOM 5947 C C . MET B 2 1300 ? 118.140 86.878 127.089 1.00 42.66 1257 MET A C 1
ATOM 5948 O O . MET B 2 1300 ? 118.554 86.919 125.925 1.00 42.66 1257 MET A O 1
ATOM 5953 N N . LEU B 2 1301 ? 117.760 85.734 127.668 1.00 43.20 1258 LEU A N 1
ATOM 5954 C CA . LEU B 2 1301 ? 117.808 84.475 126.929 1.00 43.20 1258 LEU A CA 1
ATOM 5955 C C . LEU B 2 1301 ? 116.704 84.396 125.885 1.00 43.20 1258 LEU A C 1
ATOM 5956 O O . LEU B 2 1301 ? 116.832 83.664 124.901 1.00 43.20 1258 LEU A O 1
ATOM 5961 N N . LEU B 2 1302 ? 115.610 85.133 126.079 1.00 43.92 1259 LEU A N 1
ATOM 5962 C CA . LEU B 2 1302 ? 114.639 85.274 125.001 1.00 43.92 1259 LEU A CA 1
ATOM 5963 C C . LEU B 2 1302 ? 115.216 86.086 123.855 1.00 43.92 1259 LEU A C 1
ATOM 5964 O O . LEU B 2 1302 ? 114.878 85.855 122.691 1.00 43.92 1259 LEU A O 1
ATOM 5969 N N . LYS B 2 1303 ? 116.099 87.036 124.160 1.00 45.00 1260 LYS A N 1
ATOM 5970 C CA . LYS B 2 1303 ? 116.706 87.833 123.101 1.00 45.00 1260 LYS A CA 1
ATOM 5971 C C . LYS B 2 1303 ? 117.799 87.052 122.381 1.00 45.00 1260 LYS A C 1
ATOM 5972 O O . LYS B 2 1303 ? 118.147 87.371 121.242 1.00 45.00 1260 LYS A O 1
ATOM 5978 N N . TRP B 2 1304 ? 118.356 86.024 123.028 1.00 44.35 1261 TRP A N 1
ATOM 5979 C CA . TRP B 2 1304 ? 119.280 85.130 122.335 1.00 44.35 1261 TRP A CA 1
ATOM 5980 C C . TRP B 2 1304 ? 118.557 84.227 121.348 1.00 44.35 1261 TRP A C 1
ATOM 5981 O O . TRP B 2 1304 ? 119.063 83.960 120.254 1.00 44.35 1261 TRP A O 1
ATOM 5992 N N . VAL B 2 1305 ? 117.380 83.732 121.721 1.00 46.81 1262 VAL A N 1
ATOM 5993 C CA . VAL B 2 1305 ? 116.686 82.776 120.868 1.00 46.81 1262 VAL A CA 1
ATOM 5994 C C . VAL B 2 1305 ? 115.961 83.501 119.740 1.00 46.81 1262 VAL A C 1
ATOM 5995 O O . VAL B 2 1305 ? 115.929 83.030 118.599 1.00 46.81 1262 VAL A O 1
ATOM 5999 N N . ALA B 2 1306 ? 115.424 84.686 120.017 1.00 49.12 1263 ALA A N 1
ATOM 6000 C CA . ALA B 2 1306 ? 114.681 85.411 118.994 1.00 49.12 1263 ALA A CA 1
ATOM 6001 C C . ALA B 2 1306 ? 115.580 86.106 117.979 1.00 49.12 1263 ALA A C 1
ATOM 6002 O O . ALA B 2 1306 ? 115.086 86.533 116.932 1.00 49.12 1263 ALA A O 1
ATOM 6004 N N . TYR B 2 1307 ? 116.874 86.244 118.262 1.00 48.60 1264 TYR A N 1
ATOM 6005 C CA . TYR B 2 1307 ? 117.786 86.975 117.388 1.00 48.60 1264 TYR A CA 1
ATOM 6006 C C . TYR B 2 1307 ? 118.916 86.093 116.880 1.00 48.60 1264 TYR A C 1
ATOM 6007 O O . TYR B 2 1307 ? 119.302 86.206 115.715 1.00 48.60 1264 TYR A O 1
ATOM 6016 N N . GLY B 2 1308 ? 119.464 85.226 117.720 1.00 46.97 1265 GLY A N 1
ATOM 6017 C CA . GLY B 2 1308 ? 120.709 84.552 117.425 1.00 46.97 1265 GLY A CA 1
ATOM 6018 C C . GLY B 2 1308 ? 121.901 85.360 117.905 1.00 46.97 1265 GLY A C 1
ATOM 6019 O O . GLY B 2 1308 ? 121.798 86.535 118.257 1.00 46.97 1265 GLY A O 1
ATOM 6020 N N . PHE B 2 1309 ? 123.063 84.711 117.914 1.00 48.91 1266 PHE A N 1
ATOM 6021 C CA . PHE B 2 1309 ? 124.263 85.378 118.405 1.00 48.91 1266 PHE A CA 1
ATOM 6022 C C . PHE B 2 1309 ? 124.780 86.430 117.436 1.00 48.91 1266 PHE A C 1
ATOM 6023 O O . PHE B 2 1309 ? 125.516 87.330 117.848 1.00 48.91 1266 PHE A O 1
ATOM 6031 N N . GLN B 2 1310 ? 124.411 86.344 116.157 1.00 48.12 1267 GLN A N 1
ATOM 6032 C CA . GLN B 2 1310 ? 124.957 87.269 115.168 1.00 48.12 1267 GLN A CA 1
ATOM 6033 C C . GLN B 2 1310 ? 124.210 88.598 115.180 1.00 48.12 1267 GLN A C 1
ATOM 6034 O O . GLN B 2 1310 ? 124.815 89.661 115.012 1.00 48.12 1267 GLN A O 1
ATOM 6040 N N . VAL B 2 1311 ? 122.893 88.559 115.376 1.00 46.52 1268 VAL A N 1
ATOM 6041 C CA . VAL B 2 1311 ? 122.112 89.792 115.403 1.00 46.52 1268 VAL A CA 1
ATOM 6042 C C . VAL B 2 1311 ? 122.278 90.500 116.744 1.00 46.52 1268 VAL A C 1
ATOM 6043 O O . VAL B 2 1311 ? 122.403 91.728 116.805 1.00 46.52 1268 VAL A O 1
ATOM 6047 N N . TYR B 2 1312 ? 122.320 89.731 117.833 1.00 45.46 1269 TYR A N 1
ATOM 6048 C CA . TYR B 2 1312 ? 122.316 90.301 119.176 1.00 45.46 1269 TYR A CA 1
ATOM 6049 C C . TYR B 2 1312 ? 123.650 90.953 119.515 1.00 45.46 1269 TYR A C 1
ATOM 6050 O O . TYR B 2 1312 ? 123.684 91.985 120.190 1.00 45.46 1269 TYR A O 1
ATOM 6059 N N . PHE B 2 1313 ? 124.754 90.373 119.065 1.00 45.62 1270 PHE A N 1
ATOM 6060 C CA . PHE B 2 1313 ? 126.072 90.897 119.388 1.00 45.62 1270 PHE A CA 1
ATOM 6061 C C . PHE B 2 1313 ? 126.574 91.936 118.391 1.00 45.62 1270 PHE A C 1
ATOM 6062 O O . PHE B 2 1313 ? 127.759 92.273 118.417 1.00 45.62 1270 PHE A O 1
ATOM 6070 N N . THR B 2 1314 ? 125.708 92.456 117.524 1.00 45.01 1271 THR A N 1
ATOM 6071 C CA . THR B 2 1314 ? 126.047 93.607 116.697 1.00 45.01 1271 THR A CA 1
ATOM 6072 C C . THR B 2 1314 ? 125.246 94.848 117.062 1.00 45.01 1271 THR A C 1
ATOM 6073 O O . THR B 2 1314 ? 125.502 95.915 116.501 1.00 45.01 1271 THR A O 1
ATOM 6077 N N . ASN B 2 1315 ? 124.286 94.736 117.978 1.00 41.86 1272 ASN A N 1
ATOM 6078 C CA . ASN B 2 1315 ? 123.575 95.888 118.517 1.00 41.86 1272 ASN A CA 1
ATOM 6079 C C . ASN B 2 1315 ? 124.337 96.389 119.729 1.00 41.86 1272 ASN A C 1
ATOM 6080 O O . ASN B 2 1315 ? 124.498 95.654 120.705 1.00 41.86 1272 ASN A O 1
ATOM 6085 N N . ALA B 2 1316 ? 124.781 97.645 119.670 1.00 40.80 1273 ALA A N 1
ATOM 6086 C CA . ALA B 2 1316 ? 125.583 98.204 120.752 1.00 40.80 1273 ALA A CA 1
ATOM 6087 C C . ALA B 2 1316 ? 124.761 98.398 122.018 1.00 40.80 1273 ALA A C 1
ATOM 6088 O O . ALA B 2 1316 ? 125.307 98.387 123.126 1.00 40.80 1273 ALA A O 1
ATOM 6090 N N . TRP B 2 1317 ? 123.444 98.567 121.880 1.00 39.40 1274 TRP A N 1
ATOM 6091 C CA . TRP B 2 1317 ? 122.600 98.688 123.062 1.00 39.40 1274 TRP A CA 1
ATOM 6092 C C . TRP B 2 1317 ? 122.367 97.335 123.712 1.00 39.40 1274 TRP A C 1
ATOM 6093 O O . TRP B 2 1317 ? 122.066 97.258 124.907 1.00 39.40 1274 TRP A O 1
ATOM 6104 N N . CYS B 2 1318 ? 122.496 96.253 122.944 1.00 42.29 1275 CYS A N 1
ATOM 6105 C CA . CYS B 2 1318 ? 122.449 94.925 123.545 1.00 42.29 1275 CYS A CA 1
ATOM 6106 C C . CYS B 2 1318 ? 123.767 94.583 124.221 1.00 42.29 1275 CYS A C 1
ATOM 6107 O O . CYS B 2 1318 ? 123.816 93.705 125.086 1.00 42.29 1275 CYS A O 1
ATOM 6110 N N . TRP B 2 1319 ? 124.853 95.254 123.832 1.00 42.76 1276 TRP A N 1
ATOM 6111 C CA . TRP B 2 1319 ? 126.111 95.106 124.558 1.00 42.76 1276 TRP A CA 1
ATOM 6112 C C . TRP B 2 1319 ? 126.065 95.825 125.893 1.00 42.76 1276 TRP A C 1
ATOM 6113 O O . TRP B 2 1319 ? 126.698 95.389 126.857 1.00 42.76 1276 TRP A O 1
ATOM 6124 N N . LEU B 2 1320 ? 125.342 96.941 125.962 1.00 40.44 1277 LEU A N 1
ATOM 6125 C CA . LEU B 2 1320 ? 125.176 97.636 127.232 1.00 40.44 1277 LEU A CA 1
ATOM 6126 C C . LEU B 2 1320 ? 124.331 96.818 128.198 1.00 40.44 1277 LEU A C 1
ATOM 6127 O O . LEU B 2 1320 ? 124.614 96.781 129.397 1.00 40.44 1277 LEU A O 1
ATOM 6132 N N . ASP B 2 1321 ? 123.306 96.129 127.691 1.00 39.80 1278 ASP A N 1
ATOM 6133 C CA . ASP B 2 1321 ? 122.477 95.298 128.559 1.00 39.80 1278 ASP A CA 1
ATOM 6134 C C . ASP B 2 1321 ? 123.145 93.966 128.859 1.00 39.80 1278 ASP A C 1
ATOM 6135 O O . ASP B 2 1321 ? 122.743 93.266 129.791 1.00 39.80 1278 ASP A O 1
ATOM 6140 N N . PHE B 2 1322 ? 124.153 93.585 128.075 1.00 42.19 1279 PHE A N 1
ATOM 6141 C CA . PHE B 2 1322 ? 124.861 92.341 128.355 1.00 42.19 1279 PHE A CA 1
ATOM 6142 C C . PHE B 2 1322 ? 125.837 92.510 129.506 1.00 42.19 1279 PHE A C 1
ATOM 6143 O O . PHE B 2 1322 ? 126.021 91.591 130.310 1.00 42.19 1279 PHE A O 1
ATOM 6151 N N . LEU B 2 1323 ? 126.481 93.673 129.595 1.00 42.67 1280 LEU A N 1
ATOM 6152 C CA . LEU B 2 1323 ? 127.497 93.878 130.619 1.00 42.67 1280 LEU A CA 1
ATOM 6153 C C . LEU B 2 1323 ? 126.868 94.112 131.986 1.00 42.67 1280 LEU A C 1
ATOM 6154 O O . LEU B 2 1323 ? 127.479 93.809 133.016 1.00 42.67 1280 LEU A O 1
ATOM 6159 N N . ILE B 2 1324 ? 125.649 94.655 132.018 1.00 40.44 1281 ILE A N 1
ATOM 6160 C CA . ILE B 2 1324 ? 124.988 94.927 133.292 1.00 40.44 1281 ILE A CA 1
ATOM 6161 C C . ILE B 2 1324 ? 124.524 93.624 133.933 1.00 40.44 1281 ILE A C 1
ATOM 6162 O O . ILE B 2 1324 ? 124.504 93.491 135.163 1.00 40.44 1281 ILE A O 1
ATOM 6167 N N . VAL B 2 1325 ? 124.204 92.622 133.114 1.00 43.44 1282 VAL A N 1
ATOM 6168 C CA . VAL B 2 1325 ? 123.821 91.319 133.654 1.00 43.44 1282 VAL A CA 1
ATOM 6169 C C . VAL B 2 1325 ? 125.037 90.603 134.244 1.00 43.44 1282 VAL A C 1
ATOM 6170 O O . VAL B 2 1325 ? 124.929 89.897 135.256 1.00 43.44 1282 VAL A O 1
ATOM 6174 N N . ASP B 2 1326 ? 126.221 90.828 133.666 1.00 44.98 1283 ASP A N 1
ATOM 6175 C CA . ASP B 2 1326 ? 127.426 90.145 134.135 1.00 44.98 1283 ASP A CA 1
ATOM 6176 C C . ASP B 2 1326 ? 127.848 90.611 135.523 1.00 44.98 1283 ASP A C 1
ATOM 6177 O O . ASP B 2 1326 ? 128.398 89.828 136.303 1.00 44.98 1283 ASP A O 1
ATOM 6182 N N . VAL B 2 1327 ? 127.618 91.884 135.843 1.00 46.75 1284 VAL A N 1
ATOM 6183 C CA . VAL B 2 1327 ? 127.819 92.354 137.209 1.00 46.75 1284 VAL A CA 1
ATOM 6184 C C . VAL B 2 1327 ? 126.810 91.695 138.139 1.00 46.75 1284 VAL A C 1
ATOM 6185 O O . VAL B 2 1327 ? 127.120 91.357 139.289 1.00 46.75 1284 VAL A O 1
ATOM 6189 N N . SER B 2 1328 ? 125.599 91.454 137.636 1.00 46.50 1285 SER A N 1
ATOM 6190 C CA . SER B 2 1328 ? 124.577 90.806 138.445 1.00 46.50 1285 SER A CA 1
ATOM 6191 C C . SER B 2 1328 ? 124.843 89.314 138.589 1.00 46.50 1285 SER A C 1
ATOM 6192 O O . SER B 2 1328 ? 124.524 88.723 139.624 1.00 46.50 1285 SER A O 1
ATOM 6195 N N . LEU B 2 1329 ? 125.420 88.685 137.561 1.00 48.67 1286 LEU A N 1
ATOM 6196 C CA . LEU B 2 1329 ? 125.671 87.246 137.614 1.00 48.67 1286 LEU A CA 1
ATOM 6197 C C . LEU B 2 1329 ? 126.803 86.902 138.571 1.00 48.67 1286 LEU A C 1
ATOM 6198 O O . LEU B 2 1329 ? 126.737 85.889 139.275 1.00 48.67 1286 LEU A O 1
ATOM 6203 N N . VAL B 2 1330 ? 127.855 87.722 138.599 1.00 52.05 1287 VAL A N 1
ATOM 6204 C CA . VAL B 2 1330 ? 129.044 87.403 139.386 1.00 52.05 1287 VAL A CA 1
ATOM 6205 C C . VAL B 2 1330 ? 128.757 87.522 140.881 1.00 52.05 1287 VAL A C 1
ATOM 6206 O O . VAL B 2 1330 ? 129.083 86.625 141.666 1.00 52.05 1287 VAL A O 1
ATOM 6210 N N . SER B 2 1331 ? 128.112 88.614 141.293 1.00 54.35 1288 SER A N 1
ATOM 6211 C CA . SER B 2 1331 ? 127.834 88.807 142.712 1.00 54.35 1288 SER A CA 1
ATOM 6212 C C . SER B 2 1331 ? 126.705 87.900 143.189 1.00 54.35 1288 SER A C 1
ATOM 6213 O O . SER B 2 1331 ? 126.534 87.698 144.395 1.00 54.35 1288 SER A O 1
ATOM 6216 N N . LEU B 2 1332 ? 125.922 87.347 142.262 1.00 56.97 1289 LEU A N 1
ATOM 6217 C CA . LEU B 2 1332 ? 124.948 86.331 142.645 1.00 56.97 1289 LEU A CA 1
ATOM 6218 C C . LEU B 2 1332 ? 125.626 84.982 142.847 1.00 56.97 1289 LEU A C 1
ATOM 6219 O O . LEU B 2 1332 ? 125.327 84.269 143.812 1.00 56.97 1289 LEU A O 1
ATOM 6224 N N . THR B 2 1333 ? 126.551 84.619 141.956 1.00 60.63 1290 THR A N 1
ATOM 6225 C CA . THR B 2 1333 ? 127.147 83.291 142.021 1.00 60.63 1290 THR A CA 1
ATOM 6226 C C . THR B 2 1333 ? 128.279 83.244 143.040 1.00 60.63 1290 THR A C 1
ATOM 6227 O O . THR B 2 1333 ? 128.798 82.168 143.348 1.00 60.63 1290 THR A O 1
ATOM 6231 N N . ALA B 2 1334 ? 128.691 84.403 143.562 1.00 64.51 1291 ALA A N 1
ATOM 6232 C CA . ALA B 2 1334 ? 129.594 84.432 144.704 1.00 64.51 1291 ALA A CA 1
ATOM 6233 C C . ALA B 2 1334 ? 128.840 84.454 146.024 1.00 64.51 1291 ALA A C 1
ATOM 6234 O O . ALA B 2 1334 ? 129.347 83.939 147.022 1.00 64.51 1291 ALA A O 1
ATOM 6236 N N . ASN B 2 1335 ? 127.631 85.011 146.042 1.00 67.92 1292 ASN A N 1
ATOM 6237 C CA . ASN B 2 1335 ? 126.727 84.908 147.181 1.00 67.92 1292 ASN A CA 1
ATOM 6238 C C . ASN B 2 1335 ? 125.919 83.607 147.156 1.00 67.92 1292 ASN A C 1
ATOM 6239 O O . ASN B 2 1335 ? 124.934 83.487 147.891 1.00 67.92 1292 ASN A O 1
ATOM 6244 N N . ALA B 2 1336 ? 126.305 82.648 146.313 1.00 67.81 1293 ALA A N 1
ATOM 6245 C CA . ALA B 2 1336 ? 125.688 81.329 146.274 1.00 67.81 1293 ALA A CA 1
ATOM 6246 C C . ALA B 2 1336 ? 126.751 80.251 146.431 1.00 67.81 1293 ALA A C 1
ATOM 6247 O O . ALA B 2 1336 ? 126.483 79.189 147.002 1.00 67.81 1293 ALA A O 1
ATOM 6249 N N . LEU B 2 1337 ? 127.960 80.510 145.923 1.00 72.13 1294 LEU A N 1
ATOM 6250 C CA . LEU B 2 1337 ? 129.076 79.591 146.128 1.00 72.13 1294 LEU A CA 1
ATOM 6251 C C . LEU B 2 1337 ? 129.519 79.624 147.584 1.00 72.13 1294 LEU A C 1
ATOM 6252 O O . LEU B 2 1337 ? 129.725 78.580 148.211 1.00 72.13 1294 LEU A O 1
ATOM 6257 N N . GLY B 2 1338 ? 129.662 80.825 148.137 1.00 77.50 1295 GLY A N 1
ATOM 6258 C CA . GLY B 2 1338 ? 130.105 80.991 149.504 1.00 77.50 1295 GLY A CA 1
ATOM 6259 C C . GLY B 2 1338 ? 130.988 82.204 149.697 1.00 77.50 1295 GLY A C 1
ATOM 6260 O O . GLY B 2 1338 ? 131.229 82.623 150.833 1.00 77.50 1295 GLY A O 1
ATOM 6261 N N . TYR B 2 1339 ? 131.460 82.798 148.600 1.00 30.00 1296 TYR A N 1
ATOM 6262 C CA . TYR B 2 1339 ? 132.283 84.009 148.659 1.00 30.00 1296 TYR A CA 1
ATOM 6263 C C . TYR B 2 1339 ? 131.410 85.226 148.979 1.00 30.00 1296 TYR A C 1
ATOM 6264 O O . TYR B 2 1339 ? 131.130 86.072 148.131 1.00 30.00 1296 TYR A O 1
ATOM 6273 N N . SER B 2 1340 ? 130.969 85.298 150.236 1.00 76.27 1297 SER A N 1
ATOM 6274 C CA . SER B 2 1340 ? 130.065 86.370 150.637 1.00 76.27 1297 SER A CA 1
ATOM 6275 C C . SER B 2 1340 ? 130.790 87.703 150.724 1.00 76.27 1297 SER A C 1
ATOM 6276 O O . SER B 2 1340 ? 130.299 88.721 150.222 1.00 76.27 1297 SER A O 1
ATOM 6279 N N . GLU B 2 1341 ? 131.954 87.719 151.364 1.00 78.78 1298 GLU A N 1
ATOM 6280 C CA . GLU B 2 1341 ? 132.666 88.952 151.656 1.00 78.78 1298 GLU A CA 1
ATOM 6281 C C . GLU B 2 1341 ? 134.104 88.825 151.187 1.00 78.78 1298 GLU A C 1
ATOM 6282 O O . GLU B 2 1341 ? 134.814 87.898 151.590 1.00 78.78 1298 GLU A O 1
ATOM 6288 N N . LEU B 2 1342 ? 134.518 89.759 150.336 1.00 78.96 1299 LEU A N 1
ATOM 6289 C CA . LEU B 2 1342 ? 135.875 89.820 149.819 1.00 78.96 1299 LEU A CA 1
ATOM 6290 C C . LEU B 2 1342 ? 136.076 91.249 149.334 1.00 78.96 1299 LEU A C 1
ATOM 6291 O O . LEU B 2 1342 ? 135.122 92.025 149.257 1.00 78.96 1299 LEU A O 1
ATOM 6296 N N . GLY B 2 1343 ? 137.329 91.600 149.039 1.00 74.96 1300 GLY A N 1
ATOM 6297 C CA . GLY B 2 1343 ? 137.630 92.959 148.612 1.00 74.96 1300 GLY A CA 1
ATOM 6298 C C . GLY B 2 1343 ? 137.027 93.320 147.266 1.00 74.96 1300 GLY A C 1
ATOM 6299 O O . GLY B 2 1343 ? 136.821 94.498 146.967 1.00 74.96 1300 GLY A O 1
ATOM 6300 N N . ALA B 2 1344 ? 136.738 92.317 146.434 1.00 73.59 1301 ALA A N 1
ATOM 6301 C CA . ALA B 2 1344 ? 136.139 92.592 145.132 1.00 73.59 1301 ALA A CA 1
ATOM 6302 C C . ALA B 2 1344 ? 134.621 92.454 145.176 1.00 73.59 1301 ALA A C 1
ATOM 6303 O O . ALA B 2 1344 ? 133.900 93.288 144.619 1.00 73.59 1301 ALA A O 1
ATOM 6305 N N . ILE B 2 1345 ? 134.122 91.410 145.842 1.00 70.20 1302 ILE A N 1
ATOM 6306 C CA . ILE B 2 1345 ? 132.701 91.067 145.768 1.00 70.20 1302 ILE A CA 1
ATOM 6307 C C . ILE B 2 1345 ? 131.866 92.071 146.559 1.00 70.20 1302 ILE A C 1
ATOM 6308 O O . ILE B 2 1345 ? 130.748 92.427 146.167 1.00 70.20 1302 ILE A O 1
ATOM 6313 N N . LYS B 2 1346 ? 132.419 92.580 147.663 1.00 66.85 1303 LYS A N 1
ATOM 6314 C CA . LYS B 2 1346 ? 131.738 93.637 148.406 1.00 66.85 1303 LYS A CA 1
ATOM 6315 C C . LYS B 2 1346 ? 131.792 94.965 147.659 1.00 66.85 1303 LYS A C 1
ATOM 6316 O O . LYS B 2 1346 ? 131.008 95.877 147.942 1.00 66.85 1303 LYS A O 1
ATOM 6322 N N . SER B 2 1347 ? 132.715 95.096 146.703 1.00 64.28 1304 SER A N 1
ATOM 6323 C CA . SER B 2 1347 ? 132.848 96.353 145.974 1.00 64.28 1304 SER A CA 1
ATOM 6324 C C . SER B 2 1347 ? 132.121 96.304 144.636 1.00 64.28 1304 SER A C 1
ATOM 6325 O O . SER B 2 1347 ? 131.895 97.345 144.010 1.00 64.28 1304 SER A O 1
ATOM 6328 N N . LEU B 2 1348 ? 131.753 95.105 144.173 1.00 60.27 1305 LEU A N 1
ATOM 6329 C CA . LEU B 2 1348 ? 130.923 95.005 142.975 1.00 60.27 1305 LEU A CA 1
ATOM 6330 C C . LEU B 2 1348 ? 129.490 95.420 143.265 1.00 60.27 1305 LEU A C 1
ATOM 6331 O O . LEU B 2 1348 ? 128.738 95.764 142.348 1.00 60.27 1305 LEU A O 1
ATOM 6336 N N . ARG B 2 1349 ? 129.087 95.372 144.535 1.00 53.09 1306 ARG A N 1
ATOM 6337 C CA . ARG B 2 1349 ? 127.731 95.750 144.908 1.00 53.09 1306 ARG A CA 1
ATOM 6338 C C . ARG B 2 1349 ? 127.511 97.248 144.742 1.00 53.09 1306 ARG A C 1
ATOM 6339 O O . ARG B 2 1349 ? 126.381 97.691 144.508 1.00 53.09 1306 ARG A O 1
ATOM 6347 N N . THR B 2 1350 ? 128.589 98.037 144.793 1.00 48.50 1307 THR A N 1
ATOM 6348 C CA . THR B 2 1350 ? 128.493 99.463 144.500 1.00 48.50 1307 THR A CA 1
ATOM 6349 C C . THR B 2 1350 ? 128.216 99.731 143.027 1.00 48.50 1307 THR A C 1
ATOM 6350 O O . THR B 2 1350 ? 127.822 100.845 142.671 1.00 48.50 1307 THR A O 1
ATOM 6354 N N . LEU B 2 1351 ? 128.417 98.736 142.157 1.00 44.62 1308 LEU A N 1
ATOM 6355 C CA . LEU B 2 1351 ? 128.126 98.895 140.739 1.00 44.62 1308 LEU A CA 1
ATOM 6356 C C . LEU B 2 1351 ? 126.670 98.635 140.395 1.00 44.62 1308 LEU A C 1
ATOM 6357 O O . LEU B 2 1351 ? 126.371 98.378 139.228 1.00 44.62 1308 LEU A O 1
ATOM 6362 N N . ARG B 2 1352 ? 125.758 98.669 141.366 1.00 41.21 1309 ARG A N 1
ATOM 6363 C CA . ARG B 2 1352 ? 124.343 98.648 141.022 1.00 41.21 1309 ARG A CA 1
ATOM 6364 C C . ARG B 2 1352 ? 123.844 100.021 140.611 1.00 41.21 1309 ARG A C 1
ATOM 6365 O O . ARG B 2 1352 ? 122.709 100.142 140.150 1.00 41.21 1309 ARG A O 1
ATOM 6373 N N . ALA B 2 1353 ? 124.674 101.058 140.744 1.00 34.84 1310 ALA A N 1
ATOM 6374 C CA . ALA B 2 1353 ? 124.296 102.381 140.267 1.00 34.84 1310 ALA A CA 1
ATOM 6375 C C . ALA B 2 1353 ? 124.380 102.480 138.750 1.00 34.84 1310 ALA A C 1
ATOM 6376 O O . ALA B 2 1353 ? 123.967 103.489 138.175 1.00 34.84 1310 ALA A O 1
ATOM 6378 N N . LEU B 2 1354 ? 124.928 101.459 138.088 1.00 34.23 1311 LEU A N 1
ATOM 6379 C CA . LEU B 2 1354 ? 124.934 101.401 136.634 1.00 34.23 1311 LEU A CA 1
ATOM 6380 C C . LEU B 2 1354 ? 123.630 100.847 136.076 1.00 34.23 1311 LEU A C 1
ATOM 6381 O O . LEU B 2 1354 ? 123.387 100.988 134.874 1.00 34.23 1311 LEU A O 1
ATOM 6386 N N . ARG B 2 1355 ? 122.817 100.200 136.912 1.00 33.58 1312 ARG A N 1
ATOM 6387 C CA . ARG B 2 1355 ? 121.504 99.685 136.512 1.00 33.58 1312 ARG A CA 1
ATOM 6388 C C . ARG B 2 1355 ? 120.543 100.701 135.892 1.00 33.58 1312 ARG A C 1
ATOM 6389 O O . ARG B 2 1355 ? 119.734 100.290 135.052 1.00 33.58 1312 ARG A O 1
ATOM 6397 N N . PRO B 2 1356 ? 120.551 102.003 136.233 1.00 30.51 1313 PRO A N 1
ATOM 6398 C CA . PRO B 2 1356 ? 119.743 102.945 135.439 1.00 30.51 1313 PRO A CA 1
ATOM 6399 C C . PRO B 2 1356 ? 120.182 103.146 133.993 1.00 30.51 1313 PRO A C 1
ATOM 6400 O O . PRO B 2 1356 ? 119.423 103.755 133.234 1.00 30.51 1313 PRO A O 1
ATOM 6404 N N . LEU B 2 1357 ? 121.348 102.649 133.566 1.00 31.56 1314 LEU A N 1
ATOM 6405 C CA . LEU B 2 1357 ? 121.758 102.832 132.174 1.00 31.56 1314 LEU A CA 1
ATOM 6406 C C . LEU B 2 1357 ? 120.962 101.977 131.199 1.00 31.56 1314 LEU A C 1
ATOM 6407 O O . LEU B 2 1357 ? 121.118 102.139 129.989 1.00 31.56 1314 LEU A O 1
ATOM 6412 N N . ARG B 2 1358 ? 120.124 101.067 131.697 1.00 35.29 1315 ARG A N 1
ATOM 6413 C CA . ARG B 2 1358 ? 119.206 100.323 130.847 1.00 35.29 1315 ARG A CA 1
ATOM 6414 C C . ARG B 2 1358 ? 118.121 101.211 130.253 1.00 35.29 1315 ARG A C 1
ATOM 6415 O O . ARG B 2 1358 ? 117.500 100.830 129.261 1.00 35.29 1315 ARG A O 1
ATOM 6423 N N . ALA B 2 1359 ? 117.880 102.382 130.843 1.00 32.71 1316 ALA A N 1
ATOM 6424 C CA . ALA B 2 1359 ? 116.809 103.254 130.380 1.00 32.71 1316 ALA A CA 1
ATOM 6425 C C . ALA B 2 1359 ? 117.224 104.065 129.161 1.00 32.71 1316 ALA A C 1
ATOM 6426 O O . ALA B 2 1359 ? 116.388 104.736 128.550 1.00 32.71 1316 ALA A O 1
ATOM 6428 N N . LEU B 2 1360 ? 118.512 104.038 128.803 1.00 33.26 1317 LEU A N 1
ATOM 6429 C CA . LEU B 2 1360 ? 118.986 104.825 127.667 1.00 33.26 1317 LEU A CA 1
ATOM 6430 C C . LEU B 2 1360 ? 118.449 104.296 126.344 1.00 33.26 1317 LEU A C 1
ATOM 6431 O O . LEU B 2 1360 ? 118.025 105.074 125.485 1.00 33.26 1317 LEU A O 1
ATOM 6436 N N . SER B 2 1361 ? 118.438 102.977 126.167 1.00 35.27 1318 SER A N 1
ATOM 6437 C CA . SER B 2 1361 ? 117.983 102.420 124.900 1.00 35.27 1318 SER A CA 1
ATOM 6438 C C . SER B 2 1361 ? 116.472 102.245 124.868 1.00 35.27 1318 SER A C 1
ATOM 6439 O O . SER B 2 1361 ? 115.926 101.702 123.901 1.00 35.27 1318 SER A O 1
ATOM 6442 N N . ARG B 2 1362 ? 115.777 102.681 125.920 1.00 38.48 1319 ARG A N 1
ATOM 6443 C CA . ARG B 2 1362 ? 114.335 102.473 125.981 1.00 38.48 1319 ARG A CA 1
ATOM 6444 C C . ARG B 2 1362 ? 113.564 103.727 125.593 1.00 38.48 1319 ARG A C 1
ATOM 6445 O O . ARG B 2 1362 ? 112.393 103.647 125.209 1.00 38.48 1319 ARG A O 1
ATOM 6453 N N . PHE B 2 1363 ? 114.186 104.895 125.699 1.00 39.00 1320 PHE A N 1
ATOM 6454 C CA . PHE B 2 1363 ? 113.510 106.152 125.417 1.00 39.00 1320 PHE A CA 1
ATOM 6455 C C . PHE B 2 1363 ? 114.160 106.838 124.228 1.00 39.00 1320 PHE A C 1
ATOM 6456 O O . PHE B 2 1363 ? 115.387 106.892 124.133 1.00 39.00 1320 PHE A O 1
ATOM 6464 N N . GLU B 2 1364 ? 113.334 107.373 123.329 1.00 42.31 1321 GLU A N 1
ATOM 6465 C CA . GLU B 2 1364 ? 113.870 108.037 122.147 1.00 42.31 1321 GLU A CA 1
ATOM 6466 C C . GLU B 2 1364 ? 114.408 109.417 122.487 1.00 42.31 1321 GLU A C 1
ATOM 6467 O O . GLU B 2 1364 ? 115.157 110.005 121.707 1.00 42.31 1321 GLU A O 1
ATOM 6473 N N . GLY B 2 1365 ? 114.013 109.966 123.632 1.00 37.62 1322 GLY A N 1
ATOM 6474 C CA . GLY B 2 1365 ? 114.563 111.244 124.042 1.00 37.62 1322 GLY A CA 1
ATOM 6475 C C . GLY B 2 1365 ? 116.001 111.124 124.498 1.00 37.62 1322 GLY A C 1
ATOM 6476 O O . GLY B 2 1365 ? 116.825 111.992 124.220 1.00 37.62 1322 GLY A O 1
ATOM 6477 N N . MET B 2 1366 ? 116.321 110.039 125.200 1.00 36.42 1323 MET A N 1
ATOM 6478 C CA . MET B 2 1366 ? 117.687 109.831 125.655 1.00 36.42 1323 MET A CA 1
ATOM 6479 C C . MET B 2 1366 ? 118.552 109.243 124.551 1.00 36.42 1323 MET A C 1
ATOM 6480 O O . MET B 2 1366 ? 119.773 109.401 124.563 1.00 36.42 1323 MET A O 1
ATOM 6485 N N . ARG B 2 1367 ? 117.944 108.559 123.585 1.00 36.35 1324 ARG A N 1
ATOM 6486 C CA . ARG B 2 1367 ? 118.740 107.879 122.570 1.00 36.35 1324 ARG A CA 1
ATOM 6487 C C . ARG B 2 1367 ? 119.232 108.852 121.506 1.00 36.35 1324 ARG A C 1
ATOM 6488 O O . ARG B 2 1367 ? 120.335 108.694 120.974 1.00 36.35 1324 ARG A O 1
ATOM 6496 N N . VAL B 2 1368 ? 118.424 109.861 121.183 1.00 34.55 1325 VAL A N 1
ATOM 6497 C CA . VAL B 2 1368 ? 118.797 110.857 120.181 1.00 34.55 1325 VAL A CA 1
ATOM 6498 C C . VAL B 2 1368 ? 119.920 111.749 120.703 1.00 34.55 1325 VAL A C 1
ATOM 6499 O O . VAL B 2 1368 ? 120.836 112.125 119.963 1.00 34.55 1325 VAL A O 1
ATOM 6503 N N . VAL B 2 1369 ? 119.892 112.063 121.996 1.00 32.97 1326 VAL A N 1
ATOM 6504 C CA . VAL B 2 1369 ? 120.890 112.961 122.563 1.00 32.97 1326 VAL A CA 1
ATOM 6505 C C . VAL B 2 1369 ? 122.230 112.250 122.725 1.00 32.97 1326 VAL A C 1
ATOM 6506 O O . VAL B 2 1369 ? 123.283 112.825 122.439 1.00 32.97 1326 VAL A O 1
ATOM 6510 N N . VAL B 2 1370 ? 122.209 110.977 123.137 1.00 32.29 1327 VAL A N 1
ATOM 6511 C CA . VAL B 2 1370 ? 123.435 110.179 123.228 1.00 32.29 1327 VAL A CA 1
ATOM 6512 C C . VAL B 2 1370 ? 124.072 109.985 121.853 1.00 32.29 1327 VAL A C 1
ATOM 6513 O O . VAL B 2 1370 ? 125.295 110.080 121.703 1.00 32.29 1327 VAL A O 1
ATOM 6517 N N . ASN B 2 1371 ? 123.253 109.781 120.820 1.00 33.39 1328 ASN A N 1
ATOM 6518 C CA . ASN B 2 1371 ? 123.785 109.610 119.469 1.00 33.39 1328 ASN A CA 1
ATOM 6519 C C . ASN B 2 1371 ? 124.356 110.910 118.916 1.00 33.39 1328 ASN A C 1
ATOM 6520 O O . ASN B 2 1371 ? 125.170 110.889 117.987 1.00 33.39 1328 ASN A O 1
ATOM 6525 N N . ALA B 2 1372 ? 123.935 112.050 119.460 1.00 33.34 1329 ALA A N 1
ATOM 6526 C CA . ALA B 2 1372 ? 124.460 113.323 118.985 1.00 33.34 1329 ALA A CA 1
ATOM 6527 C C . ALA B 2 1372 ? 125.686 113.749 119.781 1.00 33.34 1329 ALA A C 1
ATOM 6528 O O . ALA B 2 1372 ? 126.486 114.560 119.305 1.00 33.34 1329 ALA A O 1
ATOM 6530 N N . LEU B 2 1373 ? 125.849 113.231 121.000 1.00 31.39 1330 LEU A N 1
ATOM 6531 C CA . LEU B 2 1373 ? 127.069 113.504 121.756 1.00 31.39 1330 LEU A CA 1
ATOM 6532 C C . LEU B 2 1373 ? 128.209 112.584 121.345 1.00 31.39 1330 LEU A C 1
ATOM 6533 O O . LEU B 2 1373 ? 129.346 113.037 121.188 1.00 31.39 1330 LEU A O 1
ATOM 6538 N N . LEU B 2 1374 ? 127.932 111.291 121.171 1.00 31.19 1331 LEU A N 1
ATOM 6539 C CA . LEU B 2 1374 ? 128.986 110.358 120.779 1.00 31.19 1331 LEU A CA 1
ATOM 6540 C C . LEU B 2 1374 ? 129.402 110.550 119.327 1.00 31.19 1331 LEU A C 1
ATOM 6541 O O . LEU B 2 1374 ? 130.476 110.099 118.920 1.00 31.19 1331 LEU A O 1
ATOM 6546 N N . GLY B 2 1375 ? 128.567 111.207 118.527 1.00 32.77 1332 GLY A N 1
ATOM 6547 C CA . GLY B 2 1375 ? 128.963 111.519 117.169 1.00 32.77 1332 GLY A CA 1
ATOM 6548 C C . GLY B 2 1375 ? 129.970 112.647 117.097 1.00 32.77 1332 GLY A C 1
ATOM 6549 O O . GLY B 2 1375 ? 130.730 112.748 116.130 1.00 32.77 1332 GLY A O 1
ATOM 6550 N N . ALA B 2 1376 ? 129.990 113.507 118.109 1.00 32.00 1333 ALA A N 1
ATOM 6551 C CA . ALA B 2 1376 ? 130.929 114.616 118.193 1.00 32.00 1333 ALA A CA 1
ATOM 6552 C C . ALA B 2 1376 ? 132.168 114.286 119.005 1.00 32.00 1333 ALA A C 1
ATOM 6553 O O . ALA B 2 1376 ? 132.995 115.172 119.227 1.00 32.00 1333 ALA A O 1
ATOM 6555 N N . ILE B 2 1377 ? 132.312 113.039 119.447 1.00 31.24 1334 ILE A N 1
ATOM 6556 C CA . ILE B 2 1377 ? 133.388 112.696 120.380 1.00 31.24 1334 ILE A CA 1
ATOM 6557 C C . ILE B 2 1377 ? 134.800 112.738 119.783 1.00 31.24 1334 ILE A C 1
ATOM 6558 O O . ILE B 2 1377 ? 135.748 112.990 120.544 1.00 31.24 1334 ILE A O 1
ATOM 6563 N N . PRO B 2 1378 ? 135.041 112.500 118.417 1.00 31.68 1335 PRO A N 1
ATOM 6564 C CA . PRO B 2 1378 ? 136.429 112.680 117.962 1.00 31.68 1335 PRO A CA 1
ATOM 6565 C C . PRO B 2 1378 ? 136.891 114.126 117.942 1.00 31.68 1335 PRO A C 1
ATOM 6566 O O . PRO B 2 1378 ? 138.087 114.394 118.059 1.00 31.68 1335 PRO A O 1
ATOM 6570 N N . SER B 2 1379 ? 135.958 115.064 117.775 1.00 31.38 1336 SER A N 1
ATOM 6571 C CA . SER B 2 1379 ? 136.310 116.478 117.741 1.00 31.38 1336 SER A CA 1
ATOM 6572 C C . SER B 2 1379 ? 136.714 116.969 119.122 1.00 31.38 1336 SER A C 1
ATOM 6573 O O . SER B 2 1379 ? 137.574 117.843 119.261 1.00 31.38 1336 SER A O 1
ATOM 6576 N N . ILE B 2 1380 ? 136.081 116.420 120.157 1.00 31.05 1337 ILE A N 1
ATOM 6577 C CA . ILE B 2 1380 ? 136.394 116.792 121.530 1.00 31.05 1337 ILE A CA 1
ATOM 6578 C C . ILE B 2 1380 ? 137.745 116.238 121.941 1.00 31.05 1337 ILE A C 1
ATOM 6579 O O . ILE B 2 1380 ? 138.519 116.917 122.625 1.00 31.05 1337 ILE A O 1
ATOM 6584 N N . MET B 2 1381 ? 138.069 115.015 121.506 1.00 31.37 1338 MET A N 1
ATOM 6585 C CA . MET B 2 1381 ? 139.326 114.380 121.894 1.00 31.37 1338 MET A CA 1
ATOM 6586 C C . MET B 2 1381 ? 140.534 115.073 121.280 1.00 31.37 1338 MET A C 1
ATOM 6587 O O . MET B 2 1381 ? 141.613 115.078 121.879 1.00 31.37 1338 MET A O 1
ATOM 6592 N N . ASN B 2 1382 ? 140.385 115.665 120.096 1.00 30.31 1339 ASN A N 1
ATOM 6593 C CA . ASN B 2 1382 ? 141.515 116.358 119.492 1.00 30.31 1339 ASN A CA 1
ATOM 6594 C C . ASN B 2 1382 ? 141.703 117.728 120.132 1.00 30.31 1339 ASN A C 1
ATOM 6595 O O . ASN B 2 1382 ? 142.790 118.312 120.071 1.00 30.31 1339 ASN A O 1
ATOM 6600 N N . VAL B 2 1383 ? 140.648 118.253 120.756 1.00 27.23 1340 VAL A N 1
ATOM 6601 C CA . VAL B 2 1383 ? 140.756 119.493 121.514 1.00 27.23 1340 VAL A CA 1
ATOM 6602 C C . VAL B 2 1383 ? 141.203 119.207 122.938 1.00 27.23 1340 VAL A C 1
ATOM 6603 O O . VAL B 2 1383 ? 142.025 119.937 123.501 1.00 27.23 1340 VAL A O 1
ATOM 6607 N N . LEU B 2 1384 ? 140.694 118.126 123.531 1.00 27.13 1341 LEU A N 1
ATOM 6608 C CA . LEU B 2 1384 ? 141.114 117.740 124.874 1.00 27.13 1341 LEU A CA 1
ATOM 6609 C C . LEU B 2 1384 ? 142.590 117.356 124.912 1.00 27.13 1341 LEU A C 1
ATOM 6610 O O . LEU B 2 1384 ? 143.257 117.544 125.933 1.00 27.13 1341 LEU A O 1
ATOM 6615 N N . LEU B 2 1385 ? 143.125 116.845 123.801 1.00 26.27 1342 LEU A N 1
ATOM 6616 C CA . LEU B 2 1385 ? 144.565 116.635 123.712 1.00 26.27 1342 LEU A CA 1
ATOM 6617 C C . LEU B 2 1385 ? 145.337 117.946 123.759 1.00 26.27 1342 LEU A C 1
ATOM 6618 O O . LEU B 2 1385 ? 146.400 118.010 124.376 1.00 26.27 1342 LEU A O 1
ATOM 6623 N N . VAL B 2 1386 ? 144.825 119.003 123.129 1.00 25.96 1343 VAL A N 1
ATOM 6624 C CA . VAL B 2 1386 ? 145.509 120.295 123.182 1.00 25.96 1343 VAL A CA 1
ATOM 6625 C C . VAL B 2 1386 ? 145.426 120.885 124.578 1.00 25.96 1343 VAL A C 1
ATOM 6626 O O . VAL B 2 1386 ? 146.424 121.369 125.118 1.00 25.96 1343 VAL A O 1
ATOM 6630 N N . CYS B 2 1387 ? 144.246 120.800 125.199 1.00 24.77 1344 CYS A N 1
ATOM 6631 C CA . CYS B 2 1387 ? 144.026 121.348 126.533 1.00 24.77 1344 CYS A CA 1
ATOM 6632 C C . CYS B 2 1387 ? 144.872 120.651 127.590 1.00 24.77 1344 CYS A C 1
ATOM 6633 O O . CYS B 2 1387 ? 145.267 121.271 128.579 1.00 24.77 1344 CYS A O 1
ATOM 6636 N N . LEU B 2 1388 ? 145.160 119.363 127.408 1.00 22.16 1345 LEU A N 1
ATOM 6637 C CA . LEU B 2 1388 ? 146.034 118.680 128.352 1.00 22.16 1345 LEU A CA 1
ATOM 6638 C C . LEU B 2 1388 ? 147.497 119.009 128.100 1.00 22.16 1345 LEU A C 1
ATOM 6639 O O . LEU B 2 1388 ? 148.303 118.991 129.030 1.00 22.16 1345 LEU A O 1
ATOM 6644 N N . ILE B 2 1389 ? 147.868 119.286 126.848 1.00 22.06 1346 ILE A N 1
ATOM 6645 C CA . ILE B 2 1389 ? 149.229 119.739 126.565 1.00 22.06 1346 ILE A CA 1
ATOM 6646 C C . ILE B 2 1389 ? 149.402 121.187 126.996 1.00 22.06 1346 ILE A C 1
ATOM 6647 O O . ILE B 2 1389 ? 150.436 121.566 127.557 1.00 22.06 1346 ILE A O 1
ATOM 6652 N N . PHE B 2 1390 ? 148.371 122.008 126.792 1.00 22.16 1347 PHE A N 1
ATOM 6653 C CA . PHE B 2 1390 ? 148.481 123.427 127.112 1.00 22.16 1347 PHE A CA 1
ATOM 6654 C C . PHE B 2 1390 ? 148.428 123.661 128.617 1.00 22.16 1347 PHE A C 1
ATOM 6655 O O . PHE B 2 1390 ? 149.109 124.550 129.133 1.00 22.16 1347 PHE A O 1
ATOM 6663 N N . TRP B 2 1391 ? 147.648 122.858 129.345 1.00 21.67 1348 TRP A N 1
ATOM 6664 C CA . TRP B 2 1391 ? 147.675 122.947 130.801 1.00 21.67 1348 TRP A CA 1
ATOM 6665 C C . TRP B 2 1391 ? 148.833 122.176 131.403 1.00 21.67 1348 TRP A C 1
ATOM 6666 O O . TRP B 2 1391 ? 149.032 122.233 132.618 1.00 21.67 1348 TRP A O 1
ATOM 6677 N N . LEU B 2 1392 ? 149.570 121.410 130.600 1.00 22.20 1349 LEU A N 1
ATOM 6678 C CA . LEU B 2 1392 ? 150.773 120.768 131.113 1.00 22.20 1349 LEU A CA 1
ATOM 6679 C C . LEU B 2 1392 ? 151.883 121.787 131.293 1.00 22.20 1349 LEU A C 1
ATOM 6680 O O . LEU B 2 1392 ? 152.706 121.665 132.203 1.00 22.20 1349 LEU A O 1
ATOM 6685 N N . ILE B 2 1393 ? 151.908 122.811 130.441 1.00 24.66 1350 ILE A N 1
ATOM 6686 C CA . ILE B 2 1393 ? 152.920 123.858 130.532 1.00 24.66 1350 ILE A CA 1
ATOM 6687 C C . ILE B 2 1393 ? 152.715 124.687 131.791 1.00 24.66 1350 ILE A C 1
ATOM 6688 O O . ILE B 2 1393 ? 153.670 125.048 132.482 1.00 24.66 1350 ILE A O 1
ATOM 6693 N N . PHE B 2 1394 ? 151.460 124.980 132.119 1.00 21.75 1351 PHE A N 1
ATOM 6694 C CA . PHE B 2 1394 ? 151.175 125.710 133.345 1.00 21.75 1351 PHE A CA 1
ATOM 6695 C C . PHE B 2 1394 ? 151.389 124.849 134.582 1.00 21.75 1351 PHE A C 1
ATOM 6696 O O . PHE B 2 1394 ? 151.647 125.371 135.669 1.00 21.75 1351 PHE A O 1
ATOM 6704 N N . SER B 2 1395 ? 151.287 123.531 134.445 1.00 21.87 1352 SER A N 1
ATOM 6705 C CA . SER B 2 1395 ? 151.378 122.680 135.624 1.00 21.87 1352 SER A CA 1
ATOM 6706 C C . SER B 2 1395 ? 152.823 122.342 135.956 1.00 21.87 1352 SER A C 1
ATOM 6707 O O . SER B 2 1395 ? 153.170 122.204 137.128 1.00 21.87 1352 SER A O 1
ATOM 6710 N N . ILE B 2 1396 ? 153.685 122.210 134.945 1.00 25.11 1353 ILE A N 1
ATOM 6711 C CA . ILE B 2 1396 ? 155.111 122.044 135.217 1.00 25.11 1353 ILE A CA 1
ATOM 6712 C C . ILE B 2 1396 ? 155.704 123.364 135.692 1.00 25.11 1353 ILE A C 1
ATOM 6713 O O . ILE B 2 1396 ? 156.625 123.390 136.515 1.00 25.11 1353 ILE A O 1
ATOM 6718 N N . MET B 2 1397 ? 155.160 124.482 135.207 1.00 28.24 1354 MET A N 1
ATOM 6719 C CA . MET B 2 1397 ? 155.537 125.792 135.725 1.00 28.24 1354 MET A CA 1
ATOM 6720 C C . MET B 2 1397 ? 155.117 125.959 137.172 1.00 28.24 1354 MET A C 1
ATOM 6721 O O . MET B 2 1397 ? 155.825 126.596 137.953 1.00 28.24 1354 MET A O 1
ATOM 6726 N N . GLY B 2 1398 ? 153.979 125.378 137.545 1.00 24.57 1355 GLY A N 1
ATOM 6727 C CA . GLY B 2 1398 ? 153.509 125.490 138.909 1.00 24.57 1355 GLY A CA 1
ATOM 6728 C C . GLY B 2 1398 ? 154.301 124.654 139.888 1.00 24.57 1355 GLY A C 1
ATOM 6729 O O . GLY B 2 1398 ? 154.403 125.008 141.055 1.00 24.57 1355 GLY A O 1
ATOM 6730 N N . VAL B 2 1399 ? 154.873 123.537 139.440 1.00 25.69 1356 VAL A N 1
ATOM 6731 C CA . VAL B 2 1399 ? 155.688 122.712 140.331 1.00 25.69 1356 VAL A CA 1
ATOM 6732 C C . VAL B 2 1399 ? 157.031 123.389 140.581 1.00 25.69 1356 VAL A C 1
ATOM 6733 O O . VAL B 2 1399 ? 157.628 123.265 141.657 1.00 25.69 1356 VAL A O 1
ATOM 6737 N N . ASN B 2 1400 ? 157.495 124.174 139.611 1.00 30.83 1357 ASN A N 1
ATOM 6738 C CA . ASN B 2 1400 ? 158.761 124.879 139.773 1.00 30.83 1357 ASN A CA 1
ATOM 6739 C C . ASN B 2 1400 ? 158.629 126.042 140.746 1.00 30.83 1357 ASN A C 1
ATOM 6740 O O . ASN B 2 1400 ? 159.561 126.343 141.497 1.00 30.83 1357 ASN A O 1
ATOM 6745 N N . LEU B 2 1401 ? 157.482 126.716 140.739 1.00 23.88 1358 LEU A N 1
ATOM 6746 C CA . LEU B 2 1401 ? 157.293 127.874 141.604 1.00 23.88 1358 LEU A CA 1
ATOM 6747 C C . LEU B 2 1401 ? 157.007 127.453 143.034 1.00 23.88 1358 LEU A C 1
ATOM 6748 O O . LEU B 2 1401 ? 157.380 128.140 143.988 1.00 23.88 1358 LEU A O 1
ATOM 6753 N N . PHE B 2 1402 ? 156.347 126.317 143.186 1.00 37.35 1359 PHE A N 1
ATOM 6754 C CA . PHE B 2 1402 ? 155.625 125.840 144.357 1.00 37.35 1359 PHE A CA 1
ATOM 6755 C C . PHE B 2 1402 ? 156.250 124.472 144.594 1.00 37.35 1359 PHE A C 1
ATOM 6756 O O . PHE B 2 1402 ? 157.466 124.356 144.409 1.00 37.35 1359 PHE A O 1
ATOM 6764 N N . ALA B 2 1403 ? 155.494 123.493 145.104 1.00 26.72 1360 ALA A N 1
ATOM 6765 C CA . ALA B 2 1403 ? 155.948 122.124 145.396 1.00 26.72 1360 ALA A CA 1
ATOM 6766 C C . ALA B 2 1403 ? 156.931 122.071 146.545 1.00 26.72 1360 ALA A C 1
ATOM 6767 O O . ALA B 2 1403 ? 158.147 122.026 146.351 1.00 26.72 1360 ALA A O 1
ATOM 6769 N N . GLY B 2 1404 ? 156.387 122.176 147.745 1.00 31.15 1361 GLY A N 1
ATOM 6770 C CA . GLY B 2 1404 ? 157.128 122.099 148.972 1.00 31.15 1361 GLY A CA 1
ATOM 6771 C C . GLY B 2 1404 ? 156.924 123.308 149.824 1.00 31.15 1361 GLY A C 1
ATOM 6772 O O . GLY B 2 1404 ? 157.311 123.304 150.996 1.00 31.15 1361 GLY A O 1
ATOM 6773 N N . LYS B 2 1405 ? 156.269 124.317 149.279 1.00 27.24 1362 LYS A N 1
ATOM 6774 C CA . LYS B 2 1405 ? 156.198 125.634 149.859 1.00 27.24 1362 LYS A CA 1
ATOM 6775 C C . LYS B 2 1405 ? 154.826 125.922 150.429 1.00 27.24 1362 LYS A C 1
ATOM 6776 O O . LYS B 2 1405 ? 154.586 127.033 150.903 1.00 27.24 1362 LYS A O 1
ATOM 6782 N N . PHE B 2 1406 ? 153.923 124.950 150.384 1.00 37.35 1363 PHE A N 1
ATOM 6783 C CA . PHE B 2 1406 ? 152.615 125.090 151.001 1.00 37.35 1363 PHE A CA 1
ATOM 6784 C C . PHE B 2 1406 ? 152.546 124.411 152.362 1.00 37.35 1363 PHE A C 1
ATOM 6785 O O . PHE B 2 1406 ? 151.472 124.371 152.955 1.00 37.35 1363 PHE A O 1
ATOM 6793 N N . TYR B 2 1407 ? 153.649 123.874 152.865 1.00 22.96 1364 TYR A N 1
ATOM 6794 C CA . TYR B 2 1407 ? 153.670 123.290 154.198 1.00 22.96 1364 TYR A CA 1
ATOM 6795 C C . TYR B 2 1407 ? 153.786 124.373 155.262 1.00 22.96 1364 TYR A C 1
ATOM 6796 O O . TYR B 2 1407 ? 154.515 125.351 155.084 1.00 22.96 1364 TYR A O 1
ATOM 6805 N N . HIS B 2 1408 ? 153.098 124.176 156.383 1.00 23.19 1365 HIS A N 1
ATOM 6806 C CA . HIS B 2 1408 ? 153.013 125.160 157.449 1.00 23.19 1365 HIS A CA 1
ATOM 6807 C C . HIS B 2 1408 ? 152.685 124.465 158.758 1.00 23.19 1365 HIS A C 1
ATOM 6808 O O . HIS B 2 1408 ? 152.042 123.416 158.753 1.00 23.19 1365 HIS A O 1
ATOM 6815 N N . CYS B 2 1409 ? 153.125 125.045 159.874 1.00 29.10 1366 CYS A N 1
ATOM 6816 C CA . CYS B 2 1409 ? 152.679 124.556 161.172 1.00 29.10 1366 CYS A CA 1
ATOM 6817 C C . CYS B 2 1409 ? 151.519 125.368 161.708 1.00 29.10 1366 CYS A C 1
ATOM 6818 O O . CYS B 2 1409 ? 151.417 126.575 161.500 1.00 29.10 1366 CYS A O 1
ATOM 6821 N N . ILE B 2 1410 ? 150.637 124.664 162.414 1.00 32.65 1367 ILE A N 1
ATOM 6822 C CA . ILE B 2 1410 ? 149.418 125.210 162.982 1.00 32.65 1367 ILE A CA 1
ATOM 6823 C C . ILE B 2 1410 ? 149.339 124.775 164.435 1.00 32.65 1367 ILE A C 1
ATOM 6824 O O . ILE B 2 1410 ? 149.900 123.758 164.829 1.00 32.65 1367 ILE A O 1
ATOM 6829 N N . ASN B 2 1411 ? 148.651 125.572 165.241 1.00 38.77 1368 ASN A N 1
ATOM 6830 C CA . ASN B 2 1411 ? 148.229 125.146 166.569 1.00 38.77 1368 ASN A CA 1
ATOM 6831 C C . ASN B 2 1411 ? 146.938 124.375 166.366 1.00 38.77 1368 ASN A C 1
ATOM 6832 O O . ASN B 2 1411 ? 145.918 124.970 166.027 1.00 38.77 1368 ASN A O 1
ATOM 6837 N N . TYR B 2 1412 ? 146.964 123.053 166.562 1.00 38.99 1369 TYR A N 1
ATOM 6838 C CA . TYR B 2 1412 ? 145.798 122.284 166.136 1.00 38.99 1369 TYR A CA 1
ATOM 6839 C C . TYR B 2 1412 ? 144.668 122.306 167.162 1.00 38.99 1369 TYR A C 1
ATOM 6840 O O . TYR B 2 1412 ? 143.600 121.743 166.906 1.00 38.99 1369 TYR A O 1
ATOM 6849 N N . THR B 2 1413 ? 144.858 122.951 168.312 1.00 41.05 1370 THR A N 1
ATOM 6850 C CA . THR B 2 1413 ? 143.730 123.114 169.221 1.00 41.05 1370 THR A CA 1
ATOM 6851 C C . THR B 2 1413 ? 142.827 124.249 168.761 1.00 41.05 1370 THR A C 1
ATOM 6852 O O . THR B 2 1413 ? 141.693 124.386 169.229 1.00 41.05 1370 THR A O 1
ATOM 6856 N N . THR B 2 1414 ? 143.319 125.076 167.843 1.00 42.33 1371 THR A N 1
ATOM 6857 C CA . THR B 2 1414 ? 142.544 126.137 167.219 1.00 42.33 1371 THR A CA 1
ATOM 6858 C C . THR B 2 1414 ? 142.653 126.168 165.699 1.00 42.33 1371 THR A C 1
ATOM 6859 O O . THR B 2 1414 ? 141.765 126.724 165.049 1.00 42.33 1371 THR A O 1
ATOM 6863 N N . GLY B 2 1415 ? 143.698 125.591 165.117 1.00 41.13 1372 GLY A N 1
ATOM 6864 C CA . GLY B 2 1415 ? 143.773 125.479 163.669 1.00 41.13 1372 GLY A CA 1
ATOM 6865 C C . GLY B 2 1415 ? 144.291 126.704 162.954 1.00 41.13 1372 GLY A C 1
ATOM 6866 O O . GLY B 2 1415 ? 144.028 126.867 161.758 1.00 41.13 1372 GLY A O 1
ATOM 6867 N N . GLU B 2 1416 ? 145.050 127.559 163.644 1.00 38.33 1373 GLU A N 1
ATOM 6868 C CA . GLU B 2 1416 ? 145.540 128.806 163.070 1.00 38.33 1373 GLU A CA 1
ATOM 6869 C C . GLU B 2 1416 ? 147.043 128.727 162.851 1.00 38.33 1373 GLU A C 1
ATOM 6870 O O . GLU B 2 1416 ? 147.760 128.119 163.649 1.00 38.33 1373 GLU A O 1
ATOM 6876 N N . MET B 2 1417 ? 147.510 129.341 161.766 1.00 31.33 1374 MET A N 1
ATOM 6877 C CA . MET B 2 1417 ? 148.897 129.265 161.303 1.00 31.33 1374 MET A CA 1
ATOM 6878 C C . MET B 2 1417 ? 149.859 130.109 162.128 1.00 31.33 1374 MET A C 1
ATOM 6879 O O . MET B 2 1417 ? 149.640 131.297 162.304 1.00 31.33 1374 MET A O 1
ATOM 6884 N N . PHE B 2 1418 ? 150.931 129.500 162.625 1.00 32.50 1375 PHE A N 1
ATOM 6885 C CA . PHE B 2 1418 ? 151.881 130.169 163.499 1.00 32.50 1375 PHE A CA 1
ATOM 6886 C C . PHE B 2 1418 ? 152.531 131.368 162.827 1.00 32.50 1375 PHE A C 1
ATOM 6887 O O . PHE B 2 1418 ? 152.586 131.476 161.602 1.00 32.50 1375 PHE A O 1
ATOM 6895 N N . ASP B 2 1419 ? 153.019 132.283 163.655 1.00 34.17 1376 ASP A N 1
ATOM 6896 C CA . ASP B 2 1419 ? 153.713 133.455 163.154 1.00 34.17 1376 ASP A CA 1
ATOM 6897 C C . ASP B 2 1419 ? 155.116 133.098 162.691 1.00 34.17 1376 ASP A C 1
ATOM 6898 O O . ASP B 2 1419 ? 155.667 132.057 163.046 1.00 34.17 1376 ASP A O 1
ATOM 6903 N N . VAL B 2 1420 ? 155.700 133.992 161.897 1.00 33.05 1377 VAL A N 1
ATOM 6904 C CA . VAL B 2 1420 ? 157.079 133.810 161.464 1.00 33.05 1377 VAL A CA 1
ATOM 6905 C C . VAL B 2 1420 ? 158.024 134.183 162.600 1.00 33.05 1377 VAL A C 1
ATOM 6906 O O . VAL B 2 1420 ? 159.145 133.669 162.704 1.00 33.05 1377 VAL A O 1
ATOM 6910 N N . SER B 2 1421 ? 157.543 135.009 163.531 1.00 38.03 1378 SER A N 1
ATOM 6911 C CA . SER B 2 1421 ? 158.322 135.297 164.729 1.00 38.03 1378 SER A CA 1
ATOM 6912 C C . SER B 2 1421 ? 158.355 134.108 165.679 1.00 38.03 1378 SER A C 1
ATOM 6913 O O . SER B 2 1421 ? 159.304 133.958 166.454 1.00 38.03 1378 SER A O 1
ATOM 6916 N N . VAL B 2 1422 ? 157.336 133.250 165.640 1.00 39.04 1379 VAL A N 1
ATOM 6917 C CA . VAL B 2 1422 ? 157.307 132.115 166.556 1.00 39.04 1379 VAL A CA 1
ATOM 6918 C C . VAL B 2 1422 ? 157.916 130.877 165.908 1.00 39.04 1379 VAL A C 1
ATOM 6919 O O . VAL B 2 1422 ? 158.852 130.276 166.444 1.00 39.04 1379 VAL A O 1
ATOM 6923 N N . VAL B 2 1423 ? 157.388 130.467 164.757 1.00 37.06 1380 VAL A N 1
ATOM 6924 C CA . VAL B 2 1423 ? 157.929 129.333 164.015 1.00 37.06 1380 VAL A CA 1
ATOM 6925 C C . VAL B 2 1423 ? 158.449 129.824 162.675 1.00 37.06 1380 VAL A C 1
ATOM 6926 O O . VAL B 2 1423 ? 157.676 130.306 161.849 1.00 37.06 1380 VAL A O 1
ATOM 6930 N N . ASN B 2 1424 ? 159.757 129.708 162.445 1.00 35.99 1381 ASN A N 1
ATOM 6931 C CA . ASN B 2 1424 ? 160.330 130.231 161.207 1.00 35.99 1381 ASN A CA 1
ATOM 6932 C C . ASN B 2 1424 ? 160.368 129.162 160.122 1.00 35.99 1381 ASN A C 1
ATOM 6933 O O . ASN B 2 1424 ? 160.267 129.469 158.932 1.00 35.99 1381 ASN A O 1
ATOM 6938 N N . ASN B 2 1425 ? 160.511 127.902 160.510 1.00 38.86 1382 ASN A N 1
ATOM 6939 C CA . ASN B 2 1425 ? 160.758 126.827 159.565 1.00 38.86 1382 ASN A CA 1
ATOM 6940 C C . ASN B 2 1425 ? 160.334 125.496 160.173 1.00 38.86 1382 ASN A C 1
ATOM 6941 O O . ASN B 2 1425 ? 159.742 125.445 161.254 1.00 38.86 1382 ASN A O 1
ATOM 6946 N N . TYR B 2 1426 ? 160.628 124.416 159.454 1.00 36.86 1383 TYR A N 1
ATOM 6947 C CA . TYR B 2 1426 ? 160.332 123.079 159.952 1.00 36.86 1383 TYR A CA 1
ATOM 6948 C C . TYR B 2 1426 ? 161.197 122.710 161.152 1.00 36.86 1383 TYR A C 1
ATOM 6949 O O . TYR B 2 1426 ? 160.776 121.918 161.999 1.00 36.86 1383 TYR A O 1
ATOM 6958 N N . SER B 2 1427 ? 162.398 123.277 161.256 1.00 38.94 1384 SER A N 1
ATOM 6959 C CA . SER B 2 1427 ? 163.257 122.963 162.393 1.00 38.94 1384 SER A CA 1
ATOM 6960 C C . SER B 2 1427 ? 162.713 123.552 163.688 1.00 38.94 1384 SER A C 1
ATOM 6961 O O . SER B 2 1427 ? 162.818 122.929 164.749 1.00 38.94 1384 SER A O 1
ATOM 6964 N N . GLU B 2 1428 ? 162.117 124.746 163.623 1.00 40.89 1385 GLU A N 1
ATOM 6965 C CA . GLU B 2 1428 ? 161.542 125.359 164.817 1.00 40.89 1385 GLU A CA 1
ATOM 6966 C C . GLU B 2 1428 ? 160.264 124.649 165.243 1.00 40.89 1385 GLU A C 1
ATOM 6967 O O . GLU B 2 1428 ? 159.899 124.664 166.421 1.00 40.89 1385 GLU A O 1
ATOM 6973 N N . CYS B 2 1429 ? 159.556 124.037 164.294 1.00 40.27 1386 CYS A N 1
ATOM 6974 C CA . CYS B 2 1429 ? 158.273 123.424 164.619 1.00 40.27 1386 CYS A CA 1
ATOM 6975 C C . CYS B 2 1429 ? 158.448 122.024 165.180 1.00 40.27 1386 CYS A C 1
ATOM 6976 O O . CYS B 2 1429 ? 157.734 121.627 166.106 1.00 40.27 1386 CYS A O 1
ATOM 6979 N N . LYS B 2 1430 ? 159.403 121.264 164.641 1.00 44.96 1387 LYS A N 1
ATOM 6980 C CA . LYS B 2 1430 ? 159.753 119.969 165.218 1.00 44.96 1387 LYS A CA 1
ATOM 6981 C C . LYS B 2 1430 ? 160.346 120.138 166.614 1.00 44.96 1387 LYS A C 1
ATOM 6982 O O . LYS B 2 1430 ? 160.252 119.237 167.452 1.00 44.96 1387 LYS A O 1
ATOM 6988 N N . ALA B 2 1431 ? 160.920 121.308 166.894 1.00 46.04 1388 ALA A N 1
ATOM 6989 C CA . ALA B 2 1431 ? 161.347 121.635 168.247 1.00 46.04 1388 ALA A CA 1
ATOM 6990 C C . ALA B 2 1431 ? 160.163 121.782 169.198 1.00 46.04 1388 ALA A C 1
ATOM 6991 O O . ALA B 2 1431 ? 160.289 121.514 170.396 1.00 46.04 1388 ALA A O 1
ATOM 6993 N N . LEU B 2 1432 ? 159.002 122.208 168.690 1.00 46.85 1389 LEU A N 1
ATOM 6994 C CA . LEU B 2 1432 ? 157.824 122.330 169.547 1.00 46.85 1389 LEU A CA 1
ATOM 6995 C C . LEU B 2 1432 ? 157.177 120.977 169.812 1.00 46.85 1389 LEU A C 1
ATOM 6996 O O . LEU B 2 1432 ? 156.782 120.689 170.945 1.00 46.85 1389 LEU A O 1
ATOM 7001 N N . ILE B 2 1433 ? 157.025 120.153 168.770 1.00 50.01 1390 ILE A N 1
ATOM 7002 C CA . ILE B 2 1433 ? 156.401 118.837 168.898 1.00 50.01 1390 ILE A CA 1
ATOM 7003 C C . ILE B 2 1433 ? 157.176 117.906 169.815 1.00 50.01 1390 ILE A C 1
ATOM 7004 O O . ILE B 2 1433 ? 156.565 117.212 170.633 1.00 50.01 1390 ILE A O 1
ATOM 7009 N N . GLU B 2 1434 ? 158.504 117.922 169.754 1.00 53.92 1391 GLU A N 1
ATOM 7010 C CA . GLU B 2 1434 ? 159.324 117.207 170.724 1.00 53.92 1391 GLU A CA 1
ATOM 7011 C C . GLU B 2 1434 ? 159.260 117.820 172.115 1.00 53.92 1391 GLU A C 1
ATOM 7012 O O . GLU B 2 1434 ? 159.546 117.135 173.097 1.00 53.92 1391 GLU A O 1
ATOM 7018 N N . SER B 2 1435 ? 158.883 119.095 172.222 1.00 30.00 1392 SER A N 1
ATOM 7019 C CA . SER B 2 1435 ? 158.660 119.744 173.509 1.00 30.00 1392 SER A CA 1
ATOM 7020 C C . SER B 2 1435 ? 157.217 119.599 173.966 1.00 30.00 1392 SER A C 1
ATOM 7021 O O . SER B 2 1435 ? 156.788 120.303 174.885 1.00 30.00 1392 SER A O 1
ATOM 7024 N N . ASN B 2 1436 ? 156.480 118.691 173.320 1.00 52.26 1393 ASN A N 1
ATOM 7025 C CA . ASN B 2 1436 ? 155.073 118.381 173.562 1.00 52.26 1393 ASN A CA 1
ATOM 7026 C C . ASN B 2 1436 ? 154.184 119.613 173.503 1.00 52.26 1393 ASN A C 1
ATOM 7027 O O . ASN B 2 1436 ? 153.534 119.967 174.489 1.00 52.26 1393 ASN A O 1
ATOM 7032 N N . GLN B 2 1437 ? 154.167 120.278 172.356 1.00 47.56 1394 GLN A N 1
ATOM 7033 C CA . GLN B 2 1437 ? 153.218 121.343 172.106 1.00 47.56 1394 GLN A CA 1
ATOM 7034 C C . GLN B 2 1437 ? 152.154 120.768 171.194 1.00 47.56 1394 GLN A C 1
ATOM 7035 O O . GLN B 2 1437 ? 152.149 119.572 170.900 1.00 47.56 1394 GLN A O 1
ATOM 7041 N N . THR B 2 1438 ? 151.245 121.621 170.745 1.00 42.81 1395 THR A N 1
ATOM 7042 C CA . THR B 2 1438 ? 150.270 121.212 169.738 1.00 42.81 1395 THR A CA 1
ATOM 7043 C C . THR B 2 1438 ? 150.607 121.882 168.411 1.00 42.81 1395 THR A C 1
ATOM 7044 O O . THR B 2 1438 ? 150.187 122.988 168.110 1.00 42.81 1395 THR A O 1
ATOM 7048 N N . ALA B 2 1439 ? 151.401 121.175 167.617 1.00 37.91 1396 ALA A N 1
ATOM 7049 C CA . ALA B 2 1439 ? 151.839 121.660 166.316 1.00 37.91 1396 ALA A CA 1
ATOM 7050 C C . ALA B 2 1439 ? 151.728 120.535 165.301 1.00 37.91 1396 ALA A C 1
ATOM 7051 O O . ALA B 2 1439 ? 151.842 119.363 165.664 1.00 37.91 1396 ALA A O 1
ATOM 7053 N N . ARG B 2 1440 ? 151.495 120.885 164.039 1.00 33.29 1397 ARG A N 1
ATOM 7054 C CA . ARG B 2 1440 ? 151.495 119.926 162.939 1.00 33.29 1397 ARG A CA 1
ATOM 7055 C C . ARG B 2 1440 ? 152.037 120.572 161.682 1.00 33.29 1397 ARG A C 1
ATOM 7056 O O . ARG B 2 1440 ? 151.486 121.567 161.219 1.00 33.29 1397 ARG A O 1
ATOM 7064 N N . TRP B 2 1441 ? 153.039 119.951 161.075 1.00 25.43 1398 TRP A N 1
ATOM 7065 C CA . TRP B 2 1441 ? 153.520 120.390 159.773 1.00 25.43 1398 TRP A CA 1
ATOM 7066 C C . TRP B 2 1441 ? 152.562 119.863 158.709 1.00 25.43 1398 TRP A C 1
ATOM 7067 O O . TRP B 2 1441 ? 152.673 118.716 158.273 1.00 25.43 1398 TRP A O 1
ATOM 7078 N N . LYS B 2 1442 ? 151.619 120.708 158.304 1.00 26.35 1399 LYS A N 1
ATOM 7079 C CA . LYS B 2 1442 ? 150.435 120.349 157.539 1.00 26.35 1399 LYS A CA 1
ATOM 7080 C C . LYS B 2 1442 ? 150.576 120.865 156.112 1.00 26.35 1399 LYS A C 1
ATOM 7081 O O . LYS B 2 1442 ? 151.193 121.898 155.875 1.00 26.35 1399 LYS A O 1
ATOM 7087 N N . ASN B 2 1443 ? 149.989 120.157 155.151 1.00 23.98 1400 ASN A N 1
ATOM 7088 C CA . ASN B 2 1443 ? 150.005 120.581 153.761 1.00 23.98 1400 ASN A CA 1
ATOM 7089 C C . ASN B 2 1443 ? 148.593 121.026 153.375 1.00 23.98 1400 ASN A C 1
ATOM 7090 O O . ASN B 2 1443 ? 147.684 121.024 154.203 1.00 23.98 1400 ASN A O 1
ATOM 7095 N N . VAL B 2 1444 ? 148.393 121.401 152.108 1.00 22.66 1401 VAL A N 1
ATOM 7096 C CA . VAL B 2 1444 ? 147.156 122.095 151.732 1.00 22.66 1401 VAL A CA 1
ATOM 7097 C C . VAL B 2 1444 ? 146.185 121.149 151.008 1.00 22.66 1401 VAL A C 1
ATOM 7098 O O . VAL B 2 1444 ? 144.990 121.453 150.868 1.00 22.66 1401 VAL A O 1
ATOM 7102 N N . LYS B 2 1445 ? 146.677 119.989 150.559 1.00 21.21 1402 LYS A N 1
ATOM 7103 C CA . LYS B 2 1445 ? 145.935 118.797 150.122 1.00 21.21 1402 LYS A CA 1
ATOM 7104 C C . LYS B 2 1445 ? 145.284 118.979 148.747 1.00 21.21 1402 LYS A C 1
ATOM 7105 O O . LYS B 2 1445 ? 144.897 117.998 148.111 1.00 21.21 1402 LYS A O 1
ATOM 7111 N N . VAL B 2 1446 ? 145.248 120.206 148.235 1.00 20.75 1403 VAL A N 1
ATOM 7112 C CA . VAL B 2 1446 ? 145.169 120.479 146.802 1.00 20.75 1403 VAL A CA 1
ATOM 7113 C C . VAL B 2 1446 ? 146.272 121.488 146.517 1.00 20.75 1403 VAL A C 1
ATOM 7114 O O . VAL B 2 1446 ? 146.136 122.678 146.816 1.00 20.75 1403 VAL A O 1
ATOM 7118 N N . ASN B 2 1447 ? 147.379 121.016 145.978 1.00 20.02 1404 ASN A N 1
ATOM 7119 C CA . ASN B 2 1447 ? 148.613 121.781 145.955 1.00 20.02 1404 ASN A CA 1
ATOM 7120 C C . ASN B 2 1447 ? 149.346 121.511 144.641 1.00 20.02 1404 ASN A C 1
ATOM 7121 O O . ASN B 2 1447 ? 148.766 120.956 143.707 1.00 20.02 1404 ASN A O 1
ATOM 7126 N N . PHE B 2 1448 ? 150.607 121.924 144.535 1.00 20.24 1405 PHE A N 1
ATOM 7127 C CA . PHE B 2 1448 ? 151.393 121.709 143.327 1.00 20.24 1405 PHE A CA 1
ATOM 7128 C C . PHE B 2 1448 ? 152.598 120.804 143.543 1.00 20.24 1405 PHE A C 1
ATOM 7129 O O . PHE B 2 1448 ? 153.625 121.024 142.908 1.00 20.24 1405 PHE A O 1
ATOM 7137 N N . ASP B 2 1449 ? 152.492 119.787 144.405 1.00 23.24 1406 ASP A N 1
ATOM 7138 C CA . ASP B 2 1449 ? 153.622 118.894 144.654 1.00 23.24 1406 ASP A CA 1
ATOM 7139 C C . ASP B 2 1449 ? 153.922 118.013 143.450 1.00 23.24 1406 ASP A C 1
ATOM 7140 O O . ASP B 2 1449 ? 155.082 117.684 143.195 1.00 23.24 1406 ASP A O 1
ATOM 7145 N N . ASN B 2 1450 ? 152.898 117.619 142.704 1.00 21.53 1407 ASN A N 1
ATOM 7146 C CA . ASN B 2 1450 ? 153.062 116.779 141.534 1.00 21.53 1407 ASN A CA 1
ATOM 7147 C C . ASN B 2 1450 ? 152.556 117.533 140.320 1.00 21.53 1407 ASN A C 1
ATOM 7148 O O . ASN B 2 1450 ? 151.985 118.615 140.436 1.00 21.53 1407 ASN A O 1
ATOM 7153 N N . VAL B 2 1451 ? 152.738 116.928 139.148 1.00 20.35 1408 VAL A N 1
ATOM 7154 C CA . VAL B 2 1451 ? 152.001 117.372 137.970 1.00 20.35 1408 VAL A CA 1
ATOM 7155 C C . VAL B 2 1451 ? 150.552 116.912 138.057 1.00 20.35 1408 VAL A C 1
ATOM 7156 O O . VAL B 2 1451 ? 149.631 117.637 137.661 1.00 20.35 1408 VAL A O 1
ATOM 7160 N N . GLY B 2 1452 ? 150.318 115.744 138.654 1.00 19.40 1409 GLY A N 1
ATOM 7161 C CA . GLY B 2 1452 ? 148.961 115.232 138.759 1.00 19.40 1409 GLY A CA 1
ATOM 7162 C C . GLY B 2 1452 ? 148.105 115.996 139.749 1.00 19.40 1409 GLY A C 1
ATOM 7163 O O . GLY B 2 1452 ? 146.933 116.266 139.489 1.00 19.40 1409 GLY A O 1
ATOM 7164 N N . LEU B 2 1453 ? 148.676 116.360 140.897 1.00 19.59 1410 LEU A N 1
ATOM 7165 C CA . LEU B 2 1453 ? 147.982 117.257 141.813 1.00 19.59 1410 LEU A CA 1
ATOM 7166 C C . LEU B 2 1453 ? 147.971 118.681 141.287 1.00 19.59 1410 LEU A C 1
ATOM 7167 O O . LEU B 2 1453 ? 147.170 119.507 141.733 1.00 19.59 1410 LEU A O 1
ATOM 7172 N N . GLY B 2 1454 ? 148.861 118.993 140.351 1.00 18.71 1411 GLY A N 1
ATOM 7173 C CA . GLY B 2 1454 ? 148.824 120.291 139.713 1.00 18.71 1411 GLY A CA 1
ATOM 7174 C C . GLY B 2 1454 ? 147.685 120.440 138.734 1.00 18.71 1411 GLY A C 1
ATOM 7175 O O . GLY B 2 1454 ? 147.189 121.543 138.530 1.00 18.71 1411 GLY A O 1
ATOM 7176 N N . TYR B 2 1455 ? 147.278 119.348 138.092 1.00 19.35 1412 TYR A N 1
ATOM 7177 C CA . TYR B 2 1455 ? 146.082 119.384 137.261 1.00 19.35 1412 TYR A CA 1
ATOM 7178 C C . TYR B 2 1455 ? 144.833 119.599 138.092 1.00 19.35 1412 TYR A C 1
ATOM 7179 O O . TYR B 2 1455 ? 143.851 120.171 137.613 1.00 19.35 1412 TYR A O 1
ATOM 7188 N N . LEU B 2 1456 ? 144.832 119.110 139.327 1.00 19.28 1413 LEU A N 1
ATOM 7189 C CA . LEU B 2 1456 ? 143.654 119.283 140.156 1.00 19.28 1413 LEU A CA 1
ATOM 7190 C C . LEU B 2 1456 ? 143.622 120.685 140.746 1.00 19.28 1413 LEU A C 1
ATOM 7191 O O . LEU B 2 1456 ? 142.545 121.224 141.019 1.00 19.28 1413 LEU A O 1
ATOM 7196 N N . SER B 2 1457 ? 144.791 121.306 140.913 1.00 17.38 1414 SER A N 1
ATOM 7197 C CA . SER B 2 1457 ? 144.840 122.676 141.406 1.00 17.38 1414 SER A CA 1
ATOM 7198 C C . SER B 2 1457 ? 144.417 123.665 140.336 1.00 17.38 1414 SER A C 1
ATOM 7199 O O . SER B 2 1457 ? 143.871 124.720 140.654 1.00 17.38 1414 SER A O 1
ATOM 7202 N N . LEU B 2 1458 ? 144.679 123.362 139.063 1.00 17.90 1415 LEU A N 1
ATOM 7203 C CA . LEU B 2 1458 ? 144.370 124.330 138.014 1.00 17.90 1415 LEU A CA 1
ATOM 7204 C C . LEU B 2 1458 ? 142.918 124.238 137.581 1.00 17.90 1415 LEU A C 1
ATOM 7205 O O . LEU B 2 1458 ? 142.432 125.089 136.834 1.00 17.90 1415 LEU A O 1
ATOM 7210 N N . LEU B 2 1459 ? 142.214 123.198 138.018 1.00 19.90 1416 LEU A N 1
ATOM 7211 C CA . LEU B 2 1459 ? 140.821 123.037 137.627 1.00 19.90 1416 LEU A CA 1
ATOM 7212 C C . LEU B 2 1459 ? 139.907 123.678 138.659 1.00 19.90 1416 LEU A C 1
ATOM 7213 O O . LEU B 2 1459 ? 138.761 124.029 138.361 1.00 19.90 1416 LEU A O 1
ATOM 7218 N N . GLN B 2 1460 ? 140.412 123.877 139.874 1.00 20.58 1417 GLN A N 1
ATOM 7219 C CA . GLN B 2 1460 ? 139.724 124.745 140.817 1.00 20.58 1417 GLN A CA 1
ATOM 7220 C C . GLN B 2 1460 ? 139.947 126.206 140.474 1.00 20.58 1417 GLN A C 1
ATOM 7221 O O . GLN B 2 1460 ? 139.110 127.059 140.774 1.00 20.58 1417 GLN A O 1
ATOM 7227 N N . VAL B 2 1461 ? 141.066 126.516 139.824 1.00 19.26 1418 VAL A N 1
ATOM 7228 C CA . VAL B 2 1461 ? 141.346 127.898 139.456 1.00 19.26 1418 VAL A CA 1
ATOM 7229 C C . VAL B 2 1461 ? 140.614 128.266 138.171 1.00 19.26 1418 VAL A C 1
ATOM 7230 O O . VAL B 2 1461 ? 140.099 129.379 138.029 1.00 19.26 1418 VAL A O 1
ATOM 7234 N N . ALA B 2 1462 ? 140.507 127.325 137.236 1.00 19.09 1419 ALA A N 1
ATOM 7235 C CA . ALA B 2 1462 ? 139.829 127.598 135.972 1.00 19.09 1419 ALA A CA 1
ATOM 7236 C C . ALA B 2 1462 ? 138.327 127.752 136.144 1.00 19.09 1419 ALA A C 1
ATOM 7237 O O . ALA B 2 1462 ? 137.674 128.452 135.363 1.00 19.09 1419 ALA A O 1
ATOM 7239 N N . THR B 2 1463 ? 137.745 127.101 137.133 1.00 16.92 1420 THR A N 1
ATOM 7240 C CA . THR B 2 1463 ? 136.307 127.178 137.308 1.00 16.92 1420 THR A CA 1
ATOM 7241 C C . THR B 2 1463 ? 135.909 128.235 138.338 1.00 16.92 1420 THR A C 1
ATOM 7242 O O . THR B 2 1463 ? 134.762 128.649 138.392 1.00 16.92 1420 THR A O 1
ATOM 7246 N N . PHE B 2 1464 ? 136.868 128.684 139.134 1.00 14.53 1421 PHE A N 1
ATOM 7247 C CA . PHE B 2 1464 ? 136.641 129.699 140.149 1.00 14.53 1421 PHE A CA 1
ATOM 7248 C C . PHE B 2 1464 ? 135.988 129.179 141.416 1.00 14.53 1421 PHE A C 1
ATOM 7249 O O . PHE B 2 1464 ? 135.283 129.911 142.093 1.00 14.53 1421 PHE A O 1
ATOM 7257 N N . LYS B 2 1465 ? 136.284 127.929 141.729 1.00 14.97 1422 LYS A N 1
ATOM 7258 C CA . LYS B 2 1465 ? 135.764 127.277 142.903 1.00 14.97 1422 LYS A CA 1
ATOM 7259 C C . LYS B 2 1465 ? 136.907 126.566 143.583 1.00 14.97 1422 LYS A C 1
ATOM 7260 O O . LYS B 2 1465 ? 137.347 125.542 143.107 1.00 14.97 1422 LYS A O 1
ATOM 7266 N N . GLY B 2 1466 ? 137.396 127.104 144.693 1.00 21.11 1423 GLY A N 1
ATOM 7267 C CA . GLY B 2 1466 ? 138.589 126.577 145.298 1.00 21.11 1423 GLY A CA 1
ATOM 7268 C C . GLY B 2 1466 ? 139.796 127.440 145.090 1.00 21.11 1423 GLY A C 1
ATOM 7269 O O . GLY B 2 1466 ? 140.818 127.222 145.745 1.00 21.11 1423 GLY A O 1
ATOM 7270 N N . TRP B 2 1467 ? 139.717 128.398 144.182 1.00 18.91 1424 TRP A N 1
ATOM 7271 C CA . TRP B 2 1467 ? 140.890 129.181 143.843 1.00 18.91 1424 TRP A CA 1
ATOM 7272 C C . TRP B 2 1467 ? 141.297 130.230 144.869 1.00 18.91 1424 TRP A C 1
ATOM 7273 O O . TRP B 2 1467 ? 142.345 130.820 144.742 1.00 18.91 1424 TRP A O 1
ATOM 7284 N N . MET B 2 1468 ? 140.491 130.478 145.888 1.00 21.39 1425 MET A N 1
ATOM 7285 C CA . MET B 2 1468 ? 140.948 131.363 146.958 1.00 21.39 1425 MET A CA 1
ATOM 7286 C C . MET B 2 1468 ? 141.983 130.688 147.841 1.00 21.39 1425 MET A C 1
ATOM 7287 O O . MET B 2 1468 ? 142.950 131.322 148.262 1.00 21.39 1425 MET A O 1
ATOM 7292 N N . ASP B 2 1469 ? 141.777 129.409 148.138 1.00 19.51 1426 ASP A N 1
ATOM 7293 C CA . ASP B 2 1469 ? 142.671 128.681 149.036 1.00 19.51 1426 ASP A CA 1
ATOM 7294 C C . ASP B 2 1469 ? 144.047 128.441 148.418 1.00 19.51 1426 ASP A C 1
ATOM 7295 O O . ASP B 2 1469 ? 145.065 128.468 149.111 1.00 19.51 1426 ASP A O 1
ATOM 7300 N N . ILE B 2 1470 ? 144.065 128.204 147.112 1.00 19.25 1427 ILE A N 1
ATOM 7301 C CA . ILE B 2 1470 ? 145.295 127.917 146.385 1.00 19.25 1427 ILE A CA 1
ATOM 7302 C C . ILE B 2 1470 ? 146.132 129.180 146.241 1.00 19.25 1427 ILE A C 1
ATOM 7303 O O . ILE B 2 1470 ? 147.360 129.142 146.337 1.00 19.25 1427 ILE A O 1
ATOM 7308 N N . MET B 2 1471 ? 145.475 130.325 146.067 1.00 20.44 1428 MET A N 1
ATOM 7309 C CA . MET B 2 1471 ? 146.192 131.577 145.865 1.00 20.44 1428 MET A CA 1
ATOM 7310 C C . MET B 2 1471 ? 146.618 132.200 147.172 1.00 20.44 1428 MET A C 1
ATOM 7311 O O . MET B 2 1471 ? 147.514 133.040 147.193 1.00 20.44 1428 MET A O 1
ATOM 7316 N N . TYR B 2 1472 ? 145.995 131.840 148.263 1.00 21.00 1429 TYR A N 1
ATOM 7317 C CA . TYR B 2 1472 ? 146.456 132.384 149.504 1.00 21.00 1429 TYR A CA 1
ATOM 7318 C C . TYR B 2 1472 ? 147.698 131.626 149.926 1.00 21.00 1429 TYR A C 1
ATOM 7319 O O . TYR B 2 1472 ? 148.512 132.147 150.666 1.00 21.00 1429 TYR A O 1
ATOM 7328 N N . ALA B 2 1473 ? 147.854 130.397 149.441 1.00 21.13 1430 ALA A N 1
ATOM 7329 C CA . ALA B 2 1473 ? 149.022 129.591 149.766 1.00 21.13 1430 ALA A CA 1
ATOM 7330 C C . ALA B 2 1473 ? 150.192 129.920 148.858 1.00 21.13 1430 ALA A C 1
ATOM 7331 O O . ALA B 2 1473 ? 151.348 129.822 149.271 1.00 21.13 1430 ALA A O 1
ATOM 7333 N N . ALA B 2 1474 ? 149.910 130.304 147.614 1.00 21.25 1431 ALA A N 1
ATOM 7334 C CA . ALA B 2 1474 ? 150.972 130.646 146.676 1.00 21.25 1431 ALA A CA 1
ATOM 7335 C C . ALA B 2 1474 ? 151.598 131.981 147.022 1.00 21.25 1431 ALA A C 1
ATOM 7336 O O . ALA B 2 1474 ? 152.813 132.167 146.903 1.00 21.25 1431 ALA A O 1
ATOM 7338 N N . VAL B 2 1475 ? 150.770 132.936 147.419 1.00 19.68 1432 VAL A N 1
ATOM 7339 C CA . VAL B 2 1475 ? 151.249 134.274 147.724 1.00 19.68 1432 VAL A CA 1
ATOM 7340 C C . VAL B 2 1475 ? 151.973 134.281 149.067 1.00 19.68 1432 VAL A C 1
ATOM 7341 O O . VAL B 2 1475 ? 152.887 135.080 149.298 1.00 19.68 1432 VAL A O 1
ATOM 7345 N N . ASP B 2 1476 ? 151.650 133.332 149.940 1.00 23.15 1433 ASP A N 1
ATOM 7346 C CA . ASP B 2 1476 ? 152.403 133.225 151.180 1.00 23.15 1433 ASP A CA 1
ATOM 7347 C C . ASP B 2 1476 ? 153.609 132.306 151.040 1.00 23.15 1433 ASP A C 1
ATOM 7348 O O . ASP B 2 1476 ? 154.374 132.155 151.994 1.00 23.15 1433 ASP A O 1
ATOM 7353 N N . SER B 2 1477 ? 153.791 131.686 149.874 1.00 22.32 1434 SER A N 1
ATOM 7354 C CA . SER B 2 1477 ? 154.829 130.675 149.706 1.00 22.32 1434 SER A CA 1
ATOM 7355 C C . SER B 2 1477 ? 156.204 131.308 149.748 1.00 22.32 1434 SER A C 1
ATOM 7356 O O . SER B 2 1477 ? 156.527 132.176 148.939 1.00 22.32 1434 SER A O 1
ATOM 7359 N N . ARG B 2 1478 ? 157.006 130.895 150.726 1.00 23.80 1435 ARG A N 1
ATOM 7360 C CA . ARG B 2 1478 ? 158.259 131.565 150.982 1.00 23.80 1435 ARG A CA 1
ATOM 7361 C C . ARG B 2 1478 ? 159.376 130.718 150.400 1.00 23.80 1435 ARG A C 1
ATOM 7362 O O . ARG B 2 1478 ? 160.038 131.152 149.443 1.00 23.80 1435 ARG A O 1
ATOM 7370 N N . ASN B 2 1479 ? 159.578 129.480 150.861 1.00 31.14 1436 ASN A N 1
ATOM 7371 C CA . ASN B 2 1479 ? 160.559 128.556 150.291 1.00 31.14 1436 ASN A CA 1
ATOM 7372 C C . ASN B 2 1479 ? 160.299 127.171 150.865 1.00 31.14 1436 ASN A C 1
ATOM 7373 O O . ASN B 2 1479 ? 159.519 127.011 151.804 1.00 31.14 1436 ASN A O 1
ATOM 7378 N N . VAL B 2 1480 ? 160.967 126.165 150.295 1.00 33.82 1437 VAL A N 1
ATOM 7379 C CA . VAL B 2 1480 ? 160.855 124.800 150.795 1.00 33.82 1437 VAL A CA 1
ATOM 7380 C C . VAL B 2 1480 ? 161.534 124.715 152.149 1.00 33.82 1437 VAL A C 1
ATOM 7381 O O . VAL B 2 1480 ? 162.653 125.214 152.326 1.00 33.82 1437 VAL A O 1
ATOM 7385 N N . GLU B 2 1481 ? 160.818 124.133 153.122 1.00 34.87 1438 GLU A N 1
ATOM 7386 C CA . GLU B 2 1481 ? 161.133 123.921 154.546 1.00 34.87 1438 GLU A CA 1
ATOM 7387 C C . GLU B 2 1481 ? 161.039 125.200 155.357 1.00 34.87 1438 GLU A C 1
ATOM 7388 O O . GLU B 2 1481 ? 161.600 125.232 156.428 1.00 34.87 1438 GLU A O 1
ATOM 7394 N N . LEU B 2 1482 ? 160.367 126.246 154.886 1.00 32.55 1439 LEU A N 1
ATOM 7395 C CA . LEU B 2 1482 ? 160.217 127.481 155.644 1.00 32.55 1439 LEU A CA 1
ATOM 7396 C C . LEU B 2 1482 ? 158.745 127.769 155.883 1.00 32.55 1439 LEU A C 1
ATOM 7397 O O . LEU B 2 1482 ? 157.900 127.412 155.058 1.00 32.55 1439 LEU A O 1
ATOM 7402 N N . GLN B 2 1483 ? 158.450 128.425 157.005 1.00 29.50 1440 GLN A N 1
ATOM 7403 C CA . GLN B 2 1483 ? 157.092 128.825 157.330 1.00 29.50 1440 GLN A CA 1
ATOM 7404 C C . GLN B 2 1483 ? 156.611 129.882 156.343 1.00 29.50 1440 GLN A C 1
ATOM 7405 O O . GLN B 2 1483 ? 157.377 130.762 155.956 1.00 29.50 1440 GLN A O 1
ATOM 7411 N N . PRO B 2 1484 ? 155.361 129.818 155.916 1.00 25.55 1441 PRO A N 1
ATOM 7412 C CA . PRO B 2 1484 ? 154.830 130.864 155.049 1.00 25.55 1441 PRO A CA 1
ATOM 7413 C C . PRO B 2 1484 ? 154.560 132.155 155.805 1.00 25.55 1441 PRO A C 1
ATOM 7414 O O . PRO B 2 1484 ? 154.074 132.157 156.936 1.00 25.55 1441 PRO A O 1
ATOM 7418 N N . LYS B 2 1485 ? 154.857 133.263 155.141 1.00 25.78 1442 LYS A N 1
ATOM 7419 C CA . LYS B 2 1485 ? 154.674 134.604 155.666 1.00 25.78 1442 LYS A CA 1
ATOM 7420 C C . LYS B 2 1485 ? 153.640 135.316 154.802 1.00 25.78 1442 LYS A C 1
ATOM 7421 O O . LYS B 2 1485 ? 153.601 135.105 153.593 1.00 25.78 1442 LYS A O 1
ATOM 7427 N N . TYR B 2 1486 ? 152.826 136.164 155.412 1.00 24.45 1443 TYR A N 1
ATOM 7428 C CA . TYR B 2 1486 ? 151.691 136.769 154.735 1.00 24.45 1443 TYR A CA 1
ATOM 7429 C C . TYR B 2 1486 ? 152.063 137.700 153.602 1.00 24.45 1443 TYR A C 1
ATOM 7430 O O . TYR B 2 1486 ? 152.701 138.729 153.788 1.00 24.45 1443 TYR A O 1
ATOM 7439 N N . GLU B 2 1487 ? 151.640 137.287 152.415 1.00 22.16 1444 GLU A N 1
ATOM 7440 C CA . GLU B 2 1487 ? 151.865 137.987 151.162 1.00 22.16 1444 GLU A CA 1
ATOM 7441 C C . GLU B 2 1487 ? 153.317 138.305 150.876 1.00 22.16 1444 GLU A C 1
ATOM 7442 O O . GLU B 2 1487 ? 153.618 139.317 150.275 1.00 22.16 1444 GLU A O 1
ATOM 7448 N N . ASP B 2 1488 ? 154.219 137.425 151.290 1.00 20.55 1445 ASP A N 1
ATOM 7449 C CA . ASP B 2 1488 ? 155.632 137.627 151.029 1.00 20.55 1445 ASP A CA 1
ATOM 7450 C C . ASP B 2 1488 ? 155.921 137.520 149.544 1.00 20.55 1445 ASP A C 1
ATOM 7451 O O . ASP B 2 1488 ? 156.635 138.355 148.982 1.00 20.55 1445 ASP A O 1
ATOM 7456 N N . ASN B 2 1489 ? 155.362 136.514 148.887 1.00 20.87 1446 ASN A N 1
ATOM 7457 C CA . ASN B 2 1489 ? 155.568 136.333 147.459 1.00 20.87 1446 ASN A CA 1
ATOM 7458 C C . ASN B 2 1489 ? 154.340 136.856 146.715 1.00 20.87 1446 ASN A C 1
ATOM 7459 O O . ASN B 2 1489 ? 153.597 136.121 146.080 1.00 20.87 1446 ASN A O 1
ATOM 7464 N N . LEU B 2 1490 ? 154.117 138.156 146.844 1.00 20.81 1447 LEU A N 1
ATOM 7465 C CA . LEU B 2 1490 ? 152.862 138.803 146.463 1.00 20.81 1447 LEU A CA 1
ATOM 7466 C C . LEU B 2 1490 ? 152.551 138.751 145.001 1.00 20.81 1447 LEU A C 1
ATOM 7467 O O . LEU B 2 1490 ? 151.411 138.677 144.603 1.00 20.81 1447 LEU A O 1
ATOM 7472 N N . TYR B 2 1491 ? 153.570 138.838 144.185 1.00 22.33 1448 TYR A N 1
ATOM 7473 C CA . TYR B 2 1491 ? 153.338 138.974 142.755 1.00 22.33 1448 TYR A CA 1
ATOM 7474 C C . TYR B 2 1491 ? 153.113 137.640 142.072 1.00 22.33 1448 TYR A C 1
ATOM 7475 O O . TYR B 2 1491 ? 153.141 137.569 140.842 1.00 22.33 1448 TYR A O 1
ATOM 7484 N N . MET B 2 1492 ? 152.860 136.591 142.850 1.00 23.85 1449 MET A N 1
ATOM 7485 C CA . MET B 2 1492 ? 152.451 135.316 142.292 1.00 23.85 1449 MET A CA 1
ATOM 7486 C C . MET B 2 1492 ? 150.984 135.288 141.917 1.00 23.85 1449 MET A C 1
ATOM 7487 O O . MET B 2 1492 ? 150.525 134.271 141.401 1.00 23.85 1449 MET A O 1
ATOM 7492 N N . TYR B 2 1493 ? 150.241 136.368 142.164 1.00 25.19 1450 TYR A N 1
ATOM 7493 C CA . TYR B 2 1493 ? 148.924 136.492 141.559 1.00 25.19 1450 TYR A CA 1
ATOM 7494 C C . TYR B 2 1493 ? 149.019 136.590 140.050 1.00 25.19 1450 TYR A C 1
ATOM 7495 O O . TYR B 2 1493 ? 148.095 136.171 139.355 1.00 25.19 1450 TYR A O 1
ATOM 7504 N N . LEU B 2 1494 ? 150.121 137.139 139.526 1.00 26.25 1451 LEU A N 1
ATOM 7505 C CA . LEU B 2 1494 ? 150.277 137.270 138.081 1.00 26.25 1451 LEU A CA 1
ATOM 7506 C C . LEU B 2 1494 ? 150.446 135.917 137.403 1.00 26.25 1451 LEU A C 1
ATOM 7507 O O . LEU B 2 1494 ? 150.257 135.802 136.192 1.00 26.25 1451 LEU A O 1
ATOM 7512 N N . TYR B 2 1495 ? 150.816 134.884 138.155 1.00 24.47 1452 TYR A N 1
ATOM 7513 C CA . TYR B 2 1495 ? 150.746 133.532 137.622 1.00 24.47 1452 TYR A CA 1
ATOM 7514 C C . TYR B 2 1495 ? 149.308 133.126 137.366 1.00 24.47 1452 TYR A C 1
ATOM 7515 O O . TYR B 2 1495 ? 148.979 132.608 136.296 1.00 24.47 1452 TYR A O 1
ATOM 7524 N N . PHE B 2 1496 ? 148.434 133.371 138.334 1.00 37.35 1453 PHE A N 1
ATOM 7525 C CA . PHE B 2 1496 ? 147.052 132.933 138.233 1.00 37.35 1453 PHE A CA 1
ATOM 7526 C C . PHE B 2 1496 ? 146.259 133.786 137.256 1.00 37.35 1453 PHE A C 1
ATOM 7527 O O . PHE B 2 1496 ? 145.315 133.299 136.630 1.00 37.35 1453 PHE A O 1
ATOM 7535 N N . VAL B 2 1497 ? 146.625 135.061 137.121 1.00 27.60 1454 VAL A N 1
ATOM 7536 C CA . VAL B 2 1497 ? 146.006 135.937 136.132 1.00 27.60 1454 VAL A CA 1
ATOM 7537 C C . VAL B 2 1497 ? 146.324 135.459 134.720 1.00 27.60 1454 VAL A C 1
ATOM 7538 O O . VAL B 2 1497 ? 145.443 135.410 133.854 1.00 27.60 1454 VAL A O 1
ATOM 7542 N N . ILE B 2 1498 ? 147.579 135.076 134.476 1.00 27.64 1455 ILE A N 1
ATOM 7543 C CA . ILE B 2 1498 ? 148.004 134.627 133.151 1.00 27.64 1455 ILE A CA 1
ATOM 7544 C C . ILE B 2 1498 ? 147.385 133.276 132.799 1.00 27.64 1455 ILE A C 1
ATOM 7545 O O . ILE B 2 1498 ? 147.024 133.038 131.642 1.00 27.64 1455 ILE A O 1
ATOM 7550 N N . PHE B 2 1499 ? 147.205 132.389 133.781 1.00 23.35 1456 PHE A N 1
ATOM 7551 C CA . PHE B 2 1499 ? 146.525 131.127 133.494 1.00 23.35 1456 PHE A CA 1
ATOM 7552 C C . PHE B 2 1499 ? 145.040 131.314 133.214 1.00 23.35 1456 PHE A C 1
ATOM 7553 O O . PHE B 2 1499 ? 144.492 130.617 132.364 1.00 23.35 1456 PHE A O 1
ATOM 7561 N N . ILE B 2 1500 ? 144.369 132.232 133.906 1.00 22.60 1457 ILE A N 1
ATOM 7562 C CA . ILE B 2 1500 ? 142.964 132.486 133.592 1.00 22.60 1457 ILE A CA 1
ATOM 7563 C C . ILE B 2 1500 ? 142.818 133.157 132.225 1.00 22.60 1457 ILE A C 1
ATOM 7564 O O . ILE B 2 1500 ? 141.863 132.874 131.493 1.00 22.60 1457 ILE A O 1
ATOM 7569 N N . ILE B 2 1501 ? 143.773 133.997 131.821 1.00 23.26 1458 ILE A N 1
ATOM 7570 C CA . ILE B 2 1501 ? 143.732 134.529 130.463 1.00 23.26 1458 ILE A CA 1
ATOM 7571 C C . ILE B 2 1501 ? 144.031 133.439 129.446 1.00 23.26 1458 ILE A C 1
ATOM 7572 O O . ILE B 2 1501 ? 143.264 133.235 128.504 1.00 23.26 1458 ILE A O 1
ATOM 7577 N N . PHE B 2 1502 ? 145.111 132.692 129.626 1.00 22.35 1459 PHE A N 1
ATOM 7578 C CA . PHE B 2 1502 ? 145.431 131.753 128.560 1.00 22.35 1459 PHE A CA 1
ATOM 7579 C C . PHE B 2 1502 ? 144.733 130.408 128.712 1.00 22.35 1459 PHE A C 1
ATOM 7580 O O . PHE B 2 1502 ? 144.167 129.897 127.744 1.00 22.35 1459 PHE A O 1
ATOM 7588 N N . GLY B 2 1503 ? 144.738 129.822 129.904 1.00 20.90 1460 GLY A N 1
ATOM 7589 C CA . GLY B 2 1503 ? 144.246 128.460 130.025 1.00 20.90 1460 GLY A CA 1
ATOM 7590 C C . GLY B 2 1503 ? 142.779 128.382 130.396 1.00 20.90 1460 GLY A C 1
ATOM 7591 O O . GLY B 2 1503 ? 142.262 127.305 130.699 1.00 20.90 1460 GLY A O 1
ATOM 7592 N N . SER B 2 1504 ? 142.091 129.518 130.405 1.00 24.19 1461 SER A N 1
ATOM 7593 C CA . SER B 2 1504 ? 140.655 129.511 130.648 1.00 24.19 1461 SER A CA 1
ATOM 7594 C C . SER B 2 1504 ? 139.875 130.354 129.652 1.00 24.19 1461 SER A C 1
ATOM 7595 O O . SER B 2 1504 ? 138.735 130.028 129.340 1.00 24.19 1461 SER A O 1
ATOM 7598 N N . PHE B 2 1505 ? 140.450 131.456 129.172 1.00 25.32 1462 PHE A N 1
ATOM 7599 C CA . PHE B 2 1505 ? 139.736 132.300 128.219 1.00 25.32 1462 PHE A CA 1
ATOM 7600 C C . PHE B 2 1505 ? 140.034 131.883 126.786 1.00 25.32 1462 PHE A C 1
ATOM 7601 O O . PHE B 2 1505 ? 139.154 131.939 125.925 1.00 25.32 1462 PHE A O 1
ATOM 7609 N N . PHE B 2 1506 ? 141.276 131.477 126.501 1.00 24.80 1463 PHE A N 1
ATOM 7610 C CA . PHE B 2 1506 ? 141.599 131.027 125.149 1.00 24.80 1463 PHE A CA 1
ATOM 7611 C C . PHE B 2 1506 ? 141.404 129.527 124.999 1.00 24.80 1463 PHE A C 1
ATOM 7612 O O . PHE B 2 1506 ? 141.138 129.042 123.897 1.00 24.80 1463 PHE A O 1
ATOM 7620 N N . THR B 2 1507 ? 141.565 128.774 126.083 1.00 23.94 1464 THR A N 1
ATOM 7621 C CA . THR B 2 1507 ? 141.262 127.346 126.065 1.00 23.94 1464 THR A CA 1
ATOM 7622 C C . THR B 2 1507 ? 139.779 127.100 125.816 1.00 23.94 1464 THR A C 1
ATOM 7623 O O . THR B 2 1507 ? 139.404 126.255 124.997 1.00 23.94 1464 THR A O 1
ATOM 7627 N N . LEU B 2 1508 ? 138.918 127.857 126.493 1.00 25.48 1465 LEU A N 1
ATOM 7628 C CA . LEU B 2 1508 ? 137.482 127.726 126.280 1.00 25.48 1465 LEU A CA 1
ATOM 7629 C C . LEU B 2 1508 ? 137.073 128.272 124.922 1.00 25.48 1465 LEU A C 1
ATOM 7630 O O . LEU B 2 1508 ? 136.089 127.819 124.341 1.00 25.48 1465 LEU A O 1
ATOM 7635 N N . ASN B 2 1509 ? 137.833 129.223 124.386 1.00 27.09 1466 ASN A N 1
ATOM 7636 C CA . ASN B 2 1509 ? 137.496 129.810 123.094 1.00 27.09 1466 ASN A CA 1
ATOM 7637 C C . ASN B 2 1509 ? 137.762 128.828 121.963 1.00 27.09 1466 ASN A C 1
ATOM 7638 O O . ASN B 2 1509 ? 137.074 128.846 120.939 1.00 27.09 1466 ASN A O 1
ATOM 7643 N N . LEU B 2 1510 ? 138.775 127.982 122.118 1.00 26.48 1467 LEU A N 1
ATOM 7644 C CA . LEU B 2 1510 ? 139.078 126.989 121.095 1.00 26.48 1467 LEU A CA 1
ATOM 7645 C C . LEU B 2 1510 ? 138.128 125.807 121.198 1.00 26.48 1467 LEU A C 1
ATOM 7646 O O . LEU B 2 1510 ? 137.825 125.153 120.201 1.00 26.48 1467 LEU A O 1
ATOM 7651 N N . PHE B 2 1511 ? 137.611 125.553 122.397 1.00 27.73 1468 PHE A N 1
ATOM 7652 C CA . PHE B 2 1511 ? 136.701 124.436 122.605 1.00 27.73 1468 PHE A CA 1
ATOM 7653 C C . PHE B 2 1511 ? 135.318 124.726 122.047 1.00 27.73 1468 PHE A C 1
ATOM 7654 O O . PHE B 2 1511 ? 134.706 123.863 121.412 1.00 27.73 1468 PHE A O 1
ATOM 7662 N N . ILE B 2 1512 ? 134.806 125.935 122.285 1.00 29.88 1469 ILE A N 1
ATOM 7663 C CA . ILE B 2 1512 ? 133.488 126.320 121.790 1.00 29.88 1469 ILE A CA 1
ATOM 7664 C C . ILE B 2 1512 ? 133.497 126.422 120.270 1.00 29.88 1469 ILE A C 1
ATOM 7665 O O . ILE B 2 1512 ? 132.514 126.080 119.608 1.00 29.88 1469 ILE A O 1
ATOM 7670 N N . GLY B 2 1513 ? 134.623 126.824 119.688 1.00 28.68 1470 GLY A N 1
ATOM 7671 C CA . GLY B 2 1513 ? 134.681 126.975 118.245 1.00 28.68 1470 GLY A CA 1
ATOM 7672 C C . GLY B 2 1513 ? 134.725 125.653 117.503 1.00 28.68 1470 GLY A C 1
ATOM 7673 O O . GLY B 2 1513 ? 134.375 125.583 116.326 1.00 28.68 1470 GLY A O 1
ATOM 7674 N N . VAL B 2 1514 ? 135.149 124.587 118.179 1.00 31.14 1471 VAL A N 1
ATOM 7675 C CA . VAL B 2 1514 ? 135.220 123.282 117.531 1.00 31.14 1471 VAL A CA 1
ATOM 7676 C C . VAL B 2 1514 ? 133.881 122.555 117.618 1.00 31.14 1471 VAL A C 1
ATOM 7677 O O . VAL B 2 1514 ? 133.462 121.895 116.659 1.00 31.14 1471 VAL A O 1
ATOM 7681 N N . ILE B 2 1515 ? 133.163 122.703 118.736 1.00 34.75 1472 ILE A N 1
ATOM 7682 C CA . ILE B 2 1515 ? 131.848 122.075 118.864 1.00 34.75 1472 ILE A CA 1
ATOM 7683 C C . ILE B 2 1515 ? 130.843 122.706 117.910 1.00 34.75 1472 ILE A C 1
ATOM 7684 O O . ILE B 2 1515 ? 130.052 122.001 117.273 1.00 34.75 1472 ILE A O 1
ATOM 7689 N N . ILE B 2 1516 ? 130.866 124.033 117.785 1.00 37.12 1473 ILE A N 1
ATOM 7690 C CA . ILE B 2 1516 ? 129.972 124.717 116.855 1.00 37.12 1473 ILE A CA 1
ATOM 7691 C C . ILE B 2 1516 ? 130.305 124.342 115.419 1.00 37.12 1473 ILE A C 1
ATOM 7692 O O . ILE B 2 1516 ? 129.405 124.125 114.601 1.00 37.12 1473 ILE A O 1
ATOM 7697 N N . ASP B 2 1517 ? 131.593 124.202 115.104 1.00 39.70 1474 ASP A N 1
ATOM 7698 C CA . ASP B 2 1517 ? 131.990 123.782 113.763 1.00 39.70 1474 ASP A CA 1
ATOM 7699 C C . ASP B 2 1517 ? 131.596 122.330 113.503 1.00 39.70 1474 ASP A C 1
ATOM 7700 O O . ASP B 2 1517 ? 131.263 121.965 112.372 1.00 39.70 1474 ASP A O 1
ATOM 7705 N N . ASN B 2 1518 ? 131.594 121.492 114.539 1.00 39.53 1475 ASN A N 1
ATOM 7706 C CA . ASN B 2 1518 ? 131.133 120.121 114.364 1.00 39.53 1475 ASN A CA 1
ATOM 7707 C C . ASN B 2 1518 ? 129.611 120.058 114.399 1.00 39.53 1475 ASN A C 1
ATOM 7708 O O . ASN B 2 1518 ? 129.001 119.134 113.857 1.00 39.53 1475 ASN A O 1
ATOM 7713 N N . PHE B 2 1519 ? 128.976 121.044 115.035 1.00 41.58 1476 PHE A N 1
ATOM 7714 C CA . PHE B 2 1519 ? 127.519 121.089 115.036 1.00 41.58 1476 PHE A CA 1
ATOM 7715 C C . PHE B 2 1519 ? 126.976 121.402 113.653 1.00 41.58 1476 PHE A C 1
ATOM 7716 O O . PHE B 2 1519 ? 125.896 120.929 113.292 1.00 41.58 1476 PHE A O 1
ATOM 7724 N N . ASN B 2 1520 ? 127.700 122.195 112.867 1.00 44.74 1477 ASN A N 1
ATOM 7725 C CA . ASN B 2 1520 ? 127.189 122.551 111.553 1.00 44.74 1477 ASN A CA 1
ATOM 7726 C C . ASN B 2 1520 ? 127.424 121.439 110.539 1.00 44.74 1477 ASN A C 1
ATOM 7727 O O . ASN B 2 1520 ? 126.762 121.400 109.497 1.00 44.74 1477 ASN A O 1
ATOM 7732 N N . GLN B 2 1521 ? 128.357 120.527 110.820 1.00 46.77 1478 GLN A N 1
ATOM 7733 C CA . GLN B 2 1521 ? 128.587 119.411 109.907 1.00 46.77 1478 GLN A CA 1
ATOM 7734 C C . GLN B 2 1521 ? 127.754 118.200 110.291 1.00 46.77 1478 GLN A C 1
ATOM 7735 O O . GLN B 2 1521 ? 127.406 117.383 109.434 1.00 46.77 1478 GLN A O 1
ATOM 7741 N N . GLN B 2 1522 ? 127.438 118.059 111.574 1.00 47.85 1479 GLN A N 1
ATOM 7742 C CA . GLN B 2 1522 ? 126.573 116.969 112.004 1.00 47.85 1479 GLN A CA 1
ATOM 7743 C C . GLN B 2 1522 ? 125.123 117.266 111.644 1.00 47.85 1479 GLN A C 1
ATOM 7744 O O . GLN B 2 1522 ? 124.328 116.351 111.410 1.00 47.85 1479 GLN A O 1
ATOM 7750 N N . LYS B 2 1523 ? 124.771 118.550 111.567 1.00 53.89 1480 LYS A N 1
ATOM 7751 C CA . LYS B 2 1523 ? 123.452 118.949 111.092 1.00 53.89 1480 LYS A CA 1
ATOM 7752 C C . LYS B 2 1523 ? 123.388 118.886 109.569 1.00 53.89 1480 LYS A C 1
ATOM 7753 O O . LYS B 2 1523 ? 122.303 118.812 108.981 1.00 53.89 1480 LYS A O 1
ATOM 7759 N N . LYS B 2 1524 ? 124.549 118.872 108.913 1.00 58.55 1481 LYS A N 1
ATOM 7760 C CA . LYS B 2 1524 ? 124.581 118.817 107.456 1.00 58.55 1481 LYS A CA 1
ATOM 7761 C C . LYS B 2 1524 ? 124.626 117.382 106.947 1.00 58.55 1481 LYS A C 1
ATOM 7762 O O . LYS B 2 1524 ? 124.041 117.078 105.901 1.00 58.55 1481 LYS A O 1
ATOM 7768 N N . LYS B 2 1525 ? 125.326 116.498 107.666 1.00 62.79 1482 LYS A N 1
ATOM 7769 C CA . LYS B 2 1525 ? 125.449 115.097 107.275 1.00 62.79 1482 LYS A CA 1
ATOM 7770 C C . LYS B 2 1525 ? 124.110 114.375 107.330 1.00 62.79 1482 LYS A C 1
ATOM 7771 O O . LYS B 2 1525 ? 123.842 113.504 106.494 1.00 62.79 1482 LYS A O 1
ATOM 7777 N N . PHE B 2 1526 ? 123.239 114.752 108.272 1.00 66.96 1483 PHE A N 1
ATOM 7778 C CA . PHE B 2 1526 ? 121.900 114.175 108.350 1.00 66.96 1483 PHE A CA 1
ATOM 7779 C C . PHE B 2 1526 ? 120.999 114.616 107.207 1.00 66.96 1483 PHE A C 1
ATOM 7780 O O . PHE B 2 1526 ? 119.910 114.055 107.046 1.00 66.96 1483 PHE A O 1
ATOM 7788 N N . GLY B 2 1527 ? 121.421 115.598 106.413 1.00 70.17 1484 GLY A N 1
ATOM 7789 C CA . GLY B 2 1527 ? 120.624 116.086 105.304 1.00 70.17 1484 GLY A CA 1
ATOM 7790 C C . GLY B 2 1527 ? 120.285 117.566 105.215 1.00 70.17 1484 GLY A C 1
ATOM 7791 O O . GLY B 2 1527 ? 120.444 118.115 104.121 1.00 70.17 1484 GLY A O 1
ATOM 7792 N N . GLY B 2 1528 ? 119.842 118.257 106.274 1.00 68.87 1485 GLY A N 1
ATOM 7793 C CA . GLY B 2 1528 ? 119.339 117.736 107.538 1.00 68.87 1485 GLY A CA 1
ATOM 7794 C C . GLY B 2 1528 ? 118.961 118.895 108.434 1.00 68.87 1485 GLY A C 1
ATOM 7795 O O . GLY B 2 1528 ? 119.121 120.051 108.043 1.00 68.87 1485 GLY A O 1
ATOM 7796 N N . GLN B 2 1529 ? 118.486 118.602 109.643 1.00 67.46 1486 GLN A N 1
ATOM 7797 C CA . GLN B 2 1529 ? 117.885 119.636 110.472 1.00 67.46 1486 GLN A CA 1
ATOM 7798 C C . GLN B 2 1529 ? 117.842 119.210 111.932 1.00 67.46 1486 GLN A C 1
ATOM 7799 O O . GLN B 2 1529 ? 117.761 118.019 112.243 1.00 67.46 1486 GLN A O 1
ATOM 7805 N N . ASP B 2 1530 ? 117.948 120.214 112.812 1.00 62.36 1487 ASP A N 1
ATOM 7806 C CA . ASP B 2 1530 ? 117.537 120.282 114.222 1.00 62.36 1487 ASP A CA 1
ATOM 7807 C C . ASP B 2 1530 ? 117.711 119.021 115.072 1.00 62.36 1487 ASP A C 1
ATOM 7808 O O . ASP B 2 1530 ? 116.729 118.451 115.557 1.00 62.36 1487 ASP A O 1
ATOM 7813 N N . ILE B 2 1531 ? 118.964 118.595 115.288 1.00 51.70 1488 ILE A N 1
ATOM 7814 C CA . ILE B 2 1531 ? 119.239 117.465 116.175 1.00 51.70 1488 ILE A CA 1
ATOM 7815 C C . ILE B 2 1531 ? 118.846 117.816 117.608 1.00 51.70 1488 ILE A C 1
ATOM 7816 O O . ILE B 2 1531 ? 118.678 118.988 117.964 1.00 51.70 1488 ILE A O 1
ATOM 7821 N N . PHE B 2 1532 ? 118.699 116.767 118.424 1.00 42.58 1489 PHE A N 1
ATOM 7822 C CA . PHE B 2 1532 ? 118.168 116.636 119.801 1.00 42.58 1489 PHE A CA 1
ATOM 7823 C C . PHE B 2 1532 ? 116.640 116.625 119.816 1.00 42.58 1489 PHE A C 1
ATOM 7824 O O . PHE B 2 1532 ? 116.064 116.693 120.897 1.00 42.58 1489 PHE A O 1
ATOM 7832 N N . MET B 2 1533 ? 115.971 116.531 118.669 1.00 46.94 1490 MET A N 1
ATOM 7833 C CA . MET B 2 1533 ? 114.531 116.300 118.605 1.00 46.94 1490 MET A CA 1
ATOM 7834 C C . MET B 2 1533 ? 114.255 114.974 117.912 1.00 46.94 1490 MET A C 1
ATOM 7835 O O . MET B 2 1533 ? 114.926 114.630 116.935 1.00 46.94 1490 MET A O 1
ATOM 7840 N N . THR B 2 1534 ? 113.257 114.245 118.404 1.00 51.57 1491 THR A N 1
ATOM 7841 C CA . THR B 2 1534 ? 112.916 112.948 117.839 1.00 51.57 1491 THR A CA 1
ATOM 7842 C C . THR B 2 1534 ? 111.940 113.125 116.676 1.00 51.57 1491 THR A C 1
ATOM 7843 O O . THR B 2 1534 ? 111.627 114.234 116.259 1.00 51.57 1491 THR A O 1
ATOM 7847 N N . GLU B 2 1535 ? 111.422 112.009 116.164 1.00 55.56 1492 GLU A N 1
ATOM 7848 C CA . GLU B 2 1535 ? 110.590 112.063 114.963 1.00 55.56 1492 GLU A CA 1
ATOM 7849 C C . GLU B 2 1535 ? 109.173 112.525 115.277 1.00 55.56 1492 GLU A C 1
ATOM 7850 O O . GLU B 2 1535 ? 108.566 113.252 114.485 1.00 55.56 1492 GLU A O 1
ATOM 7856 N N . GLU B 2 1536 ? 108.626 112.110 116.418 1.00 56.76 1493 GLU A N 1
ATOM 7857 C CA . GLU B 2 1536 ? 107.337 112.632 116.859 1.00 56.76 1493 GLU A CA 1
ATOM 7858 C C . GLU B 2 1536 ? 107.472 114.076 117.316 1.00 56.76 1493 GLU A C 1
ATOM 7859 O O . GLU B 2 1536 ? 106.551 114.883 117.155 1.00 56.76 1493 GLU A O 1
ATOM 7865 N N . GLN B 2 1537 ? 108.639 114.427 117.851 1.00 52.45 1494 GLN A N 1
ATOM 7866 C CA . GLN B 2 1537 ? 108.833 115.709 118.511 1.00 52.45 1494 GLN A CA 1
ATOM 7867 C C . GLN B 2 1537 ? 109.108 116.823 117.505 1.00 52.45 1494 GLN A C 1
ATOM 7868 O O . GLN B 2 1537 ? 109.136 117.997 117.883 1.00 52.45 1494 GLN A O 1
ATOM 7874 N N . LYS B 2 1538 ? 109.295 116.478 116.227 1.00 55.58 1495 LYS A N 1
ATOM 7875 C CA . LYS B 2 1538 ? 109.416 117.464 115.157 1.00 55.58 1495 LYS A CA 1
ATOM 7876 C C . LYS B 2 1538 ? 108.056 117.870 114.612 1.00 55.58 1495 LYS A C 1
ATOM 7877 O O . LYS B 2 1538 ? 107.867 119.016 114.192 1.00 55.58 1495 LYS A O 1
ATOM 7883 N N . LYS B 2 1539 ? 107.105 116.940 114.582 1.00 57.87 1496 LYS A N 1
ATOM 7884 C CA . LYS B 2 1539 ? 105.793 117.257 114.034 1.00 57.87 1496 LYS A CA 1
ATOM 7885 C C . LYS B 2 1539 ? 104.966 118.064 115.026 1.00 57.87 1496 LYS A C 1
ATOM 7886 O O . LYS B 2 1539 ? 104.021 118.757 114.637 1.00 57.87 1496 LYS A O 1
ATOM 7892 N N . TYR B 2 1540 ? 105.309 117.992 116.315 1.00 58.00 1497 TYR A N 1
ATOM 7893 C CA . TYR B 2 1540 ? 104.767 118.940 117.283 1.00 58.00 1497 TYR A CA 1
ATOM 7894 C C . TYR B 2 1540 ? 105.431 120.298 117.167 1.00 58.00 1497 TYR A C 1
ATOM 7895 O O . TYR B 2 1540 ? 104.884 121.288 117.660 1.00 58.00 1497 TYR A O 1
ATOM 7904 N N . TYR B 2 1541 ? 106.604 120.352 116.544 1.00 56.87 1498 TYR A N 1
ATOM 7905 C CA . TYR B 2 1541 ? 107.429 121.542 116.397 1.00 56.87 1498 TYR A CA 1
ATOM 7906 C C . TYR B 2 1541 ? 107.124 122.293 115.110 1.00 56.87 1498 TYR A C 1
ATOM 7907 O O . TYR B 2 1541 ? 107.080 123.526 115.111 1.00 56.87 1498 TYR A O 1
ATOM 7916 N N . ASN B 2 1542 ? 106.899 121.571 114.010 1.00 59.08 1499 ASN A N 1
ATOM 7917 C CA . ASN B 2 1542 ? 106.644 122.212 112.725 1.00 59.08 1499 ASN A CA 1
ATOM 7918 C C . ASN B 2 1542 ? 105.242 122.798 112.619 1.00 59.08 1499 ASN A C 1
ATOM 7919 O O . ASN B 2 1542 ? 104.987 123.593 111.709 1.00 59.08 1499 ASN A O 1
ATOM 7924 N N . ALA B 2 1543 ? 104.328 122.423 113.509 1.00 61.12 1500 ALA A N 1
ATOM 7925 C CA . ALA B 2 1543 ? 103.010 123.041 113.534 1.00 61.12 1500 ALA A CA 1
ATOM 7926 C C . ALA B 2 1543 ? 102.901 124.123 114.595 1.00 61.12 1500 ALA A C 1
ATOM 7927 O O . ALA B 2 1543 ? 102.068 125.026 114.470 1.00 61.12 1500 ALA A O 1
ATOM 7929 N N . MET B 2 1544 ? 103.723 124.043 115.639 1.00 62.49 1501 MET A N 1
ATOM 7930 C CA . MET B 2 1544 ? 103.791 125.106 116.635 1.00 62.49 1501 MET A CA 1
ATOM 7931 C C . MET B 2 1544 ? 104.531 126.317 116.078 1.00 62.49 1501 MET A C 1
ATOM 7932 O O . MET B 2 1544 ? 104.279 127.455 116.488 1.00 62.49 1501 MET A O 1
ATOM 7937 N N . LYS B 2 1545 ? 105.446 126.078 115.137 1.00 63.19 1502 LYS A N 1
ATOM 7938 C CA . LYS B 2 1545 ? 106.084 127.153 114.387 1.00 63.19 1502 LYS A CA 1
ATOM 7939 C C . LYS B 2 1545 ? 105.079 127.892 113.517 1.00 63.19 1502 LYS A C 1
ATOM 7940 O O . LYS B 2 1545 ? 105.151 129.117 113.372 1.00 63.19 1502 LYS A O 1
ATOM 7946 N N . LYS B 2 1546 ? 104.138 127.157 112.919 1.00 68.30 1503 LYS A N 1
ATOM 7947 C CA . LYS B 2 1546 ? 103.125 127.778 112.073 1.00 68.30 1503 LYS A CA 1
ATOM 7948 C C . LYS B 2 1546 ? 102.115 128.554 112.909 1.00 68.30 1503 LYS A C 1
ATOM 7949 O O . LYS B 2 1546 ? 101.546 129.549 112.447 1.00 68.30 1503 LYS A O 1
ATOM 7955 N N . LEU B 2 1547 ? 101.893 128.118 114.150 1.00 70.02 1504 LEU A N 1
ATOM 7956 C CA . LEU B 2 1547 ? 100.907 128.760 115.012 1.00 70.02 1504 LEU A CA 1
ATOM 7957 C C . LEU B 2 1547 ? 101.403 130.107 115.519 1.00 70.02 1504 LEU A C 1
ATOM 7958 O O . LEU B 2 1547 ? 100.656 131.093 115.510 1.00 70.02 1504 LEU A O 1
ATOM 7963 N N . GLY B 2 1548 ? 102.651 130.170 115.978 1.00 69.14 1505 GLY A N 1
ATOM 7964 C CA . GLY B 2 1548 ? 103.153 131.394 116.578 1.00 69.14 1505 GLY A CA 1
ATOM 7965 C C . GLY B 2 1548 ? 103.476 132.490 115.590 1.00 69.14 1505 GLY A C 1
ATOM 7966 O O . GLY B 2 1548 ? 103.698 133.630 116.012 1.00 69.14 1505 GLY A O 1
ATOM 7967 N N . SER B 2 1549 ? 103.515 132.179 114.290 1.00 76.48 1506 SER A N 1
ATOM 7968 C CA . SER B 2 1549 ? 103.668 133.191 113.247 1.00 76.48 1506 SER A CA 1
ATOM 7969 C C . SER B 2 1549 ? 102.427 133.131 112.360 1.00 76.48 1506 SER A C 1
ATOM 7970 O O . SER B 2 1549 ? 102.474 132.547 111.273 1.00 76.48 1506 SER A O 1
ATOM 7973 N N . LYS B 2 1550 ? 101.354 133.769 112.833 1.00 82.41 1507 LYS A N 1
ATOM 7974 C CA . LYS B 2 1550 ? 100.107 134.067 112.127 1.00 82.41 1507 LYS A CA 1
ATOM 7975 C C . LYS B 2 1550 ? 99.234 134.861 113.094 1.00 82.41 1507 LYS A C 1
ATOM 7976 O O . LYS B 2 1550 ? 99.606 135.084 114.251 1.00 82.41 1507 LYS A O 1
ATOM 7982 N N . LYS B 2 1551 ? 98.054 135.273 112.613 1.00 90.80 1508 LYS A N 1
ATOM 7983 C CA . LYS B 2 1551 ? 97.079 135.997 113.426 1.00 90.80 1508 LYS A CA 1
ATOM 7984 C C . LYS B 2 1551 ? 95.722 135.931 112.745 1.00 90.80 1508 LYS A C 1
ATOM 7985 O O . LYS B 2 1551 ? 95.670 135.857 111.510 1.00 90.80 1508 LYS A O 1
ATOM 7991 N N . PRO B 2 1552 ? 94.621 135.914 113.498 1.00 94.07 1509 PRO A N 1
ATOM 7992 C CA . PRO B 2 1552 ? 93.293 135.898 112.877 1.00 94.07 1509 PRO A CA 1
ATOM 7993 C C . PRO B 2 1552 ? 92.810 137.290 112.509 1.00 94.07 1509 PRO A C 1
ATOM 7994 O O . PRO B 2 1552 ? 93.376 138.309 112.909 1.00 94.07 1509 PRO A O 1
ATOM 7998 N N . GLN B 2 1553 ? 91.745 137.318 111.716 1.00 99.02 1510 GLN A N 1
ATOM 7999 C CA . GLN B 2 1553 ? 91.133 138.558 111.267 1.00 99.02 1510 GLN A CA 1
ATOM 8000 C C . GLN B 2 1553 ? 89.633 138.546 111.543 1.00 99.02 1510 GLN A C 1
ATOM 8001 O O . GLN B 2 1553 ? 88.916 137.599 111.208 1.00 99.02 1510 GLN A O 1
ATOM 8007 N N . LYS B 2 1554 ? 89.174 139.636 112.165 1.00 101.21 1511 LYS A N 1
ATOM 8008 C CA . LYS B 2 1554 ? 87.783 139.958 112.491 1.00 101.21 1511 LYS A CA 1
ATOM 8009 C C . LYS B 2 1554 ? 86.975 138.901 113.255 1.00 101.21 1511 LYS A C 1
ATOM 8010 O O . LYS B 2 1554 ? 85.933 138.471 112.740 1.00 101.21 1511 LYS A O 1
ATOM 8016 N N . PRO B 2 1555 ? 87.377 138.433 114.473 1.00 101.48 1512 PRO A N 1
ATOM 8017 C CA . PRO B 2 1555 ? 86.353 137.856 115.356 1.00 101.48 1512 PRO A CA 1
ATOM 8018 C C . PRO B 2 1555 ? 85.600 138.959 116.081 1.00 101.48 1512 PRO A C 1
ATOM 8019 O O . PRO B 2 1555 ? 86.094 139.494 117.080 1.00 101.48 1512 PRO A O 1
ATOM 8023 N N . ILE B 2 1556 ? 84.396 139.276 115.612 1.00 98.37 1513 ILE A N 1
ATOM 8024 C CA . ILE B 2 1556 ? 83.654 140.452 116.071 1.00 98.37 1513 ILE A CA 1
ATOM 8025 C C . ILE B 2 1556 ? 82.178 140.309 115.682 1.00 98.37 1513 ILE A C 1
ATOM 8026 O O . ILE B 2 1556 ? 81.724 140.937 114.712 1.00 98.37 1513 ILE A O 1
ATOM 8031 N N . PRO B 2 1557 ? 81.380 139.421 116.337 1.00 98.48 1514 PRO A N 1
ATOM 8032 C CA . PRO B 2 1557 ? 79.958 139.388 115.967 1.00 98.48 1514 PRO A CA 1
ATOM 8033 C C . PRO B 2 1557 ? 79.209 140.638 116.404 1.00 98.48 1514 PRO A C 1
ATOM 8034 O O . PRO B 2 1557 ? 79.044 141.557 115.594 1.00 98.48 1514 PRO A O 1
ATOM 8038 N N . ARG B 2 1558 ? 78.713 140.661 117.664 1.00 97.97 1515 ARG A N 1
ATOM 8039 C CA . ARG B 2 1558 ? 78.672 141.632 118.762 1.00 97.97 1515 ARG A CA 1
ATOM 8040 C C . ARG B 2 1558 ? 77.534 141.156 119.662 1.00 97.97 1515 ARG A C 1
ATOM 8041 O O . ARG B 2 1558 ? 76.880 140.160 119.329 1.00 97.97 1515 ARG A O 1
ATOM 8049 N N . PRO B 2 1559 ? 77.280 141.778 120.810 1.00 95.68 1516 PRO A N 1
ATOM 8050 C CA . PRO B 2 1559 ? 75.899 141.874 121.297 1.00 95.68 1516 PRO A CA 1
ATOM 8051 C C . PRO B 2 1559 ? 75.157 142.892 120.433 1.00 95.68 1516 PRO A C 1
ATOM 8052 O O . PRO B 2 1559 ? 75.534 144.059 120.343 1.00 95.68 1516 PRO A O 1
ATOM 8056 N N . ALA B 2 1560 ? 74.079 142.425 119.794 1.00 93.70 1517 ALA A N 1
ATOM 8057 C CA . ALA B 2 1560 ? 73.685 142.939 118.472 1.00 93.70 1517 ALA A CA 1
ATOM 8058 C C . ALA B 2 1560 ? 73.094 144.347 118.493 1.00 93.70 1517 ALA A C 1
ATOM 8059 O O . ALA B 2 1560 ? 73.717 145.291 118.001 1.00 93.70 1517 ALA A O 1
ATOM 8061 N N . ASN B 2 1561 ? 71.907 144.502 119.076 1.00 91.28 1518 ASN A N 1
ATOM 8062 C CA . ASN B 2 1561 ? 71.225 145.798 119.099 1.00 91.28 1518 ASN A CA 1
ATOM 8063 C C . ASN B 2 1561 ? 70.417 145.873 120.384 1.00 91.28 1518 ASN A C 1
ATOM 8064 O O . ASN B 2 1561 ? 69.273 145.407 120.420 1.00 91.28 1518 ASN A O 1
ATOM 8069 N N . LYS B 2 1562 ? 71.002 146.476 121.412 1.00 87.97 1519 LYS A N 1
ATOM 8070 C CA . LYS B 2 1562 ? 70.382 146.599 122.722 1.00 87.97 1519 LYS A CA 1
ATOM 8071 C C . LYS B 2 1562 ? 71.123 147.745 123.416 1.00 87.97 1519 LYS A C 1
ATOM 8072 O O . LYS B 2 1562 ? 71.887 148.472 122.769 1.00 87.97 1519 LYS A O 1
ATOM 8078 N N . PHE B 2 1563 ? 70.884 147.929 124.716 1.00 89.16 1520 PHE A N 1
ATOM 8079 C CA . PHE B 2 1563 ? 71.746 148.755 125.551 1.00 89.16 1520 PHE A CA 1
ATOM 8080 C C . PHE B 2 1563 ? 73.159 148.177 125.612 1.00 89.16 1520 PHE A C 1
ATOM 8081 O O . PHE B 2 1563 ? 74.138 148.910 125.788 1.00 89.16 1520 PHE A O 1
ATOM 8089 N N . GLN B 2 1564 ? 73.275 146.848 125.462 1.00 91.29 1521 GLN A N 1
ATOM 8090 C CA . GLN B 2 1564 ? 74.564 146.163 125.472 1.00 91.29 1521 GLN A CA 1
AT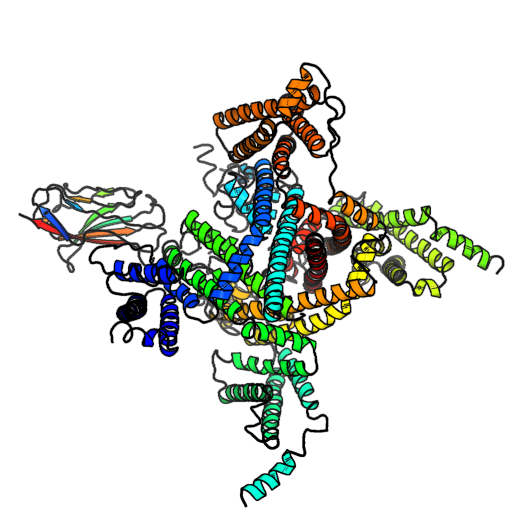OM 8091 C C . GLN B 2 1564 ? 75.442 146.523 124.281 1.00 91.29 1521 GLN A C 1
ATOM 8092 O O . GLN B 2 1564 ? 76.656 146.312 124.345 1.00 91.29 1521 GLN A O 1
ATOM 8098 N N . GLY B 2 1565 ? 74.867 147.049 123.199 1.00 91.25 1522 GLY A N 1
ATOM 8099 C CA . GLY B 2 1565 ? 75.672 147.368 122.031 1.00 91.25 1522 GLY A CA 1
ATOM 8100 C C . GLY B 2 1565 ? 76.480 148.640 122.200 1.00 91.25 1522 GLY A C 1
ATOM 8101 O O . GLY B 2 1565 ? 77.621 148.724 121.741 1.00 91.25 1522 GLY A O 1
ATOM 8102 N N . MET B 2 1566 ? 75.898 149.651 122.852 1.00 92.38 1523 MET A N 1
ATOM 8103 C CA . MET B 2 1566 ? 76.632 150.875 123.156 1.00 92.38 1523 MET A CA 1
ATOM 8104 C C . MET B 2 1566 ? 77.567 150.715 124.348 1.00 92.38 1523 MET A C 1
ATOM 8105 O O . MET B 2 1566 ? 78.534 151.476 124.460 1.00 92.38 1523 MET A O 1
ATOM 8110 N N . VAL B 2 1567 ? 77.289 149.763 125.243 1.00 93.05 1524 VAL A N 1
ATOM 8111 C CA . VAL B 2 1567 ? 78.294 149.320 126.209 1.00 93.05 1524 VAL A CA 1
ATOM 8112 C C . VAL B 2 1567 ? 79.474 148.689 125.479 1.00 93.05 1524 VAL A C 1
ATOM 8113 O O . VAL B 2 1567 ? 80.639 149.005 125.749 1.00 93.05 1524 VAL A O 1
ATOM 8117 N N . PHE B 2 1568 ? 79.179 147.816 124.507 1.00 94.33 1525 PHE A N 1
ATOM 8118 C CA . PHE B 2 1568 ? 80.196 147.158 123.689 1.00 94.33 1525 PHE A CA 1
ATOM 8119 C C . PHE B 2 1568 ? 80.974 148.138 122.825 1.00 94.33 1525 PHE A C 1
ATOM 8120 O O . PHE B 2 1568 ? 82.103 147.832 122.427 1.00 94.33 1525 PHE A O 1
ATOM 8128 N N . ASP B 2 1569 ? 80.391 149.300 122.517 1.00 92.77 1526 ASP A N 1
ATOM 8129 C CA . ASP B 2 1569 ? 81.125 150.342 121.808 1.00 92.77 1526 ASP A CA 1
ATOM 8130 C C . ASP B 2 1569 ? 82.246 150.897 122.674 1.00 92.77 1526 ASP A C 1
ATOM 8131 O O . ASP B 2 1569 ? 83.386 151.024 122.218 1.00 92.77 1526 ASP A O 1
ATOM 8136 N N . PHE B 2 1570 ? 81.941 151.212 123.934 1.00 91.16 1527 PHE A N 1
ATOM 8137 C CA . PHE B 2 1570 ? 82.878 151.930 124.791 1.00 91.16 1527 PHE A CA 1
ATOM 8138 C C . PHE B 2 1570 ? 83.944 151.012 125.378 1.00 91.16 1527 PHE A C 1
ATOM 8139 O O . PHE B 2 1570 ? 85.091 151.430 125.561 1.00 91.16 1527 PHE A O 1
ATOM 8147 N N . VAL B 2 1571 ? 83.583 149.764 125.683 1.00 89.69 1528 VAL A N 1
ATOM 8148 C CA . VAL B 2 1571 ? 84.499 148.860 126.373 1.00 89.69 1528 VAL A CA 1
ATOM 8149 C C . VAL B 2 1571 ? 85.555 148.321 125.417 1.00 89.69 1528 VAL A C 1
ATOM 8150 O O . VAL B 2 1571 ? 86.706 148.087 125.809 1.00 89.69 1528 VAL A O 1
ATOM 8154 N N . THR B 2 1572 ? 85.218 148.195 124.141 1.00 93.67 1529 THR A N 1
ATOM 8155 C CA . THR B 2 1572 ? 86.157 147.751 123.121 1.00 93.67 1529 THR A CA 1
ATOM 8156 C C . THR B 2 1572 ? 87.179 148.839 122.771 1.00 93.67 1529 THR A C 1
ATOM 8157 O O . THR B 2 1572 ? 88.210 148.535 122.157 1.00 93.67 1529 THR A O 1
ATOM 8161 N N . LYS B 2 1573 ? 86.942 150.086 123.192 1.00 90.40 1530 LYS A N 1
ATOM 8162 C CA . LYS B 2 1573 ? 87.823 151.198 122.856 1.00 90.40 1530 LYS A CA 1
ATOM 8163 C C . LYS B 2 1573 ? 89.187 151.062 123.519 1.00 90.40 1530 LYS A C 1
ATOM 8164 O O . LYS B 2 1573 ? 89.353 150.374 124.531 1.00 90.40 1530 LYS A O 1
ATOM 8170 N N . GLN B 2 1574 ? 90.170 151.750 122.932 1.00 88.52 1531 GLN A N 1
ATOM 8171 C CA . GLN B 2 1574 ? 91.529 151.775 123.458 1.00 88.52 1531 GLN A CA 1
ATOM 8172 C C . GLN B 2 1574 ? 91.611 152.513 124.790 1.00 88.52 1531 GLN A C 1
ATOM 8173 O O . GLN B 2 1574 ? 92.553 152.285 125.555 1.00 88.52 1531 GLN A O 1
ATOM 8179 N N . VAL B 2 1575 ? 90.635 153.375 125.086 1.00 87.36 1532 VAL A N 1
ATOM 8180 C CA . VAL B 2 1575 ? 90.581 154.054 126.377 1.00 87.36 1532 VAL A CA 1
ATOM 8181 C C . VAL B 2 1575 ? 90.363 153.047 127.501 1.00 87.36 1532 VAL A C 1
ATOM 8182 O O . VAL B 2 1575 ? 90.988 153.135 128.563 1.00 87.36 1532 VAL A O 1
ATOM 8186 N N . PHE B 2 1576 ? 89.502 152.056 127.274 1.00 83.04 1533 PHE A N 1
ATOM 8187 C CA . PHE B 2 1576 ? 89.320 150.994 128.256 1.00 83.04 1533 PHE A CA 1
ATOM 8188 C C . PHE B 2 1576 ? 90.476 150.003 128.210 1.00 83.04 1533 PHE A C 1
ATOM 8189 O O . PHE B 2 1576 ? 90.717 149.274 129.177 1.00 83.04 1533 PHE A O 1
ATOM 8197 N N . ASP B 2 1577 ? 91.199 149.951 127.091 1.00 81.30 1534 ASP A N 1
ATOM 8198 C CA . ASP B 2 1577 ? 92.291 148.993 126.971 1.00 81.30 1534 ASP A CA 1
ATOM 8199 C C . ASP B 2 1577 ? 93.527 149.482 127.715 1.00 81.30 1534 ASP A C 1
ATOM 8200 O O . ASP B 2 1577 ? 94.161 148.714 128.448 1.00 81.30 1534 ASP A O 1
ATOM 8205 N N . ILE B 2 1578 ? 93.883 150.758 127.548 1.00 79.24 1535 ILE A N 1
ATOM 8206 C CA . ILE B 2 1578 ? 95.117 151.253 128.149 1.00 79.24 1535 ILE A CA 1
ATOM 8207 C C . ILE B 2 1578 ? 94.918 151.551 129.632 1.00 79.24 1535 ILE A C 1
ATOM 8208 O O . ILE B 2 1578 ? 95.878 151.528 130.408 1.00 79.24 1535 ILE A O 1
ATOM 8213 N N . SER B 2 1579 ? 93.677 151.778 130.069 1.00 77.12 1536 SER A N 1
ATOM 8214 C CA . SER B 2 1579 ? 93.456 152.148 131.463 1.00 77.12 1536 SER A CA 1
ATOM 8215 C C . SER B 2 1579 ? 93.577 150.944 132.386 1.00 77.12 1536 SER A C 1
ATOM 8216 O O . SER B 2 1579 ? 93.787 151.100 133.594 1.00 77.12 1536 SER A O 1
ATOM 8219 N N . ILE B 2 1580 ? 93.443 149.735 131.842 1.00 73.85 1537 ILE A N 1
ATOM 8220 C CA . ILE B 2 1580 ? 93.641 148.545 132.663 1.00 73.85 1537 ILE A CA 1
ATOM 8221 C C . ILE B 2 1580 ? 95.128 148.250 132.803 1.00 73.85 1537 ILE A C 1
ATOM 8222 O O . ILE B 2 1580 ? 95.588 147.795 133.855 1.00 73.85 1537 ILE A O 1
ATOM 8227 N N . MET B 2 1581 ? 95.912 148.552 131.764 1.00 72.28 1538 MET A N 1
ATOM 8228 C CA . MET B 2 1581 ? 97.351 148.308 131.821 1.00 72.28 1538 MET A CA 1
ATOM 8229 C C . MET B 2 1581 ? 98.053 149.274 132.767 1.00 72.28 1538 MET A C 1
ATOM 8230 O O . MET B 2 1581 ? 99.018 148.897 133.439 1.00 72.28 1538 MET A O 1
ATOM 8235 N N . ILE B 2 1582 ? 97.590 150.525 132.826 1.00 67.83 1539 ILE A N 1
ATOM 8236 C CA . ILE B 2 1582 ? 98.136 151.484 133.784 1.00 67.83 1539 ILE A CA 1
ATOM 8237 C C . ILE B 2 1582 ? 97.768 151.073 135.203 1.00 67.83 1539 ILE A C 1
ATOM 8238 O O . ILE B 2 1582 ? 98.551 151.246 136.145 1.00 67.83 1539 ILE A O 1
ATOM 8243 N N . LEU B 2 1583 ? 96.596 150.467 135.367 1.00 64.76 1540 LEU A N 1
ATOM 8244 C CA . LEU B 2 1583 ? 96.101 150.171 136.704 1.00 64.76 1540 LEU A CA 1
ATOM 8245 C C . LEU B 2 1583 ? 96.587 148.803 137.186 1.00 64.76 1540 LEU A C 1
ATOM 8246 O O . LEU B 2 1583 ? 96.398 148.438 138.352 1.00 64.76 1540 LEU A O 1
ATOM 8251 N N . ILE B 2 1584 ? 97.238 148.039 136.304 1.00 62.47 1541 ILE A N 1
ATOM 8252 C CA . ILE B 2 1584 ? 98.043 146.902 136.749 1.00 62.47 1541 ILE A CA 1
ATOM 8253 C C . ILE B 2 1584 ? 99.411 147.386 137.218 1.00 62.47 1541 ILE A C 1
ATOM 8254 O O . ILE B 2 1584 ? 99.979 146.860 138.183 1.00 62.47 1541 ILE A O 1
ATOM 8259 N N . CYS B 2 1585 ? 99.943 148.426 136.568 1.00 58.96 1542 CYS A N 1
ATOM 8260 C CA . CYS B 2 1585 ? 101.183 149.042 137.034 1.00 58.96 1542 CYS A CA 1
ATOM 8261 C C . CYS B 2 1585 ? 101.002 149.714 138.390 1.00 58.96 1542 CYS A C 1
ATOM 8262 O O . CYS B 2 1585 ? 101.954 149.816 139.168 1.00 58.96 1542 CYS A O 1
ATOM 8265 N N . LEU B 2 1586 ? 99.789 150.171 138.703 1.00 56.64 1543 LEU A N 1
ATOM 8266 C CA . LEU B 2 1586 ? 99.529 150.654 140.054 1.00 56.64 1543 LEU A CA 1
ATOM 8267 C C . LEU B 2 1586 ? 99.386 149.498 141.032 1.00 56.64 1543 LEU A C 1
ATOM 8268 O O . LEU B 2 1586 ? 99.506 149.686 142.247 1.00 56.64 1543 LEU A O 1
ATOM 8273 N N . ASN B 2 1587 ? 99.118 148.294 140.529 1.00 56.92 1544 ASN A N 1
ATOM 8274 C CA . ASN B 2 1587 ? 99.055 147.135 141.409 1.00 56.92 1544 ASN A CA 1
ATOM 8275 C C . ASN B 2 1587 ? 100.438 146.539 141.619 1.00 56.92 1544 ASN A C 1
ATOM 8276 O O . ASN B 2 1587 ? 100.686 145.903 142.645 1.00 56.92 1544 ASN A O 1
ATOM 8281 N N . MET B 2 1588 ? 101.348 146.732 140.668 1.00 53.44 1545 MET A N 1
ATOM 8282 C CA . MET B 2 1588 ? 102.698 146.223 140.849 1.00 53.44 1545 MET A CA 1
ATOM 8283 C C . MET B 2 1588 ? 103.457 147.056 141.871 1.00 53.44 1545 MET A C 1
ATOM 8284 O O . MET B 2 1588 ? 104.316 146.536 142.585 1.00 53.44 1545 MET A O 1
ATOM 8289 N N . VAL B 2 1589 ? 103.127 148.342 141.981 1.00 52.12 1546 VAL A N 1
ATOM 8290 C CA . VAL B 2 1589 ? 103.795 149.220 142.935 1.00 52.12 1546 VAL A CA 1
ATOM 8291 C C . VAL B 2 1589 ? 103.280 148.981 144.352 1.00 52.12 1546 VAL A C 1
ATOM 8292 O O . VAL B 2 1589 ? 104.043 149.073 145.321 1.00 52.12 1546 VAL A O 1
ATOM 8296 N N . THR B 2 1590 ? 102.007 148.612 144.505 1.00 51.65 1547 THR A N 1
ATOM 8297 C CA . THR B 2 1590 ? 101.485 148.404 145.851 1.00 51.65 1547 THR A CA 1
ATOM 8298 C C . THR B 2 1590 ? 101.816 147.027 146.406 1.00 51.65 1547 THR A C 1
ATOM 8299 O O . THR B 2 1590 ? 101.471 146.744 147.557 1.00 51.65 1547 THR A O 1
ATOM 8303 N N . MET B 2 1591 ? 102.466 146.163 145.626 1.00 50.01 1548 MET A N 1
ATOM 8304 C CA . MET B 2 1591 ? 103.024 144.943 146.200 1.00 50.01 1548 MET A CA 1
ATOM 8305 C C . MET B 2 1591 ? 104.481 145.137 146.594 1.00 50.01 1548 MET A C 1
ATOM 8306 O O . MET B 2 1591 ? 105.022 144.370 147.397 1.00 50.01 1548 MET A O 1
ATOM 8311 N N . MET B 2 1592 ? 105.128 146.163 146.045 1.00 45.50 1549 MET A N 1
ATOM 8312 C CA . MET B 2 1592 ? 106.531 146.410 146.343 1.00 45.50 1549 MET A CA 1
ATOM 8313 C C . MET B 2 1592 ? 106.708 147.127 147.675 1.00 45.50 1549 MET A C 1
ATOM 8314 O O . MET B 2 1592 ? 107.810 147.152 148.230 1.00 45.50 1549 MET A O 1
ATOM 8319 N N . VAL B 2 1593 ? 105.637 147.712 148.211 1.00 47.26 1550 VAL A N 1
ATOM 8320 C CA . VAL B 2 1593 ? 105.755 148.450 149.462 1.00 47.26 1550 VAL A CA 1
ATOM 8321 C C . VAL B 2 1593 ? 105.645 147.562 150.690 1.00 47.26 1550 VAL A C 1
ATOM 8322 O O . VAL B 2 1593 ? 105.694 148.074 151.812 1.00 47.26 1550 VAL A O 1
ATOM 8326 N N . GLU B 2 1594 ? 105.500 146.250 150.516 1.00 45.16 1551 GLU A N 1
ATOM 8327 C CA . GLU B 2 1594 ? 105.459 145.351 151.659 1.00 45.16 1551 GLU A CA 1
ATOM 8328 C C . GLU B 2 1594 ? 106.849 145.170 152.244 1.00 45.16 1551 GLU A C 1
ATOM 8329 O O . GLU B 2 1594 ? 107.848 145.132 151.523 1.00 45.16 1551 GLU A O 1
ATOM 8335 N N . THR B 2 1595 ? 106.897 145.044 153.564 1.00 43.88 1552 THR A N 1
ATOM 8336 C CA . THR B 2 1595 ? 108.129 145.005 154.328 1.00 43.88 1552 THR A CA 1
ATOM 8337 C C . THR B 2 1595 ? 107.890 144.094 155.521 1.00 43.88 1552 THR A C 1
ATOM 8338 O O . THR B 2 1595 ? 106.777 144.020 156.043 1.00 43.88 1552 THR A O 1
ATOM 8342 N N . ASP B 2 1596 ? 108.919 143.348 155.910 1.00 41.09 1553 ASP A N 1
ATOM 8343 C CA . ASP B 2 1596 ? 108.858 142.588 157.147 1.00 41.09 1553 ASP A CA 1
ATOM 8344 C C . ASP B 2 1596 ? 108.746 143.536 158.332 1.00 41.09 1553 ASP A C 1
ATOM 8345 O O . ASP B 2 1596 ? 109.407 144.579 158.371 1.00 41.09 1553 ASP A O 1
ATOM 8350 N N . ASP B 2 1597 ? 107.866 143.176 159.275 1.00 49.31 1554 ASP A N 1
ATOM 8351 C CA . ASP B 2 1597 ? 107.587 143.936 160.502 1.00 49.31 1554 ASP A CA 1
ATOM 8352 C C . ASP B 2 1597 ? 107.090 145.350 160.210 1.00 49.31 1554 ASP A C 1
ATOM 8353 O O . ASP B 2 1597 ? 107.610 146.331 160.746 1.00 49.31 1554 ASP A O 1
ATOM 8358 N N . GLN B 2 1598 ? 106.076 145.460 159.358 1.00 51.46 1555 GLN A N 1
ATOM 8359 C CA . GLN B 2 1598 ? 105.430 146.742 159.132 1.00 51.46 1555 GLN A CA 1
ATOM 8360 C C . GLN B 2 1598 ? 104.307 146.944 160.140 1.00 51.46 1555 GLN A C 1
ATOM 8361 O O . GLN B 2 1598 ? 103.896 146.013 160.838 1.00 51.46 1555 GLN A O 1
ATOM 8367 N N . SER B 2 1599 ? 103.818 148.180 160.215 1.00 57.79 1556 SER A N 1
ATOM 8368 C CA . SER B 2 1599 ? 102.845 148.551 161.230 1.00 57.79 1556 SER A CA 1
ATOM 8369 C C . SER B 2 1599 ? 101.482 147.942 160.928 1.00 57.79 1556 SER A C 1
ATOM 8370 O O . SER B 2 1599 ? 101.209 147.473 159.819 1.00 57.79 1556 SER A O 1
ATOM 8373 N N . GLN B 2 1600 ? 100.617 147.952 161.943 1.00 61.65 1557 GLN A N 1
ATOM 8374 C CA . GLN B 2 1600 ? 99.281 147.391 161.777 1.00 61.65 1557 GLN A CA 1
ATOM 8375 C C . GLN B 2 1600 ? 98.407 148.300 160.922 1.00 61.65 1557 GLN A C 1
ATOM 8376 O O . GLN B 2 1600 ? 97.559 147.820 160.162 1.00 61.65 1557 GLN A O 1
ATOM 8382 N N . GLU B 2 1601 ? 98.618 149.613 161.010 1.00 60.20 1558 GLU A N 1
ATOM 8383 C CA . GLU B 2 1601 ? 97.861 150.537 160.173 1.00 60.20 1558 GLU A CA 1
ATOM 8384 C C . GLU B 2 1601 ? 98.324 150.475 158.722 1.00 60.20 1558 GLU A C 1
ATOM 8385 O O . GLU B 2 1601 ? 97.560 150.791 157.805 1.00 60.20 1558 GLU A O 1
ATOM 8391 N N . MET B 2 1602 ? 99.573 150.065 158.497 1.00 56.71 1559 MET A N 1
ATOM 8392 C CA . MET B 2 1602 ? 100.058 149.866 157.136 1.00 56.71 1559 MET A CA 1
ATOM 8393 C C . MET B 2 1602 ? 99.470 148.598 156.531 1.00 56.71 1559 MET A C 1
ATOM 8394 O O . MET B 2 1602 ? 99.279 148.511 155.314 1.00 56.71 1559 MET A O 1
ATOM 8399 N N . THR B 2 1603 ? 99.169 147.605 157.370 1.00 58.53 1560 THR A N 1
ATOM 8400 C CA . THR B 2 1603 ? 98.618 146.350 156.873 1.00 58.53 1560 THR A CA 1
ATOM 8401 C C . THR B 2 1603 ? 97.162 146.521 156.459 1.00 58.53 1560 THR A C 1
ATOM 8402 O O . THR B 2 1603 ? 96.715 145.928 155.470 1.00 58.53 1560 THR A O 1
ATOM 8406 N N . ASN B 2 1604 ? 96.418 147.362 157.180 1.00 62.23 1561 ASN A N 1
ATOM 8407 C CA . ASN B 2 1604 ? 95.009 147.569 156.861 1.00 62.23 1561 ASN A CA 1
ATOM 8408 C C . ASN B 2 1604 ? 94.834 148.357 155.569 1.00 62.23 1561 ASN A C 1
ATOM 8409 O O . ASN B 2 1604 ? 94.003 147.991 154.733 1.00 62.23 1561 ASN A O 1
ATOM 8414 N N . ILE B 2 1605 ? 95.601 149.437 155.391 1.00 62.07 1562 ILE A N 1
ATOM 8415 C CA . ILE B 2 1605 ? 95.556 150.271 154.191 1.00 62.07 1562 ILE A CA 1
ATOM 8416 C C . ILE B 2 1605 ? 95.940 149.438 152.976 1.00 62.07 1562 ILE A C 1
ATOM 8417 O O . ILE B 2 1605 ? 95.281 149.508 151.933 1.00 62.07 1562 ILE A O 1
ATOM 8422 N N . LEU B 2 1606 ? 96.962 148.597 153.122 1.00 61.33 1563 LEU A N 1
ATOM 8423 C CA . LEU B 2 1606 ? 97.291 147.665 152.057 1.00 61.33 1563 LEU A CA 1
ATOM 8424 C C . LEU B 2 1606 ? 96.263 146.555 151.909 1.00 61.33 1563 LEU A C 1
ATOM 8425 O O . LEU B 2 1606 ? 96.201 145.927 150.851 1.00 61.33 1563 LEU A O 1
ATOM 8430 N N . TYR B 2 1607 ? 95.440 146.297 152.927 1.00 65.18 1564 TYR A N 1
ATOM 8431 C CA . TYR B 2 1607 ? 94.352 145.353 152.706 1.00 65.18 1564 TYR A CA 1
ATOM 8432 C C . TYR B 2 1607 ? 93.169 146.006 152.000 1.00 65.18 1564 TYR A C 1
ATOM 8433 O O . TYR B 2 1607 ? 92.586 145.405 151.092 1.00 65.18 1564 TYR A O 1
ATOM 8442 N N . TRP B 2 1608 ? 92.802 147.229 152.395 1.00 66.69 1565 TRP A N 1
ATOM 8443 C CA . TRP B 2 1608 ? 91.669 147.897 151.762 1.00 66.69 1565 TRP A CA 1
ATOM 8444 C C . TRP B 2 1608 ? 91.980 148.343 150.342 1.00 66.69 1565 TRP A C 1
ATOM 8445 O O . TRP B 2 1608 ? 91.055 148.539 149.550 1.00 66.69 1565 TRP A O 1
ATOM 8456 N N . ILE B 2 1609 ? 93.252 148.495 149.983 1.00 65.93 1566 ILE A N 1
ATOM 8457 C CA . ILE B 2 1609 ? 93.575 148.795 148.592 1.00 65.93 1566 ILE A CA 1
ATOM 8458 C C . ILE B 2 1609 ? 93.639 147.508 147.776 1.00 65.93 1566 ILE A C 1
ATOM 8459 O O . ILE B 2 1609 ? 93.223 147.480 146.615 1.00 65.93 1566 ILE A O 1
ATOM 8464 N N . ASN B 2 1610 ? 94.071 146.399 148.389 1.00 67.71 1567 ASN A N 1
ATOM 8465 C CA . ASN B 2 1610 ? 94.002 145.115 147.698 1.00 67.71 1567 ASN A CA 1
ATOM 8466 C C . ASN B 2 1610 ? 92.597 144.554 147.714 1.00 67.71 1567 ASN A C 1
ATOM 8467 O O . ASN B 2 1610 ? 92.300 143.613 146.979 1.00 67.71 1567 ASN A O 1
ATOM 8472 N N . LEU B 2 1611 ? 91.722 145.099 148.550 1.00 69.29 1568 LEU A N 1
ATOM 8473 C CA . LEU B 2 1611 ? 90.309 144.798 148.402 1.00 69.29 1568 LEU A CA 1
ATOM 8474 C C . LEU B 2 1611 ? 89.760 145.477 147.155 1.00 69.29 1568 LEU A C 1
ATOM 8475 O O . LEU B 2 1611 ? 89.067 144.849 146.353 1.00 69.29 1568 LEU A O 1
ATOM 8480 N N . VAL B 2 1612 ? 90.095 146.748 146.959 1.00 65.90 1569 VAL A N 1
ATOM 8481 C CA . VAL B 2 1612 ? 89.428 147.546 145.939 1.00 65.90 1569 VAL A CA 1
ATOM 8482 C C . VAL B 2 1612 ? 90.099 147.316 144.587 1.00 65.90 1569 VAL A C 1
ATOM 8483 O O . VAL B 2 1612 ? 89.597 147.766 143.554 1.00 65.90 1569 VAL A O 1
ATOM 8487 N N . PHE B 2 1613 ? 91.229 146.603 144.564 1.00 64.06 1570 PHE A N 1
ATOM 8488 C CA . PHE B 2 1613 ? 91.723 146.114 143.279 1.00 64.06 1570 PHE A CA 1
ATOM 8489 C C . PHE B 2 1613 ? 91.024 144.820 142.885 1.00 64.06 1570 PHE A C 1
ATOM 8490 O O . PHE B 2 1613 ? 90.747 144.612 141.702 1.00 64.06 1570 PHE A O 1
ATOM 8498 N N . ILE B 2 1614 ? 90.745 143.946 143.857 1.00 66.72 1571 ILE A N 1
ATOM 8499 C CA . ILE B 2 1614 ? 90.052 142.692 143.568 1.00 66.72 1571 ILE A CA 1
ATOM 8500 C C . ILE B 2 1614 ? 88.634 142.953 143.066 1.00 66.72 1571 ILE A C 1
ATOM 8501 O O . ILE B 2 1614 ? 88.185 142.322 142.106 1.00 66.72 1571 ILE A O 1
ATOM 8506 N N . VAL B 2 1615 ? 87.940 143.931 143.651 1.00 65.52 1572 VAL A N 1
ATOM 8507 C CA . VAL B 2 1615 ? 86.589 144.266 143.203 1.00 65.52 1572 VAL A CA 1
ATOM 8508 C C . VAL B 2 1615 ? 86.643 144.975 141.852 1.00 65.52 1572 VAL A C 1
ATOM 8509 O O . VAL B 2 1615 ? 85.718 144.876 141.037 1.00 65.52 1572 VAL A O 1
ATOM 8513 N N . LEU B 2 1616 ? 87.756 145.644 141.564 1.00 66.83 1573 LEU A N 1
ATOM 8514 C CA . LEU B 2 1616 ? 87.890 146.311 140.277 1.00 66.83 1573 LEU A CA 1
ATOM 8515 C C . LEU B 2 1616 ? 88.183 145.298 139.175 1.00 66.83 1573 LEU A C 1
ATOM 8516 O O . LEU B 2 1616 ? 87.610 145.372 138.083 1.00 66.83 1573 LEU A O 1
ATOM 8521 N N . PHE B 2 1617 ? 89.077 144.342 139.437 1.00 67.00 1574 PHE A N 1
ATOM 8522 C CA . PHE B 2 1617 ? 89.429 143.385 138.392 1.00 67.00 1574 PHE A CA 1
ATOM 8523 C C . PHE B 2 1617 ? 88.368 142.301 138.236 1.00 67.00 1574 PHE A C 1
ATOM 8524 O O . PHE B 2 1617 ? 88.226 141.724 137.152 1.00 67.00 1574 PHE A O 1
ATOM 8532 N N . THR B 2 1618 ? 87.622 141.996 139.304 1.00 69.09 1575 THR A N 1
ATOM 8533 C CA . THR B 2 1618 ? 86.428 141.171 139.139 1.00 69.09 1575 THR A CA 1
ATOM 8534 C C . THR B 2 1618 ? 85.385 141.909 138.319 1.00 69.09 1575 THR A C 1
ATOM 8535 O O . THR B 2 1618 ? 84.771 141.330 137.418 1.00 69.09 1575 THR A O 1
ATOM 8539 N N . GLY B 2 1619 ? 85.220 143.206 138.578 1.00 72.22 1576 GLY A N 1
ATOM 8540 C CA . GLY B 2 1619 ? 84.274 143.995 137.809 1.00 72.22 1576 GLY A CA 1
ATOM 8541 C C . GLY B 2 1619 ? 84.717 144.224 136.378 1.00 72.22 1576 GLY A C 1
ATOM 8542 O O . GLY B 2 1619 ? 83.904 144.554 135.516 1.00 72.22 1576 GLY A O 1
ATOM 8543 N N . GLU B 2 1620 ? 86.012 144.064 136.108 1.00 74.79 1577 GLU A N 1
ATOM 8544 C CA . GLU B 2 1620 ? 86.498 144.222 134.742 1.00 74.79 1577 GLU A CA 1
ATOM 8545 C C . GLU B 2 1620 ? 86.264 142.956 133.931 1.00 74.79 1577 GLU A C 1
ATOM 8546 O O . GLU B 2 1620 ? 86.095 143.016 132.710 1.00 74.79 1577 GLU A O 1
ATOM 8552 N N . CYS B 2 1621 ? 86.247 141.797 134.592 1.00 79.39 1578 CYS A N 1
ATOM 8553 C CA . CYS B 2 1621 ? 86.069 140.548 133.861 1.00 79.39 1578 CYS A CA 1
ATOM 8554 C C . CYS B 2 1621 ? 84.612 140.109 133.858 1.00 79.39 1578 CYS A C 1
ATOM 8555 O O . CYS B 2 1621 ? 84.182 139.386 132.955 1.00 79.39 1578 CYS A O 1
ATOM 8558 N N . VAL B 2 1622 ? 83.832 140.533 134.857 1.00 80.01 1579 VAL A N 1
ATOM 8559 C CA . VAL B 2 1622 ? 82.412 140.190 134.848 1.00 80.01 1579 VAL A CA 1
ATOM 8560 C C . VAL B 2 1622 ? 81.665 141.115 133.896 1.00 80.01 1579 VAL A C 1
ATOM 8561 O O . VAL B 2 1622 ? 80.549 140.811 133.466 1.00 80.01 1579 VAL A O 1
ATOM 8565 N N . LEU B 2 1623 ? 82.274 142.246 133.528 1.00 81.72 1580 LEU A N 1
ATOM 8566 C CA . LEU B 2 1623 ? 81.655 143.151 132.570 1.00 81.72 1580 LEU A CA 1
ATOM 8567 C C . LEU B 2 1623 ? 81.881 142.661 131.151 1.00 81.72 1580 LEU A C 1
ATOM 8568 O O . LEU B 2 1623 ? 81.067 142.939 130.265 1.00 81.72 1580 LEU A O 1
ATOM 8573 N N . LYS B 2 1624 ? 82.977 141.934 130.922 1.00 84.41 1581 LYS A N 1
ATOM 8574 C CA . LYS B 2 1624 ? 83.186 141.274 129.639 1.00 84.41 1581 LYS A CA 1
ATOM 8575 C C . LYS B 2 1624 ? 82.156 140.174 129.414 1.00 84.41 1581 LYS A C 1
ATOM 8576 O O . LYS B 2 1624 ? 81.806 139.866 128.271 1.00 84.41 1581 LYS A O 1
ATOM 8582 N N . LEU B 2 1625 ? 81.666 139.564 130.495 1.00 88.63 1582 LEU A N 1
ATOM 8583 C CA . LEU B 2 1625 ? 80.706 138.477 130.357 1.00 88.63 1582 LEU A CA 1
ATOM 8584 C C . LEU B 2 1625 ? 79.308 139.005 130.066 1.00 88.63 1582 LEU A C 1
ATOM 8585 O O . LEU B 2 1625 ? 78.463 138.285 129.524 1.00 88.63 1582 LEU A O 1
ATOM 8590 N N . ILE B 2 1626 ? 79.037 140.253 130.444 1.00 87.90 1583 ILE A N 1
ATOM 8591 C CA . ILE B 2 1626 ? 77.729 140.840 130.182 1.00 87.90 1583 ILE A CA 1
ATOM 8592 C C . ILE B 2 1626 ? 77.679 141.424 128.775 1.00 87.90 1583 ILE A C 1
ATOM 8593 O O . ILE B 2 1626 ? 76.689 141.258 128.054 1.00 87.90 1583 ILE A O 1
ATOM 8598 N N . SER B 2 1627 ? 78.746 142.095 128.353 1.00 89.34 1584 SER A N 1
ATOM 8599 C CA . SER B 2 1627 ? 78.747 142.802 127.073 1.00 89.34 1584 SER A CA 1
ATOM 8600 C C . SER B 2 1627 ? 79.546 142.065 126.006 1.00 89.34 1584 SER A C 1
ATOM 8601 O O . SER B 2 1627 ? 79.821 142.610 124.945 1.00 89.34 1584 SER A O 1
ATOM 8604 N N . LEU B 2 1628 ? 79.949 140.830 126.286 1.00 91.98 1585 LEU A N 1
ATOM 8605 C CA . LEU B 2 1628 ? 80.405 139.929 125.233 1.00 91.98 1585 LEU A CA 1
ATOM 8606 C C . LEU B 2 1628 ? 79.990 138.533 125.675 1.00 91.98 1585 LEU A C 1
ATOM 8607 O O . LEU B 2 1628 ? 80.744 137.833 126.358 1.00 91.98 1585 LEU A O 1
ATOM 8612 N N . ARG B 2 1629 ? 78.787 138.122 125.277 1.00 94.60 1586 ARG A N 1
ATOM 8613 C CA . ARG B 2 1629 ? 78.110 137.027 125.962 1.00 94.60 1586 ARG A CA 1
ATOM 8614 C C . ARG B 2 1629 ? 78.537 135.676 125.415 1.00 94.60 1586 ARG A C 1
ATOM 8615 O O . ARG B 2 1629 ? 78.743 134.721 126.172 1.00 94.60 1586 ARG A O 1
ATOM 8623 N N . TYR B 2 1630 ? 78.674 135.587 124.090 1.00 92.17 1587 TYR A N 1
ATOM 8624 C CA . TYR B 2 1630 ? 78.550 134.302 123.412 1.00 92.17 1587 TYR A CA 1
ATOM 8625 C C . TYR B 2 1630 ? 79.777 133.425 123.609 1.00 92.17 1587 TYR A C 1
ATOM 8626 O O . TYR B 2 1630 ? 79.651 132.227 123.886 1.00 92.17 1587 TYR A O 1
ATOM 8635 N N . TYR B 2 1631 ? 80.982 133.989 123.479 1.00 94.07 1588 TYR A N 1
ATOM 8636 C CA . TYR B 2 1631 ? 82.159 133.151 123.593 1.00 94.07 1588 TYR A CA 1
ATOM 8637 C C . TYR B 2 1631 ? 82.990 133.545 124.802 1.00 94.07 1588 TYR A C 1
ATOM 8638 O O . TYR B 2 1631 ? 83.050 132.780 125.776 1.00 94.07 1588 TYR A O 1
ATOM 8647 N N . TYR B 2 1632 ? 83.645 134.708 124.805 1.00 87.85 1589 TYR A N 1
ATOM 8648 C CA . TYR B 2 1632 ? 84.682 135.230 125.699 1.00 87.85 1589 TYR A CA 1
ATOM 8649 C C . TYR B 2 1632 ? 85.973 134.363 125.713 1.00 87.85 1589 TYR A C 1
ATOM 8650 O O . TYR B 2 1632 ? 87.021 134.865 126.115 1.00 87.85 1589 TYR A O 1
ATOM 8659 N N . PHE B 2 1633 ? 85.977 133.156 125.153 1.00 86.87 1590 PHE A N 1
ATOM 8660 C CA . PHE B 2 1633 ? 87.087 132.234 125.346 1.00 86.87 1590 PHE A CA 1
ATOM 8661 C C . PHE B 2 1633 ? 87.722 131.785 124.036 1.00 86.87 1590 PHE A C 1
ATOM 8662 O O . PHE B 2 1633 ? 88.157 130.634 123.932 1.00 86.87 1590 PHE A O 1
ATOM 8670 N N . THR B 2 1634 ? 87.785 132.659 123.032 1.00 87.48 1591 THR A N 1
ATOM 8671 C CA . THR B 2 1634 ? 88.451 132.294 121.787 1.00 87.48 1591 THR A CA 1
ATOM 8672 C C . THR B 2 1634 ? 89.963 132.451 121.901 1.00 87.48 1591 THR A C 1
ATOM 8673 O O . THR B 2 1634 ? 90.718 131.525 121.574 1.00 87.48 1591 THR A O 1
ATOM 8677 N N . ILE B 2 1635 ? 90.427 133.606 122.364 1.00 86.00 1592 ILE A N 1
ATOM 8678 C CA . ILE B 2 1635 ? 91.855 133.881 122.469 1.00 86.00 1592 ILE A CA 1
ATOM 8679 C C . ILE B 2 1635 ? 92.310 133.585 123.888 1.00 86.00 1592 ILE A C 1
ATOM 8680 O O . ILE B 2 1635 ? 91.489 133.454 124.806 1.00 86.00 1592 ILE A O 1
ATOM 8685 N N . GLY B 2 1636 ? 93.627 133.479 124.071 1.00 83.33 1593 GLY A N 1
ATOM 8686 C CA . GLY B 2 1636 ? 94.153 132.939 125.310 1.00 83.33 1593 GLY A CA 1
ATOM 8687 C C . GLY B 2 1636 ? 94.174 133.926 126.458 1.00 83.33 1593 GLY A C 1
ATOM 8688 O O . GLY B 2 1636 ? 94.012 133.532 127.615 1.00 83.33 1593 GLY A O 1
ATOM 8689 N N . TRP B 2 1637 ? 94.364 135.216 126.160 1.00 79.84 1594 TRP A N 1
ATOM 8690 C CA . TRP B 2 1637 ? 94.553 136.206 127.218 1.00 79.84 1594 TRP A CA 1
ATOM 8691 C C . TRP B 2 1637 ? 93.271 136.452 128.002 1.00 79.84 1594 TRP A C 1
ATOM 8692 O O . TRP B 2 1637 ? 93.316 136.967 129.123 1.00 79.84 1594 TRP A O 1
ATOM 8703 N N . ASN B 2 1638 ? 92.117 136.103 127.433 1.00 82.64 1595 ASN A N 1
ATOM 8704 C CA . ASN B 2 1638 ? 90.880 136.177 128.200 1.00 82.64 1595 ASN A CA 1
ATOM 8705 C C . ASN B 2 1638 ? 90.686 134.934 129.057 1.00 82.64 1595 ASN A C 1
ATOM 8706 O O . ASN B 2 1638 ? 90.117 135.011 130.153 1.00 82.64 1595 ASN A O 1
ATOM 8711 N N . ILE B 2 1639 ? 91.137 133.775 128.567 1.00 81.44 1596 ILE A N 1
ATOM 8712 C CA . ILE B 2 1639 ? 91.134 132.563 129.381 1.00 81.44 1596 ILE A CA 1
ATOM 8713 C C . ILE B 2 1639 ? 92.117 132.711 130.530 1.00 81.44 1596 ILE A C 1
ATOM 8714 O O . ILE B 2 1639 ? 91.853 132.262 131.655 1.00 81.44 1596 ILE A O 1
ATOM 8719 N N . PHE B 2 1640 ? 93.252 133.368 130.277 1.00 76.61 1597 PHE A N 1
ATOM 8720 C CA . PHE B 2 1640 ? 94.213 133.619 131.342 1.00 76.61 1597 PHE A CA 1
ATOM 8721 C C . PHE B 2 1640 ? 93.674 134.633 132.338 1.00 76.61 1597 PHE A C 1
ATOM 8722 O O . PHE B 2 1640 ? 93.971 134.551 133.533 1.00 76.61 1597 PHE A O 1
ATOM 8730 N N . ASP B 2 1641 ? 92.862 135.582 131.872 1.00 76.95 1598 ASP A N 1
ATOM 8731 C CA . ASP B 2 1641 ? 92.393 136.643 132.756 1.00 76.95 1598 ASP A CA 1
ATOM 8732 C C . ASP B 2 1641 ? 91.325 136.125 133.712 1.00 76.95 1598 ASP A C 1
ATOM 8733 O O . ASP B 2 1641 ? 91.244 136.572 134.860 1.00 76.95 1598 ASP A O 1
ATOM 8738 N N . PHE B 2 1642 ? 90.514 135.161 133.266 1.00 80.41 1599 PHE A N 1
ATOM 8739 C CA . PHE B 2 1642 ? 89.446 134.628 134.108 1.00 80.41 1599 PHE A CA 1
ATOM 8740 C C . PHE B 2 1642 ? 89.986 133.815 135.277 1.00 80.41 1599 PHE A C 1
ATOM 8741 O O . PHE B 2 1642 ? 89.452 133.904 136.388 1.00 80.41 1599 PHE A O 1
ATOM 8749 N N . VAL B 2 1643 ? 91.024 133.014 135.046 1.00 75.61 1600 VAL A N 1
ATOM 8750 C CA . VAL B 2 1643 ? 91.540 132.122 136.078 1.00 75.61 1600 VAL A CA 1
ATOM 8751 C C . VAL B 2 1643 ? 92.282 132.911 137.151 1.00 75.61 1600 VAL A C 1
ATOM 8752 O O . VAL B 2 1643 ? 92.221 132.575 138.341 1.00 75.61 1600 VAL A O 1
ATOM 8756 N N . VAL B 2 1644 ? 92.955 133.992 136.748 1.00 72.19 1601 VAL A N 1
ATOM 8757 C CA . VAL B 2 1644 ? 93.710 134.823 137.685 1.00 72.19 1601 VAL A CA 1
ATOM 8758 C C . VAL B 2 1644 ? 92.766 135.549 138.640 1.00 72.19 1601 VAL A C 1
ATOM 8759 O O . VAL B 2 1644 ? 93.066 135.707 139.833 1.00 72.19 1601 VAL A O 1
ATOM 8763 N N . VAL B 2 1645 ? 91.588 135.943 138.146 1.00 73.57 1602 VAL A N 1
ATOM 8764 C CA . VAL B 2 1645 ? 90.573 136.570 138.993 1.00 73.57 1602 VAL A CA 1
ATOM 8765 C C . VAL B 2 1645 ? 90.051 135.585 140.035 1.00 73.57 1602 VAL A C 1
ATOM 8766 O O . VAL B 2 1645 ? 89.913 135.929 141.215 1.00 73.57 1602 VAL A O 1
ATOM 8770 N N . ILE B 2 1646 ? 89.795 134.340 139.621 1.00 74.83 1603 ILE A N 1
ATOM 8771 C CA . ILE B 2 1646 ? 89.222 133.334 140.513 1.00 74.83 1603 ILE A CA 1
ATOM 8772 C C . ILE B 2 1646 ? 90.182 132.964 141.638 1.00 74.83 1603 ILE A C 1
ATOM 8773 O O . ILE B 2 1646 ? 89.773 132.892 142.802 1.00 74.83 1603 ILE A O 1
ATOM 8778 N N . LEU B 2 1647 ? 91.467 132.778 141.327 1.00 72.43 1604 LEU A N 1
ATOM 8779 C CA . LEU B 2 1647 ? 92.435 132.373 142.344 1.00 72.43 1604 LEU A CA 1
ATOM 8780 C C . LEU B 2 1647 ? 92.686 133.491 143.351 1.00 72.43 1604 LEU A C 1
ATOM 8781 O O . LEU B 2 1647 ? 93.019 133.232 144.513 1.00 72.43 1604 LEU A O 1
ATOM 8786 N N . SER B 2 1648 ? 92.526 134.745 142.921 1.00 71.29 1605 SER A N 1
ATOM 8787 C CA . SER B 2 1648 ? 92.612 135.872 143.842 1.00 71.29 1605 SER A CA 1
ATOM 8788 C C . SER B 2 1648 ? 91.417 135.897 144.786 1.00 71.29 1605 SER A C 1
ATOM 8789 O O . SER B 2 1648 ? 91.551 136.221 145.970 1.00 71.29 1605 SER A O 1
ATOM 8792 N N . ILE B 2 1649 ? 90.228 135.572 144.265 1.00 73.51 1606 ILE A N 1
ATOM 8793 C CA . ILE B 2 1649 ? 89.026 135.515 145.098 1.00 73.51 1606 ILE A CA 1
ATOM 8794 C C . ILE B 2 1649 ? 89.130 134.372 146.102 1.00 73.51 1606 ILE A C 1
ATOM 8795 O O . ILE B 2 1649 ? 88.795 134.531 147.283 1.00 73.51 1606 ILE A O 1
ATOM 8800 N N . VAL B 2 1650 ? 89.622 133.211 145.646 1.00 76.35 1607 VAL A N 1
ATOM 8801 C CA . VAL B 2 1650 ? 89.871 132.068 146.530 1.00 76.35 1607 VAL A CA 1
ATOM 8802 C C . VAL B 2 1650 ? 90.883 132.435 147.609 1.00 76.35 1607 VAL A C 1
ATOM 8803 O O . VAL B 2 1650 ? 90.733 132.061 148.778 1.00 76.35 1607 VAL A O 1
ATOM 8807 N N . GLY B 2 1651 ? 91.882 133.247 147.253 1.00 75.97 1608 GLY A N 1
ATOM 8808 C CA . GLY B 2 1651 ? 92.825 133.730 148.251 1.00 75.97 1608 GLY A CA 1
ATOM 8809 C C . GLY B 2 1651 ? 92.216 134.737 149.211 1.00 75.97 1608 GLY A C 1
ATOM 8810 O O . GLY B 2 1651 ? 92.804 135.049 150.249 1.00 75.97 1608 GLY A O 1
ATOM 8811 N N . MET B 2 1652 ? 91.036 135.265 148.876 1.00 77.72 1609 MET A N 1
ATOM 8812 C CA . MET B 2 1652 ? 90.325 136.145 149.796 1.00 77.72 1609 MET A CA 1
ATOM 8813 C C . MET B 2 1652 ? 89.170 135.414 150.478 1.00 77.72 1609 MET A C 1
ATOM 8814 O O . MET B 2 1652 ? 88.952 135.568 151.686 1.00 77.72 1609 MET A O 1
ATOM 8819 N N . PHE B 2 1653 ? 88.418 134.609 149.717 1.00 80.80 1610 PHE A N 1
ATOM 8820 C CA . PHE B 2 1653 ? 87.227 133.964 150.270 1.00 80.80 1610 PHE A CA 1
ATOM 8821 C C . PHE B 2 1653 ? 87.592 132.829 151.218 1.00 80.80 1610 PHE A C 1
ATOM 8822 O O . PHE B 2 1653 ? 87.053 132.745 152.328 1.00 80.80 1610 PHE A O 1
ATOM 8830 N N . LEU B 2 1654 ? 88.496 131.939 150.796 1.00 82.89 1611 LEU A N 1
ATOM 8831 C CA . LEU B 2 1654 ? 88.916 130.838 151.657 1.00 82.89 1611 LEU A CA 1
ATOM 8832 C C . LEU B 2 1654 ? 89.770 131.334 152.822 1.00 82.89 1611 LEU A C 1
ATOM 8833 O O . LEU B 2 1654 ? 89.909 130.629 153.827 1.00 82.89 1611 LEU A O 1
ATOM 8838 N N . ALA B 2 1655 ? 90.332 132.543 152.709 1.00 83.13 1612 ALA A N 1
ATOM 8839 C CA . ALA B 2 1655 ? 91.075 133.141 153.815 1.00 83.13 1612 ALA A CA 1
ATOM 8840 C C . ALA B 2 1655 ? 90.173 133.420 155.011 1.00 83.13 1612 ALA A C 1
ATOM 8841 O O . ALA B 2 1655 ? 90.628 133.379 156.160 1.00 83.13 1612 ALA A O 1
ATOM 8843 N N . GLU B 2 1656 ? 88.895 133.712 154.765 1.00 86.54 1613 GLU A N 1
ATOM 8844 C CA . GLU B 2 1656 ? 87.957 133.870 155.870 1.00 86.54 1613 GLU A CA 1
ATOM 8845 C C . GLU B 2 1656 ? 87.608 132.519 156.479 1.00 86.54 1613 GLU A C 1
ATOM 8846 O O . GLU B 2 1656 ? 87.213 132.436 157.647 1.00 86.54 1613 GLU A O 1
ATOM 8852 N N . LEU B 2 1657 ? 87.749 131.447 155.697 1.00 86.91 1614 LEU A N 1
ATOM 8853 C CA . LEU B 2 1657 ? 87.614 130.104 156.246 1.00 86.91 1614 LEU A CA 1
ATOM 8854 C C . LEU B 2 1657 ? 88.881 129.703 156.998 1.00 86.91 1614 LEU A C 1
ATOM 8855 O O . LEU B 2 1657 ? 88.833 128.864 157.905 1.00 86.91 1614 LEU A O 1
ATOM 8860 N N . ILE B 2 1658 ? 90.020 130.303 156.635 1.00 86.08 1615 ILE A N 1
ATOM 8861 C CA . ILE B 2 1658 ? 91.277 130.061 157.345 1.00 86.08 1615 ILE A CA 1
ATOM 8862 C C . ILE B 2 1658 ? 91.205 130.626 158.761 1.00 86.08 1615 ILE A C 1
ATOM 8863 O O . ILE B 2 1658 ? 91.677 130.006 159.723 1.00 86.08 1615 ILE A O 1
ATOM 8868 N N . GLU B 2 1659 ? 90.556 131.781 158.922 1.00 86.97 1616 GLU A N 1
ATOM 8869 C CA . GLU B 2 1659 ? 90.347 132.321 160.264 1.00 86.97 1616 GLU A CA 1
ATOM 8870 C C . GLU B 2 1659 ? 89.099 131.730 160.919 1.00 86.97 1616 GLU A C 1
ATOM 8871 O O . GLU B 2 1659 ? 88.749 132.098 162.045 1.00 86.97 1616 GLU A O 1
ATOM 8877 N N . LYS B 2 1660 ? 88.415 130.810 160.230 1.00 88.06 1617 LYS A N 1
ATOM 8878 C CA . LYS B 2 1660 ? 87.240 130.167 160.812 1.00 88.06 1617 LYS A CA 1
ATOM 8879 C C . LYS B 2 1660 ? 87.519 128.704 161.144 1.00 88.06 1617 LYS A C 1
ATOM 8880 O O . LYS B 2 1660 ? 86.976 128.160 162.115 1.00 88.06 1617 LYS A O 1
ATOM 8886 N N . TYR B 2 1661 ? 88.383 128.056 160.366 1.00 90.23 1618 TYR A N 1
ATOM 8887 C CA . TYR B 2 1661 ? 88.442 126.599 160.376 1.00 90.23 1618 TYR A CA 1
ATOM 8888 C C . TYR B 2 1661 ? 89.906 126.158 160.326 1.00 90.23 1618 TYR A C 1
ATOM 8889 O O . TYR B 2 1661 ? 90.792 126.959 160.649 1.00 90.23 1618 TYR A O 1
ATOM 8898 N N . PHE B 2 1662 ? 90.142 124.878 160.007 1.00 87.93 1619 PHE A N 1
ATOM 8899 C CA . PHE B 2 1662 ? 91.442 124.222 159.857 1.00 87.93 1619 PHE A CA 1
ATOM 8900 C C . PHE B 2 1662 ? 92.447 125.070 159.090 1.00 87.93 1619 PHE A C 1
ATOM 8901 O O . PHE B 2 1662 ? 92.213 125.463 157.945 1.00 87.93 1619 PHE A O 1
ATOM 8909 N N . VAL B 2 1663 ? 93.577 125.336 159.740 1.00 86.12 1620 VAL A N 1
ATOM 8910 C CA . VAL B 2 1663 ? 94.454 126.440 159.382 1.00 86.12 1620 VAL A CA 1
ATOM 8911 C C . VAL B 2 1663 ? 95.840 125.894 159.052 1.00 86.12 1620 VAL A C 1
ATOM 8912 O O . VAL B 2 1663 ? 96.242 124.838 159.555 1.00 86.12 1620 VAL A O 1
ATOM 8916 N N . SER B 2 1664 ? 96.542 126.570 158.145 1.00 81.77 1621 SER A N 1
ATOM 8917 C CA . SER B 2 1664 ? 97.972 126.414 157.923 1.00 81.77 1621 SER A CA 1
ATOM 8918 C C . SER B 2 1664 ? 98.481 127.708 157.305 1.00 81.77 1621 SER A C 1
ATOM 8919 O O . SER B 2 1664 ? 98.004 128.111 156.236 1.00 81.77 1621 SER A O 1
ATOM 8922 N N . PRO B 2 1665 ? 99.433 128.391 157.944 1.00 74.17 1622 PRO A N 1
ATOM 8923 C CA . PRO B 2 1665 ? 99.912 129.665 157.396 1.00 74.17 1622 PRO A CA 1
ATOM 8924 C C . PRO B 2 1665 ? 100.788 129.472 156.170 1.00 74.17 1622 PRO A C 1
ATOM 8925 O O . PRO B 2 1665 ? 100.861 130.357 155.315 1.00 74.17 1622 PRO A O 1
ATOM 8929 N N . THR B 2 1666 ? 101.434 128.308 156.060 1.00 64.32 1623 THR A N 1
ATOM 8930 C CA . THR B 2 1666 ? 102.307 128.047 154.920 1.00 64.32 1623 THR A CA 1
ATOM 8931 C C . THR B 2 1666 ? 101.525 127.829 153.632 1.00 64.32 1623 THR A C 1
ATOM 8932 O O . THR B 2 1666 ? 102.091 127.910 152.539 1.00 64.32 1623 THR A O 1
ATOM 8936 N N . LEU B 2 1667 ? 100.229 127.531 153.732 1.00 60.35 1624 LEU A N 1
ATOM 8937 C CA . LEU B 2 1667 ? 99.399 127.515 152.534 1.00 60.35 1624 LEU A CA 1
ATOM 8938 C C . LEU B 2 1667 ? 98.821 128.900 152.268 1.00 60.35 1624 LEU A C 1
ATOM 8939 O O . LEU B 2 1667 ? 98.368 129.194 151.156 1.00 60.35 1624 LEU A O 1
ATOM 8944 N N . PHE B 2 1668 ? 98.848 129.776 153.273 1.00 59.83 1625 PHE A N 1
ATOM 8945 C CA . PHE B 2 1668 ? 98.394 131.145 153.055 1.00 59.83 1625 PHE A CA 1
ATOM 8946 C C . PHE B 2 1668 ? 99.450 131.956 152.314 1.00 59.83 1625 PHE A C 1
ATOM 8947 O O . PHE B 2 1668 ? 99.125 132.915 151.605 1.00 59.83 1625 PHE A O 1
ATOM 8955 N N . ARG B 2 1669 ? 100.723 131.589 152.469 1.00 49.28 1626 ARG A N 1
ATOM 8956 C CA . ARG B 2 1669 ? 101.795 132.285 151.769 1.00 49.28 1626 ARG A CA 1
ATOM 8957 C C . ARG B 2 1669 ? 101.765 131.946 150.284 1.00 49.28 1626 ARG A C 1
ATOM 8958 O O . ARG B 2 1669 ? 102.208 132.731 149.442 1.00 49.28 1626 ARG A O 1
ATOM 8966 N N . VAL B 2 1670 ? 101.249 130.762 149.948 1.00 49.94 1627 VAL A N 1
ATOM 8967 C CA . VAL B 2 1670 ? 101.393 130.237 148.592 1.00 49.94 1627 VAL A CA 1
ATOM 8968 C C . VAL B 2 1670 ? 100.203 130.629 147.723 1.00 49.94 1627 VAL A C 1
ATOM 8969 O O . VAL B 2 1670 ? 100.361 130.955 146.543 1.00 49.94 1627 VAL A O 1
ATOM 8973 N N . ILE B 2 1671 ? 98.995 130.615 148.284 1.00 51.67 1628 ILE A N 1
ATOM 8974 C CA . ILE B 2 1671 ? 97.818 130.950 147.483 1.00 51.67 1628 ILE A CA 1
ATOM 8975 C C . ILE B 2 1671 ? 97.748 132.458 147.260 1.00 51.67 1628 ILE A C 1
ATOM 8976 O O . ILE B 2 1671 ? 97.205 132.934 146.255 1.00 51.67 1628 ILE A O 1
ATOM 8981 N N . ARG B 2 1672 ? 98.381 133.228 148.146 1.00 50.02 1629 ARG A N 1
ATOM 8982 C CA . ARG B 2 1672 ? 98.475 134.672 147.973 1.00 50.02 1629 ARG A CA 1
ATOM 8983 C C . ARG B 2 1672 ? 99.398 135.049 146.814 1.00 50.02 1629 ARG A C 1
ATOM 8984 O O . ARG B 2 1672 ? 99.355 136.188 146.339 1.00 50.02 1629 ARG A O 1
ATOM 8992 N N . LEU B 2 1673 ? 100.195 134.100 146.311 1.00 47.88 1630 LEU A N 1
ATOM 8993 C CA . LEU B 2 1673 ? 101.040 134.319 145.139 1.00 47.88 1630 LEU A CA 1
ATOM 8994 C C . LEU B 2 1673 ? 100.259 134.355 143.835 1.00 47.88 1630 LEU A C 1
ATOM 8995 O O . LEU B 2 1673 ? 100.872 134.463 142.770 1.00 47.88 1630 LEU A O 1
ATOM 9000 N N . ALA B 2 1674 ? 98.934 134.231 143.884 1.00 49.65 1631 ALA A N 1
ATOM 9001 C CA . ALA B 2 1674 ? 98.144 134.176 142.663 1.00 49.65 1631 ALA A CA 1
ATOM 9002 C C . ALA B 2 1674 ? 98.037 135.541 141.999 1.00 49.65 1631 ALA A C 1
ATOM 9003 O O . ALA B 2 1674 ? 97.824 135.632 140.786 1.00 49.65 1631 ALA A O 1
ATOM 9005 N N . ARG B 2 1675 ? 98.180 136.620 142.771 1.00 51.55 1632 ARG A N 1
ATOM 9006 C CA . ARG B 2 1675 ? 98.007 137.944 142.188 1.00 51.55 1632 ARG A CA 1
ATOM 9007 C C . ARG B 2 1675 ? 99.247 138.440 141.465 1.00 51.55 1632 ARG A C 1
ATOM 9008 O O . ARG B 2 1675 ? 99.226 139.542 140.913 1.00 51.55 1632 ARG A O 1
ATOM 9016 N N . ILE B 2 1676 ? 100.326 137.658 141.456 1.00 47.81 1633 ILE A N 1
ATOM 9017 C CA . ILE B 2 1676 ? 101.462 137.949 140.598 1.00 47.81 1633 ILE A CA 1
ATOM 9018 C C . ILE B 2 1676 ? 101.168 137.529 139.165 1.00 47.81 1633 ILE A C 1
ATOM 9019 O O . ILE B 2 1676 ? 101.852 137.962 138.231 1.00 47.81 1633 ILE A O 1
ATOM 9024 N N . GLY B 2 1677 ? 100.114 136.736 138.966 1.00 53.14 1634 GLY A N 1
ATOM 9025 C CA . GLY B 2 1677 ? 99.637 136.447 137.626 1.00 53.14 1634 GLY A CA 1
ATOM 9026 C C . GLY B 2 1677 ? 99.053 137.646 136.906 1.00 53.14 1634 GLY A C 1
ATOM 9027 O O . GLY B 2 1677 ? 99.052 137.681 135.673 1.00 53.14 1634 GLY A O 1
ATOM 9028 N N . ARG B 2 1678 ? 98.543 138.637 137.650 1.00 55.91 1635 ARG A N 1
ATOM 9029 C CA . ARG B 2 1678 ? 98.052 139.863 137.022 1.00 55.91 1635 ARG A CA 1
ATOM 9030 C C . ARG B 2 1678 ? 99.178 140.639 136.350 1.00 55.91 1635 ARG A C 1
ATOM 9031 O O . ARG B 2 1678 ? 98.954 141.331 135.351 1.00 55.91 1635 ARG A O 1
ATOM 9039 N N . ILE B 2 1679 ? 100.392 140.536 136.895 1.00 54.10 1636 ILE A N 1
ATOM 9040 C CA . ILE B 2 1679 ? 101.557 141.235 136.362 1.00 54.10 1636 ILE A CA 1
ATOM 9041 C C . ILE B 2 1679 ? 101.928 140.697 134.988 1.00 54.10 1636 ILE A C 1
ATOM 9042 O O . ILE B 2 1679 ? 102.436 141.435 134.134 1.00 54.10 1636 ILE A O 1
ATOM 9047 N N . LEU B 2 1680 ? 101.617 139.427 134.728 1.00 56.22 1637 LEU A N 1
ATOM 9048 C CA . LEU B 2 1680 ? 101.959 138.791 133.465 1.00 56.22 1637 LEU A CA 1
ATOM 9049 C C . LEU B 2 1680 ? 101.114 139.299 132.305 1.00 56.22 1637 LEU A C 1
ATOM 9050 O O . LEU B 2 1680 ? 101.433 139.013 131.147 1.00 56.22 1637 LEU A O 1
ATOM 9055 N N . ARG B 2 1681 ? 100.046 140.047 132.592 1.00 62.53 1638 ARG A N 1
ATOM 9056 C CA . ARG B 2 1681 ? 99.175 140.588 131.560 1.00 62.53 1638 ARG A CA 1
ATOM 9057 C C . ARG B 2 1681 ? 99.787 141.824 130.903 1.00 62.53 1638 ARG A C 1
ATOM 9058 O O . ARG B 2 1681 ? 99.282 142.294 129.881 1.00 62.53 1638 ARG A O 1
ATOM 9066 N N . LEU B 2 1682 ? 100.889 142.342 131.451 1.00 59.21 1639 LEU A N 1
ATOM 9067 C CA . LEU B 2 1682 ? 101.627 143.424 130.809 1.00 59.21 1639 LEU A CA 1
ATOM 9068 C C . LEU B 2 1682 ? 102.423 142.955 129.598 1.00 59.21 1639 LEU A C 1
ATOM 9069 O O . LEU B 2 1682 ? 102.925 143.789 128.838 1.00 59.21 1639 LEU A O 1
ATOM 9074 N N . ILE B 2 1683 ? 102.550 141.641 129.405 1.00 59.16 1640 ILE A N 1
ATOM 9075 C CA . ILE B 2 1683 ? 103.264 141.088 128.263 1.00 59.16 1640 ILE A CA 1
ATOM 9076 C C . ILE B 2 1683 ? 102.394 141.138 127.007 1.00 59.16 1640 ILE A C 1
ATOM 9077 O O . ILE B 2 1683 ? 102.901 140.992 125.888 1.00 59.16 1640 ILE A O 1
ATOM 9082 N N . LYS B 2 1684 ? 101.099 141.413 127.171 1.00 68.33 1641 LYS A N 1
ATOM 9083 C CA . LYS B 2 1684 ? 100.094 141.379 126.113 1.00 68.33 1641 LYS A CA 1
ATOM 9084 C C . LYS B 2 1684 ? 100.405 142.342 124.973 1.00 68.33 1641 LYS A C 1
ATOM 9085 O O . LYS B 2 1684 ? 100.135 142.040 123.807 1.00 68.33 1641 LYS A O 1
ATOM 9091 N N . GLY B 2 1685 ? 101.000 143.486 125.290 1.00 62.80 1642 GLY A N 1
ATOM 9092 C CA . GLY B 2 1685 ? 101.290 144.478 124.274 1.00 62.80 1642 GLY A CA 1
ATOM 9093 C C . GLY B 2 1685 ? 102.721 144.492 123.776 1.00 62.80 1642 GLY A C 1
ATOM 9094 O O . GLY B 2 1685 ? 102.986 144.952 122.663 1.00 62.80 1642 GLY A O 1
ATOM 9095 N N . ALA B 2 1686 ? 103.651 143.994 124.592 1.00 58.01 1643 ALA A N 1
ATOM 9096 C CA . ALA B 2 1686 ? 105.086 144.126 124.334 1.00 58.01 1643 ALA A CA 1
ATOM 9097 C C . ALA B 2 1686 ? 105.510 143.143 123.249 1.00 58.01 1643 ALA A C 1
ATOM 9098 O O . ALA B 2 1686 ? 105.846 141.986 123.501 1.00 58.01 1643 ALA A O 1
ATOM 9100 N N . LYS B 2 1687 ? 105.495 143.627 122.013 1.00 56.32 1644 LYS A N 1
ATOM 9101 C CA . LYS B 2 1687 ? 105.937 142.815 120.891 1.00 56.32 1644 LYS A CA 1
ATOM 9102 C C . LYS B 2 1687 ? 107.431 142.985 120.677 1.00 56.32 1644 LYS A C 1
ATOM 9103 O O . LYS B 2 1687 ? 107.918 144.083 120.397 1.00 56.32 1644 LYS A O 1
ATOM 9109 N N . GLY B 2 1688 ? 108.159 141.877 120.795 1.00 50.55 1645 GLY A N 1
ATOM 9110 C CA . GLY B 2 1688 ? 109.609 141.878 120.862 1.00 50.55 1645 GLY A CA 1
ATOM 9111 C C . GLY B 2 1688 ? 110.139 141.190 122.102 1.00 50.55 1645 GLY A C 1
ATOM 9112 O O . GLY B 2 1688 ? 111.189 140.548 122.047 1.00 50.55 1645 GLY A O 1
ATOM 9113 N N . ILE B 2 1689 ? 109.442 141.341 123.228 1.00 49.48 1646 ILE A N 1
ATOM 9114 C CA . ILE B 2 1689 ? 109.527 140.381 124.321 1.00 49.48 1646 ILE A CA 1
ATOM 9115 C C . ILE B 2 1689 ? 108.832 139.079 123.958 1.00 49.48 1646 ILE A C 1
ATOM 9116 O O . ILE B 2 1689 ? 109.383 137.996 124.218 1.00 49.48 1646 ILE A O 1
ATOM 9121 N N . ARG B 2 1690 ? 107.668 139.152 123.318 1.00 53.95 1647 ARG A N 1
ATOM 9122 C CA . ARG B 2 1690 ? 106.947 138.003 122.794 1.00 53.95 1647 ARG A CA 1
ATOM 9123 C C . ARG B 2 1690 ? 107.734 137.255 121.727 1.00 53.95 1647 ARG A C 1
ATOM 9124 O O . ARG B 2 1690 ? 107.548 136.047 121.562 1.00 53.95 1647 ARG A O 1
ATOM 9132 N N . THR B 2 1691 ? 108.619 137.933 120.999 1.00 49.12 1648 THR A N 1
ATOM 9133 C CA . THR B 2 1691 ? 109.521 137.223 120.103 1.00 49.12 1648 THR A CA 1
ATOM 9134 C C . THR B 2 1691 ? 110.581 136.475 120.901 1.00 49.12 1648 THR A C 1
ATOM 9135 O O . THR B 2 1691 ? 110.964 135.353 120.549 1.00 49.12 1648 THR A O 1
ATOM 9139 N N . LEU B 2 1692 ? 111.047 137.068 121.998 1.00 43.41 1649 LEU A N 1
ATOM 9140 C CA . LEU B 2 1692 ? 112.003 136.377 122.851 1.00 43.41 1649 LEU A CA 1
ATOM 9141 C C . LEU B 2 1692 ? 111.348 135.217 123.585 1.00 43.41 1649 LEU A C 1
ATOM 9142 O O . LEU B 2 1692 ? 111.984 134.185 123.806 1.00 43.41 1649 LEU A O 1
ATOM 9147 N N . LEU B 2 1693 ? 110.079 135.359 123.964 1.00 42.09 1650 LEU A N 1
ATOM 9148 C CA . LEU B 2 1693 ? 109.416 134.294 124.710 1.00 42.09 1650 LEU A CA 1
ATOM 9149 C C . LEU B 2 1693 ? 108.996 133.144 123.804 1.00 42.09 1650 LEU A C 1
ATOM 9150 O O . LEU B 2 1693 ? 108.851 132.010 124.266 1.00 42.09 1650 LEU A O 1
ATOM 9155 N N . PHE B 2 1694 ? 108.785 133.410 122.519 1.00 46.25 1651 PHE A N 1
ATOM 9156 C CA . PHE B 2 1694 ? 108.305 132.356 121.637 1.00 46.25 1651 PHE A CA 1
ATOM 9157 C C . PHE B 2 1694 ? 109.437 131.442 121.201 1.00 46.25 1651 PHE A C 1
ATOM 9158 O O . PHE B 2 1694 ? 109.295 130.218 121.240 1.00 46.25 1651 PHE A O 1
ATOM 9166 N N . ALA B 2 1695 ? 110.585 132.011 120.825 1.00 43.49 1652 ALA A N 1
ATOM 9167 C CA . ALA B 2 1695 ? 111.742 131.190 120.473 1.00 43.49 1652 ALA A CA 1
ATOM 9168 C C . ALA B 2 1695 ? 112.370 130.565 121.709 1.00 43.49 1652 ALA A C 1
ATOM 9169 O O . ALA B 2 1695 ? 113.205 129.659 121.609 1.00 43.49 1652 ALA A O 1
ATOM 9171 N N . LEU B 2 1696 ? 112.018 131.080 122.878 1.00 40.61 1653 LEU A N 1
ATOM 9172 C CA . LEU B 2 1696 ? 112.242 130.366 124.122 1.00 40.61 1653 LEU A CA 1
ATOM 9173 C C . LEU B 2 1696 ? 111.447 129.070 124.155 1.00 40.61 1653 LEU A C 1
ATOM 9174 O O . LEU B 2 1696 ? 111.987 128.005 124.465 1.00 40.61 1653 LEU A O 1
ATOM 9179 N N . MET B 2 1697 ? 110.158 129.150 123.843 1.00 45.98 1654 MET A N 1
ATOM 9180 C CA . MET B 2 1697 ? 109.240 128.030 123.959 1.00 45.98 1654 MET A CA 1
ATOM 9181 C C . MET B 2 1697 ? 109.393 127.049 122.804 1.00 45.98 1654 MET A C 1
ATOM 9182 O O . MET B 2 1697 ? 108.931 125.909 122.905 1.00 45.98 1654 MET A O 1
ATOM 9187 N N . MET B 2 1698 ? 110.085 127.450 121.733 1.00 46.25 1655 MET A N 1
ATOM 9188 C CA . MET B 2 1698 ? 110.428 126.534 120.652 1.00 46.25 1655 MET A CA 1
ATOM 9189 C C . MET B 2 1698 ? 111.480 125.515 121.054 1.00 46.25 1655 MET A C 1
ATOM 9190 O O . MET B 2 1698 ? 111.531 124.435 120.463 1.00 46.25 1655 MET A O 1
ATOM 9195 N N . SER B 2 1699 ? 112.341 125.837 122.012 1.00 39.63 1656 SER A N 1
ATOM 9196 C CA . SER B 2 1699 ? 113.450 124.967 122.365 1.00 39.63 1656 SER A CA 1
ATOM 9197 C C . SER B 2 1699 ? 113.110 124.003 123.482 1.00 39.63 1656 SER A C 1
ATOM 9198 O O . SER B 2 1699 ? 113.907 123.107 123.761 1.00 39.63 1656 SER A O 1
ATOM 9201 N N . LEU B 2 1700 ? 111.959 124.179 124.131 1.00 34.24 1657 LEU A N 1
ATOM 9202 C CA . LEU B 2 1700 ? 111.467 123.235 125.137 1.00 34.24 1657 LEU A CA 1
ATOM 9203 C C . LEU B 2 1700 ? 111.357 121.783 124.677 1.00 34.24 1657 LEU A C 1
ATOM 9204 O O . LEU B 2 1700 ? 111.485 120.898 125.533 1.00 34.24 1657 LEU A O 1
ATOM 9209 N N . PRO B 2 1701 ? 111.096 121.446 123.401 1.00 34.07 1658 PRO A N 1
ATOM 9210 C CA . PRO B 2 1701 ? 111.277 120.036 123.017 1.00 34.07 1658 PRO A CA 1
ATOM 9211 C C . PRO B 2 1701 ? 112.714 119.540 123.038 1.00 34.07 1658 PRO A C 1
ATOM 9212 O O . PRO B 2 1701 ? 112.970 118.458 123.562 1.00 34.07 1658 PRO A O 1
ATOM 9216 N N . ALA B 2 1702 ? 113.661 120.288 122.466 1.00 31.03 1659 ALA A N 1
ATOM 9217 C CA . ALA B 2 1702 ? 115.042 119.816 122.420 1.00 31.03 1659 ALA A CA 1
ATOM 9218 C C . ALA B 2 1702 ? 115.714 119.908 123.783 1.00 31.03 1659 ALA A C 1
ATOM 9219 O O . ALA B 2 1702 ? 116.652 119.158 124.070 1.00 31.03 1659 ALA A O 1
ATOM 9221 N N . LEU B 2 1703 ? 115.251 120.816 124.637 1.00 30.23 1660 LEU A N 1
ATOM 9222 C CA . LEU B 2 1703 ? 115.850 120.953 125.957 1.00 30.23 1660 LEU A CA 1
ATOM 9223 C C . LEU B 2 1703 ? 115.272 119.927 126.917 1.00 30.23 1660 LEU A C 1
ATOM 9224 O O . LEU B 2 1703 ? 115.870 119.630 127.953 1.00 30.23 1660 LEU A O 1
ATOM 9229 N N . PHE B 2 1704 ? 114.108 119.371 126.587 1.00 28.94 1661 PHE A N 1
ATOM 9230 C CA . PHE B 2 1704 ? 113.542 118.291 127.388 1.00 28.94 1661 PHE A CA 1
ATOM 9231 C C . PHE B 2 1704 ? 114.334 117.009 127.216 1.00 28.94 1661 PHE A C 1
ATOM 9232 O O . PHE B 2 1704 ? 114.521 116.253 128.173 1.00 28.94 1661 PHE A O 1
ATOM 9240 N N . ASN B 2 1705 ? 114.784 116.742 125.991 1.00 31.24 1662 ASN A N 1
ATOM 9241 C CA . ASN B 2 1705 ? 115.503 115.510 125.698 1.00 31.24 1662 ASN A CA 1
ATOM 9242 C C . ASN B 2 1705 ? 116.863 115.489 126.379 1.00 31.24 1662 ASN A C 1
ATOM 9243 O O . ASN B 2 1705 ? 117.353 114.429 126.774 1.00 31.24 1662 ASN A O 1
ATOM 9248 N N . ILE B 2 1706 ? 117.497 116.655 126.500 1.00 29.12 1663 ILE A N 1
ATOM 9249 C CA . ILE B 2 1706 ? 118.819 116.740 127.110 1.00 29.12 1663 ILE A CA 1
ATOM 9250 C C . ILE B 2 1706 ? 118.691 116.803 128.624 1.00 29.12 1663 ILE A C 1
ATOM 9251 O O . ILE B 2 1706 ? 119.575 116.358 129.361 1.00 29.12 1663 ILE A O 1
ATOM 9256 N N . GLY B 2 1707 ? 117.566 117.314 129.113 1.00 26.61 1664 GLY A N 1
ATOM 9257 C CA . GLY B 2 1707 ? 117.341 117.342 130.548 1.00 26.61 1664 GLY A CA 1
ATOM 9258 C C . GLY B 2 1707 ? 116.952 115.992 131.118 1.00 26.61 1664 GLY A C 1
ATOM 9259 O O . GLY B 2 1707 ? 116.964 115.801 132.334 1.00 26.61 1664 GLY A O 1
ATOM 9260 N N . LEU B 2 1708 ? 116.583 115.044 130.257 1.00 27.01 1665 LEU A N 1
ATOM 9261 C CA . LEU B 2 1708 ? 116.380 113.676 130.722 1.00 27.01 1665 LEU A CA 1
ATOM 9262 C C . LEU B 2 1708 ? 117.694 112.923 130.798 1.00 27.01 1665 LEU A C 1
ATOM 9263 O O . LEU B 2 1708 ? 117.891 112.095 131.691 1.00 27.01 1665 LEU A O 1
ATOM 9268 N N . LEU B 2 1709 ? 118.604 113.190 129.862 1.00 26.33 1666 LEU A N 1
ATOM 9269 C CA . LEU B 2 1709 ? 119.919 112.564 129.913 1.00 26.33 1666 LEU A CA 1
ATOM 9270 C C . LEU B 2 1709 ? 120.761 113.166 131.028 1.00 26.33 1666 LEU A C 1
ATOM 9271 O O . LEU B 2 1709 ? 121.725 112.549 131.482 1.00 26.33 1666 LEU A O 1
ATOM 9276 N N . LEU B 2 1710 ? 120.395 114.357 131.503 1.00 24.41 1667 LEU A N 1
ATOM 9277 C CA . LEU B 2 1710 ? 121.082 114.954 132.640 1.00 24.41 1667 LEU A CA 1
ATOM 9278 C C . LEU B 2 1710 ? 120.438 114.556 133.960 1.00 24.41 1667 LEU A C 1
ATOM 9279 O O . LEU B 2 1710 ? 121.115 114.542 134.990 1.00 24.41 1667 LEU A O 1
ATOM 9284 N N . PHE B 2 1711 ? 119.142 114.245 133.960 1.00 22.99 1668 PHE A N 1
ATOM 9285 C CA . PHE B 2 1711 ? 118.525 113.696 135.163 1.00 22.99 1668 PHE A CA 1
ATOM 9286 C C . PHE B 2 1711 ? 118.951 112.252 135.389 1.00 22.99 1668 PHE A C 1
ATOM 9287 O O . PHE B 2 1711 ? 118.989 111.783 136.530 1.00 22.99 1668 PHE A O 1
ATOM 9295 N N . LEU B 2 1712 ? 119.287 111.532 134.319 1.00 22.45 1669 LEU A N 1
ATOM 9296 C CA . LEU B 2 1712 ? 119.755 110.160 134.473 1.00 22.45 1669 LEU A CA 1
ATOM 9297 C C . LEU B 2 1712 ? 121.163 110.127 135.049 1.00 22.45 1669 LEU A C 1
ATOM 9298 O O . LEU B 2 1712 ? 121.493 109.248 135.849 1.00 22.45 1669 LEU A O 1
ATOM 9303 N N . VAL B 2 1713 ? 122.003 111.085 134.652 1.00 19.72 1670 VAL A N 1
ATOM 9304 C CA . VAL B 2 1713 ? 123.366 111.166 135.165 1.00 19.72 1670 VAL A CA 1
ATOM 9305 C C . VAL B 2 1713 ? 123.369 111.693 136.598 1.00 19.72 1670 VAL A C 1
ATOM 9306 O O . VAL B 2 1713 ? 124.172 111.247 137.427 1.00 19.72 1670 VAL A O 1
ATOM 9310 N N . MET B 2 1714 ? 122.452 112.618 136.927 1.00 20.19 1671 MET A N 1
ATOM 9311 C CA . MET B 2 1714 ? 122.273 113.019 138.324 1.00 20.19 1671 MET A CA 1
ATOM 9312 C C . MET B 2 1714 ? 121.825 111.857 139.186 1.00 20.19 1671 MET A C 1
ATOM 9313 O O . MET B 2 1714 ? 122.274 111.720 140.323 1.00 20.19 1671 MET A O 1
ATOM 9318 N N . PHE B 2 1715 ? 120.935 111.017 138.665 1.00 18.79 1672 PHE A N 1
ATOM 9319 C CA . PHE B 2 1715 ? 120.388 109.920 139.451 1.00 18.79 1672 PHE A CA 1
ATOM 9320 C C . PHE B 2 1715 ? 121.436 108.843 139.696 1.00 18.79 1672 PHE A C 1
ATOM 9321 O O . PHE B 2 1715 ? 121.489 108.256 140.778 1.00 18.79 1672 PHE A O 1
ATOM 9329 N N . ILE B 2 1716 ? 122.281 108.573 138.699 1.00 17.13 1673 ILE A N 1
ATOM 9330 C CA . ILE B 2 1716 ? 123.342 107.575 138.844 1.00 17.13 1673 ILE A CA 1
ATOM 9331 C C . ILE B 2 1716 ? 124.414 108.060 139.812 1.00 17.13 1673 ILE A C 1
ATOM 9332 O O . ILE B 2 1716 ? 124.854 107.321 140.697 1.00 17.13 1673 ILE A O 1
ATOM 9337 N N . TYR B 2 1717 ? 124.826 109.321 139.683 1.00 16.81 1674 TYR A N 1
ATOM 9338 C CA . TYR B 2 1717 ? 125.833 109.873 140.585 1.00 16.81 1674 TYR A CA 1
ATOM 9339 C C . TYR B 2 1717 ? 125.290 110.104 141.987 1.00 16.81 1674 TYR A C 1
ATOM 9340 O O . TYR B 2 1717 ? 126.064 110.204 142.942 1.00 16.81 1674 TYR A O 1
ATOM 9349 N N . ALA B 2 1718 ? 123.968 110.160 142.147 1.00 17.02 1675 ALA A N 1
ATOM 9350 C CA . ALA B 2 1718 ? 123.406 110.289 143.488 1.00 17.02 1675 ALA A CA 1
ATOM 9351 C C . ALA B 2 1718 ? 123.376 108.951 144.210 1.00 17.02 1675 ALA A C 1
ATOM 9352 O O . ALA B 2 1718 ? 123.302 108.910 145.436 1.00 17.02 1675 ALA A O 1
ATOM 9354 N N . ILE B 2 1719 ? 123.412 107.845 143.468 1.00 19.00 1676 ILE A N 1
ATOM 9355 C CA . ILE B 2 1719 ? 123.427 106.524 144.094 1.00 19.00 1676 ILE A CA 1
ATOM 9356 C C . ILE B 2 1719 ? 124.855 106.108 144.433 1.00 19.00 1676 ILE A C 1
ATOM 9357 O O . ILE B 2 1719 ? 125.096 105.448 145.450 1.00 19.00 1676 ILE A O 1
ATOM 9362 N N . PHE B 2 1720 ? 125.825 106.494 143.594 1.00 20.27 1677 PHE A N 1
ATOM 9363 C CA . PHE B 2 1720 ? 127.228 106.308 143.955 1.00 20.27 1677 PHE A CA 1
ATOM 9364 C C . PHE B 2 1720 ? 127.591 107.101 145.194 1.00 20.27 1677 PHE A C 1
ATOM 9365 O O . PHE B 2 1720 ? 128.252 106.584 146.098 1.00 20.27 1677 PHE A O 1
ATOM 9373 N N . GLY B 2 1721 ? 127.167 108.359 145.254 1.00 17.48 1678 GLY A N 1
ATOM 9374 C CA . GLY B 2 1721 ? 127.553 109.199 146.367 1.00 17.48 1678 GLY A CA 1
ATOM 9375 C C . GLY B 2 1721 ? 126.826 108.850 147.646 1.00 17.48 1678 GLY A C 1
ATOM 9376 O O . GLY B 2 1721 ? 127.343 109.076 148.736 1.00 17.48 1678 GLY A O 1
ATOM 9377 N N . MET B 2 1722 ? 125.633 108.270 147.536 1.00 18.03 1679 MET A N 1
ATOM 9378 C CA . MET B 2 1722 ? 124.880 107.933 148.739 1.00 18.03 1679 MET A CA 1
ATOM 9379 C C . MET B 2 1722 ? 125.469 106.710 149.424 1.00 18.03 1679 MET A C 1
ATOM 9380 O O . MET B 2 1722 ? 125.454 106.610 150.653 1.00 18.03 1679 MET A O 1
ATOM 9385 N N . SER B 2 1723 ? 126.018 105.780 148.646 1.00 19.45 1680 SER A N 1
ATOM 9386 C CA . SER B 2 1723 ? 126.599 104.577 149.229 1.00 19.45 1680 SER A CA 1
ATOM 9387 C C . SER B 2 1723 ? 128.035 104.807 149.681 1.00 19.45 1680 SER A C 1
ATOM 9388 O O . SER B 2 1723 ? 128.502 104.181 150.638 1.00 19.45 1680 SER A O 1
ATOM 9391 N N . ASN B 2 1724 ? 128.755 105.701 149.009 1.00 18.29 1681 ASN A N 1
ATOM 9392 C CA . ASN B 2 1724 ? 130.159 105.918 149.335 1.00 18.29 1681 ASN A CA 1
ATOM 9393 C C . ASN B 2 1724 ? 130.348 106.981 150.407 1.00 18.29 1681 ASN A C 1
ATOM 9394 O O . ASN B 2 1724 ? 131.217 106.843 151.270 1.00 18.29 1681 ASN A O 1
ATOM 9399 N N . PHE B 2 1725 ? 129.567 108.056 150.356 1.00 16.45 1682 PHE A N 1
ATOM 9400 C CA . PHE B 2 1725 ? 129.901 109.296 151.040 1.00 16.45 1682 PHE A CA 1
ATOM 9401 C C . PHE B 2 1725 ? 128.918 109.643 152.150 1.00 16.45 1682 PHE A C 1
ATOM 9402 O O . PHE B 2 1725 ? 128.841 110.806 152.550 1.00 16.45 1682 PHE A O 1
ATOM 9410 N N . ALA B 2 1726 ? 128.169 108.669 152.661 1.00 20.31 1683 ALA A N 1
ATOM 9411 C CA . ALA B 2 1726 ? 127.152 108.971 153.660 1.00 20.31 1683 ALA A CA 1
ATOM 9412 C C . ALA B 2 1726 ? 127.751 109.073 155.049 1.00 20.31 1683 ALA A C 1
ATOM 9413 O O . ALA B 2 1726 ? 127.115 109.587 155.973 1.00 20.31 1683 ALA A O 1
ATOM 9415 N N . TYR B 2 1727 ? 128.961 108.567 155.223 1.00 27.25 1684 TYR A N 1
ATOM 9416 C CA . TYR B 2 1727 ? 129.611 108.515 156.519 1.00 27.25 1684 TYR A CA 1
ATOM 9417 C C . TYR B 2 1727 ? 130.828 109.409 156.577 1.00 27.25 1684 TYR A C 1
ATOM 9418 O O . TYR B 2 1727 ? 131.536 109.401 157.580 1.00 27.25 1684 TYR A O 1
ATOM 9427 N N . VAL B 2 1728 ? 131.075 110.181 155.518 1.00 26.09 1685 VAL A N 1
ATOM 9428 C CA . VAL B 2 1728 ? 132.183 111.120 155.485 1.00 26.09 1685 VAL A CA 1
ATOM 9429 C C . VAL B 2 1728 ? 131.966 112.218 156.527 1.00 26.09 1685 VAL A C 1
ATOM 9430 O O . VAL B 2 1728 ? 130.839 112.673 156.757 1.00 26.09 1685 VAL A O 1
ATOM 9434 N N . LYS B 2 1729 ? 133.056 112.583 157.210 1.00 28.50 1686 LYS A N 1
ATOM 9435 C CA . LYS B 2 1729 ? 133.054 113.548 158.305 1.00 28.50 1686 LYS A CA 1
ATOM 9436 C C . LYS B 2 1729 ? 132.504 114.906 157.874 1.00 28.50 1686 LYS A C 1
ATOM 9437 O O . LYS B 2 1729 ? 132.708 115.347 156.742 1.00 28.50 1686 LYS A O 1
ATOM 9443 N N . ARG B 2 1730 ? 131.795 115.567 158.792 1.00 26.52 1687 ARG A N 1
ATOM 9444 C CA . ARG B 2 1730 ? 131.123 116.839 158.528 1.00 26.52 1687 ARG A CA 1
ATOM 9445 C C . ARG B 2 1730 ? 132.116 117.998 158.611 1.00 26.52 1687 ARG A C 1
ATOM 9446 O O . ARG B 2 1730 ? 132.117 118.806 159.540 1.00 26.52 1687 ARG A O 1
ATOM 9454 N N . GLU B 2 1731 ? 132.962 118.079 157.595 1.00 25.80 1688 GLU A N 1
ATOM 9455 C CA . GLU B 2 1731 ? 133.864 119.200 157.365 1.00 25.80 1688 GLU A CA 1
ATOM 9456 C C . GLU B 2 1731 ? 133.164 120.214 156.452 1.00 25.80 1688 GLU A C 1
ATOM 9457 O O . GLU B 2 1731 ? 131.959 120.395 156.612 1.00 25.80 1688 GLU A O 1
ATOM 9463 N N . VAL B 2 1732 ? 133.893 120.934 155.584 1.00 22.48 1689 VAL A N 1
ATOM 9464 C CA . VAL B 2 1732 ? 133.529 122.228 154.992 1.00 22.48 1689 VAL A CA 1
ATOM 9465 C C . VAL B 2 1732 ? 132.131 122.230 154.379 1.00 22.48 1689 VAL A C 1
ATOM 9466 O O . VAL B 2 1732 ? 131.232 122.935 154.851 1.00 22.48 1689 VAL A O 1
ATOM 9470 N N . GLY B 2 1733 ? 131.917 121.433 153.344 1.00 22.36 1690 GLY A N 1
ATOM 9471 C CA . GLY B 2 1733 ? 130.677 121.540 152.607 1.00 22.36 1690 GLY A CA 1
ATOM 9472 C C . GLY B 2 1733 ? 129.612 120.546 153.004 1.00 22.36 1690 GLY A C 1
ATOM 9473 O O . GLY B 2 1733 ? 128.482 120.625 152.521 1.00 22.36 1690 GLY A O 1
ATOM 9474 N N . ILE B 2 1734 ? 129.950 119.613 153.887 1.00 23.51 1691 ILE A N 1
ATOM 9475 C CA . ILE B 2 1734 ? 129.047 118.558 154.331 1.00 23.51 1691 ILE A CA 1
ATOM 9476 C C . ILE B 2 1734 ? 128.639 118.846 155.766 1.00 23.51 1691 ILE A C 1
ATOM 9477 O O . ILE B 2 1734 ? 129.495 119.030 156.632 1.00 23.51 1691 ILE A O 1
ATOM 9482 N N . ASP B 2 1735 ? 127.339 118.870 156.020 1.00 26.07 1692 ASP A N 1
ATOM 9483 C CA . ASP B 2 1735 ? 126.821 119.214 157.336 1.00 26.07 1692 ASP A CA 1
ATOM 9484 C C . ASP B 2 1735 ? 125.648 118.289 157.647 1.00 26.07 1692 ASP A C 1
ATOM 9485 O O . ASP B 2 1735 ? 125.469 117.243 157.017 1.00 26.07 1692 ASP A O 1
ATOM 9490 N N . ASP B 2 1736 ? 124.840 118.656 158.641 1.00 27.55 1693 ASP A N 1
ATOM 9491 C CA . ASP B 2 1736 ? 123.706 117.822 159.031 1.00 27.55 1693 ASP A CA 1
ATOM 9492 C C . ASP B 2 1736 ? 122.508 117.982 158.103 1.00 27.55 1693 ASP A C 1
ATOM 9493 O O . ASP B 2 1736 ? 121.475 117.337 158.310 1.00 27.55 1693 ASP A O 1
ATOM 9498 N N . MET B 2 1737 ? 122.640 118.815 157.078 1.00 28.98 1694 MET A N 1
ATOM 9499 C CA . MET B 2 1737 ? 121.492 119.312 156.342 1.00 28.98 1694 MET A CA 1
ATOM 9500 C C . MET B 2 1737 ? 121.692 119.111 154.846 1.00 28.98 1694 MET A C 1
ATOM 9501 O O . MET B 2 1737 ? 120.732 118.927 154.093 1.00 28.98 1694 MET A O 1
ATOM 9506 N N . PHE B 2 1738 ? 122.946 119.143 154.403 1.00 23.26 1695 PHE A N 1
ATOM 9507 C CA . PHE B 2 1738 ? 123.321 119.123 152.995 1.00 23.26 1695 PHE A CA 1
ATOM 9508 C C . PHE B 2 1738 ? 124.476 118.148 152.841 1.00 23.26 1695 PHE A C 1
ATOM 9509 O O . PHE B 2 1738 ? 125.635 118.531 153.016 1.00 23.26 1695 PHE A O 1
ATOM 9517 N N . ASN B 2 1739 ? 124.162 116.897 152.518 1.00 17.35 1696 ASN A N 1
ATOM 9518 C CA . ASN B 2 1739 ? 125.156 115.832 152.518 1.00 17.35 1696 ASN A CA 1
ATOM 9519 C C . ASN B 2 1739 ? 124.744 114.672 151.619 1.00 17.35 1696 ASN A C 1
ATOM 9520 O O . ASN B 2 1739 ? 123.883 114.833 150.753 1.00 17.35 1696 ASN A O 1
ATOM 9525 N N . PHE B 2 1740 ? 125.386 113.516 151.773 1.00 14.90 1697 PHE A N 1
ATOM 9526 C CA . PHE B 2 1740 ? 125.072 112.344 150.967 1.00 14.90 1697 PHE A CA 1
ATOM 9527 C C . PHE B 2 1740 ? 124.430 111.232 151.776 1.00 14.90 1697 PHE A C 1
ATOM 9528 O O . PHE B 2 1740 ? 124.598 110.060 151.442 1.00 14.90 1697 PHE A O 1
ATOM 9536 N N . GLU B 2 1741 ? 123.697 111.571 152.835 1.00 17.87 1698 GLU A N 1
ATOM 9537 C CA . GLU B 2 1741 ? 123.151 110.538 153.701 1.00 17.87 1698 GLU A CA 1
ATOM 9538 C C . GLU B 2 1741 ? 121.981 109.828 153.047 1.00 17.87 1698 GLU A C 1
ATOM 9539 O O . GLU B 2 1741 ? 121.968 108.598 152.963 1.00 17.87 1698 GLU A O 1
ATOM 9545 N N . THR B 2 1742 ? 120.993 110.574 152.568 1.00 15.81 1699 THR A N 1
ATOM 9546 C CA . THR B 2 1742 ? 119.835 109.971 151.933 1.00 15.81 1699 THR A CA 1
ATOM 9547 C C . THR B 2 1742 ? 119.773 110.401 150.479 1.00 15.81 1699 THR A C 1
ATOM 9548 O O . THR B 2 1742 ? 120.632 111.129 149.982 1.00 15.81 1699 THR A O 1
ATOM 9552 N N . PHE B 2 1743 ? 118.715 109.960 149.804 1.00 15.38 1700 PHE A N 1
ATOM 9553 C CA . PHE B 2 1743 ? 118.546 110.265 148.388 1.00 15.38 1700 PHE A CA 1
ATOM 9554 C C . PHE B 2 1743 ? 118.019 111.677 148.179 1.00 15.38 1700 PHE A C 1
ATOM 9555 O O . PHE B 2 1743 ? 118.284 112.295 147.143 1.00 15.38 1700 PHE A O 1
ATOM 9563 N N . GLY B 2 1744 ? 117.244 112.197 149.127 1.00 14.17 1701 GLY A N 1
ATOM 9564 C CA . GLY B 2 1744 ? 116.823 113.583 149.022 1.00 14.17 1701 GLY A CA 1
ATOM 9565 C C . GLY B 2 1744 ? 117.978 114.539 149.238 1.00 14.17 1701 GLY A C 1
ATOM 9566 O O . GLY B 2 1744 ? 118.073 115.577 148.585 1.00 14.17 1701 GLY A O 1
ATOM 9567 N N . ASN B 2 1745 ? 118.883 114.180 150.148 1.00 15.41 1702 ASN A N 1
ATOM 9568 C CA . ASN B 2 1745 ? 120.070 114.983 150.410 1.00 15.41 1702 ASN A CA 1
ATOM 9569 C C . ASN B 2 1745 ? 121.046 114.938 149.244 1.00 15.41 1702 ASN A C 1
ATOM 9570 O O . ASN B 2 1745 ? 121.758 115.908 148.981 1.00 15.41 1702 ASN A O 1
ATOM 9575 N N . SER B 2 1746 ? 121.108 113.811 148.544 1.00 14.62 1703 SER A N 1
ATOM 9576 C CA . SER B 2 1746 ? 122.128 113.639 147.518 1.00 14.62 1703 SER A CA 1
ATOM 9577 C C . SER B 2 1746 ? 121.744 114.352 146.236 1.00 14.62 1703 SER A C 1
ATOM 9578 O O . SER B 2 1746 ? 122.607 114.708 145.433 1.00 14.62 1703 SER A O 1
ATOM 9581 N N . MET B 2 1747 ? 120.447 114.555 146.019 1.00 15.83 1704 MET A N 1
ATOM 9582 C CA . MET B 2 1747 ? 119.992 115.179 144.784 1.00 15.83 1704 MET A CA 1
ATOM 9583 C C . MET B 2 1747 ? 120.034 116.692 144.871 1.00 15.83 1704 MET A C 1
ATOM 9584 O O . MET B 2 1747 ? 120.020 117.372 143.843 1.00 15.83 1704 MET A O 1
ATOM 9589 N N . ILE B 2 1748 ? 120.074 117.246 146.081 1.00 16.53 1705 ILE A N 1
ATOM 9590 C CA . ILE B 2 1748 ? 120.230 118.690 146.196 1.00 16.53 1705 ILE A CA 1
ATOM 9591 C C . ILE B 2 1748 ? 121.705 119.054 146.185 1.00 16.53 1705 ILE A C 1
ATOM 9592 O O . ILE B 2 1748 ? 122.070 120.221 146.010 1.00 16.53 1705 ILE A O 1
ATOM 9597 N N . CYS B 2 1749 ? 122.578 118.063 146.353 1.00 17.52 1706 CYS A N 1
ATOM 9598 C CA . CYS B 2 1749 ? 124.006 118.327 146.240 1.00 17.52 1706 CYS A CA 1
ATOM 9599 C C . CYS B 2 1749 ? 124.494 118.130 144.813 1.00 17.52 1706 CYS A C 1
ATOM 9600 O O . CYS B 2 1749 ? 125.441 118.790 144.387 1.00 17.52 1706 CYS A O 1
ATOM 9603 N N . LEU B 2 1750 ? 123.856 117.245 144.053 1.00 18.13 1707 LEU A N 1
ATOM 9604 C CA . LEU B 2 1750 ? 124.256 117.055 142.664 1.00 18.13 1707 LEU A CA 1
ATOM 9605 C C . LEU B 2 1750 ? 123.663 118.128 141.766 1.00 18.13 1707 LEU A C 1
ATOM 9606 O O . LEU B 2 1750 ? 124.224 118.436 140.710 1.00 18.13 1707 LEU A O 1
ATOM 9611 N N . PHE B 2 1751 ? 122.530 118.712 142.164 1.00 19.30 1708 PHE A N 1
ATOM 9612 C CA . PHE B 2 1751 ? 122.009 119.871 141.448 1.00 19.30 1708 PHE A CA 1
ATOM 9613 C C . PHE B 2 1751 ? 122.897 121.086 141.661 1.00 19.30 1708 PHE A C 1
ATOM 9614 O O . PHE B 2 1751 ? 122.998 121.959 140.791 1.00 19.30 1708 PHE A O 1
ATOM 9622 N N . GLN B 2 1752 ? 123.540 121.159 142.818 1.00 19.68 1709 GLN A N 1
ATOM 9623 C CA . GLN B 2 1752 ? 124.422 122.273 143.119 1.00 19.68 1709 GLN A CA 1
ATOM 9624 C C . GLN B 2 1752 ? 125.707 122.212 142.296 1.00 19.68 1709 GLN A C 1
ATOM 9625 O O . GLN B 2 1752 ? 126.185 123.238 141.809 1.00 19.68 1709 GLN A O 1
ATOM 9631 N N . ILE B 2 1753 ? 126.274 121.012 142.126 1.00 20.34 1710 ILE A N 1
ATOM 9632 C CA . ILE B 2 1753 ? 127.515 120.804 141.380 1.00 20.34 1710 ILE A CA 1
ATOM 9633 C C . ILE B 2 1753 ? 127.267 120.936 139.880 1.00 20.34 1710 ILE A C 1
ATOM 9634 O O . ILE B 2 1753 ? 128.196 121.150 139.097 1.00 20.34 1710 ILE A O 1
ATOM 9639 N N . THR B 2 1754 ? 126.014 120.836 139.448 1.00 20.52 1711 THR A N 1
ATOM 9640 C CA . THR B 2 1754 ? 125.722 120.902 138.022 1.00 20.52 1711 THR A CA 1
ATOM 9641 C C . THR B 2 1754 ? 125.853 122.333 137.516 1.00 20.52 1711 THR A C 1
ATOM 9642 O O . THR B 2 1754 ? 126.055 122.572 136.322 1.00 20.52 1711 THR A O 1
ATOM 9646 N N . THR B 2 1755 ? 125.793 123.287 138.417 1.00 19.08 1712 THR A N 1
ATOM 9647 C CA . THR B 2 1755 ? 126.190 124.630 138.068 1.00 19.08 1712 THR A CA 1
ATOM 9648 C C . THR B 2 1755 ? 127.677 124.798 138.397 1.00 19.08 1712 THR A C 1
ATOM 9649 O O . THR B 2 1755 ? 128.308 125.755 137.979 1.00 19.08 1712 THR A O 1
ATOM 9653 N N . SER B 2 1756 ? 128.227 123.838 139.133 1.00 18.10 1713 SER A N 1
ATOM 9654 C CA . SER B 2 1756 ? 129.624 123.800 139.537 1.00 18.10 1713 SER A CA 1
ATOM 9655 C C . SER B 2 1756 ? 129.836 124.567 140.816 1.00 18.10 1713 SER A C 1
ATOM 9656 O O . SER B 2 1756 ? 130.937 124.618 141.324 1.00 18.10 1713 SER A O 1
ATOM 9659 N N . ALA B 2 1757 ? 128.766 125.149 141.341 1.00 18.26 1714 ALA A N 1
ATOM 9660 C CA . ALA B 2 1757 ? 128.843 125.943 142.551 1.00 18.26 1714 ALA A CA 1
ATOM 9661 C C . ALA B 2 1757 ? 129.308 125.142 143.741 1.00 18.26 1714 ALA A C 1
ATOM 9662 O O . ALA B 2 1757 ? 128.652 124.214 144.159 1.00 18.26 1714 ALA A O 1
ATOM 9664 N N . GLY B 2 1758 ? 130.445 125.523 144.295 1.00 18.38 1715 GLY A N 1
ATOM 9665 C CA . GLY B 2 1758 ? 130.942 124.940 145.522 1.00 18.38 1715 GLY A CA 1
ATOM 9666 C C . GLY B 2 1758 ? 131.213 123.457 145.518 1.00 18.38 1715 GLY A C 1
ATOM 9667 O O . GLY B 2 1758 ? 130.985 122.798 146.516 1.00 18.38 1715 GLY A O 1
ATOM 9668 N N . TRP B 2 1759 ? 131.714 122.934 144.407 1.00 18.05 1716 TRP A N 1
ATOM 9669 C CA . TRP B 2 1759 ? 132.121 121.538 144.317 1.00 18.05 1716 TRP A CA 1
ATOM 9670 C C . TRP B 2 1759 ? 133.438 121.280 145.030 1.00 18.05 1716 TRP A C 1
ATOM 9671 O O . TRP B 2 1759 ? 133.749 120.127 145.333 1.00 18.05 1716 TRP A O 1
ATOM 9682 N N . ASP B 2 1760 ? 134.219 122.326 145.287 1.00 18.98 1717 ASP A N 1
ATOM 9683 C CA . ASP B 2 1760 ? 135.411 122.268 146.113 1.00 18.98 1717 ASP A CA 1
ATOM 9684 C C . ASP B 2 1760 ? 135.118 121.995 147.575 1.00 18.98 1717 ASP A C 1
ATOM 9685 O O . ASP B 2 1760 ? 135.980 121.456 148.272 1.00 18.98 1717 ASP A O 1
ATOM 9690 N N . GLY B 2 1761 ? 133.942 122.368 148.057 1.00 17.62 1718 GLY A N 1
ATOM 9691 C CA . GLY B 2 1761 ? 133.624 122.239 149.459 1.00 17.62 1718 GLY A CA 1
ATOM 9692 C C . GLY B 2 1761 ? 133.106 120.866 149.799 1.00 17.62 1718 GLY A C 1
ATOM 9693 O O . GLY B 2 1761 ? 133.280 120.391 150.919 1.00 17.62 1718 GLY A O 1
ATOM 9694 N N . LEU B 2 1762 ? 132.457 120.214 148.845 1.00 17.86 1719 LEU A N 1
ATOM 9695 C CA . LEU B 2 1762 ? 132.075 118.826 149.046 1.00 17.86 1719 LEU A CA 1
ATOM 9696 C C . LEU B 2 1762 ? 133.265 117.892 148.873 1.00 17.86 1719 LEU A C 1
ATOM 9697 O O . LEU B 2 1762 ? 133.336 116.854 149.534 1.00 17.86 1719 LEU A O 1
ATOM 9702 N N . LEU B 2 1763 ? 134.212 118.253 148.005 1.00 18.40 1720 LEU A N 1
ATOM 9703 C CA . LEU B 2 1763 ? 135.399 117.438 147.767 1.00 18.40 1720 LEU A CA 1
ATOM 9704 C C . LEU B 2 1763 ? 136.375 117.472 148.938 1.00 18.40 1720 LEU A C 1
ATOM 9705 O O . LEU B 2 1763 ? 137.103 116.500 149.155 1.00 18.40 1720 LEU A O 1
ATOM 9710 N N . ALA B 2 1764 ? 136.409 118.561 149.705 1.00 19.93 1721 ALA A N 1
ATOM 9711 C CA . ALA B 2 1764 ? 137.410 118.736 150.759 1.00 19.93 1721 ALA A CA 1
ATOM 9712 C C . ALA B 2 1764 ? 137.348 117.735 151.922 1.00 19.93 1721 ALA A C 1
ATOM 9713 O O . ALA B 2 1764 ? 138.415 117.295 152.364 1.00 19.93 1721 ALA A O 1
ATOM 9715 N N . PRO B 2 1765 ? 136.154 117.325 152.476 1.00 21.27 1722 PRO A N 1
ATOM 9716 C CA . PRO B 2 1765 ? 136.183 116.264 153.492 1.00 21.27 1722 PRO A CA 1
ATOM 9717 C C . PRO B 2 1765 ? 136.397 114.864 152.954 1.00 21.27 1722 PRO A C 1
ATOM 9718 O O . PRO B 2 1765 ? 136.583 113.930 153.734 1.00 21.27 1722 PRO A O 1
ATOM 9722 N N . ILE B 2 1766 ? 136.330 114.692 151.633 1.00 20.30 1723 ILE A N 1
ATOM 9723 C CA . ILE B 2 1766 ? 136.499 113.377 151.035 1.00 20.30 1723 ILE A CA 1
ATOM 9724 C C . ILE B 2 1766 ? 137.959 113.105 150.697 1.00 20.30 1723 ILE A C 1
ATOM 9725 O O . ILE B 2 1766 ? 138.359 111.942 150.580 1.00 20.30 1723 ILE A O 1
ATOM 9730 N N . LEU B 2 1767 ? 138.796 114.135 150.644 1.00 23.07 1724 LEU A N 1
ATOM 9731 C CA . LEU B 2 1767 ? 140.230 113.946 150.483 1.00 23.07 1724 LEU A CA 1
ATOM 9732 C C . LEU B 2 1767 ? 140.920 113.549 151.783 1.00 23.07 1724 LEU A C 1
ATOM 9733 O O . LEU B 2 1767 ? 142.135 113.341 151.797 1.00 23.07 1724 LEU A O 1
ATOM 9738 N N . ASN B 2 1768 ? 140.186 113.483 152.887 1.00 27.75 1725 ASN A N 1
ATOM 9739 C CA . ASN B 2 1768 ? 140.723 112.904 154.106 1.00 27.75 1725 ASN A CA 1
ATOM 9740 C C . ASN B 2 1768 ? 140.843 111.398 153.950 1.00 27.75 1725 ASN A C 1
ATOM 9741 O O . ASN B 2 1768 ? 139.948 110.747 153.414 1.00 27.75 1725 ASN A O 1
ATOM 9746 N N . SER B 2 1769 ? 141.954 110.846 154.427 1.00 35.78 1726 SER A N 1
ATOM 9747 C CA . SER B 2 1769 ? 142.227 109.423 154.303 1.00 35.78 1726 SER A CA 1
ATOM 9748 C C . SER B 2 1769 ? 142.417 108.729 155.640 1.00 35.78 1726 SER A C 1
ATOM 9749 O O . SER B 2 1769 ? 141.911 107.623 155.839 1.00 35.78 1726 SER A O 1
ATOM 9752 N N . GLY B 2 1770 ? 143.143 109.347 156.563 1.00 41.18 1727 GLY A N 1
ATOM 9753 C CA . GLY B 2 1770 ? 143.492 108.719 157.814 1.00 41.18 1727 GLY A CA 1
ATOM 9754 C C . GLY B 2 1770 ? 143.632 109.727 158.932 1.00 41.18 1727 GLY A C 1
ATOM 9755 O O . GLY B 2 1770 ? 143.403 110.924 158.743 1.00 41.18 1727 GLY A O 1
ATOM 9756 N N . PRO B 2 1771 ? 143.968 109.254 160.131 1.00 43.49 1728 PRO A N 1
ATOM 9757 C CA . PRO B 2 1771 ? 144.263 110.163 161.242 1.00 43.49 1728 PRO A CA 1
ATOM 9758 C C . PRO B 2 1771 ? 145.529 110.950 160.960 1.00 43.49 1728 PRO A C 1
ATOM 9759 O O . PRO B 2 1771 ? 146.411 110.462 160.238 1.00 43.49 1728 PRO A O 1
ATOM 9763 N N . PRO B 2 1772 ? 145.679 112.163 161.521 1.00 45.07 1729 PRO A N 1
ATOM 9764 C CA . PRO B 2 1772 ? 144.928 112.895 162.552 1.00 45.07 1729 PRO A CA 1
ATOM 9765 C C . PRO B 2 1772 ? 143.601 113.503 162.108 1.00 45.07 1729 PRO A C 1
ATOM 9766 O O . PRO B 2 1772 ? 142.848 113.993 162.946 1.00 45.07 1729 PRO A O 1
ATOM 9770 N N . ASP B 2 1773 ? 143.327 113.467 160.806 1.00 47.64 1730 ASP A N 1
ATOM 9771 C CA . ASP B 2 1773 ? 142.199 114.186 160.229 1.00 47.64 1730 ASP A CA 1
ATOM 9772 C C . ASP B 2 1773 ? 140.868 113.532 160.565 1.00 47.64 1730 ASP A C 1
ATOM 9773 O O . ASP B 2 1773 ? 139.973 114.186 161.108 1.00 47.64 1730 ASP A O 1
ATOM 9778 N N . CYS B 2 1774 ? 140.720 112.253 160.239 1.00 47.72 1731 CYS A N 1
ATOM 9779 C CA . CYS B 2 1774 ? 139.487 111.521 160.474 1.00 47.72 1731 CYS A CA 1
ATOM 9780 C C . CYS B 2 1774 ? 139.711 110.413 161.500 1.00 47.72 1731 CYS A C 1
ATOM 9781 O O . CYS B 2 1774 ? 140.761 110.314 162.137 1.00 47.72 1731 CYS A O 1
ATOM 9784 N N . ASP B 2 1775 ? 138.686 109.586 161.684 1.00 46.78 1732 ASP A N 1
ATOM 9785 C CA . ASP B 2 1775 ? 138.703 108.513 162.667 1.00 46.78 1732 ASP A CA 1
ATOM 9786 C C . ASP B 2 1775 ? 138.175 107.247 162.011 1.00 46.78 1732 ASP A C 1
ATOM 9787 O O . ASP B 2 1775 ? 136.963 107.151 161.762 1.00 46.78 1732 ASP A O 1
ATOM 9792 N N . PRO B 2 1776 ? 139.005 106.239 161.732 1.00 48.31 1733 PRO A N 1
ATOM 9793 C CA . PRO B 2 1776 ? 138.500 105.021 161.087 1.00 48.31 1733 PRO A CA 1
ATOM 9794 C C . PRO B 2 1776 ? 137.689 104.080 161.972 1.00 48.31 1733 PRO A C 1
ATOM 9795 O O . PRO B 2 1776 ? 137.345 102.987 161.504 1.00 48.31 1733 PRO A O 1
ATOM 9799 N N . ASP B 2 1777 ? 137.352 104.468 163.203 1.00 45.57 1734 ASP A N 1
ATOM 9800 C CA . ASP B 2 1777 ? 136.594 103.639 164.133 1.00 45.57 1734 ASP A CA 1
ATOM 9801 C C . ASP B 2 1777 ? 135.476 104.390 164.855 1.00 45.57 1734 ASP A C 1
ATOM 9802 O O . ASP B 2 1777 ? 135.386 104.285 166.082 1.00 45.57 1734 ASP A O 1
ATOM 9807 N N . LYS B 2 1778 ? 134.630 105.144 164.148 1.00 40.87 1735 LYS A N 1
ATOM 9808 C CA . LYS B 2 1778 ? 133.728 106.093 164.801 1.00 40.87 1735 LYS A CA 1
ATOM 9809 C C . LYS B 2 1778 ? 132.509 105.411 165.438 1.00 40.87 1735 LYS A C 1
ATOM 9810 O O . LYS B 2 1778 ? 131.808 106.022 166.248 1.00 40.87 1735 LYS A O 1
ATOM 9816 N N . ASP B 2 1779 ? 132.261 104.152 165.062 1.00 38.19 1736 ASP A N 1
ATOM 9817 C CA . ASP B 2 1779 ? 131.178 103.239 165.465 1.00 38.19 1736 ASP A CA 1
ATOM 9818 C C . ASP B 2 1779 ? 129.801 103.889 165.657 1.00 38.19 1736 ASP A C 1
ATOM 9819 O O . ASP B 2 1779 ? 129.219 103.858 166.746 1.00 38.19 1736 ASP A O 1
ATOM 9824 N N . HIS B 2 1780 ? 129.288 104.492 164.590 1.00 34.01 1737 HIS A N 1
ATOM 9825 C CA . HIS B 2 1780 ? 127.987 105.149 164.646 1.00 34.01 1737 HIS A CA 1
ATOM 9826 C C . HIS B 2 1780 ? 126.856 104.128 164.615 1.00 34.01 1737 HIS A C 1
ATOM 9827 O O . HIS B 2 1780 ? 126.509 103.602 163.559 1.00 34.01 1737 HIS A O 1
ATOM 9834 N N . PRO B 2 1781 ? 126.286 103.855 165.784 1.00 33.49 1738 PRO A N 1
ATOM 9835 C CA . PRO B 2 1781 ? 125.188 102.891 165.902 1.00 33.49 1738 PRO A CA 1
ATOM 9836 C C . PRO B 2 1781 ? 123.920 103.387 165.217 1.00 33.49 1738 PRO A C 1
ATOM 9837 O O . PRO B 2 1781 ? 123.708 104.594 165.106 1.00 33.49 1738 PRO A O 1
ATOM 9841 N N . GLY B 2 1782 ? 123.089 102.454 164.765 1.00 34.41 1739 GLY A N 1
ATOM 9842 C CA . GLY B 2 1782 ? 123.362 101.041 164.946 1.00 34.41 1739 GLY A CA 1
ATOM 9843 C C . GLY B 2 1782 ? 123.652 100.331 163.639 1.00 34.41 1739 GLY A C 1
ATOM 9844 O O . GLY B 2 1782 ? 122.803 99.615 163.111 1.00 34.41 1739 GLY A O 1
ATOM 9845 N N . SER B 2 1783 ? 124.857 100.531 163.116 1.00 34.39 1740 SER A N 1
ATOM 9846 C CA . SER B 2 1783 ? 125.258 99.905 161.861 1.00 34.39 1740 SER A CA 1
ATOM 9847 C C . SER B 2 1783 ? 126.623 99.239 161.987 1.00 34.39 1740 SER A C 1
ATOM 9848 O O . SER B 2 1783 ? 127.420 99.594 162.855 1.00 34.39 1740 SER A O 1
ATOM 9851 N N . SER B 2 1784 ? 126.887 98.272 161.115 1.00 35.34 1741 SER A N 1
ATOM 9852 C CA . SER B 2 1784 ? 128.157 97.558 161.128 1.00 35.34 1741 SER A CA 1
ATOM 9853 C C . SER B 2 1784 ? 129.283 98.443 160.614 1.00 35.34 1741 SER A C 1
ATOM 9854 O O . SER B 2 1784 ? 130.464 98.120 160.787 1.00 35.34 1741 SER A O 1
ATOM 9857 N N . VAL B 2 1785 ? 128.936 99.566 159.978 1.00 34.95 1742 VAL A N 1
ATOM 9858 C CA . VAL B 2 1785 ? 129.939 100.377 159.302 1.00 34.95 1742 VAL A CA 1
ATOM 9859 C C . VAL B 2 1785 ? 130.675 101.232 160.324 1.00 34.95 1742 VAL A C 1
ATOM 9860 O O . VAL B 2 1785 ? 130.061 101.884 161.178 1.00 34.95 1742 VAL A O 1
ATOM 9864 N N . LYS B 2 1786 ? 132.006 101.223 160.238 1.00 37.85 1743 LYS A N 1
ATOM 9865 C CA . LYS B 2 1786 ? 132.879 101.907 161.180 1.00 37.85 1743 LYS A CA 1
ATOM 9866 C C . LYS B 2 1786 ? 133.695 102.946 160.430 1.00 37.85 1743 LYS A C 1
ATOM 9867 O O . LYS B 2 1786 ? 134.204 102.667 159.341 1.00 37.85 1743 LYS A O 1
ATOM 9873 N N . GLY B 2 1787 ? 133.820 104.131 161.003 1.00 35.97 1744 GLY A N 1
ATOM 9874 C CA . GLY B 2 1787 ? 134.747 105.108 160.471 1.00 35.97 1744 GLY A CA 1
ATOM 9875 C C . GLY B 2 1787 ? 134.062 106.288 159.819 1.00 35.97 1744 GLY A C 1
ATOM 9876 O O . GLY B 2 1787 ? 132.968 106.178 159.259 1.00 35.97 1744 GLY A O 1
ATOM 9877 N N . ASP B 2 1788 ? 134.721 107.447 159.880 1.00 35.31 1745 ASP A N 1
ATOM 9878 C CA . ASP B 2 1788 ? 134.240 108.636 159.191 1.00 35.31 1745 ASP A CA 1
ATOM 9879 C C . ASP B 2 1788 ? 135.251 109.181 158.189 1.00 35.31 1745 ASP A C 1
ATOM 9880 O O . ASP B 2 1788 ? 135.325 110.389 157.974 1.00 35.31 1745 ASP A O 1
ATOM 9885 N N . CYS B 2 1789 ? 136.027 108.306 157.563 1.00 38.20 1746 CYS A N 1
ATOM 9886 C CA . CYS B 2 1789 ? 137.026 108.750 156.606 1.00 38.20 1746 CYS A CA 1
ATOM 9887 C C . CYS B 2 1789 ? 136.485 108.662 155.187 1.00 38.20 1746 CYS A C 1
ATOM 9888 O O . CYS B 2 1789 ? 135.454 108.037 154.929 1.00 38.20 1746 CYS A O 1
ATOM 9891 N N . GLY B 2 1790 ? 137.201 109.287 154.262 1.00 29.45 1747 GLY A N 1
ATOM 9892 C CA . GLY B 2 1790 ? 136.833 109.272 152.862 1.00 29.45 1747 GLY A CA 1
ATOM 9893 C C . GLY B 2 1790 ? 137.868 108.523 152.047 1.00 29.45 1747 GLY A C 1
ATOM 9894 O O . GLY B 2 1790 ? 138.931 108.162 152.548 1.00 29.45 1747 GLY A O 1
ATOM 9895 N N . ASN B 2 1791 ? 137.535 108.265 150.793 1.00 25.69 1748 ASN A N 1
ATOM 9896 C CA . ASN B 2 1791 ? 138.484 107.679 149.865 1.00 25.69 1748 ASN A CA 1
ATOM 9897 C C . ASN B 2 1791 ? 138.919 108.758 148.888 1.00 25.69 1748 ASN A C 1
ATOM 9898 O O . ASN B 2 1791 ? 138.099 109.202 148.077 1.00 25.69 1748 ASN A O 1
ATOM 9903 N N . PRO B 2 1792 ? 140.170 109.219 148.942 1.00 24.29 1749 PRO A N 1
ATOM 9904 C CA . PRO B 2 1792 ? 140.600 110.285 148.030 1.00 24.29 1749 PRO A CA 1
ATOM 9905 C C . PRO B 2 1792 ? 140.676 109.860 146.583 1.00 24.29 1749 PRO A C 1
ATOM 9906 O O . PRO B 2 1792 ? 140.611 110.718 145.703 1.00 24.29 1749 PRO A O 1
ATOM 9910 N N . SER B 2 1793 ? 140.802 108.568 146.302 1.00 24.20 1750 SER A N 1
ATOM 9911 C CA . SER B 2 1793 ? 140.921 108.120 144.923 1.00 24.20 1750 SER A CA 1
ATOM 9912 C C . SER B 2 1793 ? 139.570 108.054 144.230 1.00 24.20 1750 SER A C 1
ATOM 9913 O O . SER B 2 1793 ? 139.471 108.355 143.038 1.00 24.20 1750 SER A O 1
ATOM 9916 N N . VAL B 2 1794 ? 138.521 107.661 144.953 1.00 22.95 1751 VAL A N 1
ATOM 9917 C CA . VAL B 2 1794 ? 137.221 107.549 144.308 1.00 22.95 1751 VAL A CA 1
ATOM 9918 C C . VAL B 2 1794 ? 136.478 108.868 144.405 1.00 22.95 1751 VAL A C 1
ATOM 9919 O O . VAL B 2 1794 ? 135.487 109.074 143.704 1.00 22.95 1751 VAL A O 1
ATOM 9923 N N . GLY B 2 1795 ? 136.940 109.777 145.264 1.00 21.85 1752 GLY A N 1
ATOM 9924 C CA . GLY B 2 1795 ? 136.304 111.077 145.364 1.00 21.85 1752 GLY A CA 1
ATOM 9925 C C . GLY B 2 1795 ? 136.773 112.031 144.287 1.00 21.85 1752 GLY A C 1
ATOM 9926 O O . GLY B 2 1795 ? 135.987 112.818 143.762 1.00 21.85 1752 GLY A O 1
ATOM 9927 N N . ILE B 2 1796 ? 138.067 111.988 143.961 1.00 22.36 1753 ILE A N 1
ATOM 9928 C CA . ILE B 2 1796 ? 138.571 112.746 142.822 1.00 22.36 1753 ILE A CA 1
ATOM 9929 C C . ILE B 2 1796 ? 137.946 112.235 141.531 1.00 22.36 1753 ILE A C 1
ATOM 9930 O O . ILE B 2 1796 ? 137.543 113.019 140.672 1.00 22.36 1753 ILE A O 1
ATOM 9935 N N . PHE B 2 1797 ? 137.786 110.918 141.402 1.00 22.97 1754 PHE A N 1
ATOM 9936 C CA . PHE B 2 1797 ? 137.105 110.404 140.218 1.00 22.97 1754 PHE A CA 1
ATOM 9937 C C . PHE B 2 1797 ? 135.609 110.717 140.249 1.00 22.97 1754 PHE A C 1
ATOM 9938 O O . PHE B 2 1797 ? 134.980 110.829 139.201 1.00 22.97 1754 PHE A O 1
ATOM 9946 N N . PHE B 2 1798 ? 135.020 110.883 141.433 1.00 19.79 1755 PHE A N 1
ATOM 9947 C CA . PHE B 2 1798 ? 133.605 111.239 141.495 1.00 19.79 1755 PHE A CA 1
ATOM 9948 C C . PHE B 2 1798 ? 133.378 112.664 141.017 1.00 19.79 1755 PHE A C 1
ATOM 9949 O O . PHE B 2 1798 ? 132.563 112.913 140.125 1.00 19.79 1755 PHE A O 1
ATOM 9957 N N . PHE B 2 1799 ? 134.103 113.616 141.605 1.00 18.37 1756 PHE A N 1
ATOM 9958 C CA . PHE B 2 1799 ? 133.818 115.025 141.367 1.00 18.37 1756 PHE A CA 1
ATOM 9959 C C . PHE B 2 1799 ? 134.356 115.500 140.027 1.00 18.37 1756 PHE A C 1
ATOM 9960 O O . PHE B 2 1799 ? 133.648 116.193 139.298 1.00 18.37 1756 PHE A O 1
ATOM 9968 N N . VAL B 2 1800 ? 135.586 115.123 139.670 1.00 20.84 1757 VAL A N 1
ATOM 9969 C CA . VAL B 2 1800 ? 136.178 115.594 138.418 1.00 20.84 1757 VAL A CA 1
ATOM 9970 C C . VAL B 2 1800 ? 135.444 115.011 137.217 1.00 20.84 1757 VAL A C 1
ATOM 9971 O O . VAL B 2 1800 ? 135.234 115.698 136.215 1.00 20.84 1757 VAL A O 1
ATOM 9975 N N . SER B 2 1801 ? 134.991 113.762 137.311 1.00 20.44 1758 SER A N 1
ATOM 9976 C CA . SER B 2 1801 ? 134.269 113.179 136.185 1.00 20.44 1758 SER A CA 1
ATOM 9977 C C . SER B 2 1801 ? 132.847 113.702 136.091 1.00 20.44 1758 SER A C 1
ATOM 9978 O O . SER B 2 1801 ? 132.264 113.715 135.004 1.00 20.44 1758 SER A O 1
ATOM 9981 N N . TYR B 2 1802 ? 132.259 114.133 137.207 1.00 19.24 1759 TYR A N 1
ATOM 9982 C CA . TYR B 2 1802 ? 130.923 114.705 137.112 1.00 19.24 1759 TYR A CA 1
ATOM 9983 C C . TYR B 2 1802 ? 130.985 116.133 136.592 1.00 19.24 1759 TYR A C 1
ATOM 9984 O O . TYR B 2 1802 ? 130.055 116.599 135.931 1.00 19.24 1759 TYR A O 1
ATOM 9993 N N . ILE B 2 1803 ? 132.079 116.838 136.876 1.00 19.96 1760 ILE A N 1
ATOM 9994 C CA . ILE B 2 1803 ? 132.282 118.179 136.338 1.00 19.96 1760 ILE A CA 1
ATOM 9995 C C . ILE B 2 1803 ? 132.459 118.138 134.823 1.00 19.96 1760 ILE A C 1
ATOM 9996 O O . ILE B 2 1803 ? 131.941 118.997 134.108 1.00 19.96 1760 ILE A O 1
ATOM 10001 N N . ILE B 2 1804 ? 133.145 117.119 134.305 1.00 21.96 1761 ILE A N 1
ATOM 10002 C CA . ILE B 2 1804 ? 133.410 117.050 132.869 1.00 21.96 1761 ILE A CA 1
ATOM 10003 C C . ILE B 2 1804 ? 132.170 116.599 132.101 1.00 21.96 1761 ILE A C 1
ATOM 10004 O O . ILE B 2 1804 ? 131.874 117.116 131.017 1.00 21.96 1761 ILE A O 1
ATOM 10009 N N . ILE B 2 1805 ? 131.416 115.644 132.647 1.00 21.78 1762 ILE A N 1
ATOM 10010 C CA . ILE B 2 1805 ? 130.225 115.153 131.957 1.00 21.78 1762 ILE A CA 1
ATOM 10011 C C . ILE B 2 1805 ? 129.124 116.206 131.974 1.00 21.78 1762 ILE A C 1
ATOM 10012 O O . ILE B 2 1805 ? 128.456 116.438 130.961 1.00 21.78 1762 ILE A O 1
ATOM 10017 N N . SER B 2 1806 ? 128.952 116.898 133.101 1.00 22.54 1763 SER A N 1
ATOM 10018 C CA . SER B 2 1806 ? 127.937 117.944 133.159 1.00 22.54 1763 SER A CA 1
ATOM 10019 C C . SER B 2 1806 ? 128.346 119.172 132.355 1.00 22.54 1763 SER A C 1
ATOM 10020 O O . SER B 2 1806 ? 127.490 119.963 131.965 1.00 22.54 1763 SER A O 1
ATOM 10023 N N . PHE B 2 1807 ? 129.643 119.356 132.096 1.00 24.60 1764 PHE A N 1
ATOM 10024 C CA . PHE B 2 1807 ? 130.065 120.479 131.264 1.00 24.60 1764 PHE A CA 1
ATOM 10025 C C . PHE B 2 1807 ? 129.708 120.248 129.803 1.00 24.60 1764 PHE A C 1
ATOM 10026 O O . PHE B 2 1807 ? 129.341 121.188 129.092 1.00 24.60 1764 PHE A O 1
ATOM 10034 N N . LEU B 2 1808 ? 129.805 119.005 129.336 1.00 25.46 1765 LEU A N 1
ATOM 10035 C CA . LEU B 2 1808 ? 129.536 118.712 127.933 1.00 25.46 1765 LEU A CA 1
ATOM 10036 C C . LEU B 2 1808 ? 128.042 118.720 127.642 1.00 25.46 1765 LEU A C 1
ATOM 10037 O O . LEU B 2 1808 ? 127.618 118.999 126.517 1.00 25.46 1765 LEU A O 1
ATOM 10042 N N . VAL B 2 1809 ? 127.225 118.391 128.643 1.00 25.77 1766 VAL A N 1
ATOM 10043 C CA . VAL B 2 1809 ? 125.796 118.232 128.400 1.00 25.77 1766 VAL A CA 1
ATOM 10044 C C . VAL B 2 1809 ? 125.066 119.547 128.655 1.00 25.77 1766 VAL A C 1
ATOM 10045 O O . VAL B 2 1809 ? 123.992 119.794 128.101 1.00 25.77 1766 VAL A O 1
ATOM 10049 N N . VAL B 2 1810 ? 125.658 120.432 129.455 1.00 27.55 1767 VAL A N 1
ATOM 10050 C CA . VAL B 2 1810 ? 125.103 121.769 129.628 1.00 27.55 1767 VAL A CA 1
ATOM 10051 C C . VAL B 2 1810 ? 125.526 122.674 128.476 1.00 27.55 1767 VAL A C 1
ATOM 10052 O O . VAL B 2 1810 ? 124.758 123.534 128.036 1.00 27.55 1767 VAL A O 1
ATOM 10056 N N . VAL B 2 1811 ? 126.705 122.441 127.895 1.00 29.17 1768 VAL A N 1
ATOM 10057 C CA . VAL B 2 1811 ? 127.114 123.303 126.790 1.00 29.17 1768 VAL A CA 1
ATOM 10058 C C . VAL B 2 1811 ? 126.412 122.886 125.501 1.00 29.17 1768 VAL A C 1
ATOM 10059 O O . VAL B 2 1811 ? 126.467 123.602 124.499 1.00 29.17 1768 VAL A O 1
ATOM 10063 N N . ASN B 2 1812 ? 125.723 121.744 125.499 1.00 30.59 1769 ASN A N 1
ATOM 10064 C CA . ASN B 2 1812 ? 124.814 121.441 124.397 1.00 30.59 1769 ASN A CA 1
ATOM 10065 C C . ASN B 2 1812 ? 123.453 122.071 124.628 1.00 30.59 1769 ASN A C 1
ATOM 10066 O O . ASN B 2 1812 ? 122.687 122.272 123.684 1.00 30.59 1769 ASN A O 1
ATOM 10071 N N . MET B 2 1813 ? 123.126 122.370 125.885 1.00 30.77 1770 MET A N 1
ATOM 10072 C CA . MET B 2 1813 ? 121.905 123.110 126.174 1.00 30.77 1770 MET A CA 1
ATOM 10073 C C . MET B 2 1813 ? 122.018 124.559 125.735 1.00 30.77 1770 MET A C 1
ATOM 10074 O O . MET B 2 1813 ? 121.037 125.152 125.282 1.00 30.77 1770 MET A O 1
ATOM 10079 N N . TYR B 2 1814 ? 123.194 125.158 125.896 1.00 33.56 1771 TYR A N 1
ATOM 10080 C CA . TYR B 2 1814 ? 123.392 126.517 125.418 1.00 33.56 1771 TYR A CA 1
ATOM 10081 C C . TYR B 2 1814 ? 123.394 126.578 123.898 1.00 33.56 1771 TYR A C 1
ATOM 10082 O O . TYR B 2 1814 ? 122.938 127.561 123.314 1.00 33.56 1771 TYR A O 1
ATOM 10091 N N . ILE B 2 1815 ? 123.898 125.540 123.237 1.00 34.78 1772 ILE A N 1
ATOM 10092 C CA . ILE B 2 1815 ? 123.951 125.551 121.779 1.00 34.78 1772 ILE A CA 1
ATOM 10093 C C . ILE B 2 1815 ? 122.576 125.292 121.174 1.00 34.78 1772 ILE A C 1
ATOM 10094 O O . ILE B 2 1815 ? 122.203 125.910 120.171 1.00 34.78 1772 ILE A O 1
ATOM 10099 N N . ALA B 2 1816 ? 121.781 124.424 121.799 1.00 34.95 1773 ALA A N 1
ATOM 10100 C CA . ALA B 2 1816 ? 120.449 124.132 121.283 1.00 34.95 1773 ALA A CA 1
ATOM 10101 C C . ALA B 2 1816 ? 119.506 125.319 121.409 1.00 34.95 1773 ALA A C 1
ATOM 10102 O O . ALA B 2 1816 ? 118.585 125.454 120.603 1.00 34.95 1773 ALA A O 1
ATOM 10104 N N . VAL B 2 1817 ? 119.714 126.186 122.393 1.00 36.34 1774 VAL A N 1
ATOM 10105 C CA . VAL B 2 1817 ? 118.822 127.323 122.608 1.00 36.34 1774 VAL A CA 1
ATOM 10106 C C . VAL B 2 1817 ? 119.241 128.527 121.783 1.00 36.34 1774 VAL A C 1
ATOM 10107 O O . VAL B 2 1817 ? 118.415 129.145 121.108 1.00 36.34 1774 VAL A O 1
ATOM 10111 N N . ILE B 2 1818 ? 120.531 128.866 121.812 1.00 38.31 1775 ILE A N 1
ATOM 10112 C CA . ILE B 2 1818 ? 121.023 130.037 121.102 1.00 38.31 1775 ILE A CA 1
ATOM 10113 C C . ILE B 2 1818 ? 120.923 129.859 119.594 1.00 38.31 1775 ILE A C 1
ATOM 10114 O O . ILE B 2 1818 ? 120.722 130.837 118.865 1.00 38.31 1775 ILE A O 1
ATOM 10119 N N . LEU B 2 1819 ? 120.944 128.628 119.102 1.00 43.09 1776 LEU A N 1
ATOM 10120 C CA . LEU B 2 1819 ? 120.670 128.428 117.686 1.00 43.09 1776 LEU A CA 1
ATOM 10121 C C . LEU B 2 1819 ? 119.182 128.489 117.341 1.00 43.09 1776 LEU A C 1
ATOM 10122 O O . LEU B 2 1819 ? 118.851 128.663 116.166 1.00 43.09 1776 LEU A O 1
ATOM 10127 N N . GLU B 2 1820 ? 118.274 128.359 118.317 1.00 47.49 1777 GLU A N 1
ATOM 10128 C CA . GLU B 2 1820 ? 116.863 128.643 118.049 1.00 47.49 1777 GLU A CA 1
ATOM 10129 C C . GLU B 2 1820 ? 116.626 130.135 117.876 1.00 47.49 1777 GLU A C 1
ATOM 10130 O O . GLU B 2 1820 ? 115.738 130.543 117.120 1.00 47.49 1777 GLU A O 1
ATOM 10136 N N . ASN B 2 1821 ? 117.392 130.962 118.590 1.00 47.19 1778 ASN A N 1
ATOM 10137 C CA . ASN B 2 1821 ? 117.265 132.407 118.461 1.00 47.19 1778 ASN A CA 1
ATOM 10138 C C . ASN B 2 1821 ? 117.762 132.909 117.118 1.00 47.19 1778 ASN A C 1
ATOM 10139 O O . ASN B 2 1821 ? 117.323 133.969 116.669 1.00 47.19 1778 ASN A O 1
ATOM 10144 N N . PHE B 2 1822 ? 118.649 132.170 116.457 1.00 49.59 1779 PHE A N 1
ATOM 10145 C CA . PHE B 2 1822 ? 119.031 132.550 115.105 1.00 49.59 1779 PHE A CA 1
ATOM 10146 C C . PHE B 2 1822 ? 117.966 132.170 114.091 1.00 49.59 1779 PHE A C 1
ATOM 10147 O O . PHE B 2 1822 ? 117.927 132.744 112.999 1.00 49.59 1779 PHE A O 1
ATOM 10155 N N . SER B 2 1823 ? 117.085 131.233 114.433 1.00 59.41 1780 SER A N 1
ATOM 10156 C CA . SER B 2 1823 ? 116.134 130.720 113.454 1.00 59.41 1780 SER A CA 1
ATOM 10157 C C . SER B 2 1823 ? 114.868 131.562 113.354 1.00 59.41 1780 SER A C 1
ATOM 10158 O O . SER B 2 1823 ? 114.164 131.480 112.344 1.00 59.41 1780 SER A O 1
ATOM 10161 N N . VAL B 2 1824 ? 114.536 132.349 114.378 1.00 62.53 1781 VAL A N 1
ATOM 10162 C CA . VAL B 2 1824 ? 113.386 133.236 114.237 1.00 62.53 1781 VAL A CA 1
ATOM 10163 C C . VAL B 2 1824 ? 113.782 134.615 113.726 1.00 62.53 1781 VAL A C 1
ATOM 10164 O O . VAL B 2 1824 ? 112.958 135.290 113.097 1.00 62.53 1781 VAL A O 1
ATOM 10168 N N . ALA B 2 1825 ? 115.019 135.052 113.965 1.00 67.78 1782 ALA A N 1
ATOM 10169 C CA . ALA B 2 1825 ? 115.484 136.308 113.397 1.00 67.78 1782 ALA A CA 1
ATOM 10170 C C . ALA B 2 1825 ? 115.790 136.169 111.914 1.00 67.78 1782 ALA A C 1
ATOM 10171 O O . ALA B 2 1825 ? 115.759 137.163 111.182 1.00 67.78 1782 ALA A O 1
ATOM 10173 N N . THR B 2 1826 ? 116.084 134.947 111.461 1.00 72.36 1783 THR A N 1
ATOM 10174 C CA . THR B 2 1826 ? 116.379 134.714 110.052 1.00 72.36 1783 THR A CA 1
ATOM 10175 C C . THR B 2 1826 ? 115.126 134.859 109.197 1.00 72.36 1783 THR A C 1
ATOM 10176 O O . THR B 2 1826 ? 115.127 135.580 108.193 1.00 72.36 1783 THR A O 1
ATOM 10180 N N . GLU B 2 1827 ? 114.042 134.186 109.591 1.00 78.36 1784 GLU A N 1
ATOM 10181 C CA . GLU B 2 1827 ? 112.827 134.186 108.781 1.00 78.36 1784 GLU A CA 1
ATOM 10182 C C . GLU B 2 1827 ? 112.088 135.517 108.860 1.00 78.36 1784 GLU A C 1
ATOM 10183 O O . GLU B 2 1827 ? 111.337 135.859 107.940 1.00 78.36 1784 GLU A O 1
ATOM 10189 N N . GLU B 2 1828 ? 112.278 136.270 109.941 1.00 80.13 1785 GLU A N 1
ATOM 10190 C CA . GLU B 2 1828 ? 111.703 137.608 110.054 1.00 80.13 1785 GLU A CA 1
ATOM 10191 C C . GLU B 2 1828 ? 112.551 138.642 109.317 1.00 80.13 1785 GLU A C 1
ATOM 10192 O O . GLU B 2 1828 ? 113.654 138.345 108.861 1.00 80.13 1785 GLU A O 1
ATOM 10198 N N . CYS C 3 1 ? 142.612 135.435 167.574 1.00 0.00 1 CYS D N 1
ATOM 10199 C CA . CYS C 3 1 ? 142.282 135.174 166.181 1.00 0.00 1 CYS D CA 1
ATOM 10200 C C . CYS C 3 1 ? 140.837 134.727 166.064 1.00 0.00 1 CYS D C 1
ATOM 10201 O O . CYS C 3 1 ? 139.998 135.116 166.868 1.00 0.00 1 CYS D O 1
ATOM 10204 N N . CYS C 3 2 ? 140.558 133.910 165.054 1.00 0.00 2 CYS D N 1
ATOM 10205 C CA . CYS C 3 2 ? 139.275 133.233 164.911 1.00 0.00 2 CYS D CA 1
ATOM 10206 C C . CYS C 3 2 ? 139.513 131.910 164.192 1.00 0.00 2 CYS D C 1
ATOM 10207 O O . CYS C 3 2 ? 140.640 131.594 163.802 1.00 0.00 2 CYS D O 1
ATOM 10210 N N . ASN C 3 3 ? 138.452 131.133 164.019 1.00 0.00 3 ASN D N 1
ATOM 10211 C CA . ASN C 3 3 ? 138.580 129.829 163.397 1.00 0.00 3 ASN D CA 1
ATOM 10212 C C . ASN C 3 3 ? 138.725 129.929 161.900 1.00 0.00 3 ASN D C 1
ATOM 10213 O O . ASN C 3 3 ? 137.889 130.497 161.229 1.00 0.00 3 ASN D O 1
ATOM 10218 N N . CYS C 3 4 ? 139.811 129.371 161.394 1.00 0.00 4 CYS D N 1
ATOM 10219 C CA . CYS C 3 4 ? 140.119 129.377 159.973 1.00 0.00 4 CYS D CA 1
ATOM 10220 C C . CYS C 3 4 ? 139.187 128.505 159.152 1.00 0.00 4 CYS D C 1
ATOM 10221 O O . CYS C 3 4 ? 139.261 128.535 157.923 1.00 0.00 4 CYS D O 1
ATOM 10224 N N . SER C 3 5 ? 138.300 127.775 159.801 1.00 0.00 5 SER D N 1
ATOM 10225 C CA . SER C 3 5 ? 137.336 126.982 159.070 1.00 0.00 5 SER D CA 1
ATOM 10226 C C . SER C 3 5 ? 136.148 127.738 158.507 1.00 0.00 5 SER D C 1
ATOM 10227 O O . SER C 3 5 ? 135.293 127.159 157.854 1.00 0.00 5 SER D O 1
ATOM 10230 N N . SER C 3 6 ? 136.108 129.040 158.755 1.00 0.00 6 SER D N 1
ATOM 10231 C CA . SER C 3 6 ? 135.089 129.886 158.164 1.00 0.00 6 SER D CA 1
ATOM 10232 C C . SER C 3 6 ? 135.669 130.684 157.010 1.00 0.00 6 SER D C 1
ATOM 10233 O O . SER C 3 6 ? 136.860 130.991 156.992 1.00 0.00 6 SER D O 1
ATOM 10236 N N . LYS C 3 7 ? 134.838 130.954 156.008 1.00 0.00 7 LYS D N 1
ATOM 10237 C CA . LYS C 3 7 ? 135.297 131.582 154.773 1.00 0.00 7 LYS D CA 1
ATOM 10238 C C . LYS C 3 7 ? 135.672 133.039 154.994 1.00 0.00 7 LYS D C 1
ATOM 10239 O O . LYS C 3 7 ? 136.416 133.630 154.211 1.00 0.00 7 LYS D O 1
ATOM 10245 N N . TRP C 3 8 ? 135.147 133.610 156.070 1.00 0.00 8 TRP D N 1
ATOM 10246 C CA . TRP C 3 8 ? 135.404 134.992 156.411 1.00 0.00 8 TRP D CA 1
ATOM 10247 C C . TRP C 3 8 ? 136.744 135.140 157.127 1.00 0.00 8 TRP D C 1
ATOM 10248 O O . TRP C 3 8 ? 137.523 135.994 156.779 1.00 0.00 8 TRP D O 1
ATOM 10259 N N . CYS C 3 9 ? 137.039 134.306 158.113 1.00 0.00 9 CYS D N 1
ATOM 10260 C CA . CYS C 3 9 ? 138.341 134.396 158.769 1.00 0.00 9 CYS D CA 1
ATOM 10261 C C . CYS C 3 9 ? 139.472 134.113 157.801 1.0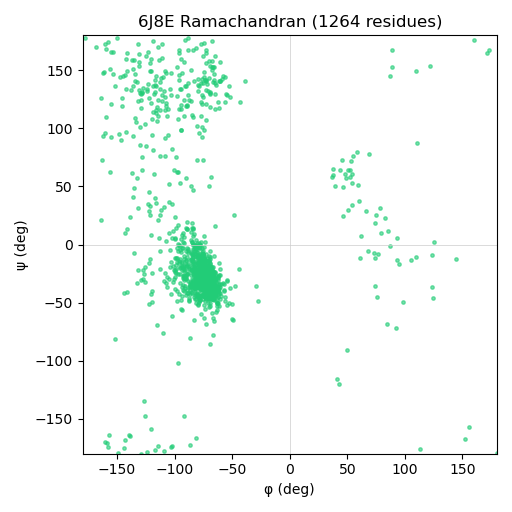0 0.00 9 CYS D C 1
ATOM 10262 O O . CYS C 3 9 ? 140.606 134.539 158.021 1.00 0.00 9 CYS D O 1
ATOM 10265 N N A ARG C 3 10 ? 139.153 133.368 156.751 0.50 0.00 10 ARG D N 1
ATOM 10266 N N B ARG C 3 10 ? 139.462 133.615 156.575 0.50 0.00 10 ARG D N 1
ATOM 10267 C CA A ARG C 3 10 ? 140.134 133.325 155.663 0.50 0.00 10 ARG D CA 1
ATOM 10268 C CA B ARG C 3 10 ? 140.668 133.592 155.796 0.50 0.00 10 ARG D CA 1
ATOM 10269 C C A ARG C 3 10 ? 140.640 134.593 154.858 0.50 0.00 10 ARG D C 1
ATOM 10270 C C B ARG C 3 10 ? 140.681 134.716 154.807 0.50 0.00 10 ARG D C 1
ATOM 10271 O O A ARG C 3 10 ? 141.707 135.266 154.774 0.50 0.00 10 ARG D O 1
ATOM 10272 O O B ARG C 3 10 ? 141.676 135.403 154.717 0.50 0.00 10 ARG D O 1
ATOM 10287 N N . ASP C 3 11 ? 139.486 135.159 154.446 1.00 0.00 11 ASP D N 1
ATOM 10288 C CA . ASP C 3 11 ? 139.599 136.340 153.628 1.00 0.00 11 ASP D CA 1
ATOM 10289 C C . ASP C 3 11 ? 139.943 137.570 154.435 1.00 0.00 11 ASP D C 1
ATOM 10290 O O . ASP C 3 11 ? 140.524 138.500 153.918 1.00 0.00 11 ASP D O 1
ATOM 10295 N N . HIS C 3 12 ? 139.575 137.599 155.706 1.00 0.00 12 HIS D N 1
ATOM 10296 C CA . HIS C 3 12 ? 139.722 138.846 156.426 1.00 0.00 12 HIS D CA 1
ATOM 10297 C C . HIS C 3 12 ? 140.615 138.801 157.650 1.00 0.00 12 HIS D C 1
ATOM 10298 O O . HIS C 3 12 ? 140.662 139.761 158.391 1.00 0.00 12 HIS D O 1
ATOM 10305 N N . SER C 3 13 ? 141.322 137.704 157.875 1.00 0.00 13 SER D N 1
ATOM 10306 C CA . SER C 3 13 ? 142.279 137.657 158.964 1.00 0.00 13 SER D CA 1
ATOM 10307 C C . SER C 3 13 ? 143.654 137.298 158.426 1.00 0.00 13 SER D C 1
ATOM 10308 O O . SER C 3 13 ? 143.810 136.812 157.306 1.00 0.00 13 SER D O 1
ATOM 10311 N N . ARG C 3 14 ? 144.659 137.516 159.259 1.00 0.00 14 ARG D N 1
ATOM 10312 C CA . ARG C 3 14 ? 146.019 137.156 158.913 1.00 0.00 14 ARG D CA 1
ATOM 10313 C C . ARG C 3 14 ? 146.423 135.860 159.589 1.00 0.00 14 ARG D C 1
ATOM 10314 O O . ARG C 3 14 ? 147.380 135.215 159.176 1.00 0.00 14 ARG D O 1
ATOM 10322 N N . CYS C 3 15 ? 145.693 135.466 160.625 1.00 0.00 15 CYS D N 1
ATOM 10323 C CA . CYS C 3 15 ? 146.059 134.256 161.346 1.00 0.00 15 CYS D CA 1
ATOM 10324 C C . CYS C 3 15 ? 145.981 133.043 160.435 1.00 0.00 15 CYS D C 1
ATOM 10325 O O . CYS C 3 15 ? 146.720 132.072 160.609 1.00 0.00 15 CYS D O 1
ATOM 10328 N N . CYS C 3 16 ? 145.092 133.081 159.458 1.00 0.00 16 CYS D N 1
ATOM 10329 C CA . CYS C 3 16 ? 144.853 131.935 158.604 1.00 0.00 16 CYS D CA 1
ATOM 10330 C C . CYS C 3 16 ? 145.820 131.921 157.429 1.00 0.00 16 CYS D C 1
ATOM 10331 O O . CYS C 3 16 ? 146.251 130.863 156.992 1.00 0.00 16 CYS D O 1
#

Nearest PDB structures (foldseek):
  6j8e-assembly1_A  TM=1.001E+00  e=0.000E+00  Homo sapiens
  7dtd-assembly1_A  TM=9.950E-01  e=0.000E+00  Homo sapiens
  7xmf-assembly1_A  TM=9.784E-01  e=0.000E+00  Homo sapiens
  7xm9-assembly1_A  TM=9.751E-01  e=0.000E+00  Homo sapiens
  8xmm-assembly1_A  TM=9.794E-01  e=0.000E+00  Homo sapiens

Sequence (1277 aa):
GRSMEVTVPATLNVLNGSSDARLPCTFNSCYTVNHKQFSLNWTYQECNNCSEEMFLQFRMKIINLKLERFQDRVEFSSGNPSSKYDVSSVMLRNVQPEDEGIYNCYIMNPPDRHRGHGKIHLQVLMPIRKLAIKILVHSLFNMLIMCTILTNCVFMTMSNPPDWTKNVEYTFTGIYTFESLIKILARGFCLEDFTFLRDPWNWLDFTVITFAYVTEFVDLGNVSALRTFRVLRALKTISVIPGLKTIVGALIQSVKKLSDVMILTVFCLSVFALIGLQLFMGNLRNKCLQWPPDFNWDEYIEDKSHFYFLEGQNDALLCGNSSDAGQCPEGYICVKAGRNPNYGYTSFDTFSWAFLSLFRLMTQDFWENLYQLTLRAAGKTYMIFFVLVIFLGSFYLINLILAVVAMAYEEQNQATLEEAEQDCCKPWLKVKHLVNLVVMDPFVDLAITICIVLNTLFMAMEHYPMTEQFSSVLSVGNLVFTGIFTAEMFLKIIAMDPYYYFQEGWNIFDGFIVSLSLMELGLANVEGLSVLRSFRLLRVFKLAKSWPTLNMLIKIIGNSVGALGNLTLVLAIIVFIFAVVGMQLFGKSYKECVCKISNDCELPRWHMHDFFHSFLIVFRVLCGEWIETMWDCMEVAGQTMCLTVFMMVMVIGNLVVLNLFLALLLSSFSGKLWWNLRKTCYKIVEHNWFETFIVFMILLSSGALAFEDIYIEQRKTIKTMLEYADKVFTYIFILEMLLKWVAYGFQVYFTNAWCWLDFLIVDVSLVSLTANALGYSELGAIKSLRTLRALRPLRALSRFEGMRVVVNALLGAIPSIMNVLLVCLIFWLIFSIMGVNLFAGKFYHCINYTTGEMFDVSVVNNYSECKALIESNQTARWKNVKVNFDNVGLGYLSLLQVATFKGWMDIMYAAVDSRNVELQPKYEDNLYMYLYFVIFIIFGSFFTLNLFIGVIIDNFNQQKKKFGGQDIFMTEEQKKYYNAMKKLGSKKPQKPIPRPANKFQGMVFDFVTKQVFDISIMILICLNMVTMMVETDDQSQEMTNILYWINLVFIVLFTGECVLKLISLRYYYFTIGWNIFDFVVVILSIVGMFLAELIEKYFVSPTLFRVIRLARIGRILRLIKGAKGIRTLLFALMMSLPALFNIGLLLFLVMFIYAIFGMSNFAYVKREVGIDDMFNFETFGNSMICLFQITTSAGWDGLLAPILNSGPPDCDPDKDHPGSSVKGDCGNPSVGIFFFVSYIIISFLVVVNMYIAVILENFSVATEECCNCSSKWCRRDHSRCC

Secondary structure (DSSP, 8-state):
-HHHHTTHHHH-HHHHHHHHHHHHHHHHHTT-SS--STTHHHHHHHHHHHHHHHHHHHTTS--SS---SS-SSHHHHHHHHHHHHHTGGGSSSS-SS----GGGGGGGTTHHHHSTTHHHHHHHHHHHHGGGGTHHHHHHHHHHHHHHHHHHH-SSGGGEEEEEPP----STTTSS-SSSS--SSS-SS-----SSBTB----TTEEEEE-S--STTTT--SSSHHHHHHHHHHHHTTSSHHHHHHHHHHHS-GGGHHHHHHHIIIIIIHHHHHHHHHHHHHHHHHHHHHHHHHH---HHHHHHHHHHHHSSSSSSTTTHHHHHHHHHHHHHHHT--SS--TTTHHHHHHHHHHHHHHHHHHHHTTSSSS-TTSSTTSSHHHHHHHHHHHHHHHHHH---SS-GGGGGGGGGGGGGGGGTSHHHHHHHHHHHHHHTTTHHHHHHHHHHHHHHHHHHHHHSHHHHHHT-TTSSSSSS--SS--SSHHHHHHHHHHHTTT--HHHHHHHHHHH-HHHHHHHHHHHHHHHHHHHHHHHHHHHHHH---TTTHHHHHHHHHHHT-HHHHHHHHHHHHHHHHGGGG-SSTHHHHSSSHHHHHHHHHHHHHHHHHHHHHHHHHH-HHHHTT-HHHHHHHHHHHHHHHHHHHHHHS--S-TTHHHHGGGGGGGGGGGTTT-HHHHHHHHHHGGGHHHHHHHHHHHHHHHHHHHHHHHHH-SSSS-EEEETTTTEEPPTTT--BHHHHHHHHTTT---EEE--SSSSSSSHHHHHHHHHHHHTSSHHHHHHHHHT---TTB---TTTTGGGHHHHHHHHIIIIIIHHHHHHHHHHHHHHHHHHHTSS--TT--HHHHHTTTTHHHHHS-----------SSHHHHHHHHHTSHHHHHHHHHHHHHHHHHHHT--TT--HHHHHHHHHHHHHHHHHHHHHHHHHHHHS-S-S-SSHHHHHHHHHHHHHHHHHHHHHHHTTSS--HHHHHHHGGGGGTTGGGGGGT-TTHHHHHHHHHTSHHHHHHHHHHHHHHHHHHHHHHHHHSSSS---SS--SSSSSSSHHHHHHHHHHHTTTTTHHHHHTTTS--STTTS-TT---TT-S-------HHHHHHHHHHHHHHHHHHHHHHHHHHHHHHHHHHHH-/--S--EE--SEEEEETTS-EEE--EE--SS---TTT-EEEEEEESSTTS-EEEEEEEESEEEE---TTT-TTEEE--BGGGTB--EEE-S--GGG-EEEEEEEE-TT--PPEEEEEEEEEE-/---TTSHHHHHH-S--

Radius of gyration: 37.44 Å; Cα contacts (8 Å, |Δi|>4): 1602; chains: 3; bounding box: 121×123×92 Å

Organism: Homo sapiens (NCBI:txid9606)

CATH classification: 1.20.120.350

GO terms:
  GO:0005248 voltage-gated sodium channel activity (F, IDA)
  GO:0005886 plasma membrane (C, IDA)
  GO:0005248 voltage-gated sodium channel activity (F, IMP)
  GO:0019228 neuronal action potential (P, IMP)
  GO:0005515 protein binding (F, IPI)
  GO:0030424 axon (C, TAS)
  GO:0005516 calmodulin binding (F, IMP)

B-factor: mean 41.3, std 21.86, range [10.72, 158.46]